Protein AF-0000000079512810 (afdb_homodimer)

Sequence (824 aa):
MIKSSLIEPDGGTLVDLIVPESQRYSKMTEIESMAKVNLTRIDMEWVHVISEGWASPLRGFMRESEYLQSLHFNCLRMEDGSVVNMSLPIVLAIDDETKGRIGSSLHVALVGPLGDCVAILRSIEIYKHNKEERIARTWGTTAPGLPYVDEVITPSGDWLIGGDLEVLKPIKYSDGLDNYRLSPKQLRKEFESRKADAVFAFQLRNPVHNGHALLMNDTRKRLLEMGYKNPILLLHPLGGFTKADDVPLDVRMEQHSKVLEDGVLDPETTIVAIFPSPMHYAGPTEVQWHAKARINAGANFYIVGRDPAGMAHPTEKRDLYDPDHGKKVLTMAPGLHKLNILPFKVAAYDNRENKMAFFDPSRAKDFLFISGTKMRAYAKNGENPPNGFMCPSGWKVLVEYYQSSQAQEASQMIKSSLIEPDGGTLVDLIVPESQRYSKMTEIESMAKVNLTRIDMEWVHVISEGWASPLRGFMRESEYLQSLHFNCLRMEDGSVVNMSLPIVLAIDDETKGRIGSSLHVALVGPLGDCVAILRSIEIYKHNKEERIARTWGTTAPGLPYVDEVITPSGDWLIGGDLEVLKPIKYSDGLDNYRLSPKQLRKEFESRKADAVFAFQLRNPVHNGHALLMNDTRKRLLEMGYKNPILLLHPLGGFTKADDVPLDVRMEQHSKVLEDGVLDPETTIVAIFPSPMHYAGPTEVQWHAKARINAGANFYIVGRDPAGMAHPTEKRDLYDPDHGKKVLTMAPGLHKLNILPFKVAAYDNRENKMAFFDPSRAKDFLFISGTKMRAYAKNGENPPNGFMCPSGWKVLVEYYQSSQAQEASQ

Nearest PDB structures (foldseek):
  4maf-assembly4_F  TM=9.896E-01  e=3.653E-74  Glycine max
  4maf-assembly1_H  TM=9.893E-01  e=2.881E-67  Glycine max
  7fha-assembly1_A  TM=9.810E-01  e=2.797E-62  Homo sapiens
  2qjf-assembly1_A  TM=9.776E-01  e=1.824E-62  Homo sapiens
  1x6v-assembly1_A  TM=9.783E-01  e=3.422E-61  Homo sapiens

InterPro domains:
  IPR002650 Sulphate adenylyltransferase [TIGR00339] (9-400)
  IPR002650 Sulphate adenylyltransferase [cd00517] (34-401)
  IPR014729 Rossmann-like alpha/beta/alpha sandwich fold [G3DSA:3.40.50.620] (174-406)
  IPR015947 PUA-like superfamily [SSF88697] (9-173)
  IPR024951 Sulphate adenylyltransferase catalytic domain [PF01747] (179-401)
  IPR025980 ATP-sulfurylase PUA-like domain [PF14306] (7-169)

Foldseek 3Di:
DPQLFFFAAPVRDAAAQEDDPVCLVVVVVVQVPFQEDEDEPQLLLLCLCQNLRLPPPDQKADDPVRQVCLLPAQWDQDPVRAIAGHNAHRWAFAAPVSCVRNPPPQKHWYAYPVGHTFKMFGRKDKDFAPLQSNCCSQQVDPDPDQFCCVVPVVVTHGMIMIGGIRTSDNDDDPPPAVVQAAGLVRLSVVCVVLVFSAEEEDEDQAADWLLNLVQVVVVVVVVVVVPTDAYAYEDEYEQEADGDPTDHPVLRVQLVVVCCVLVSDPPSRYRYHYNSHHQRLRFLSVLLSVLSSVSSSRHQEYEDEFRPSWDCDRPDGGTSDHRCNNVVSNCVRRNRVRHHYDYDFDWFQFQVVQAIDGQDPVPNVRTDDQDPVNLLVCLLVVHDDTHHGHDPVSSVSSNVVNVVVVVVVVVD/DLQLFFFAAPVRDAAAQEDDPVCLVVVVVVQVPFQEDEDEPQLLLLVLCQNLRLPPPDQKADDPVRQVCLLPAQWDQDPVRAIAGHNAHRWAFDAPVSCVRNDPPQKHWYAYPVGHTFKMFGRKDKDFAPLQSNCCSQQVDPDPDQFCCVVPVVVTHGMIMIGGIRTHDNDDDPPPAVVQAAGLVRLSVVCVVLVFSAEEEDEDQAADWLLNLVQVVVVVVVVVVVPTDAYAYEDEYEQEADGDPTDHPVLRVQLVVVCCVLVSDPPSRYRYHYNSHHQRLRFLSVLLSVLSSVSSSRHQEYEDEFRPSWDCDRPDGGTSDHRCNNVVSNCVRRNRVRHHYDYDFDWFQFQVVQAIDGQDPVPNVRTDDQDPVNLLVCLLVVHDDTHHGHDPSSSVSSNVVNVVVVVVVVVD

Solvent-accessible surface area (backbone atoms only — not comparable to full-atom values): 43106 Å² total; per-residue (Å²): 126,80,81,39,66,66,43,71,27,42,82,71,47,73,34,72,28,56,46,54,76,88,48,38,62,62,51,54,59,60,42,72,79,36,38,72,44,77,33,50,74,68,51,48,28,49,51,45,32,33,33,43,10,39,48,30,63,45,57,39,34,38,36,68,70,55,38,50,31,9,60,51,37,24,25,42,76,44,94,88,67,49,60,40,52,36,32,62,75,54,71,39,61,36,40,70,67,53,53,60,65,41,61,85,58,47,49,33,25,32,22,38,77,86,67,48,77,42,30,36,35,36,69,49,42,75,46,78,42,61,58,62,38,54,40,2,40,48,58,28,38,70,66,68,73,44,57,40,46,64,71,50,55,68,76,42,38,60,27,30,43,9,23,39,46,41,24,53,59,85,82,77,76,84,74,86,53,58,89,32,53,57,40,25,66,53,40,38,50,51,39,55,76,66,58,37,40,38,28,35,34,43,73,39,75,62,72,80,37,34,40,55,42,50,51,54,53,49,49,48,52,51,43,43,71,73,66,46,87,37,58,28,37,36,43,34,35,51,56,31,56,68,58,87,88,50,71,52,56,70,59,38,52,52,27,51,50,31,36,36,74,70,57,70,42,56,64,91,42,41,45,73,35,37,37,48,50,60,53,63,56,26,18,43,38,42,44,40,39,55,51,50,27,36,28,32,29,27,30,40,28,39,56,45,50,75,34,32,50,44,49,66,31,68,84,51,100,44,61,63,59,62,50,59,45,20,52,56,46,40,76,66,36,65,55,43,78,81,51,41,73,41,81,56,74,61,52,25,34,26,67,84,77,50,26,48,36,71,65,46,78,95,50,49,86,46,45,44,82,78,48,71,64,55,51,50,48,27,23,53,71,70,43,78,70,64,67,48,45,44,57,67,67,25,48,49,50,48,27,52,50,38,44,50,50,48,52,53,56,75,69,99,126,80,82,41,66,66,44,70,26,44,84,71,48,72,34,72,28,58,46,55,77,88,49,38,63,62,52,55,60,58,42,72,80,36,38,73,44,76,35,51,72,67,51,48,30,49,50,46,33,33,34,44,10,40,48,29,65,45,56,38,34,39,35,69,70,55,38,50,30,9,58,52,38,24,24,42,76,44,96,88,66,48,59,39,52,35,32,61,75,55,72,39,62,37,40,70,67,52,52,59,65,41,62,86,58,47,50,34,25,32,22,39,78,86,67,48,76,43,28,37,35,36,70,49,43,76,46,78,42,60,58,62,39,52,40,2,40,49,57,27,36,70,68,68,71,44,58,39,46,64,71,50,55,69,77,42,37,60,27,31,45,8,24,39,46,40,25,54,58,84,82,77,76,84,75,84,53,58,89,32,53,59,41,26,64,54,42,39,50,51,40,55,76,66,55,36,41,38,27,37,34,40,74,35,76,63,71,81,37,33,41,55,42,49,51,54,53,50,49,47,53,50,44,43,72,73,66,44,85,36,59,30,36,36,44,33,35,51,55,32,57,68,58,86,88,50,71,52,55,71,60,39,51,52,26,52,50,32,36,37,74,70,56,71,42,59,62,89,42,40,45,72,33,38,36,47,50,59,53,64,56,24,17,43,39,40,44,40,40,54,51,51,28,35,29,32,29,26,29,39,29,38,56,45,50,76,35,32,51,44,49,67,32,67,84,51,100,45,60,63,58,62,49,59,45,22,52,54,46,40,77,66,36,64,55,42,79,82,50,42,74,41,82,55,74,60,52,24,35,24,66,85,78,49,27,47,36,71,64,49,78,94,52,48,87,47,45,43,82,80,48,72,65,56,50,49,48,27,23,52,70,69,43,79,70,65,66,47,44,44,59,67,66,25,48,48,50,49,28,52,50,37,44,50,51,50,51,52,55,73,70,99

Structure (mmCIF, N/CA/C/O backbone):
data_AF-0000000079512810-model_v1
#
loop_
_entity.id
_entity.type
_entity.pdbx_description
1 polymer 'sulfate adenylyltransferase'
#
loop_
_atom_site.group_PDB
_atom_site.id
_atom_site.type_symbol
_atom_site.label_atom_id
_atom_site.label_alt_id
_atom_site.label_comp_id
_atom_site.label_asym_id
_atom_site.label_entity_id
_atom_site.label_seq_id
_atom_site.pdbx_PDB_ins_code
_atom_site.Cartn_x
_atom_site.Cartn_y
_atom_site.Cartn_z
_atom_site.occupancy
_atom_site.B_iso_or_equiv
_atom_site.auth_seq_id
_atom_site.auth_comp_id
_atom_site.auth_asym_id
_atom_site.auth_atom_id
_atom_site.pdbx_PDB_model_num
ATOM 1 N N . MET A 1 1 ? -13.719 -7.453 -36.312 1 29.75 1 MET A N 1
ATOM 2 C CA . MET A 1 1 ? -12.734 -8.531 -36.25 1 29.75 1 MET A CA 1
ATOM 3 C C . MET A 1 1 ? -11.758 -8.312 -35.094 1 29.75 1 MET A C 1
ATOM 5 O O . MET A 1 1 ? -11.086 -7.281 -35.031 1 29.75 1 MET A O 1
ATOM 9 N N . ILE A 1 2 ? -12.102 -8.828 -34 1 41.91 2 ILE A N 1
ATOM 10 C CA . ILE A 1 2 ? -11.273 -8.531 -32.844 1 41.91 2 ILE A CA 1
ATOM 11 C C . ILE A 1 2 ? -9.812 -8.859 -33.125 1 41.91 2 ILE A C 1
ATOM 13 O O . ILE A 1 2 ? -9.492 -9.984 -33.5 1 41.91 2 ILE A O 1
ATOM 17 N N . LYS A 1 3 ? -9.086 -8.047 -33.656 1 43.97 3 LYS A N 1
ATOM 18 C CA . LYS A 1 3 ? -7.66 -8.227 -33.875 1 43.97 3 LYS A CA 1
ATOM 19 C C . LYS A 1 3 ? -6.98 -8.844 -32.656 1 43.97 3 LYS A C 1
ATOM 21 O O . LYS A 1 3 ? -6.941 -8.234 -31.594 1 43.97 3 LYS A O 1
ATOM 26 N N . SER A 1 4 ? -7.195 -10.234 -32.438 1 51.69 4 SER A N 1
ATOM 27 C CA . SER A 1 4 ? -6.84 -11.023 -31.25 1 51.69 4 SER A CA 1
ATOM 28 C C . SER A 1 4 ? -5.328 -11.133 -31.078 1 51.69 4 SER A C 1
ATOM 30 O O . SER A 1 4 ? -4.812 -12.188 -30.719 1 51.69 4 SER A O 1
ATOM 32 N N . SER A 1 5 ? -4.566 -10.156 -30.891 1 68.06 5 SER A N 1
ATOM 33 C CA . SER A 1 5 ? -3.131 -10.258 -30.656 1 68.06 5 SER A CA 1
ATOM 34 C C . SER A 1 5 ? -2.836 -10.406 -29.156 1 68.06 5 SER A C 1
ATOM 36 O O . SER A 1 5 ? -3.658 -10.039 -28.328 1 68.06 5 SER A O 1
ATOM 38 N N . LEU A 1 6 ? -1.896 -11.383 -28.828 1 82.44 6 LEU A N 1
ATOM 39 C CA . LEU A 1 6 ? -1.402 -11.531 -27.469 1 82.44 6 LEU A CA 1
ATOM 40 C C . LEU A 1 6 ? -1.147 -10.164 -26.828 1 82.44 6 LEU A C 1
ATOM 42 O O . LEU A 1 6 ? -0.72 -9.227 -27.5 1 82.44 6 LEU A O 1
ATOM 46 N N . ILE A 1 7 ? -1.526 -10.023 -25.641 1 89.44 7 ILE A N 1
ATOM 47 C CA . ILE A 1 7 ? -1.28 -8.805 -24.875 1 89.44 7 ILE A CA 1
ATOM 48 C C . ILE A 1 7 ? 0.219 -8.516 -24.828 1 89.44 7 ILE A C 1
ATOM 50 O O . ILE A 1 7 ? 1.03 -9.438 -24.703 1 89.44 7 ILE A O 1
ATOM 54 N N . GLU A 1 8 ? 0.587 -7.305 -24.938 1 90.25 8 GLU A N 1
ATOM 55 C CA . GLU A 1 8 ? 1.992 -6.914 -24.875 1 90.25 8 GLU A CA 1
ATOM 56 C C . GLU A 1 8 ? 2.541 -7.043 -23.453 1 90.25 8 GLU A C 1
ATOM 58 O O . GLU A 1 8 ? 1.846 -6.738 -22.484 1 90.25 8 GLU A O 1
ATOM 63 N N . PRO A 1 9 ? 3.793 -7.496 -23.375 1 93.38 9 PRO A N 1
ATOM 64 C CA . PRO A 1 9 ? 4.387 -7.562 -22.047 1 93.38 9 PRO A CA 1
ATOM 65 C C . PRO A 1 9 ? 4.52 -6.188 -21.391 1 93.38 9 PRO A C 1
ATOM 67 O O . PRO A 1 9 ? 4.555 -5.172 -22.078 1 93.38 9 PRO A O 1
ATOM 70 N N . ASP A 1 10 ? 4.543 -6.211 -20.094 1 91.94 10 ASP A N 1
ATOM 71 C CA . ASP A 1 10 ? 4.785 -4.98 -19.344 1 91.94 10 ASP A CA 1
ATOM 72 C C . ASP A 1 10 ? 6.152 -4.391 -19.703 1 91.94 10 ASP A C 1
ATOM 74 O O . ASP A 1 10 ? 7.145 -5.117 -19.781 1 91.94 10 ASP A O 1
ATOM 78 N N . GLY A 1 11 ? 6.168 -3.096 -19.906 1 89.06 11 GLY A N 1
ATOM 79 C CA . GLY A 1 11 ? 7.406 -2.439 -20.297 1 89.06 11 GLY A CA 1
ATOM 80 C C . GLY A 1 11 ? 7.691 -2.527 -21.781 1 89.06 11 GLY A C 1
ATOM 81 O O . GLY A 1 11 ? 8.703 -2.01 -22.266 1 89.06 11 GLY A O 1
ATOM 82 N N . GLY A 1 12 ? 6.848 -3.24 -22.5 1 89.38 12 GLY A N 1
ATOM 83 C CA . GLY A 1 12 ? 6.953 -3.285 -23.953 1 89.38 12 GLY A CA 1
ATOM 84 C C . GLY A 1 12 ? 7.648 -4.531 -24.469 1 89.38 12 GLY A C 1
ATOM 85 O O . GLY A 1 12 ? 7.285 -5.07 -25.516 1 89.38 12 GLY A O 1
ATOM 86 N N . THR A 1 13 ? 8.688 -4.941 -23.75 1 92.5 13 THR A N 1
ATOM 87 C CA . THR A 1 13 ? 9.453 -6.117 -24.156 1 92.5 13 THR A CA 1
ATOM 88 C C . THR A 1 13 ? 9.727 -7.023 -22.953 1 92.5 13 THR A C 1
ATOM 90 O O . THR A 1 13 ? 9.922 -6.547 -21.844 1 92.5 13 THR A O 1
ATOM 93 N N . LEU A 1 14 ? 9.773 -8.352 -23.266 1 96.25 14 LEU A N 1
ATOM 94 C CA . LEU A 1 14 ? 10.109 -9.305 -22.219 1 96.25 14 LEU A CA 1
ATOM 95 C C . LEU A 1 14 ? 11.586 -9.219 -21.859 1 96.25 14 LEU A C 1
ATOM 97 O O . LEU A 1 14 ? 12.445 -9.156 -22.734 1 96.25 14 LEU A O 1
ATOM 101 N N . VAL A 1 15 ? 11.812 -9.195 -20.609 1 96.31 15 VAL A N 1
ATOM 102 C CA . VAL A 1 15 ? 13.18 -9.242 -20.109 1 96.31 15 VAL A CA 1
ATOM 103 C C . VAL A 1 15 ? 13.742 -10.656 -20.266 1 96.31 15 VAL A C 1
ATOM 105 O O . VAL A 1 15 ? 13.016 -11.641 -20.094 1 96.31 15 VAL A O 1
ATOM 108 N N . ASP A 1 16 ? 14.914 -10.781 -20.75 1 96.88 16 ASP A N 1
ATOM 109 C CA . ASP A 1 16 ? 15.711 -12 -20.812 1 96.88 16 ASP A CA 1
ATOM 110 C C . ASP A 1 16 ? 17.125 -11.766 -20.266 1 96.88 16 ASP A C 1
ATOM 112 O O . ASP A 1 16 ? 17.922 -11.078 -20.891 1 96.88 16 ASP A O 1
ATOM 116 N N . LEU A 1 17 ? 17.391 -12.445 -19.125 1 98.25 17 LEU A N 1
ATOM 117 C CA . LEU A 1 17 ? 18.609 -12.078 -18.438 1 98.25 17 LEU A CA 1
ATOM 118 C C . LEU A 1 17 ? 19.609 -13.227 -18.438 1 98.25 17 LEU A C 1
ATOM 120 O O . LEU A 1 17 ? 20.562 -13.242 -17.641 1 98.25 17 LEU A O 1
ATOM 124 N N . ILE A 1 18 ? 19.359 -14.227 -19.25 1 97.75 18 ILE A N 1
ATOM 125 C CA . ILE A 1 18 ? 20.312 -15.328 -19.422 1 97.75 18 ILE A CA 1
ATOM 126 C C . ILE A 1 18 ? 21.469 -14.883 -20.312 1 97.75 18 ILE A C 1
ATOM 128 O O . ILE A 1 18 ? 21.25 -14.422 -21.438 1 97.75 18 ILE A O 1
ATOM 132 N N . VAL A 1 19 ? 22.625 -15.055 -19.812 1 96.88 19 VAL A N 1
ATOM 133 C CA . VAL A 1 19 ? 23.812 -14.672 -20.578 1 96.88 19 VAL A CA 1
ATOM 134 C C . VAL A 1 19 ? 23.969 -15.586 -21.781 1 96.88 19 VAL A C 1
ATOM 136 O O . VAL A 1 19 ? 23.781 -16.797 -21.688 1 96.88 19 VAL A O 1
ATOM 139 N N . PRO A 1 20 ? 24.328 -14.984 -22.906 1 95.5 20 PRO A N 1
ATOM 140 C CA . PRO A 1 20 ? 24.625 -15.836 -24.062 1 95.5 20 PRO A CA 1
ATOM 141 C C . PRO A 1 20 ? 25.75 -16.828 -23.781 1 95.5 20 PRO A C 1
ATOM 143 O O . PRO A 1 20 ? 26.719 -16.484 -23.094 1 95.5 20 PRO A O 1
ATOM 146 N N . GLU A 1 21 ? 25.641 -17.922 -24.406 1 94.06 21 GLU A N 1
ATOM 147 C CA . GLU A 1 21 ? 26.609 -18.984 -24.188 1 94.06 21 GLU A CA 1
ATOM 148 C C . GLU A 1 21 ? 28.031 -18.5 -24.5 1 94.06 21 GLU A C 1
ATOM 150 O O . GLU A 1 21 ? 28.984 -18.891 -23.828 1 94.06 21 GLU A O 1
ATOM 155 N N . SER A 1 22 ? 28.188 -17.672 -25.422 1 95.25 22 SER A N 1
ATOM 156 C CA . SER A 1 22 ? 29.484 -17.188 -25.859 1 95.25 22 SER A CA 1
ATOM 157 C C . SER A 1 22 ? 30.156 -16.328 -24.797 1 95.25 22 SER A C 1
ATOM 159 O O . SER A 1 22 ? 31.375 -16.156 -24.797 1 95.25 22 SER A O 1
ATOM 161 N N . GLN A 1 23 ? 29.406 -15.836 -23.906 1 95 23 GLN A N 1
ATOM 162 C CA . GLN A 1 23 ? 29.938 -14.914 -22.906 1 95 23 GLN A CA 1
ATOM 163 C C . GLN A 1 23 ? 30.109 -15.609 -21.562 1 95 23 GLN A C 1
ATOM 165 O O . GLN A 1 23 ? 30.656 -15.023 -20.625 1 95 23 GLN A O 1
ATOM 170 N N . ARG A 1 24 ? 29.688 -16.781 -21.453 1 93.94 24 ARG A N 1
ATOM 171 C CA . ARG A 1 24 ? 29.641 -17.484 -20.172 1 93.94 24 ARG A CA 1
ATOM 172 C C . ARG A 1 24 ? 31.031 -17.641 -19.578 1 93.94 24 ARG A C 1
ATOM 174 O O . ARG A 1 24 ? 31.219 -17.438 -18.375 1 93.94 24 ARG A O 1
ATOM 181 N N . TYR A 1 25 ? 31.953 -17.984 -20.406 1 92 25 TYR A N 1
ATOM 182 C CA . TYR A 1 25 ? 33.312 -18.203 -19.938 1 92 25 TYR A CA 1
ATOM 183 C C . TYR A 1 25 ? 33.906 -16.906 -19.375 1 92 25 TYR A C 1
ATOM 185 O O . TYR A 1 25 ? 34.531 -16.922 -18.312 1 92 25 TYR A O 1
ATOM 193 N N . SER A 1 26 ? 33.781 -15.898 -20.094 1 94.31 26 SER A N 1
ATOM 194 C CA . SER A 1 26 ? 34.312 -14.609 -19.656 1 94.31 26 SER A CA 1
ATOM 195 C C . SER A 1 26 ? 33.688 -14.188 -18.328 1 94.31 26 SER A C 1
ATOM 197 O O . SER A 1 26 ? 34.344 -13.641 -17.453 1 94.31 26 SER A O 1
ATOM 199 N N . LYS A 1 27 ? 32.375 -14.43 -18.203 1 94.75 27 LYS A N 1
ATOM 200 C CA . LYS A 1 27 ? 31.703 -14.094 -16.969 1 94.75 27 LYS A CA 1
ATOM 201 C C . LYS A 1 27 ? 32.219 -14.93 -15.805 1 94.75 27 LYS A C 1
ATOM 203 O O . LYS A 1 27 ? 32.375 -14.422 -14.688 1 94.75 27 LYS A O 1
ATOM 208 N N . MET A 1 28 ? 32.531 -16.141 -16.078 1 92.81 28 MET A N 1
ATOM 209 C CA . MET A 1 28 ? 33.031 -17.047 -15.047 1 92.81 28 MET A CA 1
ATOM 210 C C . MET A 1 28 ? 34.375 -16.578 -14.523 1 92.81 28 MET A C 1
ATOM 212 O O . MET A 1 28 ? 34.688 -16.719 -13.336 1 92.81 28 MET A O 1
ATOM 216 N N . THR A 1 29 ? 35.156 -16.078 -15.336 1 93.31 29 THR A N 1
ATOM 217 C CA . THR A 1 29 ? 36.438 -15.555 -14.945 1 93.31 29 THR A CA 1
ATOM 218 C C . THR A 1 29 ? 36.281 -14.305 -14.086 1 93.31 29 THR A C 1
ATOM 220 O O . THR A 1 29 ? 37 -14.125 -13.094 1 93.31 29 THR A O 1
ATOM 223 N N . GLU A 1 30 ? 35.375 -13.492 -14.484 1 93.69 30 GLU A N 1
ATOM 224 C CA . GLU A 1 30 ? 35.125 -12.266 -13.742 1 93.69 30 GLU A CA 1
ATOM 225 C C . GLU A 1 30 ? 34.688 -12.57 -12.312 1 93.69 30 GLU A C 1
ATOM 227 O O . GLU A 1 30 ? 35.031 -11.836 -11.383 1 93.69 30 GLU A O 1
ATOM 232 N N . ILE A 1 31 ? 33.969 -13.586 -12.094 1 94.25 31 ILE A N 1
ATOM 233 C CA . ILE A 1 31 ? 33.312 -13.961 -10.852 1 94.25 31 ILE A CA 1
ATOM 234 C C . ILE A 1 31 ? 34.344 -14.367 -9.805 1 94.25 31 ILE A C 1
ATOM 236 O O . ILE A 1 31 ? 34.125 -14.211 -8.602 1 94.25 31 ILE A O 1
ATOM 240 N N . GLU A 1 32 ? 35.438 -14.828 -10.266 1 90.81 32 GLU A N 1
ATOM 241 C CA . GLU A 1 32 ? 36.438 -15.375 -9.367 1 90.81 32 GLU A CA 1
ATOM 242 C C . GLU A 1 32 ? 36.906 -14.336 -8.352 1 90.81 32 GLU A C 1
ATOM 244 O O . GLU A 1 32 ? 37.219 -14.664 -7.203 1 90.81 32 GLU A O 1
ATOM 249 N N . SER A 1 33 ? 36.875 -13.141 -8.68 1 91.94 33 SER A N 1
ATOM 250 C CA . SER A 1 33 ? 37.406 -12.078 -7.82 1 91.94 33 SER A CA 1
ATOM 251 C C . SER A 1 33 ? 36.281 -11.367 -7.074 1 91.94 33 SER A C 1
ATOM 253 O O . SER A 1 33 ? 36.531 -10.484 -6.254 1 91.94 33 SER A O 1
ATOM 255 N N . MET A 1 34 ? 35.125 -11.797 -7.27 1 96.19 34 MET A N 1
ATOM 256 C CA . MET A 1 34 ? 33.969 -11.062 -6.699 1 96.19 34 MET A CA 1
ATOM 257 C C . MET A 1 34 ? 33.594 -11.625 -5.332 1 96.19 34 MET A C 1
ATOM 259 O O . MET A 1 34 ? 33.812 -12.812 -5.066 1 96.19 34 MET A O 1
ATOM 263 N N . ALA A 1 35 ? 33.062 -10.688 -4.555 1 97.12 35 ALA A N 1
ATOM 264 C CA . ALA A 1 35 ? 32.406 -11.156 -3.332 1 97.12 35 ALA A CA 1
ATOM 265 C C . ALA A 1 35 ? 31.203 -12.039 -3.648 1 97.12 35 ALA A C 1
ATOM 267 O O . ALA A 1 35 ? 30.5 -11.797 -4.629 1 97.12 35 ALA A O 1
ATOM 268 N N . LYS A 1 36 ? 31.016 -13.023 -2.775 1 97.69 36 LYS A N 1
ATOM 269 C CA . LYS A 1 36 ? 29.969 -14 -3.045 1 97.69 36 LYS A CA 1
ATOM 270 C C . LYS A 1 36 ? 28.797 -13.82 -2.096 1 97.69 36 LYS A C 1
ATOM 272 O O . LYS A 1 36 ? 28.969 -13.516 -0.914 1 97.69 36 LYS A O 1
ATOM 277 N N . VAL A 1 37 ? 27.609 -13.938 -2.619 1 98.62 37 VAL A N 1
ATOM 278 C CA . VAL A 1 37 ? 26.359 -13.969 -1.866 1 98.62 37 VAL A CA 1
ATOM 279 C C . VAL A 1 37 ? 25.672 -15.32 -2.074 1 98.62 37 VAL A C 1
ATOM 281 O O . VAL A 1 37 ? 25.422 -15.727 -3.211 1 98.62 37 VAL A O 1
ATOM 284 N N . ASN A 1 38 ? 25.328 -15.969 -1.013 1 98.06 38 ASN A N 1
ATOM 285 C CA . ASN A 1 38 ? 24.688 -17.266 -1.096 1 98.06 38 ASN A CA 1
ATOM 286 C C . ASN A 1 38 ? 23.172 -17.141 -1.237 1 98.06 38 ASN A C 1
ATOM 288 O O . ASN A 1 38 ? 22.547 -16.344 -0.527 1 98.06 38 ASN A O 1
ATOM 292 N N . LEU A 1 39 ? 22.672 -17.922 -2.145 1 98.38 39 LEU A N 1
ATOM 293 C CA . LEU A 1 39 ? 21.234 -17.938 -2.379 1 98.38 39 LEU A CA 1
ATOM 294 C C . LEU A 1 39 ? 20.578 -19.125 -1.688 1 98.38 39 LEU A C 1
ATOM 296 O O . LEU A 1 39 ? 21.141 -20.234 -1.682 1 98.38 39 LEU A O 1
ATOM 300 N N . THR A 1 40 ? 19.422 -18.875 -1.098 1 97.75 40 THR A N 1
ATOM 301 C CA . THR A 1 40 ? 18.578 -19.969 -0.634 1 97.75 40 THR A CA 1
ATOM 302 C C . THR A 1 40 ? 17.797 -20.578 -1.796 1 97.75 40 THR A C 1
ATOM 304 O O . THR A 1 40 ? 17.844 -20.062 -2.918 1 97.75 40 THR A O 1
ATOM 307 N N . ARG A 1 41 ? 17.141 -21.656 -1.505 1 97 41 ARG A N 1
ATOM 308 C CA . ARG A 1 41 ? 16.297 -22.297 -2.518 1 97 41 ARG A CA 1
ATOM 309 C C . ARG A 1 41 ? 15.234 -21.328 -3.033 1 97 41 ARG A C 1
ATOM 311 O O . ARG A 1 41 ? 14.961 -21.281 -4.234 1 97 41 ARG A O 1
ATOM 318 N N . ILE A 1 42 ? 14.609 -20.562 -2.172 1 98.06 42 ILE A N 1
ATOM 319 C CA . ILE A 1 42 ? 13.539 -19.641 -2.553 1 98.06 42 ILE A CA 1
ATOM 320 C C . ILE A 1 42 ? 14.125 -18.453 -3.316 1 98.06 42 ILE A C 1
ATOM 322 O O . ILE A 1 42 ? 13.508 -17.953 -4.254 1 98.06 42 ILE A O 1
ATOM 326 N N . ASP A 1 43 ? 15.352 -18.062 -2.947 1 98.5 43 ASP A N 1
ATOM 327 C CA . ASP A 1 43 ? 16.031 -17.047 -3.742 1 98.5 43 ASP A CA 1
ATOM 328 C C . ASP A 1 43 ? 16.219 -17.5 -5.184 1 98.5 43 ASP A C 1
ATOM 330 O O . ASP A 1 43 ? 16.094 -16.703 -6.117 1 98.5 43 ASP A O 1
ATOM 334 N N . MET A 1 44 ? 16.516 -18.781 -5.336 1 98.25 44 MET A N 1
ATOM 335 C CA . MET A 1 44 ? 16.688 -19.344 -6.672 1 98.25 44 MET A CA 1
ATOM 336 C C . MET A 1 44 ? 15.398 -19.25 -7.477 1 98.25 44 MET A C 1
ATOM 338 O O . MET A 1 44 ? 15.43 -19.016 -8.688 1 98.25 44 MET A O 1
ATOM 342 N N . GLU A 1 45 ? 14.281 -19.453 -6.832 1 98.56 45 GLU A N 1
ATOM 343 C CA . GLU A 1 45 ? 12.984 -19.328 -7.492 1 98.56 45 GLU A CA 1
ATOM 344 C C . GLU A 1 45 ? 12.773 -17.906 -8.008 1 98.56 45 GLU A C 1
ATOM 346 O O . GLU A 1 45 ? 12.258 -17.703 -9.109 1 98.56 45 GLU A O 1
ATOM 351 N N . TRP A 1 46 ? 13.227 -16.938 -7.254 1 98.81 46 TRP A N 1
ATOM 352 C CA . TRP A 1 46 ? 13.102 -15.547 -7.68 1 98.81 46 TRP A CA 1
ATOM 353 C C . TRP A 1 46 ? 14.055 -15.242 -8.828 1 98.81 46 TRP A C 1
ATOM 355 O O . TRP A 1 46 ? 13.711 -14.5 -9.75 1 98.81 46 TRP A O 1
ATOM 365 N N . VAL A 1 47 ? 15.266 -15.789 -8.75 1 98.75 47 VAL A N 1
ATOM 366 C CA . VAL A 1 47 ? 16.172 -15.633 -9.883 1 98.75 47 VAL A CA 1
ATOM 367 C C . VAL A 1 47 ? 15.523 -16.188 -11.148 1 98.75 47 VAL A C 1
ATOM 369 O O . VAL A 1 47 ? 15.586 -15.562 -12.211 1 98.75 47 VAL A O 1
ATOM 372 N N . HIS A 1 48 ? 14.898 -17.328 -10.992 1 98.69 48 HIS A N 1
ATOM 373 C CA . HIS A 1 48 ? 14.172 -17.953 -12.094 1 98.69 48 HIS A CA 1
ATOM 374 C C . HIS A 1 48 ? 13.078 -17.016 -12.625 1 98.69 48 HIS A C 1
ATOM 376 O O . HIS A 1 48 ? 13 -16.766 -13.828 1 98.69 48 HIS A O 1
ATOM 382 N N . VAL A 1 49 ? 12.32 -16.453 -11.766 1 98.75 49 VAL A N 1
ATOM 383 C CA . VAL A 1 49 ? 11.195 -15.578 -12.086 1 98.75 49 VAL A CA 1
ATOM 384 C C . VAL A 1 49 ? 11.695 -14.344 -12.844 1 98.75 49 VAL A C 1
ATOM 386 O O . VAL A 1 49 ? 11.18 -14.016 -13.914 1 98.75 49 VAL A O 1
ATOM 389 N N . ILE A 1 50 ? 12.711 -13.734 -12.305 1 98.75 50 ILE A N 1
ATOM 390 C CA . ILE A 1 50 ? 13.195 -12.477 -12.867 1 98.75 50 ILE A CA 1
ATOM 391 C C . ILE A 1 50 ? 13.906 -12.742 -14.188 1 98.75 50 ILE A C 1
ATOM 393 O O . ILE A 1 50 ? 13.703 -12.023 -15.164 1 98.75 50 ILE A O 1
ATOM 397 N N . SER A 1 51 ? 14.656 -13.773 -14.273 1 98.38 51 SER A N 1
ATOM 398 C CA . SER A 1 51 ? 15.555 -14.008 -15.406 1 98.38 51 SER A CA 1
ATOM 399 C C . SER A 1 51 ? 14.766 -14.305 -16.672 1 98.38 51 SER A C 1
ATOM 401 O O . SER A 1 51 ? 15.203 -13.961 -17.781 1 98.38 51 SER A O 1
ATOM 403 N N . GLU A 1 52 ? 13.586 -14.875 -16.5 1 98.19 52 GLU A N 1
ATOM 404 C CA . GLU A 1 52 ? 12.828 -15.312 -17.672 1 98.19 52 GLU A CA 1
ATOM 405 C C . GLU A 1 52 ? 11.766 -14.289 -18.062 1 98.19 52 GLU A C 1
ATOM 407 O O . GLU A 1 52 ? 11.062 -14.461 -19.062 1 98.19 52 GLU A O 1
ATOM 412 N N . GLY A 1 53 ? 11.617 -13.289 -17.266 1 98.38 53 GLY A N 1
ATOM 413 C CA . GLY A 1 53 ? 10.773 -12.172 -17.688 1 98.38 53 GLY A CA 1
ATOM 414 C C . GLY A 1 53 ? 9.383 -12.227 -17.078 1 98.38 53 GLY A C 1
ATOM 415 O O . GLY A 1 53 ? 8.5 -11.461 -17.484 1 98.38 53 GLY A O 1
ATOM 416 N N . TRP A 1 54 ? 9.07 -13.078 -16.094 1 98.62 54 TRP A N 1
ATOM 417 C CA . TRP A 1 54 ? 7.773 -13.109 -15.43 1 98.62 54 TRP A CA 1
ATOM 418 C C . TRP A 1 54 ? 7.484 -11.773 -14.742 1 98.62 54 TRP A C 1
ATOM 420 O O . TRP A 1 54 ? 6.324 -11.375 -14.625 1 98.62 54 TRP A O 1
ATOM 430 N N . ALA A 1 55 ? 8.578 -11.086 -14.305 1 98.56 55 ALA A N 1
ATOM 431 C CA . ALA A 1 55 ? 8.461 -9.828 -13.57 1 98.56 55 ALA A CA 1
ATOM 432 C C . ALA A 1 55 ? 8.867 -8.641 -14.445 1 98.56 55 ALA A C 1
ATOM 434 O O . ALA A 1 55 ? 9.227 -7.578 -13.93 1 98.56 55 ALA A O 1
ATOM 435 N N . SER A 1 56 ? 8.812 -8.883 -15.75 1 98.06 56 SER A N 1
ATOM 436 C CA . SER A 1 56 ? 9.094 -7.75 -16.625 1 98.06 56 SER A CA 1
ATOM 437 C C . SER A 1 56 ? 8.281 -6.527 -16.219 1 98.06 56 SER A C 1
ATOM 439 O O . SER A 1 56 ? 7.086 -6.637 -15.938 1 98.06 56 SER A O 1
ATOM 441 N N . PRO A 1 57 ? 8.977 -5.324 -16.203 1 97.88 57 PRO A N 1
ATOM 442 C CA . PRO A 1 57 ? 10.289 -5.016 -16.797 1 97.88 57 PRO A CA 1
ATOM 443 C C . PRO A 1 57 ? 11.422 -5.07 -15.781 1 97.88 57 PRO A C 1
ATOM 445 O O . PRO A 1 57 ? 12.516 -4.562 -16.031 1 97.88 57 PRO A O 1
ATOM 448 N N . LEU A 1 58 ? 11.164 -5.602 -14.555 1 98.25 58 LEU A N 1
ATOM 449 C CA . LEU A 1 58 ? 12.195 -5.738 -13.531 1 98.25 58 LEU A CA 1
ATOM 450 C C . LEU A 1 58 ? 13.383 -6.535 -14.07 1 98.25 58 LEU A C 1
ATOM 452 O O . LEU A 1 58 ? 13.203 -7.578 -14.695 1 98.25 58 LEU A O 1
ATOM 456 N N . ARG A 1 59 ? 14.617 -6.113 -13.797 1 98.31 59 ARG A N 1
ATOM 457 C CA . ARG A 1 59 ? 15.797 -6.746 -14.383 1 98.31 59 ARG A CA 1
ATOM 458 C C . ARG A 1 59 ? 16.656 -7.391 -13.312 1 98.31 59 ARG A C 1
ATOM 460 O O . ARG A 1 59 ? 17.75 -7.895 -13.609 1 98.31 59 ARG A O 1
ATOM 467 N N . GLY A 1 60 ? 16.312 -7.332 -12.195 1 98.75 60 GLY A N 1
ATOM 468 C CA . GLY A 1 60 ? 17.016 -7.91 -11.062 1 98.75 60 GLY A CA 1
ATOM 469 C C . GLY A 1 60 ? 16.281 -7.695 -9.742 1 98.75 60 GLY A C 1
ATOM 470 O O . GLY A 1 60 ? 15.086 -7.41 -9.727 1 98.75 60 GLY A O 1
ATOM 471 N N . PHE A 1 61 ? 17 -7.98 -8.648 1 98.94 61 PHE A N 1
ATOM 472 C CA . PHE A 1 61 ? 16.422 -7.723 -7.336 1 98.94 61 PHE A CA 1
ATOM 473 C C . PHE A 1 61 ? 16.25 -6.227 -7.102 1 98.94 61 PHE A C 1
ATOM 475 O O . PHE A 1 61 ? 17.109 -5.434 -7.492 1 98.94 61 PHE A O 1
ATOM 482 N N . MET A 1 62 ? 15.227 -5.863 -6.426 1 98.88 62 MET A N 1
ATOM 483 C CA . MET A 1 62 ? 14.797 -4.473 -6.293 1 98.88 62 MET A CA 1
ATOM 484 C C . MET A 1 62 ? 15.836 -3.662 -5.516 1 98.88 62 MET A C 1
ATOM 486 O O . MET A 1 62 ? 16.328 -4.109 -4.48 1 98.88 62 MET A O 1
ATOM 490 N N . ARG A 1 63 ? 16.156 -2.537 -6.098 1 98.62 63 ARG A N 1
ATOM 491 C CA . ARG A 1 63 ? 16.812 -1.492 -5.312 1 98.62 63 ARG A CA 1
ATOM 492 C C . ARG A 1 63 ? 15.812 -0.787 -4.402 1 98.62 63 ARG A C 1
ATOM 494 O O . ARG A 1 63 ? 14.609 -1.077 -4.445 1 98.62 63 ARG A O 1
ATOM 501 N N . GLU A 1 64 ? 16.281 0.095 -3.557 1 98.69 64 GLU A N 1
ATOM 502 C CA . GLU A 1 64 ? 15.43 0.65 -2.502 1 98.69 64 GLU A CA 1
ATOM 503 C C . GLU A 1 64 ? 14.234 1.395 -3.09 1 98.69 64 GLU A C 1
ATOM 505 O O . GLU A 1 64 ? 13.117 1.274 -2.588 1 98.69 64 GLU A O 1
ATOM 510 N N . SER A 1 65 ? 14.445 2.164 -4.102 1 98.19 65 SER A N 1
ATOM 511 C CA . SER A 1 65 ? 13.359 2.934 -4.699 1 98.19 65 SER A CA 1
ATOM 512 C C . SER A 1 65 ? 12.258 2.021 -5.219 1 98.19 65 SER A C 1
ATOM 514 O O . SER A 1 65 ? 11.07 2.297 -5.016 1 98.19 65 SER A O 1
ATOM 516 N N . GLU A 1 66 ? 12.586 0.959 -5.902 1 98.56 66 GLU A N 1
ATOM 517 C CA . GLU A 1 66 ? 11.617 -0.006 -6.398 1 98.56 66 GLU A CA 1
ATOM 518 C C . GLU A 1 66 ? 10.891 -0.701 -5.25 1 98.56 66 GLU A C 1
ATOM 520 O O . GLU A 1 66 ? 9.672 -0.881 -5.293 1 98.56 66 GLU A O 1
ATOM 525 N N . TYR A 1 67 ? 11.734 -1.042 -4.234 1 98.81 67 TYR A N 1
ATOM 526 C CA . TYR A 1 67 ? 11.219 -1.695 -3.039 1 98.81 67 TYR A CA 1
ATOM 527 C C . TYR A 1 67 ? 10.148 -0.836 -2.367 1 98.81 67 TYR A C 1
ATOM 529 O O . TYR A 1 67 ? 9.062 -1.319 -2.057 1 98.81 67 TYR A O 1
ATOM 537 N N . LEU A 1 68 ? 10.406 0.422 -2.221 1 98.81 68 LEU A N 1
ATOM 538 C CA . LEU A 1 68 ? 9.484 1.34 -1.56 1 98.81 68 LEU A CA 1
ATOM 539 C C . LEU A 1 68 ? 8.227 1.55 -2.4 1 98.81 68 LEU A C 1
ATOM 541 O O . LEU A 1 68 ? 7.121 1.595 -1.865 1 98.81 68 LEU A O 1
ATOM 545 N N . GLN A 1 69 ? 8.406 1.672 -3.664 1 98.69 69 GLN A N 1
ATOM 546 C CA . GLN A 1 69 ? 7.242 1.831 -4.531 1 98.69 69 GLN A CA 1
ATOM 547 C C . GLN A 1 69 ? 6.34 0.6 -4.473 1 98.69 69 GLN A C 1
ATOM 549 O O . GLN A 1 69 ? 5.117 0.722 -4.43 1 98.69 69 GLN A O 1
ATOM 554 N N . SER A 1 70 ? 6.969 -0.556 -4.488 1 98.75 70 SER A N 1
ATOM 555 C CA . SER A 1 70 ? 6.199 -1.791 -4.375 1 98.75 70 SER A CA 1
ATOM 556 C C . SER A 1 70 ? 5.402 -1.829 -3.076 1 98.75 70 SER A C 1
ATOM 558 O O . SER A 1 70 ? 4.215 -2.16 -3.08 1 98.75 70 SER A O 1
ATOM 560 N N . LEU A 1 71 ? 6.008 -1.44 -1.989 1 98.56 71 LEU A N 1
ATOM 561 C CA . LEU A 1 71 ? 5.391 -1.506 -0.668 1 98.56 71 LEU A CA 1
ATOM 562 C C . LEU A 1 71 ? 4.242 -0.508 -0.552 1 98.56 71 LEU A C 1
ATOM 564 O O . LEU A 1 71 ? 3.203 -0.817 0.033 1 98.56 71 LEU A O 1
ATOM 568 N N . HIS A 1 72 ? 4.457 0.624 -1.133 1 98.69 72 HIS A N 1
ATOM 569 C CA . HIS A 1 72 ? 3.529 1.71 -0.834 1 98.69 72 HIS A CA 1
ATOM 570 C C . HIS A 1 72 ? 2.486 1.863 -1.937 1 98.69 72 HIS A C 1
ATOM 572 O O . HIS A 1 72 ? 1.374 2.332 -1.684 1 98.69 72 HIS A O 1
ATOM 578 N N . PHE A 1 73 ? 2.867 1.42 -3.195 1 98.69 73 PHE A N 1
ATOM 579 C CA . PHE A 1 73 ? 2 1.801 -4.305 1 98.69 73 PHE A CA 1
ATOM 580 C C . PHE A 1 73 ? 1.608 0.581 -5.129 1 98.69 73 PHE A C 1
ATOM 582 O O . PHE A 1 73 ? 0.742 0.667 -6 1 98.69 73 PHE A O 1
ATOM 589 N N . ASN A 1 74 ? 2.184 -0.598 -4.934 1 98.69 74 ASN A N 1
ATOM 590 C CA . ASN A 1 74 ? 1.972 -1.839 -5.676 1 98.69 74 ASN A CA 1
ATOM 591 C C . ASN A 1 74 ? 2.312 -1.675 -7.152 1 98.69 74 ASN A C 1
ATOM 593 O O . ASN A 1 74 ? 1.818 -2.426 -7.996 1 98.69 74 ASN A O 1
ATOM 597 N N . CYS A 1 75 ? 3.076 -0.653 -7.492 1 98.25 75 CYS A N 1
ATOM 598 C CA . CYS A 1 75 ? 3.457 -0.429 -8.883 1 98.25 75 CYS A CA 1
ATOM 599 C C . CYS A 1 75 ? 4.781 0.321 -8.969 1 98.25 75 CYS A C 1
ATOM 601 O O . CYS A 1 75 ? 5.285 0.821 -7.965 1 98.25 75 CYS A O 1
ATOM 603 N N . LEU A 1 76 ? 5.352 0.331 -10.086 1 97.56 76 LEU A N 1
ATOM 604 C CA . LEU A 1 76 ? 6.566 1.078 -10.398 1 97.56 76 LEU A CA 1
ATOM 605 C C . LEU A 1 76 ? 6.301 2.115 -11.484 1 97.56 76 LEU A C 1
ATOM 607 O O . LEU A 1 76 ? 5.613 1.828 -12.469 1 97.56 76 LEU A O 1
ATOM 611 N N . ARG A 1 77 ? 6.801 3.221 -11.227 1 95.75 77 ARG A N 1
ATOM 612 C CA . ARG A 1 77 ? 6.793 4.238 -12.273 1 95.75 77 ARG A CA 1
ATOM 613 C C . ARG A 1 77 ? 8.023 4.117 -13.164 1 95.75 77 ARG A C 1
ATOM 615 O O . ARG A 1 77 ? 9.156 4.137 -12.68 1 95.75 77 ARG A O 1
ATOM 622 N N . MET A 1 78 ? 7.754 4.09 -14.422 1 93.81 78 MET A N 1
ATOM 623 C CA . MET A 1 78 ? 8.836 3.941 -15.391 1 93.81 78 MET A CA 1
ATOM 624 C C . MET A 1 78 ? 9.398 5.301 -15.789 1 93.81 78 MET A C 1
ATOM 626 O O . MET A 1 78 ? 8.82 6.34 -15.453 1 93.81 78 MET A O 1
ATOM 630 N N . GLU A 1 79 ? 10.508 5.266 -16.5 1 89.75 79 GLU A N 1
ATOM 631 C CA . GLU A 1 79 ? 11.18 6.496 -16.906 1 89.75 79 GLU A CA 1
ATOM 632 C C . GLU A 1 79 ? 10.297 7.32 -17.844 1 89.75 79 GLU A C 1
ATOM 634 O O . GLU A 1 79 ? 10.344 8.555 -17.812 1 89.75 79 GLU A O 1
ATOM 639 N N . ASP A 1 80 ? 9.492 6.641 -18.594 1 90.25 80 ASP A N 1
ATOM 640 C CA . ASP A 1 80 ? 8.648 7.336 -19.562 1 90.25 80 ASP A CA 1
ATOM 641 C C . ASP A 1 80 ? 7.348 7.809 -18.922 1 90.25 80 ASP A C 1
ATOM 643 O O . ASP A 1 80 ? 6.465 8.328 -19.609 1 90.25 80 ASP A O 1
ATOM 647 N N . GLY A 1 81 ? 7.254 7.543 -17.625 1 88.31 81 GLY A N 1
ATOM 648 C CA . GLY A 1 81 ? 6.078 8.008 -16.906 1 88.31 81 GLY A CA 1
ATOM 649 C C . GLY A 1 81 ? 4.992 6.949 -16.797 1 88.31 81 GLY A C 1
ATOM 650 O O . GLY A 1 81 ? 4.047 7.109 -16.016 1 88.31 81 GLY A O 1
ATOM 651 N N . SER A 1 82 ? 5.16 5.902 -17.531 1 91.88 82 SER A N 1
ATOM 652 C CA . SER A 1 82 ? 4.168 4.832 -17.453 1 91.88 82 SER A CA 1
ATOM 653 C C . SER A 1 82 ? 4.273 4.086 -16.125 1 91.88 82 SER A C 1
ATOM 655 O O . SER A 1 82 ? 5.262 4.23 -15.398 1 91.88 82 SER A O 1
ATOM 657 N N . VAL A 1 83 ? 3.184 3.4 -15.836 1 94.75 83 VAL A N 1
ATOM 658 C CA . VAL A 1 83 ? 3.121 2.674 -14.57 1 94.75 83 VAL A CA 1
ATOM 659 C C . VAL A 1 83 ? 2.934 1.183 -14.844 1 94.75 83 VAL A C 1
ATOM 661 O O . VAL A 1 83 ? 2.113 0.795 -15.672 1 94.75 83 VAL A O 1
ATOM 664 N N . VAL A 1 84 ? 3.723 0.338 -14.195 1 96.88 84 VAL A N 1
ATOM 665 C CA . VAL A 1 84 ? 3.576 -1.111 -14.281 1 96.88 84 VAL A CA 1
ATOM 666 C C . VAL A 1 84 ? 3.283 -1.685 -12.898 1 96.88 84 VAL A C 1
ATOM 668 O O . VAL A 1 84 ? 3.842 -1.228 -11.898 1 96.88 84 VAL A O 1
ATOM 671 N N . ASN A 1 85 ? 2.391 -2.604 -12.859 1 98.12 85 ASN A N 1
ATOM 672 C CA . ASN A 1 85 ? 2.078 -3.24 -11.586 1 98.12 85 ASN A CA 1
ATOM 673 C C . ASN A 1 85 ? 3.268 -4.027 -11.047 1 98.12 85 ASN A C 1
ATOM 675 O O . ASN A 1 85 ? 3.967 -4.703 -11.805 1 98.12 85 ASN A O 1
ATOM 679 N N . MET A 1 86 ? 3.588 -3.904 -9.836 1 98.62 86 MET A N 1
ATOM 680 C CA . MET A 1 86 ? 4.617 -4.625 -9.094 1 98.62 86 MET A CA 1
ATOM 681 C C . MET A 1 86 ? 4.293 -4.656 -7.605 1 98.62 86 MET A C 1
ATOM 683 O O . MET A 1 86 ? 4.945 -3.982 -6.809 1 98.62 86 MET A O 1
ATOM 687 N N . SER A 1 87 ? 3.418 -5.566 -7.203 1 98.75 87 SER A N 1
ATOM 688 C CA . SER A 1 87 ? 2.793 -5.484 -5.891 1 98.75 87 SER A CA 1
ATOM 689 C C . SER A 1 87 ? 3.619 -6.215 -4.836 1 98.75 87 SER A C 1
ATOM 691 O O . SER A 1 87 ? 3.518 -5.918 -3.645 1 98.75 87 SER A O 1
ATOM 693 N N . LEU A 1 88 ? 4.484 -7.133 -5.254 1 98.5 88 LEU A N 1
ATOM 694 C CA . LEU A 1 88 ? 5.281 -7.902 -4.301 1 98.5 88 LEU A CA 1
ATOM 695 C C . LEU A 1 88 ? 6.734 -7.445 -4.32 1 98.5 88 LEU A C 1
ATOM 697 O O . LEU A 1 88 ? 7.328 -7.289 -5.391 1 98.5 88 LEU A O 1
ATOM 701 N N . PRO A 1 89 ? 7.289 -7.223 -3.154 1 98.62 89 PRO A N 1
ATOM 702 C CA . PRO A 1 89 ? 8.742 -7.008 -3.119 1 98.62 89 PRO A CA 1
ATOM 703 C C . PRO A 1 89 ? 9.531 -8.227 -3.58 1 98.62 89 PRO A C 1
ATOM 705 O O . PRO A 1 89 ? 9.367 -9.32 -3.025 1 98.62 89 PRO A O 1
ATOM 708 N N . ILE A 1 90 ? 10.258 -8.133 -4.598 1 98.88 90 ILE A N 1
ATOM 709 C CA . ILE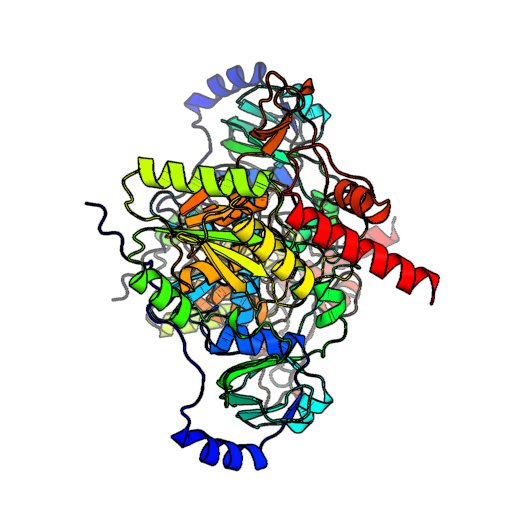 A 1 90 ? 11.188 -9.148 -5.07 1 98.88 90 ILE A CA 1
ATOM 710 C C . ILE A 1 90 ? 12.617 -8.758 -4.703 1 98.88 90 ILE A C 1
ATOM 712 O O . ILE A 1 90 ? 13.273 -8.016 -5.434 1 98.88 90 ILE A O 1
ATOM 716 N N . VAL A 1 91 ? 13.094 -9.305 -3.518 1 98.88 91 VAL A N 1
ATOM 717 C CA . VAL A 1 91 ? 14.312 -8.781 -2.91 1 98.88 91 VAL A CA 1
ATOM 718 C C . VAL A 1 91 ? 15.227 -9.93 -2.49 1 98.88 91 VAL A C 1
ATOM 720 O O . VAL A 1 91 ? 14.789 -11.086 -2.428 1 98.88 91 VAL A O 1
ATOM 723 N N . LEU A 1 92 ? 16.469 -9.617 -2.283 1 98.94 92 LEU A N 1
ATOM 724 C CA . LEU A 1 92 ? 17.484 -10.547 -1.789 1 98.94 92 LEU A CA 1
ATOM 725 C C . LEU A 1 92 ? 18.078 -10.047 -0.476 1 98.94 92 LEU A C 1
ATOM 727 O O . LEU A 1 92 ? 18.578 -8.922 -0.404 1 98.94 92 LEU A O 1
ATOM 731 N N . ALA A 1 93 ? 18 -10.859 0.569 1 98.81 93 ALA A N 1
ATOM 732 C CA . ALA A 1 93 ? 18.484 -10.461 1.891 1 98.81 93 ALA A CA 1
ATOM 733 C C . ALA A 1 93 ? 19.906 -10.953 2.121 1 98.81 93 ALA A C 1
ATOM 735 O O . ALA A 1 93 ? 20.266 -12.047 1.674 1 98.81 93 ALA A O 1
ATOM 736 N N . ILE A 1 94 ? 20.672 -10.172 2.814 1 98.81 94 ILE A N 1
ATOM 737 C CA . ILE A 1 94 ? 22.016 -10.57 3.225 1 98.81 94 ILE A CA 1
ATOM 738 C C . ILE A 1 94 ? 22.234 -10.219 4.695 1 98.81 94 ILE A C 1
ATOM 740 O O . ILE A 1 94 ? 21.516 -9.383 5.25 1 98.81 94 ILE A O 1
ATOM 744 N N . ASP A 1 95 ? 23.172 -10.922 5.332 1 98.25 95 ASP A N 1
ATOM 745 C CA . ASP A 1 95 ? 23.484 -10.648 6.734 1 98.25 95 ASP A CA 1
ATOM 746 C C . ASP A 1 95 ? 24.641 -9.664 6.867 1 98.25 95 ASP A C 1
ATOM 748 O O . ASP A 1 95 ? 25.203 -9.219 5.859 1 98.25 95 ASP A O 1
ATOM 752 N N . ASP A 1 96 ? 24.984 -9.32 8.078 1 98.12 96 ASP A N 1
ATOM 753 C CA . ASP A 1 96 ? 26.031 -8.344 8.375 1 98.12 96 ASP A CA 1
ATOM 754 C C . ASP A 1 96 ? 27.391 -8.82 7.84 1 98.12 96 ASP A C 1
ATOM 756 O O . ASP A 1 96 ? 28.172 -8.023 7.32 1 98.12 96 ASP A O 1
ATOM 760 N N . GLU A 1 97 ? 27.656 -10.008 7.996 1 98.12 97 GLU A N 1
ATOM 761 C CA . GLU A 1 97 ? 28.938 -10.57 7.562 1 98.12 97 GLU A CA 1
ATOM 762 C C . GLU A 1 97 ? 29.109 -10.445 6.051 1 98.12 97 GLU A C 1
ATOM 764 O O . GLU A 1 97 ? 30.156 -10.031 5.566 1 98.12 97 GLU A O 1
ATOM 769 N N . THR A 1 98 ? 28.094 -10.867 5.379 1 98.38 98 THR A N 1
ATOM 770 C CA . THR A 1 98 ? 28.125 -10.766 3.926 1 98.38 98 THR A CA 1
ATOM 771 C C . THR A 1 98 ? 28.281 -9.312 3.49 1 98.38 98 THR A C 1
ATOM 773 O O . THR A 1 98 ? 29.047 -9.008 2.578 1 98.38 98 THR A O 1
ATOM 776 N N . LYS A 1 99 ? 27.531 -8.43 4.102 1 98.5 99 LYS A N 1
ATOM 777 C CA . LYS A 1 99 ? 27.641 -7.004 3.809 1 98.5 99 LYS A CA 1
ATOM 778 C C . LYS A 1 99 ? 29.078 -6.523 3.988 1 98.5 99 LYS A C 1
ATOM 780 O O . LYS A 1 99 ? 29.594 -5.762 3.166 1 98.5 99 LYS A O 1
ATOM 785 N N . GLY A 1 100 ? 29.688 -6.957 5.082 1 98.12 100 GLY A N 1
ATOM 786 C CA . GLY A 1 100 ? 31.062 -6.602 5.336 1 98.12 100 GLY A CA 1
ATOM 787 C C . GLY A 1 100 ? 32.031 -7.102 4.266 1 98.12 100 GLY A C 1
ATOM 788 O O . GLY A 1 100 ? 32.938 -6.379 3.848 1 98.12 100 GLY A O 1
ATOM 789 N N . ARG A 1 101 ? 31.797 -8.273 3.811 1 97.81 101 ARG A N 1
ATOM 790 C CA . ARG A 1 101 ? 32.656 -8.875 2.785 1 97.81 101 ARG A CA 1
ATOM 791 C C . ARG A 1 101 ? 32.5 -8.141 1.455 1 97.81 101 ARG A C 1
ATOM 793 O O . ARG A 1 101 ? 33.469 -8.008 0.698 1 97.81 101 ARG A O 1
ATOM 800 N N . ILE A 1 102 ? 31.344 -7.73 1.15 1 98 102 ILE A N 1
ATOM 801 C CA . ILE A 1 102 ? 31.078 -7.012 -0.089 1 98 102 ILE A CA 1
ATOM 802 C C . ILE A 1 102 ? 31.797 -5.664 -0.07 1 98 102 ILE A C 1
ATOM 804 O O . ILE A 1 102 ? 32.406 -5.273 -1.062 1 98 102 ILE A O 1
ATOM 808 N N . GLY A 1 103 ? 31.672 -4.949 1.069 1 95.31 103 GLY A N 1
ATOM 809 C CA . GLY A 1 103 ? 32.312 -3.66 1.207 1 95.31 103 GLY A CA 1
ATOM 810 C C . GLY A 1 103 ? 31.875 -2.645 0.175 1 95.31 103 GLY A C 1
ATOM 811 O O . GLY A 1 103 ? 30.672 -2.4 0.024 1 95.31 103 GLY A O 1
ATOM 812 N N . SER A 1 104 ? 32.812 -2.191 -0.633 1 94.56 104 SER A N 1
ATOM 813 C CA . SER A 1 104 ? 32.5 -1.138 -1.597 1 94.56 104 SER A CA 1
ATOM 814 C C . SER A 1 104 ? 32.344 -1.704 -3.004 1 94.56 104 SER A C 1
ATOM 816 O O . SER A 1 104 ? 32.312 -0.952 -3.98 1 94.56 104 SER A O 1
ATOM 818 N N . SER A 1 105 ? 32.312 -2.98 -3.086 1 96.12 105 SER A N 1
ATOM 819 C CA . SER A 1 105 ? 32.156 -3.607 -4.398 1 96.12 105 SER A CA 1
ATOM 820 C C . SER A 1 105 ? 30.875 -3.174 -5.086 1 96.12 105 SER A C 1
ATOM 822 O O . SER A 1 105 ? 29.844 -2.988 -4.434 1 96.12 105 SER A O 1
ATOM 824 N N . LEU A 1 106 ? 30.984 -3.111 -6.434 1 96.88 106 LEU A N 1
ATOM 825 C CA . LEU A 1 106 ? 29.828 -2.688 -7.223 1 96.88 106 LEU A CA 1
ATOM 826 C C . LEU A 1 106 ? 29.078 -3.893 -7.777 1 96.88 106 LEU A C 1
ATOM 828 O O . LEU A 1 106 ? 27.938 -3.762 -8.242 1 96.88 106 LEU A O 1
ATOM 832 N N . HIS A 1 107 ? 29.781 -5.047 -7.809 1 98 107 HIS A N 1
ATOM 833 C CA . HIS A 1 107 ? 29.219 -6.285 -8.328 1 98 107 HIS A CA 1
ATOM 834 C C . HIS A 1 107 ? 29.5 -7.457 -7.398 1 98 107 HIS A C 1
ATOM 836 O O . HIS A 1 107 ? 30.516 -7.465 -6.695 1 98 107 HIS A O 1
ATOM 842 N N . VAL A 1 108 ? 28.531 -8.375 -7.367 1 98.69 108 VAL A N 1
ATOM 843 C CA . VAL A 1 108 ? 28.75 -9.562 -6.547 1 98.69 108 VAL A CA 1
ATOM 844 C C . VAL A 1 108 ? 28.344 -10.812 -7.332 1 98.69 108 VAL A C 1
ATOM 846 O O . VAL A 1 108 ? 27.578 -10.727 -8.297 1 98.69 108 VAL A O 1
ATOM 849 N N . ALA A 1 109 ? 28.922 -11.898 -6.973 1 98.56 109 ALA A N 1
ATOM 850 C CA . ALA A 1 109 ? 28.547 -13.195 -7.527 1 98.56 109 ALA A CA 1
ATOM 851 C C . ALA A 1 109 ? 27.484 -13.867 -6.664 1 98.56 109 ALA A C 1
ATOM 853 O O . ALA A 1 109 ? 27.547 -13.82 -5.434 1 98.56 109 ALA A O 1
ATOM 854 N N . LEU A 1 110 ? 26.484 -14.422 -7.305 1 98.75 110 LEU A N 1
ATOM 855 C CA . LEU A 1 110 ? 25.453 -15.172 -6.602 1 98.75 110 LEU A CA 1
ATOM 856 C C . LEU A 1 110 ? 25.703 -16.672 -6.695 1 98.75 110 LEU A C 1
ATOM 858 O O . LEU A 1 110 ? 25.844 -17.219 -7.793 1 98.75 110 LEU A O 1
ATOM 862 N N . VAL A 1 111 ? 25.719 -17.266 -5.527 1 98.25 111 VAL A N 1
ATOM 863 C CA . VAL A 1 111 ? 26.031 -18.688 -5.449 1 98.25 111 VAL A CA 1
ATOM 864 C C . VAL A 1 111 ? 24.797 -19.469 -5.004 1 98.25 111 VAL A C 1
ATOM 866 O O . VAL A 1 111 ? 24.188 -19.156 -3.982 1 98.25 111 VAL A O 1
ATOM 869 N N . GLY A 1 112 ? 24.469 -20.5 -5.785 1 97 112 GLY A N 1
ATOM 870 C CA . GLY A 1 112 ? 23.312 -21.328 -5.477 1 97 112 GLY A CA 1
ATOM 871 C C . GLY A 1 112 ? 23.516 -22.234 -4.285 1 97 112 GLY A C 1
ATOM 872 O O . GLY A 1 112 ? 24.625 -22.328 -3.756 1 97 112 GLY A O 1
ATOM 873 N N . PRO A 1 113 ? 22.438 -22.891 -3.908 1 95.19 113 PRO A N 1
ATOM 874 C CA . PRO A 1 113 ? 22.5 -23.75 -2.723 1 95.19 113 PRO A CA 1
ATOM 875 C C . PRO A 1 113 ? 23.453 -24.922 -2.898 1 95.19 113 PRO A C 1
ATOM 877 O O . PRO A 1 113 ? 23.938 -25.484 -1.912 1 95.19 113 PRO A O 1
ATOM 880 N N . LEU A 1 114 ? 23.781 -25.281 -4.043 1 93 114 LEU A N 1
ATOM 881 C CA . LEU A 1 114 ? 24.656 -26.406 -4.297 1 93 114 LEU A CA 1
ATOM 882 C C . LEU A 1 114 ? 26.109 -25.953 -4.465 1 93 114 LEU A C 1
ATOM 884 O O . LEU A 1 114 ? 26.984 -26.75 -4.766 1 93 114 LEU A O 1
ATOM 888 N N . GLY A 1 115 ? 26.344 -24.656 -4.402 1 93.31 115 GLY A N 1
ATOM 889 C CA . GLY A 1 115 ? 27.703 -24.141 -4.41 1 93.31 115 GLY A CA 1
ATOM 890 C C . GLY A 1 115 ? 28.125 -23.578 -5.754 1 93.31 115 GLY A C 1
ATOM 891 O O . GLY A 1 115 ? 29.172 -22.938 -5.867 1 93.31 115 GLY A O 1
ATOM 892 N N . ASP A 1 116 ? 27.312 -23.766 -6.746 1 93.25 116 ASP A N 1
ATOM 893 C CA . ASP A 1 116 ? 27.641 -23.266 -8.078 1 93.25 116 ASP A CA 1
ATOM 894 C C . ASP A 1 116 ? 27.281 -21.797 -8.219 1 93.25 116 ASP A C 1
ATOM 896 O O . ASP A 1 116 ? 26.266 -21.344 -7.66 1 93.25 116 ASP A O 1
ATOM 900 N N . CYS A 1 117 ? 28.078 -21.109 -8.977 1 95.81 117 CYS A N 1
ATOM 901 C CA . CYS A 1 117 ? 27.734 -19.734 -9.289 1 95.81 117 CYS A CA 1
ATOM 902 C C . CYS A 1 117 ? 26.594 -19.656 -10.297 1 95.81 117 CYS A C 1
ATOM 904 O O . CYS A 1 117 ? 26.672 -20.281 -11.359 1 95.81 117 CYS A O 1
ATOM 906 N N . VAL A 1 118 ? 25.594 -18.875 -9.977 1 96.88 118 VAL A N 1
ATOM 907 C CA . VAL A 1 118 ? 24.359 -18.875 -10.758 1 96.88 118 VAL A CA 1
ATOM 908 C C . VAL A 1 118 ? 24.234 -17.578 -11.547 1 96.88 118 VAL A C 1
ATOM 910 O O . VAL A 1 118 ? 23.672 -17.562 -12.641 1 96.88 118 VAL A O 1
ATOM 913 N N . ALA A 1 119 ? 24.719 -16.484 -10.953 1 98.44 119 ALA A N 1
ATOM 914 C CA . ALA A 1 119 ? 24.469 -15.172 -11.562 1 98.44 119 ALA A CA 1
ATOM 915 C C . ALA A 1 119 ? 25.438 -14.125 -11.008 1 98.44 119 ALA A C 1
ATOM 917 O O . ALA A 1 119 ? 26.172 -14.391 -10.047 1 98.44 119 ALA A O 1
ATOM 918 N N . ILE A 1 120 ? 25.547 -13.078 -11.695 1 98.56 120 ILE A N 1
ATOM 919 C CA . ILE A 1 120 ? 26.188 -11.852 -11.227 1 98.56 120 ILE A CA 1
ATOM 920 C C . ILE A 1 120 ? 25.125 -10.781 -10.969 1 98.56 120 ILE A C 1
ATOM 922 O O . ILE A 1 120 ? 24.188 -10.617 -11.758 1 98.56 120 ILE A O 1
ATOM 926 N N . LEU A 1 121 ? 25.188 -10.141 -9.828 1 98.75 121 LEU A N 1
ATOM 927 C CA . LEU A 1 121 ? 24.375 -8.961 -9.539 1 98.75 121 LEU A CA 1
ATOM 928 C C . LEU A 1 121 ? 25.188 -7.684 -9.742 1 98.75 121 LEU A C 1
ATOM 930 O O . LEU A 1 121 ? 26.188 -7.465 -9.055 1 98.75 121 LEU A O 1
ATOM 934 N N . ARG A 1 122 ? 24.719 -6.84 -10.672 1 98.5 122 ARG A N 1
ATOM 935 C CA . ARG A 1 122 ? 25.484 -5.668 -11.102 1 98.5 122 ARG A CA 1
ATOM 936 C C . ARG A 1 122 ? 24.922 -4.395 -10.469 1 98.5 122 ARG A C 1
ATOM 938 O O . ARG A 1 122 ? 23.719 -4.281 -10.258 1 98.5 122 ARG A O 1
ATOM 945 N N . SER A 1 123 ? 25.859 -3.406 -10.266 1 98.5 123 SER A N 1
ATOM 946 C CA . SER A 1 123 ? 25.484 -2.088 -9.766 1 98.5 123 SER A CA 1
ATOM 947 C C . SER A 1 123 ? 24.609 -2.195 -8.531 1 98.5 123 SER A C 1
ATOM 949 O O . SER A 1 123 ? 23.5 -1.636 -8.492 1 98.5 123 SER A O 1
ATOM 951 N N . ILE A 1 124 ? 25.188 -2.77 -7.539 1 98.69 124 ILE A N 1
ATOM 952 C CA . ILE A 1 124 ? 24.375 -3.191 -6.406 1 98.69 124 ILE A CA 1
ATOM 953 C C . ILE A 1 124 ? 24.078 -1.99 -5.508 1 98.69 124 ILE A C 1
ATOM 955 O O . ILE A 1 124 ? 24.797 -0.988 -5.543 1 98.69 124 ILE A O 1
ATOM 959 N N . GLU A 1 125 ? 23.016 -2.023 -4.82 1 98.69 125 GLU A N 1
ATOM 960 C CA . GLU A 1 125 ? 22.641 -1.144 -3.717 1 98.69 125 GLU A CA 1
ATOM 961 C C . GLU A 1 125 ? 22.234 -1.946 -2.484 1 98.69 125 GLU A C 1
ATOM 963 O O . GLU A 1 125 ? 21.391 -2.846 -2.57 1 98.69 125 GLU A O 1
ATOM 968 N N . ILE A 1 126 ? 22.922 -1.689 -1.401 1 98.75 126 ILE A N 1
ATOM 969 C CA . ILE A 1 126 ? 22.578 -2.33 -0.139 1 98.75 126 ILE A CA 1
ATOM 970 C C . ILE A 1 126 ? 21.781 -1.355 0.73 1 98.75 126 ILE A C 1
ATOM 972 O O . ILE A 1 126 ? 22.156 -0.193 0.878 1 98.75 126 ILE A O 1
ATOM 976 N N . TYR A 1 127 ? 20.656 -1.768 1.294 1 98.5 127 TYR A N 1
ATOM 977 C CA . TYR A 1 127 ? 19.812 -0.92 2.123 1 98.5 127 TYR A CA 1
ATOM 978 C C . TYR A 1 127 ? 19.141 -1.73 3.23 1 98.5 127 TYR A C 1
ATOM 980 O O . TYR A 1 127 ? 19.172 -2.963 3.203 1 98.5 127 TYR A O 1
ATOM 988 N N . LYS A 1 128 ? 18.578 -1.08 4.133 1 98.19 128 LYS A N 1
ATOM 989 C CA . LYS A 1 128 ? 18.078 -1.712 5.348 1 98.19 128 LYS A CA 1
ATOM 990 C C . LYS A 1 128 ? 16.844 -2.549 5.062 1 98.19 128 LYS A C 1
ATOM 992 O O . LYS A 1 128 ? 15.977 -2.141 4.281 1 98.19 128 LYS A O 1
ATOM 997 N N . HIS A 1 129 ? 16.797 -3.676 5.715 1 98.19 129 HIS A N 1
ATOM 998 C CA . HIS A 1 129 ? 15.648 -4.574 5.645 1 98.19 129 HIS A CA 1
ATOM 999 C C . HIS A 1 129 ? 14.719 -4.367 6.836 1 98.19 129 HIS A C 1
ATOM 1001 O O . HIS A 1 129 ? 14.797 -5.098 7.824 1 98.19 129 HIS A O 1
ATOM 1007 N N . ASN A 1 130 ? 13.781 -3.457 6.742 1 97.06 130 ASN A N 1
ATOM 1008 C CA . ASN A 1 130 ? 12.766 -3.287 7.777 1 97.06 130 ASN A CA 1
ATOM 1009 C C . ASN A 1 130 ? 11.688 -4.359 7.688 1 97.06 130 ASN A C 1
ATOM 1011 O O . ASN A 1 130 ? 10.609 -4.117 7.133 1 97.06 130 ASN A O 1
ATOM 1015 N N . LYS A 1 131 ? 11.898 -5.426 8.344 1 98.25 131 LYS A N 1
ATOM 1016 C CA . LYS A 1 131 ? 11.086 -6.629 8.195 1 98.25 131 LYS A CA 1
ATOM 1017 C C . LYS A 1 131 ? 9.656 -6.387 8.664 1 98.25 131 LYS A C 1
ATOM 1019 O O . LYS A 1 131 ? 8.703 -6.812 8.008 1 98.25 131 LYS A O 1
ATOM 1024 N N . GLU A 1 132 ? 9.492 -5.711 9.773 1 98.25 132 GLU A N 1
ATOM 1025 C CA . GLU A 1 132 ? 8.156 -5.453 10.305 1 98.25 132 GLU A CA 1
ATOM 1026 C C . GLU A 1 132 ? 7.305 -4.68 9.305 1 98.25 132 GLU A C 1
ATOM 1028 O O . GLU A 1 132 ? 6.156 -5.043 9.047 1 98.25 132 GLU A O 1
ATOM 1033 N N . GLU A 1 133 ? 7.863 -3.656 8.758 1 98.5 133 GLU A N 1
ATOM 1034 C CA . GLU A 1 133 ? 7.141 -2.844 7.789 1 98.5 133 GLU A CA 1
ATOM 1035 C C . GLU A 1 133 ? 6.812 -3.643 6.531 1 98.5 133 GLU A C 1
ATOM 1037 O O . GLU A 1 133 ? 5.695 -3.57 6.016 1 98.5 133 GLU A O 1
ATOM 1042 N N . ARG A 1 134 ? 7.797 -4.406 6.016 1 98.81 134 ARG A N 1
ATOM 1043 C CA . ARG A 1 134 ? 7.578 -5.227 4.832 1 98.81 134 ARG A CA 1
ATOM 1044 C C . ARG A 1 134 ? 6.41 -6.188 5.039 1 98.81 134 ARG A C 1
ATOM 1046 O O . ARG A 1 134 ? 5.527 -6.293 4.188 1 98.81 134 ARG A O 1
ATOM 1053 N N . ILE A 1 135 ? 6.43 -6.844 6.188 1 98.81 135 ILE A N 1
ATOM 1054 C CA . ILE A 1 135 ? 5.406 -7.84 6.488 1 98.81 135 ILE A CA 1
ATOM 1055 C C . ILE A 1 135 ? 4.043 -7.164 6.598 1 98.81 135 ILE A C 1
ATOM 1057 O O . ILE A 1 135 ? 3.076 -7.594 5.961 1 98.81 135 ILE A O 1
ATOM 1061 N N . ALA A 1 136 ? 3.955 -6.09 7.324 1 98.81 136 ALA A N 1
ATOM 1062 C CA . ALA A 1 136 ? 2.693 -5.391 7.547 1 98.81 136 ALA A CA 1
ATOM 1063 C C . ALA A 1 136 ? 2.09 -4.91 6.23 1 98.81 136 ALA A C 1
ATOM 1065 O O . ALA A 1 136 ? 0.903 -5.121 5.969 1 98.81 136 ALA A O 1
ATOM 1066 N N . ARG A 1 137 ? 2.865 -4.324 5.398 1 98.75 137 ARG A N 1
ATOM 1067 C CA . ARG A 1 137 ? 2.355 -3.697 4.184 1 98.75 137 ARG A CA 1
ATOM 1068 C C . ARG A 1 137 ? 2.027 -4.742 3.125 1 98.75 137 ARG A C 1
ATOM 1070 O O . ARG A 1 137 ? 1.135 -4.539 2.299 1 98.75 137 ARG A O 1
ATOM 1077 N N . THR A 1 138 ? 2.701 -5.867 3.156 1 98.88 138 THR A N 1
ATOM 1078 C CA . THR A 1 138 ? 2.479 -6.895 2.146 1 98.88 138 THR A CA 1
ATOM 1079 C C . THR A 1 138 ? 1.272 -7.754 2.508 1 98.88 138 THR A C 1
ATOM 1081 O O . THR A 1 138 ? 0.416 -8.023 1.661 1 98.88 138 THR A O 1
ATOM 1084 N N . TRP A 1 139 ? 1.185 -8.18 3.779 1 98.88 139 TRP A N 1
ATOM 1085 C CA . TRP A 1 139 ? 0.163 -9.141 4.172 1 98.88 139 TRP A CA 1
ATOM 1086 C C . TRP A 1 139 ? -1.008 -8.445 4.859 1 98.88 139 TRP A C 1
ATOM 1088 O O . TRP A 1 139 ? -2.068 -9.047 5.051 1 98.88 139 TRP A O 1
ATOM 1098 N N . GLY A 1 140 ? -0.874 -7.145 5.25 1 98.62 140 GLY A N 1
ATOM 1099 C CA . GLY A 1 140 ? -1.924 -6.488 6.012 1 98.62 140 GLY A CA 1
ATOM 1100 C C . GLY A 1 140 ? -2.008 -6.965 7.449 1 98.62 140 GLY A C 1
ATOM 1101 O O . GLY A 1 140 ? -3.062 -6.859 8.078 1 98.62 140 GLY A O 1
ATOM 1102 N N . THR A 1 141 ? -0.949 -7.582 7.965 1 98.56 141 THR A N 1
ATOM 1103 C CA . THR A 1 141 ? -0.82 -8.078 9.336 1 98.56 141 THR A CA 1
ATOM 1104 C C . THR A 1 141 ? 0.638 -8.383 9.664 1 98.56 141 THR A C 1
ATOM 1106 O O . THR A 1 141 ? 1.486 -8.422 8.773 1 98.56 141 THR A O 1
ATOM 1109 N N . THR A 1 142 ? 0.959 -8.422 10.898 1 98.06 142 THR A N 1
ATOM 1110 C CA . THR A 1 142 ? 2.268 -8.891 11.344 1 98.06 142 THR A CA 1
ATOM 1111 C C . THR A 1 142 ? 2.127 -10.109 12.25 1 98.06 142 THR A C 1
ATOM 1113 O O . THR A 1 142 ? 3.039 -10.43 13.016 1 98.06 142 THR A O 1
ATOM 1116 N N . ALA A 1 143 ? 0.986 -10.734 12.164 1 97.31 143 ALA A N 1
ATOM 1117 C CA . ALA A 1 143 ? 0.723 -11.906 13.008 1 97.31 143 ALA A CA 1
ATOM 1118 C C . ALA A 1 143 ? 1.74 -13.008 12.742 1 97.31 143 ALA A C 1
ATOM 1120 O O . ALA A 1 143 ? 2.119 -13.25 11.594 1 97.31 143 ALA A O 1
ATOM 1121 N N . PRO A 1 144 ? 2.18 -13.648 13.812 1 97.38 144 PRO A N 1
ATOM 1122 C CA . PRO A 1 144 ? 3.068 -14.789 13.594 1 97.38 144 PRO A CA 1
ATOM 1123 C C . PRO A 1 144 ? 2.371 -15.961 12.898 1 97.38 144 PRO A C 1
ATOM 1125 O O . PRO A 1 144 ? 1.156 -16.125 13.031 1 97.38 144 PRO A O 1
ATOM 1128 N N . GLY A 1 145 ? 3.055 -16.672 12.203 1 97.56 145 GLY A N 1
ATOM 1129 C CA . GLY A 1 145 ? 2.498 -17.875 11.602 1 97.56 145 GLY A CA 1
ATOM 1130 C C . GLY A 1 145 ? 2.26 -17.734 10.109 1 97.56 145 GLY A C 1
ATOM 1131 O O . GLY A 1 145 ? 1.692 -18.625 9.477 1 97.56 145 GLY A O 1
ATOM 1132 N N . LEU A 1 146 ? 2.627 -16.656 9.508 1 98.19 146 LEU A N 1
ATOM 1133 C CA . LEU A 1 146 ? 2.559 -16.516 8.055 1 98.19 146 LEU A CA 1
ATOM 1134 C C . LEU A 1 146 ? 3.621 -17.375 7.371 1 98.19 146 LEU A C 1
ATOM 1136 O O . LEU A 1 146 ? 4.816 -17.203 7.633 1 98.19 146 LEU A O 1
ATOM 1140 N N . PRO A 1 147 ? 3.277 -18.188 6.445 1 97.88 147 PRO A N 1
ATOM 1141 C CA . PRO A 1 147 ? 4.184 -19.234 5.961 1 97.88 147 PRO A CA 1
ATOM 1142 C C . PRO A 1 147 ? 5.438 -18.656 5.297 1 97.88 147 PRO A C 1
ATOM 1144 O O . PRO A 1 147 ? 6.555 -19.031 5.66 1 97.88 147 PRO A O 1
ATOM 1147 N N . TYR A 1 148 ? 5.312 -17.812 4.348 1 98.31 148 TYR A N 1
ATOM 1148 C CA . TYR A 1 148 ? 6.461 -17.234 3.656 1 98.31 148 TYR A CA 1
ATOM 1149 C C . TYR A 1 148 ? 7.305 -16.391 4.609 1 98.31 148 TYR A C 1
ATOM 1151 O O . TYR A 1 148 ? 8.531 -16.391 4.516 1 98.31 148 TYR A O 1
ATOM 1159 N N . VAL A 1 149 ? 6.688 -15.664 5.52 1 98.56 149 VAL A N 1
ATOM 1160 C CA . VAL A 1 149 ? 7.387 -14.828 6.492 1 98.56 149 VAL A CA 1
ATOM 1161 C C . VAL A 1 149 ? 8.266 -15.703 7.383 1 98.56 149 VAL A C 1
ATOM 1163 O O . VAL A 1 149 ? 9.453 -15.414 7.562 1 98.56 149 VAL A O 1
ATOM 1166 N N . ASP A 1 150 ? 7.695 -16.75 7.852 1 97.88 150 ASP A N 1
ATOM 1167 C CA . ASP A 1 150 ? 8.406 -17.641 8.766 1 97.88 150 ASP A CA 1
ATOM 1168 C C . ASP A 1 150 ? 9.562 -18.344 8.055 1 97.88 150 ASP A C 1
ATOM 1170 O O . ASP A 1 150 ? 10.625 -18.562 8.648 1 97.88 150 ASP A O 1
ATOM 1174 N N . GLU A 1 151 ? 9.32 -18.688 6.812 1 97.38 151 GLU A N 1
ATOM 1175 C CA . GLU A 1 151 ? 10.297 -19.469 6.059 1 97.38 151 GLU A CA 1
ATOM 1176 C C . GLU A 1 151 ? 11.422 -18.594 5.527 1 97.38 151 GLU A C 1
ATOM 1178 O O . GLU A 1 151 ? 12.586 -19.016 5.488 1 97.38 151 GLU A O 1
ATOM 1183 N N . VAL A 1 152 ? 11.109 -17.344 5.152 1 98.06 152 VAL A N 1
ATOM 1184 C CA . VAL A 1 152 ? 12.031 -16.578 4.332 1 98.06 152 VAL A CA 1
ATOM 1185 C C . VAL A 1 152 ? 12.43 -15.297 5.062 1 98.06 152 VAL A C 1
ATOM 1187 O O . VAL A 1 152 ? 13.617 -14.984 5.176 1 98.06 152 VAL A O 1
ATOM 1190 N N . ILE A 1 153 ? 11.5 -14.547 5.605 1 98.56 153 ILE A N 1
ATOM 1191 C CA . ILE A 1 153 ? 11.766 -13.188 6.055 1 98.56 153 ILE A CA 1
ATOM 1192 C C . ILE A 1 153 ? 12.352 -13.219 7.465 1 98.56 153 ILE A C 1
ATOM 1194 O O . ILE A 1 153 ? 13.391 -12.602 7.727 1 98.56 153 ILE A O 1
ATOM 1198 N N . THR A 1 154 ? 11.711 -13.938 8.359 1 97.81 154 THR A N 1
ATOM 1199 C CA . THR A 1 154 ? 12.109 -13.953 9.758 1 97.81 154 THR A CA 1
ATOM 1200 C C . THR A 1 154 ? 13.57 -14.375 9.906 1 97.81 154 THR A C 1
ATOM 1202 O O . THR A 1 154 ? 14.344 -13.727 10.602 1 97.81 154 THR A O 1
ATOM 1205 N N . PRO A 1 155 ? 14 -15.469 9.25 1 97.62 155 PRO A N 1
ATOM 1206 C CA . PRO A 1 155 ? 15.383 -15.914 9.445 1 97.62 155 PRO A CA 1
ATOM 1207 C C . PRO A 1 155 ? 16.375 -15.133 8.594 1 97.62 155 PRO A C 1
ATOM 1209 O O . PRO A 1 155 ? 17.594 -15.344 8.703 1 97.62 155 PRO A O 1
ATOM 1212 N N . SER A 1 156 ? 15.953 -14.273 7.734 1 98.06 156 SER A N 1
ATOM 1213 C CA . SER A 1 156 ? 16.828 -13.586 6.785 1 98.06 156 SER A CA 1
ATOM 1214 C C . SER A 1 156 ? 17.625 -12.484 7.469 1 98.06 156 SER A C 1
ATOM 1216 O O . SER A 1 156 ? 17.344 -12.125 8.609 1 98.06 156 SER A O 1
ATOM 1218 N N . GLY A 1 157 ? 18.656 -11.945 6.797 1 97.81 157 GLY A N 1
ATOM 1219 C CA . GLY A 1 157 ? 19.484 -10.867 7.312 1 97.81 157 GLY A CA 1
ATOM 1220 C C . GLY A 1 157 ? 18.766 -9.523 7.328 1 97.81 157 GLY A C 1
ATOM 1221 O O . GLY A 1 157 ? 17.656 -9.398 6.793 1 97.81 157 GLY A O 1
ATOM 1222 N N . ASP A 1 158 ? 19.438 -8.555 7.867 1 97.88 158 ASP A N 1
ATOM 1223 C CA . ASP A 1 158 ? 18.797 -7.27 8.133 1 97.88 158 ASP A CA 1
ATOM 1224 C C . ASP A 1 158 ? 19.125 -6.25 7.047 1 97.88 158 ASP A C 1
ATOM 1226 O O . ASP A 1 158 ? 18.875 -5.055 7.215 1 97.88 158 ASP A O 1
ATOM 1230 N N . TRP A 1 159 ? 19.703 -6.777 5.945 1 98.75 159 TRP A N 1
ATOM 1231 C CA . TRP A 1 159 ? 20 -5.945 4.785 1 98.75 159 TRP A CA 1
ATOM 1232 C C . TRP A 1 159 ? 19.422 -6.562 3.514 1 98.75 159 TRP A C 1
ATOM 1234 O O . TRP A 1 159 ? 19.266 -7.781 3.428 1 98.75 159 TRP A O 1
ATOM 1244 N N . LEU A 1 160 ? 19.078 -5.711 2.623 1 98.88 160 LEU A N 1
ATOM 1245 C CA . LEU A 1 160 ? 18.703 -6.141 1.275 1 98.88 160 LEU A CA 1
ATOM 1246 C C . LEU A 1 160 ? 19.75 -5.672 0.26 1 98.88 160 LEU A C 1
ATOM 1248 O O . LEU A 1 160 ? 20.406 -4.648 0.462 1 98.88 160 LEU A O 1
ATOM 1252 N N . ILE A 1 161 ? 19.922 -6.41 -0.745 1 98.88 161 ILE A N 1
ATOM 1253 C CA . ILE A 1 161 ? 20.828 -6.059 -1.825 1 98.88 161 ILE A CA 1
ATOM 1254 C C . ILE A 1 161 ? 20.109 -6.133 -3.164 1 98.88 161 ILE A C 1
ATOM 1256 O O . ILE A 1 161 ? 19.531 -7.168 -3.508 1 98.88 161 ILE A O 1
ATOM 1260 N N . GLY A 1 162 ? 20 -5.027 -3.855 1 98.81 162 GLY A N 1
ATOM 1261 C CA . GLY A 1 162 ? 19.391 -4.941 -5.176 1 98.81 162 GLY A CA 1
ATOM 1262 C C . GLY A 1 162 ? 20.406 -4.695 -6.281 1 98.81 162 GLY A C 1
ATOM 1263 O O . GLY A 1 162 ? 21.531 -4.289 -6.016 1 98.81 162 GLY A O 1
ATOM 1264 N N . GLY A 1 163 ? 19.984 -4.969 -7.508 1 98.81 163 GLY A N 1
ATOM 1265 C CA . GLY A 1 163 ? 20.828 -4.789 -8.68 1 98.81 163 GLY A CA 1
ATOM 1266 C C . GLY A 1 163 ? 20.312 -5.516 -9.906 1 98.81 163 GLY A C 1
ATOM 1267 O O . GLY A 1 163 ? 19.25 -6.133 -9.867 1 98.81 163 GLY A O 1
ATOM 1268 N N . ASP A 1 164 ? 21.125 -5.457 -10.992 1 98.69 164 ASP A N 1
ATOM 1269 C CA . ASP A 1 164 ? 20.75 -6.109 -12.25 1 98.69 164 ASP A CA 1
ATOM 1270 C C . ASP A 1 164 ? 21.328 -7.523 -12.32 1 98.69 164 ASP A C 1
ATOM 1272 O O . ASP A 1 164 ? 22.516 -7.73 -12.023 1 98.69 164 ASP A O 1
ATOM 1276 N N . LEU A 1 165 ? 20.531 -8.414 -12.758 1 98.56 165 LEU A N 1
ATOM 1277 C CA . LEU A 1 165 ? 20.938 -9.82 -12.789 1 98.56 165 LEU A CA 1
ATOM 1278 C C . LEU A 1 165 ? 21.531 -10.18 -14.148 1 98.56 165 LEU A C 1
ATOM 1280 O O . LEU A 1 165 ? 21.031 -9.742 -15.188 1 98.56 165 LEU A O 1
ATOM 1284 N N . GLU A 1 166 ? 22.609 -10.82 -14.117 1 98.5 166 GLU A N 1
ATOM 1285 C CA . GLU A 1 166 ? 23.141 -11.609 -15.227 1 98.5 166 GLU A CA 1
ATOM 1286 C C . GLU A 1 166 ? 23.203 -13.094 -14.867 1 98.5 166 GLU A C 1
ATOM 1288 O O . GLU A 1 166 ? 24.109 -13.523 -14.164 1 98.5 166 GLU A O 1
ATOM 1293 N N . VAL A 1 167 ? 22.266 -13.852 -15.438 1 98.56 167 VAL A N 1
ATOM 1294 C CA . VAL A 1 167 ? 22.172 -15.258 -15.055 1 98.56 167 VAL A CA 1
ATOM 1295 C C . VAL A 1 167 ? 22.984 -16.125 -16.016 1 98.56 167 VAL A C 1
ATOM 1297 O O . VAL A 1 167 ? 22.812 -16.016 -17.234 1 98.56 167 VAL A O 1
ATOM 1300 N N . LEU A 1 168 ? 23.797 -16.953 -15.547 1 97.5 168 LEU A N 1
ATOM 1301 C CA . LEU A 1 168 ? 24.812 -17.625 -16.328 1 97.5 168 LEU A CA 1
ATOM 1302 C C . LEU A 1 168 ? 24.203 -18.719 -17.203 1 97.5 168 LEU A C 1
ATOM 1304 O O . LEU A 1 168 ? 24.609 -18.922 -18.344 1 97.5 168 LEU A O 1
ATOM 1308 N N . LYS A 1 169 ? 23.25 -19.469 -16.609 1 95.56 169 LYS A N 1
ATOM 1309 C CA . LYS A 1 169 ? 22.547 -20.531 -17.312 1 95.56 169 LYS A CA 1
ATOM 1310 C C . LYS A 1 169 ? 21.062 -20.562 -16.906 1 95.56 169 LYS A C 1
ATOM 1312 O O . LYS A 1 169 ? 20.703 -20.125 -15.812 1 95.56 169 LYS A O 1
ATOM 1317 N N . PRO A 1 170 ? 20.219 -21.078 -17.828 1 95.81 170 PRO A N 1
ATOM 1318 C CA . PRO A 1 170 ? 18.828 -21.234 -17.438 1 95.81 170 PRO A CA 1
ATOM 1319 C C . PRO A 1 170 ? 18.672 -22.062 -16.156 1 95.81 170 PRO A C 1
ATOM 1321 O O . PRO A 1 170 ? 19.406 -23.047 -15.961 1 95.81 170 PRO A O 1
ATOM 1324 N N . ILE A 1 171 ? 17.75 -21.734 -15.375 1 96.12 171 ILE A N 1
ATOM 1325 C CA . ILE A 1 171 ? 17.531 -22.406 -14.102 1 96.12 171 ILE A CA 1
ATOM 1326 C C . ILE A 1 171 ? 16.781 -23.719 -14.328 1 96.12 171 ILE A C 1
ATOM 1328 O O . ILE A 1 171 ? 15.742 -23.75 -14.984 1 96.12 171 ILE A O 1
ATOM 1332 N N . LYS A 1 172 ? 17.344 -24.766 -13.805 1 95.5 172 LYS A N 1
ATOM 1333 C CA . LYS A 1 172 ? 16.734 -26.094 -13.836 1 95.5 172 LYS A CA 1
ATOM 1334 C C . LYS A 1 172 ? 16.625 -26.672 -12.43 1 95.5 172 LYS A C 1
ATOM 1336 O O . LYS A 1 172 ? 17.469 -26.438 -11.578 1 95.5 172 LYS A O 1
ATOM 1341 N N . TYR A 1 173 ? 15.594 -27.422 -12.25 1 95.81 173 TYR A N 1
ATOM 1342 C CA . TYR A 1 173 ? 15.367 -28 -10.938 1 95.81 173 TYR A CA 1
ATOM 1343 C C . TYR A 1 173 ? 15.711 -29.484 -10.93 1 95.81 173 TYR A C 1
ATOM 1345 O O . TYR A 1 173 ? 15.898 -30.078 -9.867 1 95.81 173 TYR A O 1
ATOM 1353 N N . SER A 1 174 ? 15.742 -30.125 -12.023 1 94.88 174 SER A N 1
ATOM 1354 C CA . SER A 1 174 ? 16.062 -31.547 -12.18 1 94.88 174 SER A CA 1
ATOM 1355 C C . SER A 1 174 ? 15.172 -32.406 -11.297 1 94.88 174 SER A C 1
ATOM 1357 O O . SER A 1 174 ? 15.656 -33.344 -10.633 1 94.88 174 SER A O 1
ATOM 1359 N N . ASP A 1 175 ? 13.945 -32.125 -11.25 1 95.5 175 ASP A N 1
ATOM 1360 C CA . ASP A 1 175 ? 12.977 -32.875 -10.438 1 95.5 175 ASP A CA 1
ATOM 1361 C C . ASP A 1 175 ? 12.008 -33.656 -11.32 1 95.5 175 ASP A C 1
ATOM 1363 O O . ASP A 1 175 ? 10.953 -34.094 -10.852 1 95.5 175 ASP A O 1
ATOM 1367 N N . GLY A 1 176 ? 12.305 -33.656 -12.555 1 96.44 176 GLY A N 1
ATOM 1368 C CA . GLY A 1 176 ? 11.469 -34.375 -13.5 1 96.44 176 GLY A CA 1
ATOM 1369 C C . GLY A 1 176 ? 10.344 -33.531 -14.07 1 96.44 176 GLY A C 1
ATOM 1370 O O . GLY A 1 176 ? 9.57 -34 -14.906 1 96.44 176 GLY A O 1
ATOM 1371 N N . LEU A 1 177 ? 10.258 -32.25 -13.68 1 97.69 177 LEU A N 1
ATOM 1372 C CA . LEU A 1 177 ? 9.125 -31.422 -14.086 1 97.69 177 LEU A CA 1
ATOM 1373 C C . LEU A 1 177 ? 9.594 -30.219 -14.898 1 97.69 177 LEU A C 1
ATOM 1375 O O . LEU A 1 177 ? 8.82 -29.312 -15.164 1 97.69 177 LEU A O 1
ATOM 1379 N N . ASP A 1 178 ? 10.812 -30.141 -15.312 1 97.5 178 ASP A N 1
ATOM 1380 C CA . ASP A 1 178 ? 11.391 -28.984 -15.992 1 97.5 178 ASP A CA 1
ATOM 1381 C C . ASP A 1 178 ? 10.703 -28.734 -17.328 1 97.5 178 ASP A C 1
ATOM 1383 O O . ASP A 1 178 ? 10.602 -27.594 -17.781 1 97.5 178 ASP A O 1
ATOM 1387 N N . ASN A 1 179 ? 10.203 -29.828 -17.922 1 96.38 179 ASN A N 1
ATOM 1388 C CA . ASN A 1 179 ? 9.539 -29.672 -19.219 1 96.38 179 ASN A CA 1
ATOM 1389 C C . ASN A 1 179 ? 8.242 -28.875 -19.078 1 96.38 179 ASN A C 1
ATOM 1391 O O . ASN A 1 179 ? 7.727 -28.359 -20.078 1 96.38 179 ASN A O 1
ATOM 1395 N N . TYR A 1 180 ? 7.727 -28.781 -17.828 1 97.62 180 TYR A N 1
ATOM 1396 C CA . TYR A 1 180 ? 6.508 -28.016 -17.578 1 97.62 180 TYR A CA 1
ATOM 1397 C C . TYR A 1 180 ? 6.836 -26.562 -17.25 1 97.62 180 TYR A C 1
ATOM 1399 O O . TYR A 1 180 ? 5.945 -25.719 -17.219 1 97.62 180 TYR A O 1
ATOM 1407 N N . ARG A 1 181 ? 8.055 -26.266 -17.031 1 98.31 181 ARG A N 1
ATOM 1408 C CA . ARG A 1 181 ? 8.445 -24.906 -16.688 1 98.31 181 ARG A CA 1
ATOM 1409 C C . ARG A 1 181 ? 8.75 -24.078 -17.938 1 98.31 181 ARG A C 1
ATOM 1411 O O . ARG A 1 181 ? 9.922 -23.812 -18.234 1 98.31 181 ARG A O 1
ATOM 1418 N N . LEU A 1 182 ? 7.684 -23.641 -18.516 1 98.31 182 LEU A N 1
ATOM 1419 C CA . LEU A 1 182 ? 7.781 -22.828 -19.734 1 98.31 182 LEU A CA 1
ATOM 1420 C C . LEU A 1 182 ? 7.906 -21.344 -19.375 1 98.31 182 LEU A C 1
ATOM 1422 O O . LEU A 1 182 ? 7.125 -20.828 -18.594 1 98.31 182 LEU A O 1
ATOM 1426 N N . SER A 1 183 ? 8.906 -20.688 -19.953 1 98.19 183 SER A N 1
ATOM 1427 C CA . SER A 1 183 ? 9.086 -19.25 -19.766 1 98.19 183 SER A CA 1
ATOM 1428 C C . SER A 1 183 ? 7.996 -18.453 -20.469 1 98.19 183 SER A C 1
ATOM 1430 O O . SER A 1 183 ? 7.297 -18.984 -21.344 1 98.19 183 SER A O 1
ATOM 1432 N N . PRO A 1 184 ? 7.84 -17.188 -20.094 1 98.31 184 PRO A N 1
ATOM 1433 C CA . PRO A 1 184 ? 6.902 -16.328 -20.828 1 98.31 184 PRO A CA 1
ATOM 1434 C C . PRO A 1 184 ? 7.164 -16.328 -22.328 1 98.31 184 PRO A C 1
ATOM 1436 O O . PRO A 1 184 ? 6.227 -16.391 -23.125 1 98.31 184 PRO A O 1
ATOM 1439 N N . LYS A 1 185 ? 8.43 -16.297 -22.719 1 97.62 185 LYS A N 1
ATOM 1440 C CA . LYS A 1 185 ? 8.781 -16.328 -24.141 1 97.62 185 LYS A CA 1
ATOM 1441 C C . LYS A 1 185 ? 8.305 -17.625 -24.797 1 97.62 185 LYS A C 1
ATOM 1443 O O . LYS A 1 185 ? 7.727 -17.594 -25.875 1 97.62 185 LYS A O 1
ATOM 1448 N N . GLN A 1 186 ? 8.516 -18.719 -24.141 1 98 186 GLN A N 1
ATOM 1449 C CA . GLN A 1 186 ? 8.102 -20.016 -24.656 1 98 186 GLN A CA 1
ATOM 1450 C C . GLN A 1 186 ? 6.582 -20.141 -24.703 1 98 186 GLN A C 1
ATOM 1452 O O . GLN A 1 186 ? 6.027 -20.688 -25.656 1 98 186 GLN A O 1
ATOM 1457 N N . LEU A 1 187 ? 5.895 -19.625 -23.703 1 98.31 187 LEU A N 1
ATOM 1458 C CA . LEU A 1 187 ? 4.438 -19.672 -23.672 1 98.31 187 LEU A CA 1
ATOM 1459 C C . LEU A 1 187 ? 3.844 -18.828 -24.812 1 98.31 187 LEU A C 1
ATOM 1461 O O . LEU A 1 187 ? 2.924 -19.281 -25.5 1 98.31 187 LEU A O 1
ATOM 1465 N N . ARG A 1 188 ? 4.371 -17.688 -25 1 97.25 188 ARG A N 1
ATOM 1466 C CA . ARG A 1 188 ? 3.902 -16.828 -26.078 1 97.25 188 ARG A CA 1
ATOM 1467 C C . ARG A 1 188 ? 4.074 -17.516 -27.438 1 97.25 188 ARG A C 1
ATOM 1469 O O . ARG A 1 188 ? 3.186 -17.453 -28.281 1 97.25 188 ARG A O 1
ATOM 1476 N N . LYS A 1 189 ? 5.227 -18.156 -27.594 1 96.75 189 LYS A N 1
ATOM 1477 C CA . LYS A 1 189 ? 5.465 -18.906 -28.828 1 96.75 189 LYS A CA 1
ATOM 1478 C C . LYS A 1 189 ? 4.449 -20.031 -28.984 1 96.75 189 LYS A C 1
ATOM 1480 O O . LYS A 1 189 ? 3.951 -20.266 -30.078 1 96.75 189 LYS A O 1
ATOM 1485 N N . GLU A 1 190 ? 4.195 -20.703 -27.859 1 96.62 190 GLU A N 1
ATOM 1486 C CA . GLU A 1 190 ? 3.225 -21.797 -27.891 1 96.62 190 GLU A CA 1
ATOM 1487 C C . GLU A 1 190 ? 1.832 -21.281 -28.234 1 96.62 190 GLU A C 1
ATOM 1489 O O . GLU A 1 190 ? 1.12 -21.906 -29.031 1 96.62 190 GLU A O 1
ATOM 1494 N N . PHE A 1 191 ? 1.407 -20.172 -27.703 1 97.06 191 PHE A N 1
ATOM 1495 C CA . PHE A 1 191 ? 0.112 -19.578 -28 1 97.06 191 PHE A CA 1
ATOM 1496 C C . PHE A 1 191 ? 0.015 -19.219 -29.484 1 97.06 191 PHE A C 1
ATOM 1498 O O . PHE A 1 191 ? -1.011 -19.453 -30.125 1 97.06 191 PHE A O 1
ATOM 1505 N N . GLU A 1 192 ? 1.092 -18.688 -29.969 1 94.81 192 GLU A N 1
ATOM 1506 C CA . GLU A 1 192 ? 1.138 -18.312 -31.375 1 94.81 192 GLU A CA 1
ATOM 1507 C C . GLU A 1 192 ? 1.046 -19.547 -32.281 1 94.81 192 GLU A C 1
ATOM 1509 O O . GLU A 1 192 ? 0.321 -19.547 -33.281 1 94.81 192 GLU A O 1
ATOM 1514 N N . SER A 1 193 ? 1.792 -20.5 -31.953 1 95.62 193 SER A N 1
ATOM 1515 C CA . SER A 1 193 ? 1.812 -21.734 -32.75 1 95.62 193 SER A CA 1
ATOM 1516 C C . SER A 1 193 ? 0.43 -22.375 -32.812 1 95.62 193 SER A C 1
ATOM 1518 O O . SER A 1 193 ? 0.068 -22.984 -33.812 1 95.62 193 SER A O 1
ATOM 1520 N N . ARG A 1 194 ? -0.335 -22.156 -31.766 1 94.75 194 ARG A N 1
ATOM 1521 C CA . ARG A 1 194 ? -1.673 -22.734 -31.703 1 94.75 194 ARG A CA 1
ATOM 1522 C C . ARG A 1 194 ? -2.717 -21.766 -32.25 1 94.75 194 ARG A C 1
ATOM 1524 O O . ARG A 1 194 ? -3.916 -22.047 -32.188 1 94.75 194 ARG A O 1
ATOM 1531 N N . LYS A 1 195 ? -2.297 -20.641 -32.656 1 95.19 195 LYS A N 1
ATOM 1532 C CA . LYS A 1 195 ? -3.162 -19.625 -33.25 1 95.19 195 LYS A CA 1
ATOM 1533 C C . LYS A 1 195 ? -4.223 -19.156 -32.25 1 95.19 195 LYS A C 1
ATOM 1535 O O . LYS A 1 195 ? -5.402 -19.062 -32.594 1 95.19 195 LYS A O 1
ATOM 1540 N N . ALA A 1 196 ? -3.764 -19.016 -31.031 1 96.19 196 ALA A N 1
ATOM 1541 C CA . ALA A 1 196 ? -4.652 -18.516 -29.984 1 96.19 196 ALA A CA 1
ATOM 1542 C C . ALA A 1 196 ? -5.004 -17.062 -30.219 1 96.19 196 ALA A C 1
ATOM 1544 O O . ALA A 1 196 ? -4.129 -16.234 -30.516 1 96.19 196 ALA A O 1
ATOM 1545 N N . ASP A 1 197 ? -6.281 -16.703 -30.156 1 95.88 197 ASP A N 1
ATOM 1546 C CA . ASP A 1 197 ? -6.68 -15.297 -30.25 1 95.88 197 ASP A CA 1
ATOM 1547 C C . ASP A 1 197 ? -7.188 -14.789 -28.906 1 95.88 197 ASP A C 1
ATOM 1549 O O . ASP A 1 197 ? -7.523 -13.609 -28.766 1 95.88 197 ASP A O 1
ATOM 1553 N N . ALA A 1 198 ? -7.246 -15.695 -27.938 1 95.94 198 ALA A N 1
ATOM 1554 C CA . ALA A 1 198 ? -7.484 -15.391 -26.531 1 95.94 198 ALA A CA 1
ATOM 1555 C C . ALA A 1 198 ? -6.793 -16.406 -25.625 1 95.94 198 ALA A C 1
ATOM 1557 O O . ALA A 1 198 ? -6.785 -17.609 -25.922 1 95.94 198 ALA A O 1
ATOM 1558 N N . VAL A 1 199 ? -6.141 -15.898 -24.688 1 97.38 199 VAL A N 1
ATOM 1559 C CA . VAL A 1 199 ? -5.516 -16.766 -23.703 1 97.38 199 VAL A CA 1
ATOM 1560 C C . VAL A 1 199 ? -6.047 -16.406 -22.312 1 97.38 199 VAL A C 1
ATOM 1562 O O . VAL A 1 199 ? -6.008 -15.25 -21.891 1 97.38 199 VAL A O 1
ATOM 1565 N N . PHE A 1 200 ? -6.637 -17.375 -21.609 1 96.62 200 PHE A N 1
ATOM 1566 C CA . PHE A 1 200 ? -7.102 -17.156 -20.234 1 96.62 200 PHE A CA 1
ATOM 1567 C C . PHE A 1 200 ? -6.379 -18.078 -19.266 1 96.62 200 PHE A C 1
ATOM 1569 O O . PHE A 1 200 ? -6.188 -19.266 -19.547 1 96.62 200 PHE A O 1
ATOM 1576 N N . ALA A 1 201 ? -5.902 -17.5 -18.188 1 96.75 201 ALA A N 1
ATOM 1577 C CA . ALA A 1 201 ? -5.07 -18.219 -17.234 1 96.75 201 ALA A CA 1
ATOM 1578 C C . ALA A 1 201 ? -5.852 -18.562 -15.969 1 96.75 201 ALA A C 1
ATOM 1580 O O . ALA A 1 201 ? -6.648 -17.75 -15.492 1 96.75 201 ALA A O 1
ATOM 1581 N N . PHE A 1 202 ? -5.621 -19.719 -15.492 1 94.88 202 PHE A N 1
ATOM 1582 C CA . PHE A 1 202 ? -6.148 -20.203 -14.227 1 94.88 202 PHE A CA 1
ATOM 1583 C C . PHE A 1 202 ? -5.02 -20.672 -13.312 1 94.88 202 PHE A C 1
ATOM 1585 O O . PHE A 1 202 ? -4.32 -21.641 -13.617 1 94.88 202 PHE A O 1
ATOM 1592 N N . GLN A 1 203 ? -4.883 -19.922 -12.242 1 93.06 203 GLN A N 1
ATOM 1593 C CA . GLN A 1 203 ? -3.836 -20.25 -11.281 1 93.06 203 GLN A CA 1
ATOM 1594 C C . GLN A 1 203 ? -4.375 -21.125 -10.164 1 93.06 203 GLN A C 1
ATOM 1596 O O . GLN A 1 203 ? -5.473 -20.891 -9.656 1 93.06 203 GLN A O 1
ATOM 1601 N N . LEU A 1 204 ? -3.604 -22.156 -9.773 1 88.25 204 LEU A N 1
ATOM 1602 C CA . LEU A 1 204 ? -4.016 -22.984 -8.648 1 88.25 204 LEU A CA 1
ATOM 1603 C C . LEU A 1 204 ? -2.805 -23.438 -7.832 1 88.25 204 LEU A C 1
ATOM 1605 O O . LEU A 1 204 ? -1.694 -23.516 -8.359 1 88.25 204 LEU A O 1
ATOM 1609 N N . ARG A 1 205 ? -3.113 -23.594 -6.609 1 87.06 205 ARG A N 1
ATOM 1610 C CA . ARG A 1 205 ? -2.143 -24.25 -5.738 1 87.06 205 ARG A CA 1
ATOM 1611 C C . ARG A 1 205 ? -2.678 -25.594 -5.23 1 87.06 205 ARG A C 1
ATOM 1613 O O . ARG A 1 205 ? -1.975 -26.312 -4.523 1 87.06 205 ARG A O 1
ATOM 1620 N N . ASN A 1 206 ? -3.871 -25.938 -5.656 1 86.56 206 ASN A N 1
ATOM 1621 C CA . ASN A 1 206 ? -4.539 -27.172 -5.262 1 86.56 206 ASN A CA 1
ATOM 1622 C C . ASN A 1 206 ? -4.855 -28.047 -6.473 1 86.56 206 ASN A C 1
ATOM 1624 O O . ASN A 1 206 ? -4.781 -27.594 -7.613 1 86.56 206 ASN A O 1
ATOM 1628 N N . PRO A 1 207 ? -5.152 -29.312 -6.195 1 91.12 207 PRO A N 1
ATOM 1629 C CA . PRO A 1 207 ? -5.633 -30.172 -7.281 1 91.12 207 PRO A CA 1
ATOM 1630 C C . PRO A 1 207 ? -6.934 -29.656 -7.902 1 91.12 207 PRO A C 1
ATOM 1632 O O . PRO A 1 207 ? -7.719 -28.984 -7.234 1 91.12 207 PRO A O 1
ATOM 1635 N N . VAL A 1 208 ? -7.125 -30.016 -9.07 1 91.06 208 VAL A N 1
ATOM 1636 C CA . VAL A 1 208 ? -8.305 -29.578 -9.82 1 91.06 208 VAL A CA 1
ATOM 1637 C C . VAL A 1 208 ? -9.477 -30.5 -9.508 1 91.06 208 VAL A C 1
ATOM 1639 O O . VAL A 1 208 ? -9.383 -31.719 -9.656 1 91.06 208 VAL A O 1
ATOM 1642 N N . HIS A 1 209 ? -10.492 -29.969 -9.023 1 90.94 209 HIS A N 1
ATOM 1643 C CA . HIS A 1 209 ? -11.75 -30.703 -8.953 1 90.94 209 HIS A CA 1
ATOM 1644 C C . HIS A 1 209 ? -12.703 -30.25 -10.055 1 90.94 209 HIS A C 1
ATOM 1646 O O . HIS A 1 209 ? -12.414 -29.312 -10.797 1 90.94 209 HIS A O 1
ATOM 1652 N N . ASN A 1 210 ? -13.82 -30.953 -10.141 1 92.62 210 ASN A N 1
ATOM 1653 C CA . ASN A 1 210 ? -14.711 -30.75 -11.273 1 92.62 210 ASN A CA 1
ATOM 1654 C C . ASN A 1 210 ? -15.359 -29.359 -11.242 1 92.62 210 ASN A C 1
ATOM 1656 O O . ASN A 1 210 ? -15.883 -28.891 -12.25 1 92.62 210 ASN A O 1
ATOM 1660 N N . GLY A 1 211 ? -15.414 -28.75 -10.094 1 90 211 GLY A N 1
ATOM 1661 C CA . GLY A 1 211 ? -15.844 -27.359 -10.031 1 90 211 GLY A CA 1
ATOM 1662 C C . GLY A 1 211 ? -14.93 -26.422 -10.789 1 90 211 GLY A C 1
ATOM 1663 O O . GLY A 1 211 ? -15.398 -25.531 -11.508 1 90 211 GLY A O 1
ATOM 1664 N N . HIS A 1 212 ? -13.641 -26.625 -10.609 1 91 212 HIS A N 1
ATOM 1665 C CA . HIS A 1 212 ? -12.656 -25.859 -11.375 1 91 212 HIS A CA 1
ATOM 1666 C C . HIS A 1 212 ? -12.82 -26.094 -12.875 1 91 212 HIS A C 1
ATOM 1668 O O . HIS A 1 212 ? -12.805 -25.141 -13.656 1 91 212 HIS A O 1
ATOM 1674 N N . ALA A 1 213 ? -12.984 -27.328 -13.164 1 92.94 213 ALA A N 1
ATOM 1675 C CA . ALA A 1 213 ? -13.125 -27.688 -14.57 1 92.94 213 ALA A CA 1
ATOM 1676 C C . ALA A 1 213 ? -14.352 -27.031 -15.195 1 92.94 213 ALA A C 1
ATOM 1678 O O . ALA A 1 213 ? -14.305 -26.562 -16.328 1 92.94 213 ALA A O 1
ATOM 1679 N N . LEU A 1 214 ? -15.406 -27.078 -14.43 1 92.94 214 LEU A N 1
ATOM 1680 C CA . LEU A 1 214 ? -16.641 -26.422 -14.883 1 92.94 214 LEU A CA 1
ATOM 1681 C C . LEU A 1 214 ? -16.391 -24.953 -15.18 1 92.94 214 LEU A C 1
ATOM 1683 O O . LEU A 1 214 ? -16.828 -24.453 -16.219 1 92.94 214 LEU A O 1
ATOM 1687 N N . LEU A 1 215 ? -15.727 -24.312 -14.336 1 91.38 215 LEU A N 1
ATOM 1688 C CA . LEU A 1 215 ? -15.422 -22.891 -14.5 1 91.38 215 LEU A CA 1
ATOM 1689 C C . LEU A 1 215 ? -14.562 -22.656 -15.734 1 91.38 215 LEU A C 1
ATOM 1691 O O . LEU A 1 215 ? -14.844 -21.75 -16.531 1 91.38 215 LEU A O 1
ATOM 1695 N N . MET A 1 216 ? -13.586 -23.422 -15.938 1 94.5 216 MET A N 1
ATOM 1696 C CA . MET A 1 216 ? -12.664 -23.266 -17.062 1 94.5 216 MET A CA 1
ATOM 1697 C C . MET A 1 216 ? -13.367 -23.531 -18.375 1 94.5 216 MET A C 1
ATOM 1699 O O . MET A 1 216 ? -13.227 -22.766 -19.328 1 94.5 216 MET A O 1
ATOM 1703 N N . ASN A 1 217 ? -14.109 -24.578 -18.359 1 94.88 217 ASN A N 1
ATOM 1704 C CA . ASN A 1 217 ? -14.859 -24.906 -19.578 1 94.88 217 ASN A CA 1
ATOM 1705 C C . ASN A 1 217 ? -15.898 -23.844 -19.906 1 94.88 217 ASN A C 1
ATOM 1707 O O . ASN A 1 217 ? -16.078 -23.484 -21.062 1 94.88 217 ASN A O 1
ATOM 1711 N N . ASP A 1 218 ? -16.562 -23.438 -18.906 1 94 218 ASP A N 1
ATOM 1712 C CA . ASP A 1 218 ? -17.547 -22.391 -19.094 1 94 218 ASP A CA 1
ATOM 1713 C C . ASP A 1 218 ? -16.906 -21.094 -19.609 1 94 218 ASP A C 1
ATOM 1715 O O . ASP A 1 218 ? -17.484 -20.391 -20.438 1 94 218 ASP A O 1
ATOM 1719 N N . THR A 1 219 ? -15.805 -20.781 -19.094 1 94.25 219 THR A N 1
ATOM 1720 C CA . THR A 1 219 ? -15.078 -19.578 -19.531 1 94.25 219 THR A CA 1
ATOM 1721 C C . THR A 1 219 ? -14.742 -19.672 -21.016 1 94.25 219 THR A C 1
ATOM 1723 O O . THR A 1 219 ? -14.93 -18.703 -21.75 1 94.25 219 THR A O 1
ATOM 1726 N N . ARG A 1 220 ? -14.25 -20.797 -21.438 1 95.75 220 ARG A N 1
ATOM 1727 C CA . ARG A 1 220 ? -13.953 -20.953 -22.859 1 95.75 220 ARG A CA 1
ATOM 1728 C C . ARG A 1 220 ? -15.195 -20.766 -23.719 1 95.75 220 ARG A C 1
ATOM 1730 O O . ARG A 1 220 ? -15.156 -20.078 -24.75 1 95.75 220 ARG A O 1
ATOM 1737 N N . LYS A 1 221 ? -16.281 -21.359 -23.297 1 95.69 221 LYS A N 1
ATOM 1738 C CA . LYS A 1 221 ? -17.547 -21.203 -24.016 1 95.69 2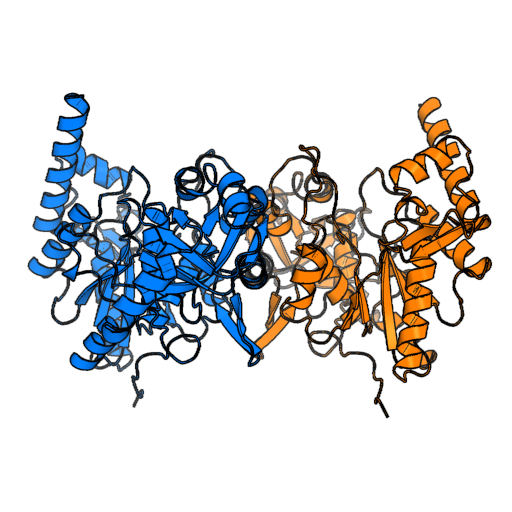21 LYS A CA 1
ATOM 1739 C C . LYS A 1 221 ? -17.938 -19.75 -24.125 1 95.69 221 LYS A C 1
ATOM 1741 O O . LYS A 1 221 ? -18.375 -19.297 -25.203 1 95.69 221 LYS A O 1
ATOM 1746 N N . ARG A 1 222 ? -17.812 -19.078 -23.109 1 93.94 222 ARG A N 1
ATOM 1747 C CA . ARG A 1 222 ? -18.156 -17.656 -23.094 1 93.94 222 ARG A CA 1
ATOM 1748 C C . ARG A 1 222 ? -17.281 -16.875 -24.062 1 93.94 222 ARG A C 1
ATOM 1750 O O . ARG A 1 222 ? -17.766 -15.984 -24.766 1 93.94 222 ARG A O 1
ATOM 1757 N N . LEU A 1 223 ? -16.016 -17.156 -24.094 1 94.88 223 LEU A N 1
ATOM 1758 C CA . LEU A 1 223 ? -15.086 -16.484 -24.984 1 94.88 223 LEU A CA 1
ATOM 1759 C C . LEU A 1 223 ? -15.43 -16.766 -26.453 1 94.88 223 LEU A C 1
ATOM 1761 O O . LEU A 1 223 ? -15.359 -15.875 -27.297 1 94.88 223 LEU A O 1
ATOM 1765 N N . LEU A 1 224 ? -15.867 -17.984 -26.688 1 96.12 224 LEU A N 1
ATOM 1766 C CA . LEU A 1 224 ? -16.328 -18.328 -28.031 1 96.12 224 LEU A CA 1
ATOM 1767 C C . LEU A 1 224 ? -17.578 -17.531 -28.406 1 96.12 224 LEU A C 1
ATOM 1769 O O . LEU A 1 224 ? -17.688 -17.031 -29.531 1 96.12 224 LEU A O 1
ATOM 1773 N N . GLU A 1 225 ? -18.391 -17.359 -27.438 1 96.06 225 GLU A N 1
ATOM 1774 C CA . GLU A 1 225 ? -19.609 -16.594 -27.656 1 96.06 225 GLU A CA 1
ATOM 1775 C C . GLU A 1 225 ? -19.312 -15.109 -27.891 1 96.06 225 GLU A C 1
ATOM 1777 O O . GLU A 1 225 ? -20.047 -14.43 -28.609 1 96.06 225 GLU A O 1
ATOM 1782 N N . MET A 1 226 ? -18.297 -14.711 -27.359 1 93.06 226 MET A N 1
ATOM 1783 C CA . MET A 1 226 ? -17.891 -13.32 -27.516 1 93.06 226 MET A CA 1
ATOM 1784 C C . MET A 1 226 ? -17.281 -13.086 -28.891 1 93.06 226 MET A C 1
ATOM 1786 O O . MET A 1 226 ? -17.078 -11.945 -29.312 1 93.06 226 MET A O 1
ATOM 1790 N N . GLY A 1 227 ? -16.859 -14.156 -29.594 1 95.06 227 GLY A N 1
ATOM 1791 C CA . GLY A 1 227 ? -16.406 -14.008 -30.953 1 95.06 227 GLY A CA 1
ATOM 1792 C C . GLY A 1 227 ? -14.977 -14.492 -31.156 1 95.06 227 GLY A C 1
ATOM 1793 O O . GLY A 1 227 ? -14.469 -14.508 -32.281 1 95.06 227 GLY A O 1
ATOM 1794 N N . TYR A 1 228 ? -14.391 -14.977 -30.078 1 95.38 228 TYR A N 1
ATOM 1795 C CA . TYR A 1 228 ? -13.055 -15.531 -30.234 1 95.38 228 TYR A CA 1
ATOM 1796 C C . TYR A 1 228 ? -13.102 -16.875 -30.938 1 95.38 228 TYR A C 1
ATOM 1798 O O . TYR A 1 228 ? -14.039 -17.656 -30.734 1 95.38 228 TYR A O 1
ATOM 1806 N N . LYS A 1 229 ? -12.07 -17.203 -31.656 1 96.06 229 LYS A N 1
ATOM 1807 C CA . LYS A 1 229 ? -12.078 -18.406 -32.469 1 96.06 229 LYS A CA 1
ATOM 1808 C C . LYS A 1 229 ? -11.367 -19.562 -31.766 1 96.06 229 LYS A C 1
ATOM 1810 O O . LYS A 1 229 ? -11.789 -20.719 -31.875 1 96.06 229 LYS A O 1
ATOM 1815 N N . ASN A 1 230 ? -10.328 -19.266 -31.078 1 96.5 230 ASN A N 1
ATOM 1816 C CA . ASN A 1 230 ? -9.578 -20.328 -30.438 1 96.5 230 ASN A CA 1
ATOM 1817 C C . ASN A 1 230 ? -9.023 -19.891 -29.078 1 96.5 230 ASN A C 1
ATOM 1819 O O . ASN A 1 230 ? -7.812 -19.766 -28.906 1 96.5 230 ASN A O 1
ATOM 1823 N N . PRO A 1 231 ? -9.875 -19.766 -28.094 1 97.06 231 PRO A N 1
ATOM 1824 C CA . PRO A 1 231 ? -9.398 -19.5 -26.734 1 97.06 231 PRO A CA 1
ATOM 1825 C C . PRO A 1 231 ? -8.594 -20.656 -26.156 1 97.06 231 PRO A C 1
ATOM 1827 O O . PRO A 1 231 ? -9.016 -21.812 -26.234 1 97.06 231 PRO A O 1
ATOM 1830 N N . ILE A 1 232 ? -7.453 -20.344 -25.625 1 97.69 232 ILE A N 1
ATOM 1831 C CA . ILE A 1 232 ? -6.582 -21.359 -25.047 1 97.69 232 ILE A CA 1
ATOM 1832 C C . ILE A 1 232 ? -6.469 -21.141 -23.531 1 97.69 232 ILE A C 1
ATOM 1834 O O . ILE A 1 232 ? -6.301 -20.016 -23.078 1 97.69 232 ILE A O 1
ATOM 1838 N N . LEU A 1 233 ? -6.633 -22.219 -22.797 1 97.75 233 LEU A N 1
ATOM 1839 C CA . LEU A 1 233 ? -6.461 -22.188 -21.344 1 97.75 233 LEU A CA 1
ATOM 1840 C C . LEU A 1 233 ? -5 -22.406 -20.969 1 97.75 233 LEU A C 1
ATOM 1842 O O . LEU A 1 233 ? -4.371 -23.359 -21.422 1 97.75 233 LEU A O 1
ATOM 1846 N N . LEU A 1 234 ? -4.48 -21.516 -20.172 1 97.94 234 LEU A N 1
ATOM 1847 C CA . LEU A 1 234 ? -3.234 -21.75 -19.453 1 97.94 234 LEU A CA 1
ATOM 1848 C C . LEU A 1 234 ? -3.514 -22.219 -18.031 1 97.94 234 LEU A C 1
ATOM 1850 O O . LEU A 1 234 ? -3.846 -21.422 -17.156 1 97.94 234 LEU A O 1
ATOM 1854 N N . LEU A 1 235 ? -3.5 -23.5 -17.797 1 97.44 235 LEU A N 1
ATOM 1855 C CA . LEU A 1 235 ? -3.547 -24.078 -16.453 1 97.44 235 LEU A CA 1
ATOM 1856 C C . LEU A 1 235 ? -2.184 -23.984 -15.781 1 97.44 235 LEU A C 1
ATOM 1858 O O . LEU A 1 235 ? -1.249 -24.703 -16.156 1 97.44 235 LEU A O 1
ATOM 1862 N N . HIS A 1 236 ? -2.076 -23.172 -14.766 1 97.38 236 HIS A N 1
ATOM 1863 C CA . HIS A 1 236 ? -0.761 -22.688 -14.367 1 97.38 236 HIS A CA 1
ATOM 1864 C C . HIS A 1 236 ? -0.539 -22.875 -12.867 1 97.38 236 HIS A C 1
ATOM 1866 O O . HIS A 1 236 ? -0.447 -21.891 -12.125 1 97.38 236 HIS A O 1
ATOM 1872 N N . PRO A 1 237 ? -0.318 -24.094 -12.422 1 96.31 237 PRO A N 1
ATOM 1873 C CA . PRO A 1 237 ? -0.054 -24.344 -11 1 96.31 237 PRO A CA 1
ATOM 1874 C C . PRO A 1 237 ? 1.229 -23.672 -10.516 1 96.31 237 PRO A C 1
ATOM 1876 O O . PRO A 1 237 ? 2.191 -23.547 -11.273 1 96.31 237 PRO A O 1
ATOM 1879 N N . LEU A 1 238 ? 1.2 -23.344 -9.266 1 96.31 238 LEU A N 1
ATOM 1880 C CA . LEU A 1 238 ? 2.375 -22.766 -8.609 1 96.31 238 LEU A CA 1
ATOM 1881 C C . LEU A 1 238 ? 3.449 -23.828 -8.398 1 96.31 238 LEU A C 1
ATOM 1883 O O . LEU A 1 238 ? 3.158 -24.922 -7.93 1 96.31 238 LEU A O 1
ATOM 1887 N N . GLY A 1 239 ? 4.684 -23.453 -8.742 1 96.38 239 GLY A N 1
ATOM 1888 C CA . GLY A 1 239 ? 5.762 -24.422 -8.625 1 96.38 239 GLY A CA 1
ATOM 1889 C C . GLY A 1 239 ? 6.809 -24.031 -7.602 1 96.38 239 GLY A C 1
ATOM 1890 O O . GLY A 1 239 ? 7.68 -24.828 -7.258 1 96.38 239 GLY A O 1
ATOM 1891 N N . GLY A 1 240 ? 6.73 -22.766 -7.105 1 96.31 240 GLY A N 1
ATOM 1892 C CA . GLY A 1 240 ? 7.625 -22.344 -6.043 1 96.31 240 GLY A CA 1
ATOM 1893 C C . GLY A 1 240 ? 7.184 -22.812 -4.668 1 96.31 240 GLY A C 1
ATOM 1894 O O . GLY A 1 240 ? 6.367 -23.719 -4.547 1 96.31 240 GLY A O 1
ATOM 1895 N N . PHE A 1 241 ? 7.723 -22.234 -3.709 1 97 241 PHE A N 1
ATOM 1896 C CA . PHE A 1 241 ? 7.473 -22.547 -2.307 1 97 241 PHE A CA 1
ATOM 1897 C C . PHE A 1 241 ? 5.984 -22.484 -1.994 1 97 241 PHE A C 1
ATOM 1899 O O . PHE A 1 241 ? 5.293 -21.562 -2.434 1 97 241 PHE A O 1
ATOM 1906 N N . THR A 1 242 ? 5.465 -23.453 -1.353 1 94.94 242 THR A N 1
ATOM 1907 C CA . THR A 1 242 ? 4.145 -23.453 -0.731 1 94.94 242 THR A CA 1
ATOM 1908 C C . THR A 1 242 ? 4.223 -23.938 0.71 1 94.94 242 THR A C 1
ATOM 1910 O O . THR A 1 242 ? 5.227 -24.531 1.117 1 94.94 242 THR A O 1
ATOM 1913 N N . LYS A 1 243 ? 3.238 -23.703 1.419 1 92.56 243 LYS A N 1
ATOM 1914 C CA . LYS A 1 243 ? 3.254 -24.125 2.82 1 92.56 243 LYS A CA 1
ATOM 1915 C C . LYS A 1 243 ? 3.154 -25.641 2.951 1 92.56 243 LYS A C 1
ATOM 1917 O O . LYS A 1 243 ? 2.768 -26.328 2.004 1 92.56 243 LYS A O 1
ATOM 1922 N N . ALA A 1 244 ? 3.385 -26.172 4.117 1 86.25 244 ALA A N 1
ATOM 1923 C CA . ALA A 1 244 ? 3.615 -27.594 4.367 1 86.25 244 ALA A CA 1
ATOM 1924 C C . ALA A 1 244 ? 2.344 -28.406 4.133 1 86.25 244 ALA A C 1
ATOM 1926 O O . ALA A 1 244 ? 2.406 -29.562 3.707 1 86.25 244 ALA A O 1
ATOM 1927 N N . ASP A 1 245 ? 1.204 -27.844 4.371 1 84.19 245 ASP A N 1
ATOM 1928 C CA . ASP A 1 245 ? -0.024 -28.625 4.289 1 84.19 245 ASP A CA 1
ATOM 1929 C C . ASP A 1 245 ? -0.59 -28.625 2.871 1 84.19 245 ASP A C 1
ATOM 1931 O O . ASP A 1 245 ? -1.621 -29.25 2.605 1 84.19 245 ASP A O 1
ATOM 1935 N N . ASP A 1 246 ? 0.068 -28.062 1.948 1 87.81 246 ASP A N 1
ATOM 1936 C CA . ASP A 1 246 ? -0.355 -28.094 0.552 1 87.81 246 ASP A CA 1
ATOM 1937 C C . ASP A 1 246 ? 0.123 -29.375 -0.136 1 87.81 246 ASP A C 1
ATOM 1939 O O . ASP A 1 246 ? 1.168 -29.922 0.219 1 87.81 246 ASP A O 1
ATOM 1943 N N . VAL A 1 247 ? -0.627 -29.828 -1.131 1 90.69 247 VAL A N 1
ATOM 1944 C CA . VAL A 1 247 ? -0.232 -30.984 -1.925 1 90.69 247 VAL A CA 1
ATOM 1945 C C . VAL A 1 247 ? 1.029 -30.656 -2.721 1 90.69 247 VAL A C 1
ATOM 1947 O O . VAL A 1 247 ? 1.112 -29.609 -3.365 1 90.69 247 VAL A O 1
ATOM 1950 N N . PRO A 1 248 ? 2.002 -31.516 -2.66 1 93.69 248 PRO A N 1
ATOM 1951 C CA . PRO A 1 248 ? 3.266 -31.25 -3.352 1 93.69 248 PRO A CA 1
ATOM 1952 C C . PRO A 1 248 ? 3.09 -31.094 -4.863 1 93.69 248 PRO A C 1
ATOM 1954 O O . PRO A 1 248 ? 2.154 -31.656 -5.438 1 93.69 248 PRO A O 1
ATOM 1957 N N . LEU A 1 249 ? 4.012 -30.422 -5.473 1 95.75 249 LEU A N 1
ATOM 1958 C CA . LEU A 1 249 ? 3.928 -30.047 -6.879 1 95.75 249 LEU A CA 1
ATOM 1959 C C . LEU A 1 249 ? 3.854 -31.281 -7.762 1 95.75 249 LEU A C 1
ATOM 1961 O O . LEU A 1 249 ? 3.055 -31.344 -8.703 1 95.75 249 LEU A O 1
ATOM 1965 N N . ASP A 1 250 ? 4.695 -32.281 -7.496 1 95.81 250 ASP A N 1
ATOM 1966 C CA . ASP A 1 250 ? 4.73 -33.469 -8.336 1 95.81 250 ASP A CA 1
ATOM 1967 C C . ASP A 1 250 ? 3.389 -34.188 -8.32 1 95.81 250 ASP A C 1
ATOM 1969 O O . ASP A 1 250 ? 2.916 -34.656 -9.359 1 95.81 250 ASP A O 1
ATOM 1973 N N . VAL A 1 251 ? 2.744 -34.25 -7.148 1 95.06 251 VAL A N 1
ATOM 1974 C CA . VAL A 1 251 ? 1.439 -34.875 -7.004 1 95.06 251 VAL A CA 1
ATOM 1975 C C . VAL A 1 251 ? 0.382 -34.062 -7.742 1 95.06 251 VAL A C 1
ATOM 1977 O O . VAL A 1 251 ? -0.467 -34.625 -8.438 1 95.06 251 VAL A O 1
ATOM 1980 N N . ARG A 1 252 ? 0.431 -32.75 -7.625 1 96 252 ARG A N 1
ATOM 1981 C CA . ARG A 1 252 ? -0.518 -31.891 -8.312 1 96 252 ARG A CA 1
ATOM 1982 C C . ARG A 1 252 ? -0.395 -32.031 -9.828 1 96 252 ARG A C 1
ATOM 1984 O O . ARG A 1 252 ? -1.402 -32.156 -10.531 1 96 252 ARG A O 1
ATOM 1991 N N . MET A 1 253 ? 0.854 -32.094 -10.312 1 96.75 253 MET A N 1
ATOM 1992 C CA . MET A 1 253 ? 1.082 -32.219 -11.75 1 96.75 253 MET A CA 1
ATOM 1993 C C . MET A 1 253 ? 0.581 -33.531 -12.289 1 96.75 253 MET A C 1
ATOM 1995 O O . MET A 1 253 ? 0.023 -33.594 -13.383 1 96.75 253 MET A O 1
ATOM 1999 N N . GLU A 1 254 ? 0.83 -34.562 -11.531 1 96.5 254 GLU A N 1
ATOM 2000 C CA . GLU A 1 254 ? 0.288 -35.875 -11.914 1 96.5 254 GLU A CA 1
ATOM 2001 C C . GLU A 1 254 ? -1.236 -35.844 -11.969 1 96.5 254 GLU A C 1
ATOM 2003 O O . GLU A 1 254 ? -1.842 -36.344 -12.906 1 96.5 254 GLU A O 1
ATOM 2008 N N . GLN A 1 255 ? -1.802 -35.281 -10.961 1 96.19 255 GLN A N 1
ATOM 2009 C CA . GLN A 1 255 ? -3.256 -35.156 -10.906 1 96.19 255 GLN A CA 1
ATOM 2010 C C . GLN A 1 255 ? -3.779 -34.375 -12.094 1 96.19 255 GLN A C 1
ATOM 2012 O O . GLN A 1 255 ? -4.789 -34.75 -12.703 1 96.19 255 GLN A O 1
ATOM 2017 N N . HIS A 1 256 ? -3.15 -33.219 -12.469 1 95.81 256 HIS A N 1
ATOM 2018 C CA . HIS A 1 256 ? -3.539 -32.438 -13.625 1 95.81 256 HIS A CA 1
ATOM 2019 C C . HIS A 1 256 ? -3.453 -33.25 -14.914 1 95.81 256 HIS A C 1
ATOM 2021 O O . HIS A 1 256 ? -4.305 -33.094 -15.789 1 95.81 256 HIS A O 1
ATOM 2027 N N . SER A 1 257 ? -2.414 -34.031 -14.992 1 95.38 257 SER A N 1
ATOM 2028 C CA . SER A 1 257 ? -2.27 -34.875 -16.156 1 95.38 257 SER A CA 1
ATOM 2029 C C . SER A 1 257 ? -3.451 -35.844 -16.297 1 95.38 257 SER A C 1
ATOM 2031 O O . SER A 1 257 ? -3.939 -36.062 -17.406 1 95.38 257 SER A O 1
ATOM 2033 N N . LYS A 1 258 ? -3.92 -36.375 -15.195 1 96.06 258 LYS A N 1
ATOM 2034 C CA . LYS A 1 258 ? -5.059 -37.281 -15.203 1 96.06 258 LYS A CA 1
ATOM 2035 C C . LYS A 1 258 ? -6.34 -36.562 -15.594 1 96.06 258 LYS A C 1
ATOM 2037 O O . LYS A 1 258 ? -7.215 -37.156 -16.234 1 96.06 258 LYS A O 1
ATOM 2042 N N . VAL A 1 259 ? -6.445 -35.344 -15.203 1 95.06 259 VAL A N 1
ATOM 2043 C CA . VAL A 1 259 ? -7.602 -34.531 -15.555 1 95.06 259 VAL A CA 1
ATOM 2044 C C . VAL A 1 259 ? -7.691 -34.375 -17.078 1 95.06 259 VAL A C 1
ATOM 2046 O O . VAL A 1 259 ? -8.781 -34.438 -17.656 1 95.06 259 VAL A O 1
ATOM 2049 N N . LEU A 1 260 ? -6.578 -34.219 -17.75 1 95.81 260 LEU A N 1
ATOM 2050 C CA . LEU A 1 260 ? -6.531 -34.094 -19.203 1 95.81 260 LEU A CA 1
ATOM 2051 C C . LEU A 1 260 ? -6.773 -35.438 -19.875 1 95.81 260 LEU A C 1
ATOM 2053 O O . LEU A 1 260 ? -7.535 -35.531 -20.844 1 95.81 260 LEU A O 1
ATOM 2057 N N . GLU A 1 261 ? -6.195 -36.469 -19.328 1 95.25 261 GLU A N 1
ATOM 2058 C CA . GLU A 1 261 ? -6.332 -37.812 -19.875 1 95.25 261 GLU A CA 1
ATOM 2059 C C . GLU A 1 261 ? -7.785 -38.281 -19.844 1 95.25 261 GLU A C 1
ATOM 2061 O O . GLU A 1 261 ? -8.258 -38.938 -20.766 1 95.25 261 GLU A O 1
ATOM 2066 N N . ASP A 1 262 ? -8.406 -37.875 -18.766 1 95.06 262 ASP A N 1
ATOM 2067 C CA . ASP A 1 262 ? -9.797 -38.281 -18.578 1 95.06 262 ASP A CA 1
ATOM 2068 C C . ASP A 1 262 ? -10.742 -37.438 -19.406 1 95.06 262 ASP A C 1
ATOM 2070 O O . ASP A 1 262 ? -11.945 -37.688 -19.453 1 95.06 262 ASP A O 1
ATOM 2074 N N . GLY A 1 263 ? -10.227 -36.438 -20.031 1 94.06 263 GLY A N 1
ATOM 2075 C CA . GLY A 1 263 ? -11.023 -35.625 -20.938 1 94.06 263 GLY A CA 1
ATOM 2076 C C . GLY A 1 263 ? -11.852 -34.562 -20.219 1 94.06 263 GLY A C 1
ATOM 2077 O O . GLY A 1 263 ? -12.789 -34 -20.797 1 94.06 263 GLY A O 1
ATOM 2078 N N . VAL A 1 264 ? -11.562 -34.406 -18.922 1 94.62 264 VAL A N 1
ATOM 2079 C CA . VAL A 1 264 ? -12.242 -33.375 -18.156 1 94.62 264 VAL A CA 1
ATOM 2080 C C . VAL A 1 264 ? -11.914 -32 -18.734 1 94.62 264 VAL A C 1
ATOM 2082 O O . VAL A 1 264 ? -12.781 -31.125 -18.797 1 94.62 264 VAL A O 1
ATOM 2085 N N . LEU A 1 265 ? -10.688 -31.781 -19.125 1 95.88 265 LEU A N 1
ATOM 2086 C CA . LEU A 1 265 ? -10.203 -30.656 -19.906 1 95.88 265 LEU A CA 1
ATOM 2087 C C . LEU A 1 265 ? -9.633 -31.125 -21.234 1 95.88 265 LEU A C 1
ATOM 2089 O O . LEU A 1 265 ? -9.055 -32.219 -21.312 1 95.88 265 LEU A O 1
ATOM 2093 N N . ASP A 1 266 ? -9.773 -30.344 -22.25 1 95.75 266 ASP A N 1
ATOM 2094 C CA . ASP A 1 266 ? -9.289 -30.688 -23.594 1 95.75 266 ASP A CA 1
ATOM 2095 C C . ASP A 1 266 ? -7.812 -30.344 -23.75 1 95.75 266 ASP A C 1
ATOM 2097 O O . ASP A 1 266 ? -7.43 -29.172 -23.703 1 95.75 266 ASP A O 1
ATOM 2101 N N . PRO A 1 267 ? -6.973 -31.359 -23.922 1 95.12 267 PRO A N 1
ATOM 2102 C CA . PRO A 1 267 ? -5.539 -31.094 -24.062 1 95.12 267 PRO A CA 1
ATOM 2103 C C . PRO A 1 267 ? -5.219 -30.219 -25.281 1 95.12 267 PRO A C 1
ATOM 2105 O O . PRO A 1 267 ? -4.188 -29.547 -25.297 1 95.12 267 PRO A O 1
ATOM 2108 N N . GLU A 1 268 ? -6.094 -30.203 -26.25 1 95.44 268 GLU A N 1
ATOM 2109 C CA . GLU A 1 268 ? -5.859 -29.406 -27.453 1 95.44 268 GLU A CA 1
ATOM 2110 C C . GLU A 1 268 ? -5.988 -27.922 -27.172 1 95.44 268 GLU A C 1
ATOM 2112 O O . GLU A 1 268 ? -5.359 -27.094 -27.844 1 95.44 268 GLU A O 1
ATOM 2117 N N . THR A 1 269 ? -6.754 -27.625 -26.188 1 96.94 269 THR A N 1
ATOM 2118 C CA . THR A 1 269 ? -7 -26.219 -25.906 1 96.94 269 THR A CA 1
ATOM 2119 C C . THR A 1 269 ? -6.508 -25.859 -24.516 1 96.94 269 THR A C 1
ATOM 2121 O O . THR A 1 269 ? -6.941 -24.859 -23.938 1 96.94 269 THR A O 1
ATOM 2124 N N . THR A 1 270 ? -5.707 -26.719 -23.922 1 97.75 270 THR A N 1
ATOM 2125 C CA . THR A 1 270 ? -5.168 -26.484 -22.594 1 97.75 270 THR A CA 1
ATOM 2126 C C . THR A 1 270 ? -3.648 -26.641 -22.594 1 97.75 270 THR A C 1
ATOM 2128 O O . THR A 1 270 ? -3.123 -27.641 -23.078 1 97.75 270 THR A O 1
ATOM 2131 N N . ILE A 1 271 ? -2.984 -25.656 -22.156 1 97.12 271 ILE A N 1
ATOM 2132 C CA . ILE A 1 271 ? -1.556 -25.75 -21.875 1 97.12 271 ILE A CA 1
ATOM 2133 C C . ILE A 1 271 ? -1.324 -25.812 -20.375 1 97.12 271 ILE A C 1
ATOM 2135 O O . ILE A 1 271 ? -1.787 -24.938 -19.625 1 97.12 271 ILE A O 1
ATOM 2139 N N . VAL A 1 272 ? -0.668 -26.859 -19.922 1 97.19 272 VAL A N 1
ATOM 2140 C CA . VAL A 1 272 ? -0.283 -26.984 -18.531 1 97.19 272 VAL A CA 1
ATOM 2141 C C . VAL A 1 272 ? 1.179 -26.578 -18.359 1 97.19 272 VAL A C 1
ATOM 2143 O O . VAL A 1 272 ? 2.064 -27.125 -19.016 1 97.19 272 VAL A O 1
ATOM 2146 N N . ALA A 1 273 ? 1.425 -25.641 -17.547 1 97.94 273 ALA A N 1
ATOM 2147 C CA . ALA A 1 273 ? 2.779 -25.188 -17.25 1 97.94 273 ALA A CA 1
ATOM 2148 C C . ALA A 1 273 ? 2.912 -24.797 -15.781 1 97.94 273 ALA A C 1
ATOM 2150 O O . ALA A 1 273 ? 1.907 -24.609 -15.086 1 97.94 273 ALA A O 1
ATOM 2151 N N . ILE A 1 274 ? 4.125 -24.719 -15.32 1 98.19 274 ILE A N 1
ATOM 2152 C CA . ILE A 1 274 ? 4.398 -24.422 -13.922 1 98.19 274 ILE A CA 1
ATOM 2153 C C . ILE A 1 274 ? 4.832 -22.969 -13.773 1 98.19 274 ILE A C 1
ATOM 2155 O O . ILE A 1 274 ? 5.703 -22.5 -14.508 1 98.19 274 ILE A O 1
ATOM 2159 N N . PHE A 1 275 ? 4.164 -22.25 -12.906 1 98.38 275 PHE A N 1
ATOM 2160 C CA . PHE A 1 275 ? 4.582 -20.922 -12.5 1 98.38 275 PHE A CA 1
ATOM 2161 C C . PHE A 1 275 ? 5.648 -20.984 -11.414 1 98.38 275 PHE A C 1
ATOM 2163 O O . PHE A 1 275 ? 5.387 -21.469 -10.312 1 98.38 275 PHE A O 1
ATOM 2170 N N . PRO A 1 276 ? 6.777 -20.5 -11.633 1 98.06 276 PRO A N 1
ATOM 2171 C CA . PRO A 1 276 ? 7.898 -20.781 -10.727 1 98.06 276 PRO A CA 1
ATOM 2172 C C . PRO A 1 276 ? 7.863 -19.938 -9.461 1 98.06 276 PRO A C 1
ATOM 2174 O O . PRO A 1 276 ? 8.641 -20.172 -8.531 1 98.06 276 PRO A O 1
ATOM 2177 N N . SER A 1 277 ? 7.02 -19.047 -9.312 1 98.38 277 SER A N 1
ATOM 2178 C CA . SER A 1 277 ? 7.004 -18.078 -8.227 1 98.38 277 SER A CA 1
ATOM 2179 C C . SER A 1 277 ? 6.648 -18.734 -6.898 1 98.38 277 SER A C 1
ATOM 2181 O O . SER A 1 277 ? 5.77 -19.594 -6.848 1 98.38 277 SER A O 1
ATOM 2183 N N . PRO A 1 278 ? 7.324 -18.375 -5.805 1 98.25 278 PRO A N 1
ATOM 2184 C CA . PRO A 1 278 ? 6.875 -18.828 -4.488 1 98.25 278 PRO A CA 1
ATOM 2185 C C . PRO A 1 278 ? 5.562 -18.188 -4.055 1 98.25 278 PRO A C 1
ATOM 2187 O O . PRO A 1 278 ? 5.242 -17.078 -4.492 1 98.25 278 PRO A O 1
ATOM 2190 N N . MET A 1 279 ? 4.879 -18.859 -3.213 1 97.88 279 MET A N 1
ATOM 2191 C CA . MET A 1 279 ? 3.596 -18.359 -2.727 1 97.88 279 MET A CA 1
ATOM 2192 C C . MET A 1 27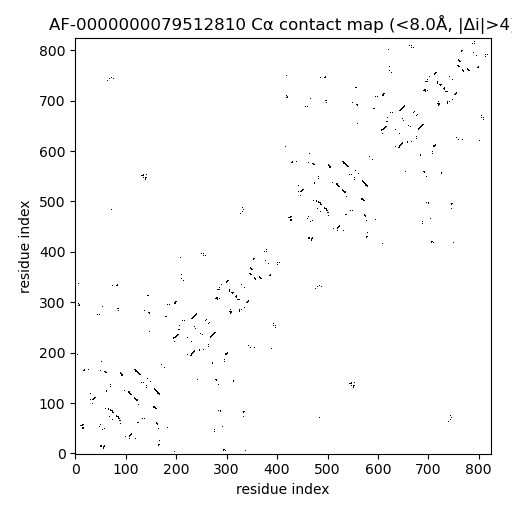9 ? 3.771 -17.594 -1.425 1 97.88 279 MET A C 1
ATOM 2194 O O . MET A 1 279 ? 4.426 -18.062 -0.496 1 97.88 279 MET A O 1
ATOM 2198 N N . HIS A 1 280 ? 3.148 -16.406 -1.345 1 98.44 280 HIS A N 1
ATOM 2199 C CA . HIS A 1 280 ? 3.219 -15.555 -0.167 1 98.44 280 HIS A CA 1
ATOM 2200 C C . HIS A 1 280 ? 1.957 -15.68 0.681 1 98.44 280 HIS A C 1
ATOM 2202 O O . HIS A 1 280 ? 1.964 -15.328 1.864 1 98.44 280 HIS A O 1
ATOM 2208 N N . TYR A 1 281 ? 0.873 -16.125 0.077 1 97.81 281 TYR A N 1
ATOM 2209 C CA . TYR A 1 281 ? -0.442 -16.094 0.708 1 97.81 281 TYR A CA 1
ATOM 2210 C C . TYR A 1 281 ? -0.811 -14.688 1.145 1 97.81 281 TYR A C 1
ATOM 2212 O O . TYR A 1 281 ? -1.269 -14.477 2.27 1 97.81 281 TYR A O 1
ATOM 2220 N N . ALA A 1 282 ? -0.636 -13.75 0.285 1 98.56 282 ALA A N 1
ATOM 2221 C CA . ALA A 1 282 ? -0.815 -12.336 0.617 1 98.56 282 ALA A CA 1
ATOM 2222 C C . ALA A 1 282 ? -2.09 -11.781 -0.013 1 98.56 282 ALA A C 1
ATOM 2224 O O . ALA A 1 282 ? -2.201 -10.578 -0.246 1 98.56 282 ALA A O 1
ATOM 2225 N N . GLY A 1 283 ? -3.01 -12.578 -0.378 1 97.75 283 GLY A N 1
ATOM 2226 C CA . GLY A 1 283 ? -4.359 -12.203 -0.775 1 97.75 283 GLY A CA 1
ATOM 2227 C C . GLY A 1 283 ? -4.387 -11.133 -1.853 1 97.75 283 GLY A C 1
ATOM 2228 O O . GLY A 1 283 ? -3.818 -11.312 -2.93 1 97.75 283 GLY A O 1
ATOM 2229 N N . PRO A 1 284 ? -5.031 -9.992 -1.545 1 98.38 284 PRO A N 1
ATOM 2230 C CA . PRO A 1 284 ? -5.227 -8.938 -2.539 1 98.38 284 PRO A CA 1
ATOM 2231 C C . PRO A 1 284 ? -3.912 -8.414 -3.115 1 98.38 284 PRO A C 1
ATOM 2233 O O . PRO A 1 284 ? -3.861 -8.016 -4.281 1 98.38 284 PRO A O 1
ATOM 2236 N N . THR A 1 285 ? -2.84 -8.445 -2.352 1 98.81 285 THR A N 1
ATOM 2237 C CA . THR A 1 285 ? -1.536 -7.98 -2.818 1 98.81 285 THR A CA 1
ATOM 2238 C C . THR A 1 285 ? -0.946 -8.961 -3.828 1 98.81 285 THR A C 1
ATOM 2240 O O . THR A 1 285 ? -0.473 -8.555 -4.891 1 98.81 285 THR A O 1
ATOM 2243 N N . GLU A 1 286 ? -1.073 -10.211 -3.547 1 98.5 286 GLU A N 1
ATOM 2244 C CA . GLU A 1 286 ? -0.362 -11.211 -4.332 1 98.5 286 GLU A CA 1
ATOM 2245 C C . GLU A 1 286 ? -1.132 -11.562 -5.602 1 98.5 286 GLU A C 1
ATOM 2247 O O . GLU A 1 286 ? -0.532 -11.914 -6.621 1 98.5 286 GLU A O 1
ATOM 2252 N N . VAL A 1 287 ? -2.467 -11.5 -5.57 1 97.38 287 VAL A N 1
ATOM 2253 C CA . VAL A 1 287 ? -3.229 -11.82 -6.773 1 97.38 287 VAL A CA 1
ATOM 2254 C C . VAL A 1 287 ? -2.867 -10.836 -7.891 1 97.38 287 VAL A C 1
ATOM 2256 O O . VAL A 1 287 ? -2.871 -11.203 -9.07 1 97.38 287 VAL A O 1
ATOM 2259 N N . GLN A 1 288 ? -2.512 -9.625 -7.512 1 98.5 288 GLN A N 1
ATOM 2260 C CA . GLN A 1 288 ? -2.02 -8.68 -8.5 1 98.5 288 GLN A CA 1
ATOM 2261 C C . GLN A 1 288 ? -0.752 -9.195 -9.18 1 98.5 288 GLN A C 1
ATOM 2263 O O . GLN A 1 288 ? -0.631 -9.148 -10.406 1 98.5 288 GLN A O 1
ATOM 2268 N N . TRP A 1 289 ? 0.143 -9.695 -8.359 1 98.56 289 TRP A N 1
ATOM 2269 C CA . TRP A 1 289 ? 1.392 -10.266 -8.852 1 98.56 289 TRP A CA 1
ATOM 2270 C C . TRP A 1 289 ? 1.12 -11.43 -9.797 1 98.56 289 TRP A C 1
ATOM 2272 O O . TRP A 1 289 ? 1.736 -11.531 -10.859 1 98.56 289 TRP A O 1
ATOM 2282 N N . HIS A 1 290 ? 0.213 -12.219 -9.422 1 97.94 290 HIS A N 1
ATOM 2283 C CA . HIS A 1 290 ? -0.157 -13.359 -10.25 1 97.94 290 HIS A CA 1
ATOM 2284 C C . HIS A 1 290 ? -0.699 -12.906 -11.602 1 97.94 290 HIS A C 1
ATOM 2286 O O . HIS A 1 290 ? -0.31 -13.438 -12.641 1 97.94 290 HIS A O 1
ATOM 2292 N N . ALA A 1 291 ? -1.513 -11.961 -11.57 1 97 291 ALA A N 1
ATOM 2293 C CA . ALA A 1 291 ? -2.107 -11.438 -12.797 1 97 291 ALA A CA 1
ATOM 2294 C C . ALA A 1 291 ? -1.048 -10.797 -13.688 1 97 291 ALA A C 1
ATOM 2296 O O . ALA A 1 291 ? -0.989 -11.07 -14.891 1 97 291 ALA A O 1
ATOM 2297 N N . LYS A 1 292 ? -0.217 -10 -13.055 1 97.12 292 LYS A N 1
ATOM 2298 C CA . LYS A 1 292 ? 0.819 -9.305 -13.812 1 97.12 292 LYS A CA 1
ATOM 2299 C C . LYS A 1 292 ? 1.75 -10.297 -14.508 1 97.12 292 LYS A C 1
ATOM 2301 O O . LYS A 1 292 ? 2.129 -10.094 -15.664 1 97.12 292 LYS A O 1
ATOM 2306 N N . ALA A 1 293 ? 2.113 -11.297 -13.828 1 97.88 293 ALA A N 1
ATOM 2307 C CA . ALA A 1 293 ? 2.994 -12.312 -14.406 1 97.88 293 ALA A CA 1
ATOM 2308 C C . ALA A 1 293 ? 2.355 -12.969 -15.625 1 97.88 293 ALA A C 1
ATOM 2310 O O . ALA A 1 293 ? 3.041 -13.281 -16.594 1 97.88 293 ALA A O 1
ATOM 2311 N N . ARG A 1 294 ? 1.07 -13.117 -15.602 1 97.19 294 ARG A N 1
ATOM 2312 C CA . ARG A 1 294 ? 0.383 -13.781 -16.703 1 97.19 294 ARG A CA 1
ATOM 2313 C C . ARG A 1 294 ? 0.245 -12.852 -17.906 1 97.19 294 ARG A C 1
ATOM 2315 O O . ARG A 1 294 ? 0.142 -13.312 -19.047 1 97.19 294 ARG A O 1
ATOM 2322 N N . ILE A 1 295 ? 0.174 -11.555 -17.641 1 96.38 295 ILE A N 1
ATOM 2323 C CA . ILE A 1 295 ? 0.266 -10.602 -18.734 1 96.38 295 ILE A CA 1
ATOM 2324 C C . ILE A 1 295 ? 1.575 -10.812 -19.5 1 96.38 295 ILE A C 1
ATOM 2326 O O . ILE A 1 295 ? 1.578 -10.922 -20.719 1 96.38 295 ILE A O 1
ATOM 2330 N N . ASN A 1 296 ? 2.635 -10.969 -18.766 1 97.56 296 ASN A N 1
ATOM 2331 C CA . ASN A 1 296 ? 3.939 -11.164 -19.391 1 97.56 296 ASN A CA 1
ATOM 2332 C C . ASN A 1 296 ? 4.012 -12.492 -20.156 1 97.56 296 ASN A C 1
ATOM 2334 O O . ASN A 1 296 ? 4.711 -12.594 -21.156 1 97.56 296 ASN A O 1
ATOM 2338 N N . ALA A 1 297 ? 3.24 -13.398 -19.703 1 97.25 297 ALA A N 1
ATOM 2339 C CA . ALA A 1 297 ? 3.199 -14.695 -20.375 1 97.25 297 ALA A CA 1
ATOM 2340 C C . ALA A 1 297 ? 2.34 -14.633 -21.625 1 97.25 297 ALA A C 1
ATOM 2342 O O . ALA A 1 297 ? 2.383 -15.539 -22.469 1 97.25 297 ALA A O 1
ATOM 2343 N N . GLY A 1 298 ? 1.476 -13.633 -21.734 1 96.38 298 GLY A N 1
ATOM 2344 C CA . GLY A 1 298 ? 0.691 -13.453 -22.953 1 96.38 298 GLY A CA 1
ATOM 2345 C C . GLY A 1 298 ? -0.798 -13.641 -22.734 1 96.38 298 GLY A C 1
ATOM 2346 O O . GLY A 1 298 ? -1.579 -13.625 -23.688 1 96.38 298 GLY A O 1
ATOM 2347 N N . ALA A 1 299 ? -1.209 -13.789 -21.484 1 95.94 299 ALA A N 1
ATOM 2348 C CA . ALA A 1 299 ? -2.629 -13.969 -21.188 1 95.94 299 ALA A CA 1
ATOM 2349 C C . ALA A 1 299 ? -3.381 -12.648 -21.281 1 95.94 299 ALA A C 1
ATOM 2351 O O . ALA A 1 299 ? -2.893 -11.617 -20.797 1 95.94 299 ALA A O 1
ATOM 2352 N N . ASN A 1 300 ? -4.582 -12.719 -21.828 1 93.38 300 ASN A N 1
ATOM 2353 C CA . ASN A 1 300 ? -5.469 -11.562 -21.906 1 93.38 300 ASN A CA 1
ATOM 2354 C C . ASN A 1 300 ? -6.551 -11.609 -20.828 1 93.38 300 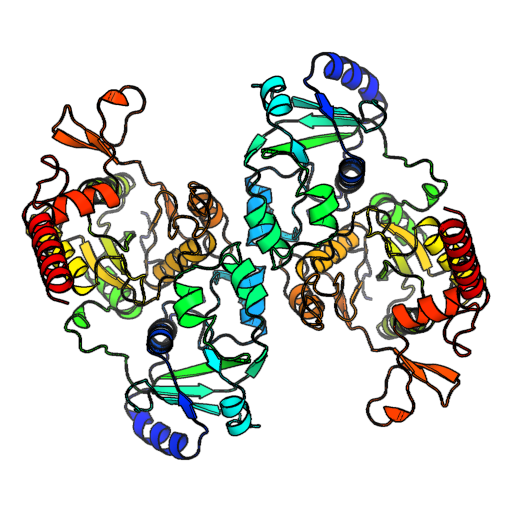ASN A C 1
ATOM 2356 O O . ASN A 1 300 ? -7.16 -10.586 -20.516 1 93.38 300 ASN A O 1
ATOM 2360 N N . PHE A 1 301 ? -6.812 -12.773 -20.469 1 95.12 301 PHE A N 1
ATOM 2361 C CA . PHE A 1 301 ? -7.863 -13.008 -19.484 1 95.12 301 PHE A CA 1
ATOM 2362 C C . PHE A 1 301 ? -7.309 -13.719 -18.266 1 95.12 301 PHE A C 1
ATOM 2364 O O . PHE A 1 301 ? -6.418 -14.562 -18.375 1 95.12 301 PHE A O 1
ATOM 2371 N N . TYR A 1 302 ? -7.816 -13.336 -17.141 1 95.12 302 TYR A N 1
ATOM 2372 C CA . TYR A 1 302 ? -7.406 -13.945 -15.875 1 95.12 302 TYR A CA 1
ATOM 2373 C C . TYR A 1 302 ? -8.617 -14.281 -15.016 1 95.12 302 TYR A C 1
ATOM 2375 O O . TYR A 1 302 ? -9.422 -13.406 -14.695 1 95.12 302 TYR A O 1
ATOM 2383 N N . ILE A 1 303 ? -8.734 -15.508 -14.641 1 92.75 303 ILE A N 1
ATOM 2384 C CA . ILE A 1 303 ? -9.836 -15.961 -13.797 1 92.75 303 ILE A CA 1
ATOM 2385 C C . ILE A 1 303 ? -9.469 -15.789 -12.328 1 92.75 303 ILE A C 1
ATOM 2387 O O . ILE A 1 303 ? -8.445 -16.312 -11.875 1 92.75 303 ILE A O 1
ATOM 2391 N N . VAL A 1 304 ? -10.242 -15.062 -11.688 1 90 304 VAL A N 1
ATOM 2392 C CA . VAL A 1 304 ? -9.984 -14.836 -10.266 1 90 304 VAL A CA 1
ATOM 2393 C C . VAL A 1 304 ? -11.18 -15.312 -9.445 1 90 304 VAL A C 1
ATOM 2395 O O . VAL A 1 304 ? -12.32 -14.938 -9.727 1 90 304 VAL A O 1
ATOM 2398 N N . GLY A 1 305 ? -10.883 -16.172 -8.492 1 84.25 305 GLY A N 1
ATOM 2399 C CA . GLY A 1 305 ? -11.938 -16.703 -7.641 1 84.25 305 GLY A CA 1
ATOM 2400 C C . GLY A 1 305 ? -12.062 -15.961 -6.324 1 84.25 305 GLY A C 1
ATOM 2401 O O . GLY A 1 305 ? -11.617 -14.812 -6.203 1 84.25 305 GLY A O 1
ATOM 2402 N N . ARG A 1 306 ? -12.789 -16.625 -5.438 1 87.88 306 ARG A N 1
ATOM 2403 C CA . ARG A 1 306 ? -12.961 -16.109 -4.082 1 87.88 306 ARG A CA 1
ATOM 2404 C C . ARG A 1 306 ? -11.664 -16.203 -3.287 1 87.88 306 ARG A C 1
ATOM 2406 O O . ARG A 1 306 ? -10.953 -17.203 -3.387 1 87.88 306 ARG A O 1
ATOM 2413 N N . ASP A 1 307 ? -11.336 -15.164 -2.598 1 92.62 307 ASP A N 1
ATOM 2414 C CA . ASP A 1 307 ? -10.195 -15.102 -1.687 1 92.62 307 ASP A CA 1
ATOM 2415 C C . ASP A 1 307 ? -8.922 -15.578 -2.369 1 92.62 307 ASP A C 1
ATOM 2417 O O . ASP A 1 307 ? -8.227 -16.469 -1.854 1 92.62 307 ASP A O 1
ATOM 2421 N N . PRO A 1 308 ? -8.641 -15.047 -3.549 1 94.12 308 PRO A N 1
ATOM 2422 C CA . PRO A 1 308 ? -7.418 -15.469 -4.238 1 94.12 308 PRO A CA 1
ATOM 2423 C C . PRO A 1 308 ? -6.16 -15.25 -3.402 1 94.12 308 PRO A C 1
ATOM 2425 O O . PRO A 1 308 ? -6.051 -14.242 -2.699 1 94.12 308 PRO A O 1
ATOM 2428 N N . ALA A 1 309 ? -5.27 -16.234 -3.41 1 95.75 309 ALA A N 1
ATOM 2429 C CA . ALA A 1 309 ? -3.979 -16.172 -2.732 1 95.75 309 ALA A CA 1
ATOM 2430 C C . ALA A 1 309 ? -4.156 -15.938 -1.234 1 95.75 309 ALA A C 1
ATOM 2432 O O . ALA A 1 309 ? -3.271 -15.383 -0.577 1 95.75 309 ALA A O 1
ATOM 2433 N N . GLY A 1 310 ? -5.328 -16.281 -0.7 1 95.56 310 GLY A N 1
ATOM 2434 C CA . GLY A 1 310 ? -5.621 -16.062 0.708 1 95.56 310 GLY A CA 1
ATOM 2435 C C . GLY A 1 310 ? -5.238 -17.25 1.586 1 95.56 310 GLY A C 1
ATOM 2436 O O . GLY A 1 310 ? -4.594 -18.188 1.123 1 95.56 310 GLY A O 1
ATOM 2437 N N . MET A 1 311 ? -5.551 -17.141 2.803 1 94.62 311 MET A N 1
ATOM 2438 C CA . MET A 1 311 ? -5.348 -18.172 3.814 1 94.62 311 MET A CA 1
ATOM 2439 C C . MET A 1 311 ? -6.172 -17.875 5.066 1 94.62 311 MET A C 1
ATOM 2441 O O . MET A 1 311 ? -6.711 -16.766 5.211 1 94.62 311 MET A O 1
ATOM 2445 N N . ALA A 1 312 ? -6.281 -18.844 5.859 1 94.88 312 ALA A N 1
ATOM 2446 C CA . ALA A 1 312 ? -6.844 -18.609 7.184 1 94.88 312 ALA A CA 1
ATOM 2447 C C . ALA A 1 312 ? -5.91 -17.75 8.031 1 94.88 312 ALA A C 1
ATOM 2449 O O . ALA A 1 312 ? -4.688 -17.828 7.891 1 94.88 312 ALA A O 1
ATOM 2450 N N . HIS A 1 313 ? -6.5 -16.922 8.867 1 97.31 313 HIS A N 1
ATOM 2451 C CA . HIS A 1 313 ? -5.668 -16.172 9.789 1 97.31 313 HIS A CA 1
ATOM 2452 C C . HIS A 1 3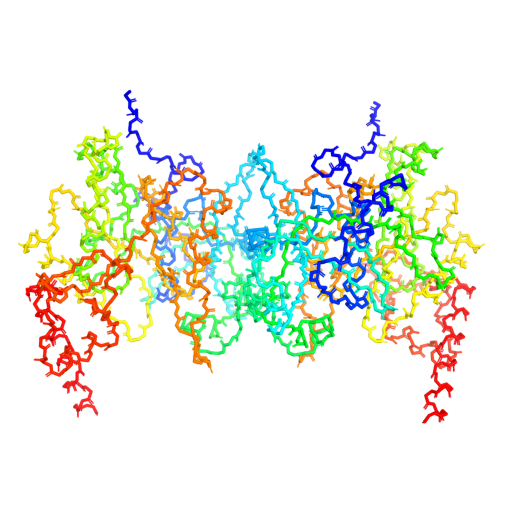13 ? -4.836 -17.094 10.68 1 97.31 313 HIS A C 1
ATOM 2454 O O . HIS A 1 313 ? -5.352 -18.078 11.203 1 97.31 313 HIS A O 1
ATOM 2460 N N . PRO A 1 314 ? -3.615 -16.797 10.883 1 96.5 314 PRO A N 1
ATOM 2461 C CA . PRO A 1 314 ? -2.754 -17.75 11.586 1 96.5 314 PRO A CA 1
ATOM 2462 C C . PRO A 1 314 ? -3.059 -17.828 13.078 1 96.5 314 PRO A C 1
ATOM 2464 O O . PRO A 1 314 ? -2.756 -18.828 13.727 1 96.5 314 PRO A O 1
ATOM 2467 N N . THR A 1 315 ? -3.648 -16.734 13.625 1 97.38 315 THR A N 1
ATOM 2468 C CA . THR A 1 315 ? -3.811 -16.719 15.078 1 97.38 315 THR A CA 1
ATOM 2469 C C . THR A 1 315 ? -5.281 -16.578 15.453 1 97.38 315 THR A C 1
ATOM 2471 O O . THR A 1 315 ? -5.633 -16.625 16.641 1 97.38 315 THR A O 1
ATOM 2474 N N . GLU A 1 316 ? -6.133 -16.297 14.523 1 96.81 316 GLU A N 1
ATOM 2475 C CA . GLU A 1 316 ? -7.559 -16.141 14.781 1 96.81 316 GLU A CA 1
ATOM 2476 C C . GLU A 1 316 ? -8.391 -17.094 13.93 1 96.81 316 GLU A C 1
ATOM 2478 O O . GLU A 1 316 ? -7.926 -17.578 12.891 1 96.81 316 GLU A O 1
ATOM 2483 N N . LYS A 1 317 ? -9.633 -17.391 14.328 1 94.94 317 LYS A N 1
ATOM 2484 C CA . LYS A 1 317 ? -10.539 -18.266 13.617 1 94.94 317 LYS A CA 1
ATOM 2485 C C . LYS A 1 317 ? -11.336 -17.516 12.555 1 94.94 317 LYS A C 1
ATOM 2487 O O . LYS A 1 317 ? -12.555 -17.375 12.664 1 94.94 317 LYS A O 1
ATOM 2492 N N . ARG A 1 318 ? -10.727 -17.078 11.625 1 94.94 318 ARG A N 1
ATOM 2493 C CA . ARG A 1 318 ? -11.297 -16.359 10.477 1 94.94 318 ARG A CA 1
ATOM 2494 C C . ARG A 1 318 ? -10.336 -16.391 9.297 1 94.94 318 ARG A C 1
ATOM 2496 O O . ARG A 1 318 ? -9.164 -16.734 9.445 1 94.94 318 ARG A O 1
ATOM 2503 N N . ASP A 1 319 ? -10.844 -16.031 8.156 1 95.94 319 ASP A N 1
ATOM 2504 C CA . ASP A 1 319 ? -9.953 -15.82 7.02 1 95.94 319 ASP A CA 1
ATOM 2505 C C . ASP A 1 319 ? -9.125 -14.547 7.207 1 95.94 319 ASP A C 1
ATOM 2507 O O . ASP A 1 319 ? -9.547 -13.617 7.895 1 95.94 319 ASP A O 1
ATOM 2511 N N . LEU A 1 320 ? -8.008 -14.547 6.691 1 97.56 320 LEU A N 1
ATOM 2512 C CA . LEU A 1 320 ? -7.141 -13.383 6.812 1 97.56 320 LEU A CA 1
ATOM 2513 C C . LEU A 1 320 ? -7.699 -12.203 6.016 1 97.56 320 LEU A C 1
ATOM 2515 O O . LEU A 1 320 ? -7.617 -11.055 6.457 1 97.56 320 LEU A O 1
ATOM 2519 N N . TYR A 1 321 ? -8.328 -12.492 4.91 1 98 321 TYR A N 1
ATOM 2520 C CA . TYR A 1 321 ? -8.789 -11.414 4.035 1 98 321 TYR A CA 1
ATOM 2521 C C . TYR A 1 321 ? -10.289 -11.531 3.785 1 98 321 TYR A C 1
ATOM 2523 O O . TYR A 1 321 ? -10.867 -12.602 3.936 1 98 321 TYR A O 1
ATOM 2531 N N . ASP A 1 322 ? -10.883 -10.367 3.424 1 97.12 322 ASP A N 1
ATOM 2532 C CA . ASP A 1 322 ? -12.234 -10.383 2.859 1 97.12 322 ASP A CA 1
ATOM 2533 C C . ASP A 1 322 ? -12.273 -11.148 1.542 1 97.12 322 ASP A C 1
ATOM 2535 O O . ASP A 1 322 ? -11.43 -10.938 0.668 1 97.12 322 ASP A O 1
ATOM 2539 N N . PRO A 1 323 ? -13.219 -12.031 1.394 1 93.56 323 PRO A N 1
ATOM 2540 C CA . PRO A 1 323 ? -13.227 -12.93 0.231 1 93.56 323 PRO A CA 1
ATOM 2541 C C . PRO A 1 323 ? -13.352 -12.172 -1.09 1 93.56 323 PRO A C 1
ATOM 2543 O O . PRO A 1 323 ? -12.93 -12.672 -2.135 1 93.56 323 PRO A O 1
ATOM 2546 N N . ASP A 1 324 ? -13.875 -10.961 -1.062 1 94.5 324 ASP A N 1
ATOM 2547 C CA . ASP A 1 324 ? -14.125 -10.219 -2.293 1 94.5 324 ASP A CA 1
ATOM 2548 C C . ASP A 1 324 ? -12.992 -9.234 -2.584 1 94.5 324 ASP A C 1
ATOM 2550 O O . ASP A 1 324 ? -12.898 -8.703 -3.693 1 94.5 324 ASP A O 1
ATOM 2554 N N . HIS A 1 325 ? -12.148 -8.984 -1.646 1 97.69 325 HIS A N 1
ATOM 2555 C CA . HIS A 1 325 ? -11.18 -7.902 -1.776 1 97.69 325 HIS A CA 1
ATOM 2556 C C . HIS A 1 325 ? -10.125 -8.234 -2.822 1 97.69 325 HIS A C 1
ATOM 2558 O O . HIS A 1 325 ? -9.625 -7.34 -3.514 1 97.69 325 HIS A O 1
ATOM 2564 N N . GLY A 1 326 ? -9.75 -9.523 -2.92 1 96.31 326 GLY A N 1
ATOM 2565 C CA . GLY A 1 326 ? -8.812 -9.875 -3.973 1 96.31 326 GLY A CA 1
ATOM 2566 C C . GLY A 1 326 ? -9.266 -9.438 -5.352 1 96.31 326 GLY A C 1
ATOM 2567 O O . GLY A 1 326 ? -8.516 -8.789 -6.082 1 96.31 326 GLY A O 1
ATOM 2568 N N . LYS A 1 327 ? -10.453 -9.773 -5.672 1 94.75 327 LYS A N 1
ATOM 2569 C CA . LYS A 1 327 ? -11.023 -9.406 -6.965 1 94.75 327 LYS A CA 1
ATOM 2570 C C . LYS A 1 327 ? -11.172 -7.895 -7.098 1 94.75 327 LYS A C 1
ATOM 2572 O O . LYS A 1 327 ? -10.797 -7.316 -8.117 1 94.75 327 LYS A O 1
ATOM 2577 N N . LYS A 1 328 ? -11.719 -7.223 -6.074 1 95.88 328 LYS A N 1
ATOM 2578 C CA . LYS A 1 328 ? -11.945 -5.781 -6.113 1 95.88 328 LYS A CA 1
ATOM 2579 C C . LYS A 1 328 ? -10.641 -5.02 -6.316 1 95.88 328 LYS A C 1
ATOM 2581 O O . LYS A 1 328 ? -10.547 -4.16 -7.195 1 95.88 328 LYS A O 1
ATOM 2586 N N . VAL A 1 329 ? -9.664 -5.359 -5.551 1 97.69 329 VAL A N 1
ATOM 2587 C CA . VAL A 1 329 ? -8.375 -4.676 -5.613 1 97.69 329 VAL A CA 1
ATOM 2588 C C . VAL A 1 329 ? -7.723 -4.926 -6.973 1 97.69 329 VAL A C 1
ATOM 2590 O O . VAL A 1 329 ? -7.16 -4.008 -7.57 1 97.69 329 VAL A O 1
ATOM 2593 N N . LEU A 1 330 ? -7.836 -6.125 -7.43 1 96.62 330 LEU A N 1
ATOM 2594 C CA . LEU A 1 330 ? -7.258 -6.484 -8.719 1 96.62 330 LEU A CA 1
ATOM 2595 C C . LEU A 1 330 ? -7.836 -5.621 -9.836 1 96.62 330 LEU A C 1
ATOM 2597 O O . LEU A 1 330 ? -7.098 -5.125 -10.688 1 96.62 330 LEU A O 1
ATOM 2601 N N . THR A 1 331 ? -9.094 -5.359 -9.859 1 94.75 331 THR A N 1
ATOM 2602 C CA . THR A 1 331 ? -9.758 -4.617 -10.922 1 94.75 331 THR A CA 1
ATOM 2603 C C . THR A 1 331 ? -9.375 -3.141 -10.883 1 94.75 331 THR A C 1
ATOM 2605 O O . THR A 1 331 ? -9.508 -2.43 -11.883 1 94.75 331 THR A O 1
ATOM 2608 N N . MET A 1 332 ? -8.859 -2.715 -9.742 1 96 332 MET A N 1
ATOM 2609 C CA . MET A 1 332 ? -8.523 -1.303 -9.586 1 96 332 MET A CA 1
ATOM 2610 C C . MET A 1 332 ? -7.016 -1.099 -9.586 1 96 332 MET A C 1
ATOM 2612 O O . MET A 1 332 ? -6.535 0.031 -9.477 1 96 332 MET A O 1
ATOM 2616 N N . ALA A 1 333 ? -6.273 -2.152 -9.734 1 97.19 333 ALA A N 1
ATOM 2617 C CA . ALA A 1 333 ? -4.828 -2.109 -9.555 1 97.19 333 ALA A CA 1
ATOM 2618 C C . ALA A 1 333 ? -4.152 -1.327 -10.68 1 97.19 333 ALA A C 1
ATOM 2620 O O . ALA A 1 333 ? -4.375 -1.611 -11.859 1 97.19 333 ALA A O 1
ATOM 2621 N N . PRO A 1 334 ? -3.277 -0.371 -10.305 1 96.38 334 PRO A N 1
ATOM 2622 C CA . PRO A 1 334 ? -2.537 0.351 -11.344 1 96.38 334 PRO A CA 1
ATOM 2623 C C . PRO A 1 334 ? -1.671 -0.57 -12.203 1 96.38 334 PRO A C 1
ATOM 2625 O O . PRO A 1 334 ? -0.983 -1.446 -11.672 1 96.38 334 PRO A O 1
ATOM 2628 N N . GLY A 1 335 ? -1.768 -0.361 -13.508 1 94.62 335 GLY A N 1
ATOM 2629 C CA . GLY A 1 335 ? -0.922 -1.107 -14.43 1 94.62 335 GLY A CA 1
ATOM 2630 C C . GLY A 1 335 ? -1.57 -2.383 -14.93 1 94.62 335 GLY A C 1
ATOM 2631 O O . GLY A 1 335 ? -1.012 -3.072 -15.789 1 94.62 335 GLY A O 1
ATOM 2632 N N . LEU A 1 336 ? -2.789 -2.699 -14.461 1 95.44 336 LEU A N 1
ATOM 2633 C CA . LEU A 1 336 ? -3.396 -3.967 -14.852 1 95.44 336 LEU A CA 1
ATOM 2634 C C . LEU A 1 336 ? -4.668 -3.732 -15.664 1 95.44 336 LEU A C 1
ATOM 2636 O O . LEU A 1 336 ? -5.469 -4.652 -15.844 1 95.44 336 LEU A O 1
ATOM 2640 N N . HIS A 1 337 ? -4.82 -2.611 -16.188 1 88.06 337 HIS A N 1
ATOM 2641 C CA . HIS A 1 337 ? -6.07 -2.223 -16.828 1 88.06 337 HIS A CA 1
ATOM 2642 C C . HIS A 1 337 ? -6.281 -2.98 -18.141 1 88.06 337 HIS A C 1
ATOM 2644 O O . HIS A 1 337 ? -7.41 -3.107 -18.609 1 88.06 337 HIS A O 1
ATOM 2650 N N . LYS A 1 338 ? -5.23 -3.533 -18.672 1 86.62 338 LYS A N 1
ATOM 2651 C CA . LYS A 1 338 ? -5.34 -4.234 -19.953 1 86.62 338 LYS A CA 1
ATOM 2652 C C . LYS A 1 338 ? -5.836 -5.664 -19.75 1 86.62 338 LYS A C 1
ATOM 2654 O O . LYS A 1 338 ? -6.246 -6.324 -20.703 1 86.62 338 LYS A O 1
ATOM 2659 N N . LEU A 1 339 ? -5.742 -6.117 -18.547 1 91.31 339 LEU A N 1
ATOM 2660 C CA . LEU A 1 339 ? -6.125 -7.496 -18.25 1 91.31 339 LEU A CA 1
ATOM 2661 C C . LEU A 1 339 ? -7.633 -7.602 -18.031 1 91.31 339 LEU A C 1
ATOM 2663 O O . LEU A 1 339 ? -8.219 -6.797 -17.297 1 91.31 339 LEU A O 1
ATOM 2667 N N . ASN A 1 340 ? -8.219 -8.508 -18.734 1 92.81 340 ASN A N 1
ATOM 2668 C CA . ASN A 1 340 ? -9.633 -8.773 -18.5 1 92.81 340 ASN A CA 1
ATOM 2669 C C . ASN A 1 340 ? -9.836 -9.766 -17.359 1 92.81 340 ASN A C 1
ATOM 2671 O O . ASN A 1 340 ? -9.445 -10.93 -17.453 1 92.81 340 ASN A O 1
ATOM 2675 N N . ILE A 1 341 ? -10.461 -9.289 -16.359 1 90.44 341 ILE A N 1
ATOM 2676 C CA . ILE A 1 341 ? -10.711 -10.141 -15.203 1 90.44 341 ILE A CA 1
ATOM 2677 C C . ILE A 1 341 ? -12.078 -10.82 -15.344 1 90.44 341 ILE A C 1
ATOM 2679 O O . ILE A 1 341 ? -13.094 -10.148 -15.516 1 90.44 341 ILE A O 1
ATOM 2683 N N . LEU A 1 342 ? -12.086 -12.023 -15.375 1 87.75 342 LEU A N 1
ATOM 2684 C CA . LEU A 1 342 ? -13.312 -12.797 -15.469 1 87.75 342 LEU A CA 1
ATOM 2685 C C . LEU A 1 342 ? -13.758 -13.281 -14.086 1 87.75 342 LEU A C 1
ATOM 2687 O O . LEU A 1 342 ? -12.984 -13.914 -13.367 1 87.75 342 LEU A O 1
ATOM 2691 N N . PRO A 1 343 ? -14.938 -12.914 -13.773 1 76.94 343 PRO A N 1
ATOM 2692 C CA . PRO A 1 343 ? -15.367 -13.297 -12.43 1 76.94 343 PRO A CA 1
ATOM 2693 C C . PRO A 1 343 ? -15.633 -14.797 -12.297 1 76.94 343 PRO A C 1
ATOM 2695 O O . PRO A 1 343 ? -16.125 -15.43 -13.234 1 76.94 343 PRO A O 1
ATOM 2698 N N . PHE A 1 344 ? -15.305 -15.234 -11.141 1 76.31 344 PHE A N 1
ATOM 2699 C CA . PHE A 1 344 ? -15.5 -16.625 -10.758 1 76.31 344 PHE A CA 1
ATOM 2700 C C . PHE A 1 344 ? -16.938 -16.875 -10.336 1 76.31 344 PHE A C 1
ATOM 2702 O O . PHE A 1 344 ? -17.484 -16.156 -9.492 1 76.31 344 PHE A O 1
ATOM 2709 N N . LYS A 1 345 ? -17.531 -17.75 -10.984 1 82.38 345 LYS A N 1
ATOM 2710 C CA . LYS A 1 345 ? -18.812 -18.25 -10.5 1 82.38 345 LYS A CA 1
ATOM 2711 C C . LYS A 1 345 ? -18.625 -19.359 -9.461 1 82.38 345 LYS A C 1
ATOM 2713 O O . LYS A 1 345 ? -17.734 -20.188 -9.602 1 82.38 345 LYS A O 1
ATOM 2718 N N . VAL A 1 346 ? -19.406 -19.297 -8.508 1 83.38 346 VAL A N 1
ATOM 2719 C CA . VAL A 1 346 ? -19.266 -20.281 -7.453 1 83.38 346 VAL A CA 1
ATOM 2720 C C . VAL A 1 346 ? -19.844 -21.625 -7.922 1 83.38 346 VAL A C 1
ATOM 2722 O O . VAL A 1 346 ? -20.984 -21.688 -8.391 1 83.38 346 VAL A O 1
ATOM 2725 N N . ALA A 1 347 ? -19 -22.609 -7.832 1 89.31 347 ALA A N 1
ATOM 2726 C CA . ALA A 1 347 ? -19.422 -23.969 -8.148 1 89.31 347 ALA A CA 1
ATOM 2727 C C . ALA A 1 347 ? -19.562 -24.812 -6.883 1 89.31 347 ALA A C 1
ATOM 2729 O O . ALA A 1 347 ? -18.766 -24.656 -5.945 1 89.31 347 ALA A O 1
ATOM 2730 N N . ALA A 1 348 ? -20.594 -25.594 -6.816 1 91.25 348 ALA A N 1
ATOM 2731 C CA . ALA A 1 348 ? -20.844 -26.547 -5.727 1 91.25 348 ALA A CA 1
ATOM 2732 C C . ALA A 1 348 ? -21.438 -27.844 -6.254 1 91.25 348 ALA A C 1
ATOM 2734 O O . ALA A 1 348 ? -21.875 -27.906 -7.406 1 91.25 348 ALA A O 1
ATOM 2735 N N . TYR A 1 349 ? -21.281 -28.797 -5.406 1 93.31 349 TYR A N 1
ATOM 2736 C CA . TYR A 1 349 ? -21.844 -30.094 -5.801 1 93.31 349 TYR A CA 1
ATOM 2737 C C . TYR A 1 349 ? -23.359 -30.078 -5.746 1 93.31 349 TYR A C 1
ATOM 2739 O O . TYR A 1 349 ? -23.953 -29.812 -4.695 1 93.31 349 TYR A O 1
ATOM 2747 N N . ASP A 1 350 ? -23.953 -30.359 -6.863 1 94.81 350 ASP A N 1
ATOM 2748 C CA . ASP A 1 350 ? -25.406 -30.438 -6.965 1 94.81 350 ASP A CA 1
ATOM 2749 C C . ASP A 1 350 ? -25.891 -31.859 -6.66 1 94.81 350 ASP A C 1
ATOM 2751 O O . ASP A 1 350 ? -25.766 -32.75 -7.496 1 94.81 350 ASP A O 1
ATOM 2755 N N . ASN A 1 351 ? -26.484 -32.031 -5.562 1 93.56 351 ASN A N 1
ATOM 2756 C CA . ASN A 1 351 ? -26.938 -33.344 -5.117 1 93.56 351 ASN A CA 1
ATOM 2757 C C . ASN A 1 351 ? -28.031 -33.906 -6.023 1 93.56 351 ASN A C 1
ATOM 2759 O O . ASN A 1 351 ? -28.188 -35.125 -6.145 1 93.56 351 ASN A O 1
ATOM 2763 N N . ARG A 1 352 ? -28.781 -33.031 -6.629 1 93.25 352 ARG A N 1
ATOM 2764 C CA . ARG A 1 352 ? -29.859 -33.469 -7.512 1 93.25 352 ARG A CA 1
ATOM 2765 C C . ARG A 1 352 ? -29.312 -34.031 -8.82 1 93.25 352 ARG A C 1
ATOM 2767 O O . ARG A 1 352 ? -29.797 -35.031 -9.336 1 93.25 352 ARG A O 1
ATOM 2774 N N . GLU A 1 353 ? -28.328 -33.375 -9.352 1 91.69 353 GLU A N 1
ATOM 2775 C CA . GLU A 1 353 ? -27.781 -33.75 -10.648 1 91.69 353 GLU A CA 1
ATOM 2776 C C . GLU A 1 353 ? -26.562 -34.656 -10.492 1 91.69 353 GLU A C 1
ATOM 2778 O O . GLU A 1 353 ? -26.094 -35.25 -11.469 1 91.69 353 GLU A O 1
ATOM 2783 N N . ASN A 1 354 ? -26.047 -34.75 -9.273 1 91.81 354 ASN A N 1
ATOM 2784 C CA . ASN A 1 354 ? -24.906 -35.625 -8.938 1 91.81 354 ASN A CA 1
ATOM 2785 C C . ASN A 1 354 ? -23.656 -35.219 -9.711 1 91.81 354 ASN A C 1
ATOM 2787 O O . ASN A 1 354 ? -22.984 -36.062 -10.305 1 91.81 354 ASN A O 1
ATOM 2791 N N . LYS A 1 355 ? -23.5 -33.969 -9.758 1 91.94 355 LYS A N 1
ATOM 2792 C CA . LYS A 1 355 ? -22.312 -33.375 -10.398 1 91.94 355 LYS A CA 1
ATOM 2793 C C . LYS A 1 355 ? -22.062 -31.969 -9.914 1 91.94 355 LYS A C 1
ATOM 2795 O O . LYS A 1 355 ? -22.906 -31.375 -9.234 1 91.94 355 LYS A O 1
ATOM 2800 N N . MET A 1 356 ? -20.844 -31.438 -10.195 1 92.5 356 MET A N 1
ATOM 2801 C CA . MET A 1 356 ? -20.547 -30.047 -9.891 1 92.5 356 MET A CA 1
ATOM 2802 C C . MET A 1 356 ? -21.359 -29.109 -10.789 1 92.5 356 MET A C 1
ATOM 2804 O O . MET A 1 356 ? -21.531 -29.391 -11.977 1 92.5 356 MET A O 1
ATOM 2808 N N . ALA A 1 357 ? -21.969 -28.094 -10.203 1 92.94 357 ALA A N 1
ATOM 2809 C CA . ALA A 1 357 ? -22.766 -27.094 -10.922 1 92.94 357 ALA A CA 1
ATOM 2810 C C . ALA A 1 357 ? -22.578 -25.703 -10.305 1 92.94 357 ALA A C 1
ATOM 2812 O O . ALA A 1 357 ? -22.062 -25.578 -9.195 1 92.94 357 ALA A O 1
ATOM 2813 N N . PHE A 1 358 ? -22.859 -24.719 -11.078 1 92.06 358 PHE A N 1
ATOM 2814 C CA . PHE A 1 358 ? -22.828 -23.375 -10.5 1 92.06 358 PHE A CA 1
ATOM 2815 C C . PHE A 1 358 ? -23.906 -23.219 -9.438 1 92.06 358 PHE A C 1
ATOM 2817 O O . PHE A 1 358 ? -25.047 -23.656 -9.625 1 92.06 358 PHE A O 1
ATOM 2824 N N . PHE A 1 359 ? -23.547 -22.688 -8.367 1 91.31 359 PHE A N 1
ATOM 2825 C CA . PHE A 1 359 ? -24.406 -22.547 -7.203 1 91.31 359 PHE A CA 1
ATOM 2826 C C . PHE A 1 359 ? -25.625 -21.688 -7.531 1 91.31 359 PHE A C 1
ATOM 2828 O O . PHE A 1 359 ? -25.5 -20.625 -8.133 1 91.31 359 PHE A O 1
ATOM 2835 N N . ASP A 1 360 ? -26.766 -22.094 -7.203 1 91.62 360 ASP A N 1
ATOM 2836 C CA . ASP A 1 360 ? -28.047 -21.406 -7.32 1 91.62 360 ASP A CA 1
ATOM 2837 C C . ASP A 1 360 ? -28.625 -21.094 -5.941 1 91.62 360 ASP A C 1
ATOM 2839 O O . ASP A 1 360 ? -29.141 -22 -5.266 1 91.62 360 ASP A O 1
ATOM 2843 N N . PRO A 1 361 ? -28.594 -19.875 -5.598 1 89.56 361 PRO A N 1
ATOM 2844 C CA . PRO A 1 361 ? -29.062 -19.531 -4.254 1 89.56 361 PRO A CA 1
ATOM 2845 C C . PRO A 1 361 ? -30.531 -19.891 -4.031 1 89.56 361 PRO A C 1
ATOM 2847 O O . PRO A 1 361 ? -30.938 -20.141 -2.895 1 89.56 361 PRO A O 1
ATOM 2850 N N . SER A 1 362 ? -31.422 -19.906 -4.969 1 92.56 362 SER A N 1
ATOM 2851 C CA . SER A 1 362 ? -32.844 -20.234 -4.852 1 92.56 362 SER A CA 1
ATOM 2852 C C . SER A 1 362 ? -33.031 -21.688 -4.457 1 92.56 362 SER A C 1
ATOM 2854 O O . SER A 1 362 ? -34.094 -22.062 -3.967 1 92.56 362 SER A O 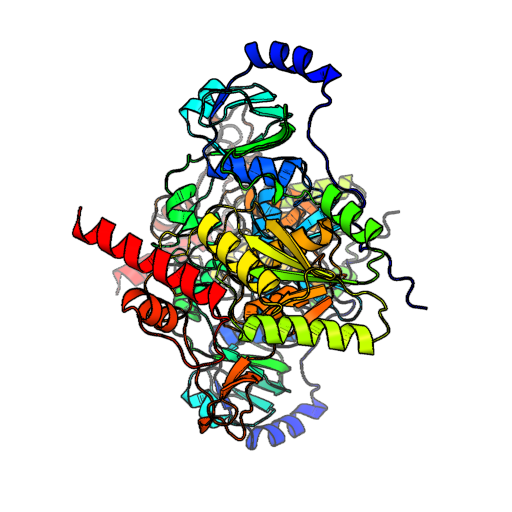1
ATOM 2856 N N . ARG A 1 363 ? -32.062 -22.516 -4.668 1 93.25 363 ARG A N 1
ATOM 2857 C CA . ARG A 1 363 ? -32.094 -23.922 -4.281 1 93.25 363 ARG A CA 1
ATOM 2858 C C . ARG A 1 363 ? -30.859 -24.297 -3.459 1 93.25 363 ARG A C 1
ATOM 2860 O O . ARG A 1 363 ? -30.203 -25.297 -3.725 1 93.25 363 ARG A O 1
ATOM 2867 N N . ALA A 1 364 ? -30.438 -23.5 -2.596 1 90.56 364 ALA A N 1
ATOM 2868 C CA . ALA A 1 364 ? -29.203 -23.609 -1.807 1 90.56 364 ALA A CA 1
ATOM 2869 C C . ALA A 1 364 ? -29.141 -24.969 -1.103 1 90.56 364 ALA A C 1
ATOM 2871 O O . ALA A 1 364 ? -28.062 -25.547 -0.959 1 90.56 364 ALA A O 1
ATOM 2872 N N . LYS A 1 365 ? -30.203 -25.531 -0.716 1 92.88 365 LYS A N 1
ATOM 2873 C CA . LYS A 1 365 ? -30.25 -26.781 0.049 1 92.88 365 LYS A CA 1
ATOM 2874 C C . LYS A 1 365 ? -29.844 -27.969 -0.812 1 92.88 365 LYS A C 1
ATOM 2876 O O . LYS A 1 365 ? -29.484 -29.016 -0.287 1 92.88 365 LYS A O 1
ATOM 2881 N N . ASP A 1 366 ? -29.922 -27.75 -2.076 1 94.5 366 ASP A N 1
ATOM 2882 C CA . ASP A 1 366 ? -29.594 -28.828 -3 1 94.5 366 ASP A CA 1
ATOM 2883 C C . ASP A 1 366 ? -28.094 -28.906 -3.26 1 94.5 366 ASP A C 1
ATOM 2885 O O . ASP A 1 366 ? -27.625 -29.828 -3.924 1 94.5 366 ASP A O 1
ATOM 2889 N N . PHE A 1 367 ? -27.359 -27.953 -2.748 1 93.75 367 PHE A N 1
ATOM 2890 C CA . PHE A 1 367 ? -25.938 -27.891 -3.062 1 93.75 367 PHE A CA 1
ATOM 2891 C C . PHE A 1 367 ? -25.094 -28.266 -1.845 1 93.75 367 PHE A C 1
ATOM 2893 O O . PHE A 1 367 ? -25.484 -27.984 -0.708 1 93.75 367 PHE A O 1
ATOM 2900 N N . LEU A 1 368 ? -24.047 -28.938 -2.129 1 90.62 368 LEU A N 1
ATOM 2901 C CA . LEU A 1 368 ? -23.062 -29.297 -1.114 1 90.62 368 LEU A CA 1
ATOM 2902 C C . LEU A 1 368 ? -21.719 -28.625 -1.389 1 90.62 368 LEU A C 1
ATOM 2904 O O . LEU A 1 368 ? -21.172 -28.766 -2.482 1 90.62 368 LEU A O 1
ATOM 2908 N N . PHE A 1 369 ? -21.312 -27.891 -0.433 1 86.5 369 PHE A N 1
ATOM 2909 C CA . PHE A 1 369 ? -19.984 -27.281 -0.521 1 86.5 369 PHE A CA 1
ATOM 2910 C C . PHE A 1 369 ? -18.938 -28.172 0.139 1 86.5 369 PHE A C 1
ATOM 2912 O O . PHE A 1 369 ? -19.031 -28.469 1.333 1 86.5 369 PHE A O 1
ATOM 2919 N N . ILE A 1 370 ? -18.047 -28.641 -0.627 1 82.12 370 ILE A N 1
ATOM 2920 C CA . ILE A 1 370 ? -16.984 -29.5 -0.127 1 82.12 370 ILE A CA 1
ATOM 2921 C C . ILE A 1 370 ? -15.695 -28.703 0.02 1 82.12 370 ILE A C 1
ATOM 2923 O O . ILE A 1 370 ? -15.125 -28.25 -0.974 1 82.12 370 ILE A O 1
ATOM 2927 N N . SER A 1 371 ? -15.25 -28.531 1.212 1 76.12 371 SER A N 1
ATOM 2928 C CA . SER A 1 371 ? -14.047 -27.75 1.487 1 76.12 371 SER A CA 1
ATOM 2929 C C . SER A 1 371 ? -12.789 -28.562 1.198 1 76.12 371 SER A C 1
ATOM 2931 O O . SER A 1 371 ? -12.852 -29.797 1.05 1 76.12 371 SER A O 1
ATOM 2933 N N . GLY A 1 372 ? -11.672 -27.938 1.045 1 74.94 372 GLY A N 1
ATOM 2934 C CA . GLY A 1 372 ? -10.398 -28.609 0.901 1 74.94 372 GLY A CA 1
ATOM 2935 C C . GLY A 1 372 ? -10.094 -29.562 2.043 1 74.94 372 GLY A C 1
ATOM 2936 O O . GLY A 1 372 ? -9.578 -30.672 1.823 1 74.94 372 GLY A O 1
ATOM 2937 N N . THR A 1 373 ? -10.492 -29.141 3.201 1 73.81 373 THR A N 1
ATOM 2938 C CA . THR A 1 373 ? -10.297 -29.969 4.383 1 73.81 373 THR A CA 1
ATOM 2939 C C . THR A 1 373 ? -11.102 -31.266 4.266 1 73.81 373 THR A C 1
ATOM 2941 O O . THR A 1 373 ? -10.594 -32.344 4.559 1 73.81 373 THR A O 1
ATOM 2944 N N . LYS A 1 374 ? -12.32 -31.094 3.898 1 81.56 374 LYS A N 1
ATOM 2945 C CA . LYS A 1 374 ? -13.18 -32.25 3.738 1 81.56 374 LYS A CA 1
ATOM 2946 C C . LYS A 1 374 ? -12.664 -33.188 2.641 1 81.56 374 LYS A C 1
ATOM 2948 O O . LYS A 1 374 ? -12.711 -34.406 2.775 1 81.56 374 LYS A O 1
ATOM 2953 N N . MET A 1 375 ? -12.211 -32.594 1.621 1 84.5 375 MET A N 1
ATOM 2954 C CA . MET A 1 375 ? -11.641 -33.375 0.528 1 84.5 375 MET A CA 1
ATOM 2955 C C . MET A 1 375 ? -10.43 -34.156 1.005 1 84.5 375 MET A C 1
ATOM 2957 O O . MET A 1 375 ? -10.312 -35.344 0.704 1 84.5 375 MET A O 1
ATOM 2961 N N . ARG A 1 376 ? -9.555 -33.562 1.74 1 82.75 376 ARG A N 1
ATOM 2962 C CA . ARG A 1 376 ? -8.375 -34.219 2.277 1 82.75 376 ARG A CA 1
ATOM 2963 C C . ARG A 1 376 ? -8.758 -35.344 3.213 1 82.75 376 ARG A C 1
ATOM 2965 O O . ARG A 1 376 ? -8.117 -36.406 3.213 1 82.75 376 ARG A O 1
ATOM 2972 N N . ALA A 1 377 ? -9.781 -35.062 3.969 1 84.88 377 ALA A N 1
ATOM 2973 C CA . ALA A 1 377 ? -10.273 -36.094 4.879 1 84.88 377 ALA A CA 1
ATOM 2974 C C . ALA A 1 377 ? -10.766 -37.312 4.105 1 8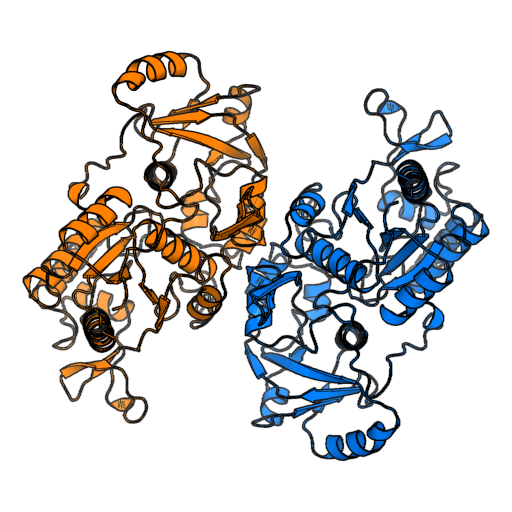4.88 377 ALA A C 1
ATOM 2976 O O . ALA A 1 377 ? -10.5 -38.438 4.504 1 84.88 377 ALA A O 1
ATOM 2977 N N . TYR A 1 378 ? -11.492 -37.062 3.045 1 90.19 378 TYR A N 1
ATOM 2978 C CA . TYR A 1 378 ? -11.93 -38.156 2.193 1 90.19 378 TYR A CA 1
ATOM 2979 C C . TYR A 1 378 ? -10.742 -38.969 1.71 1 90.19 378 TYR A C 1
ATOM 2981 O O . TYR A 1 378 ? -10.766 -40.219 1.778 1 90.19 378 TYR A O 1
ATOM 2989 N N . ALA A 1 379 ? -9.766 -38.312 1.261 1 87.75 379 ALA A N 1
ATOM 2990 C CA . ALA A 1 379 ? -8.594 -38.969 0.688 1 87.75 379 ALA A CA 1
ATOM 2991 C C . ALA A 1 379 ? -7.82 -39.75 1.753 1 87.75 379 ALA A C 1
ATOM 2993 O O . ALA A 1 379 ? -7.398 -40.875 1.524 1 87.75 379 ALA A O 1
ATOM 2994 N N . LYS A 1 380 ? -7.676 -39.156 2.879 1 86.5 380 LYS A N 1
ATOM 2995 C CA . LYS A 1 380 ? -6.957 -39.781 3.988 1 86.5 380 LYS A CA 1
ATOM 2996 C C . LYS A 1 380 ? -7.652 -41.062 4.457 1 86.5 380 LYS A C 1
ATOM 2998 O O . LYS A 1 380 ? -6.996 -42.031 4.824 1 86.5 380 LYS A O 1
ATOM 3003 N N . ASN A 1 381 ? -8.945 -41 4.477 1 89.06 381 ASN A N 1
ATOM 3004 C CA . ASN A 1 381 ? -9.742 -42.125 4.965 1 89.06 381 ASN A CA 1
ATOM 3005 C C . ASN A 1 381 ? -10.016 -43.156 3.863 1 89.06 381 ASN A C 1
ATOM 3007 O O . ASN A 1 381 ? -10.68 -44.156 4.098 1 89.06 381 ASN A O 1
ATOM 3011 N N . GLY A 1 382 ? -9.602 -42.844 2.711 1 83.69 382 GLY A N 1
ATOM 3012 C CA . GLY A 1 382 ? -9.844 -43.75 1.582 1 83.69 382 GLY A CA 1
ATOM 3013 C C . GLY A 1 382 ? -11.289 -43.719 1.112 1 83.69 382 GLY A C 1
ATOM 3014 O O . GLY A 1 382 ? -11.773 -44.719 0.548 1 83.69 382 GLY A O 1
ATOM 3015 N N . GLU A 1 383 ? -11.914 -42.688 1.441 1 89.25 383 GLU A N 1
ATOM 3016 C CA . GLU A 1 383 ? -13.305 -42.531 1.037 1 89.25 383 GLU A CA 1
ATOM 3017 C C . GLU A 1 383 ? -13.406 -41.75 -0.269 1 89.25 383 GLU A C 1
ATOM 3019 O O . GLU A 1 383 ? -12.555 -40.875 -0.558 1 89.25 383 GLU A O 1
ATOM 3024 N N . ASN A 1 384 ? -14.391 -42.156 -0.951 1 90.25 384 ASN A N 1
ATOM 3025 C CA . ASN A 1 384 ? -14.633 -41.438 -2.186 1 90.25 384 ASN A CA 1
ATOM 3026 C C . ASN A 1 384 ? -15.516 -40.219 -1.946 1 90.25 384 ASN A C 1
ATOM 3028 O O . ASN A 1 384 ? -16.453 -40.25 -1.16 1 90.25 384 ASN A O 1
ATOM 3032 N N . PRO A 1 385 ? -15.109 -39.125 -2.607 1 91.75 385 PRO A N 1
ATOM 3033 C CA . PRO A 1 385 ? -16.078 -38.031 -2.635 1 91.75 385 PRO A CA 1
ATOM 3034 C C . PRO A 1 385 ? -17.312 -38.344 -3.473 1 91.75 385 PRO A C 1
ATOM 3036 O O . PRO A 1 385 ? -17.344 -39.375 -4.156 1 91.75 385 PRO A O 1
ATOM 3039 N N . PRO A 1 386 ? -18.312 -37.5 -3.303 1 91.19 386 PRO A N 1
ATOM 3040 C CA . PRO A 1 386 ? -19.484 -37.781 -4.141 1 91.19 386 PRO A CA 1
ATOM 3041 C C . PRO A 1 386 ? -19.141 -37.875 -5.625 1 91.19 386 PRO A C 1
ATOM 3043 O O . PRO A 1 386 ? -18.234 -37.188 -6.098 1 91.19 386 PRO A O 1
ATOM 3046 N N . ASN A 1 387 ? -19.953 -38.719 -6.27 1 90.56 387 ASN A N 1
ATOM 3047 C CA . ASN A 1 387 ? -19.734 -38.906 -7.703 1 90.56 387 ASN A CA 1
ATOM 3048 C C . ASN A 1 387 ? -19.812 -37.562 -8.453 1 90.56 387 ASN A C 1
ATOM 3050 O O . ASN A 1 387 ? -20.719 -36.781 -8.211 1 90.56 387 ASN A O 1
ATOM 3054 N N . GLY A 1 388 ? -18.75 -37.406 -9.305 1 91.25 388 GLY A N 1
ATOM 3055 C CA . GLY A 1 388 ? -18.781 -36.188 -10.102 1 91.25 388 GLY A CA 1
ATOM 3056 C C . GLY A 1 388 ? -18.016 -35.031 -9.477 1 91.25 388 GLY A C 1
ATOM 3057 O O . GLY A 1 388 ? -17.844 -34 -10.102 1 91.25 388 GLY A O 1
ATOM 3058 N N . PHE A 1 389 ? -17.531 -35.25 -8.312 1 92.75 389 PHE A N 1
ATOM 3059 C CA . PHE A 1 389 ? -16.766 -34.219 -7.641 1 92.75 389 PHE A CA 1
ATOM 3060 C C . PHE A 1 389 ? -15.398 -34.062 -8.289 1 92.75 389 PHE A C 1
ATOM 3062 O O . PHE A 1 389 ? -14.93 -32.938 -8.492 1 92.75 389 PHE A O 1
ATOM 3069 N N . MET A 1 390 ? -14.781 -35.125 -8.555 1 93.5 390 MET A N 1
ATOM 3070 C CA . MET A 1 390 ? -13.469 -35.188 -9.203 1 93.5 390 MET A CA 1
ATOM 3071 C C . MET A 1 390 ? -13.367 -36.375 -10.156 1 93.5 390 MET A C 1
ATOM 3073 O O . MET A 1 390 ? -14.039 -37.375 -9.961 1 93.5 390 MET A O 1
ATOM 3077 N N . CYS A 1 391 ? -12.625 -36.219 -11.234 1 93.31 391 CYS A N 1
ATOM 3078 C CA . CYS A 1 391 ? -12.453 -37.344 -12.141 1 93.31 391 CYS A CA 1
ATOM 3079 C C . CYS A 1 391 ? -11.781 -38.531 -11.43 1 93.31 391 CYS A C 1
ATOM 3081 O O . CYS A 1 391 ? -10.906 -38.312 -10.594 1 93.31 391 CYS A O 1
ATOM 3083 N N . PRO A 1 392 ? -12.141 -39.656 -11.781 1 92.88 392 PRO A N 1
ATOM 3084 C CA . PRO A 1 392 ? -11.711 -40.844 -11.039 1 92.88 392 PRO A CA 1
ATOM 3085 C C . PRO A 1 392 ? -10.188 -41 -11 1 92.88 392 PRO A C 1
ATOM 3087 O O . PRO A 1 392 ? -9.617 -41.25 -9.938 1 92.88 392 PRO A O 1
ATOM 3090 N N . SER A 1 393 ? -9.555 -40.875 -12.125 1 95.12 393 SER A N 1
ATOM 3091 C CA . SER A 1 393 ? -8.109 -41.062 -12.156 1 95.12 393 SER A CA 1
ATOM 3092 C C . SER A 1 393 ? -7.395 -39.969 -11.352 1 95.12 393 SER A C 1
ATOM 3094 O O . SER A 1 393 ? -6.371 -40.25 -10.711 1 95.12 393 SER A O 1
ATOM 3096 N N . GLY A 1 394 ? -7.895 -38.781 -11.422 1 94.5 394 GLY A N 1
ATOM 3097 C CA . GLY A 1 394 ? -7.34 -37.719 -10.609 1 94.5 394 GLY A CA 1
ATOM 3098 C C . GLY A 1 394 ? -7.484 -37.969 -9.117 1 94.5 394 GLY A C 1
ATOM 3099 O O . GLY A 1 394 ? -6.559 -37.688 -8.344 1 94.5 394 GLY A O 1
ATOM 3100 N N . TRP A 1 395 ? -8.648 -38.469 -8.703 1 94.69 395 TRP A N 1
ATOM 3101 C CA . TRP A 1 395 ? -8.906 -38.781 -7.301 1 94.69 395 TRP A CA 1
ATOM 3102 C C . TRP A 1 395 ? -7.973 -39.875 -6.801 1 94.69 395 TRP A C 1
ATOM 3104 O O . TRP A 1 395 ? -7.477 -39.812 -5.672 1 94.69 395 TRP A O 1
ATOM 3114 N N . LYS A 1 396 ? -7.738 -40.781 -7.625 1 94.44 396 LYS A N 1
ATOM 3115 C CA . LYS A 1 396 ? -6.852 -41.875 -7.27 1 94.44 396 LYS A CA 1
ATOM 3116 C C . LYS A 1 396 ? -5.457 -41.375 -6.914 1 94.44 396 LYS A C 1
ATOM 3118 O O . LYS A 1 396 ? -4.828 -41.875 -5.98 1 94.44 396 LYS A O 1
ATOM 3123 N N . VAL A 1 397 ? -4.969 -40.469 -7.664 1 94.88 397 VAL A N 1
ATOM 3124 C CA . VAL A 1 397 ? -3.662 -39.875 -7.402 1 94.88 397 VAL A CA 1
ATOM 3125 C C . VAL A 1 397 ? -3.631 -39.281 -5.992 1 94.88 397 VAL A C 1
ATOM 3127 O O . VAL A 1 397 ? -2.66 -39.469 -5.258 1 94.88 397 VAL A O 1
ATOM 3130 N N . LEU A 1 398 ? -4.695 -38.625 -5.566 1 93.31 398 LEU A N 1
ATOM 3131 C CA . LEU A 1 398 ? -4.766 -37.969 -4.258 1 93.31 398 LEU A CA 1
ATOM 3132 C C . LEU A 1 398 ? -4.852 -39 -3.145 1 93.31 398 LEU A C 1
ATOM 3134 O O . LEU A 1 398 ? -4.211 -38.875 -2.1 1 93.31 398 LEU A O 1
ATOM 3138 N N . VAL A 1 399 ? -5.609 -39.969 -3.371 1 92.25 399 VAL A N 1
ATOM 3139 C CA . VAL A 1 399 ? -5.758 -41.062 -2.387 1 92.25 399 VAL A CA 1
ATOM 3140 C C . VAL A 1 399 ? -4.406 -41.719 -2.131 1 92.25 399 VAL A C 1
ATOM 3142 O O . VAL A 1 399 ? -4.02 -41.906 -0.979 1 92.25 399 VAL A O 1
ATOM 3145 N N . GLU A 1 400 ? -3.811 -42 -3.229 1 92.5 400 GLU A N 1
ATOM 3146 C CA . GLU A 1 400 ? -2.5 -42.656 -3.105 1 92.5 400 GLU A CA 1
ATOM 3147 C C . GLU A 1 400 ? -1.53 -41.75 -2.332 1 92.5 400 GLU A C 1
ATOM 3149 O O . GLU A 1 400 ? -0.772 -42.25 -1.489 1 92.5 400 GLU A O 1
ATOM 3154 N N . TYR A 1 401 ? -1.502 -40.531 -2.562 1 92.31 401 TYR A N 1
ATOM 3155 C CA . TYR A 1 401 ? -0.63 -39.594 -1.879 1 92.31 401 TYR A CA 1
ATOM 3156 C C . TYR A 1 401 ? -0.941 -39.531 -0.388 1 92.31 401 TYR A C 1
ATOM 3158 O O . TYR A 1 401 ? -0.04 -39.656 0.445 1 92.31 401 TYR A O 1
ATOM 3166 N N . TYR A 1 402 ? -2.195 -39.375 -0.034 1 89.44 402 TYR A N 1
ATOM 3167 C CA . TYR A 1 402 ? -2.561 -39.188 1.365 1 89.44 402 TYR A CA 1
ATOM 3168 C C . TYR A 1 402 ? -2.404 -40.5 2.146 1 89.44 402 TYR A C 1
ATOM 3170 O O . TYR A 1 402 ? -2.037 -40.469 3.324 1 89.44 402 TYR A O 1
ATOM 3178 N N . GLN A 1 403 ? -2.674 -41.531 1.543 1 86.81 403 GLN A N 1
ATOM 3179 C CA . GLN A 1 403 ? -2.484 -42.812 2.207 1 86.81 403 GLN A CA 1
ATOM 3180 C C . GLN A 1 403 ? -1.005 -43.094 2.441 1 86.81 403 GLN A C 1
ATOM 3182 O O . GLN A 1 403 ? -0.63 -43.656 3.482 1 86.81 403 GLN A O 1
ATOM 3187 N N . SER A 1 404 ? -0.224 -42.781 1.485 1 85.62 404 SER A N 1
ATOM 3188 C CA . SER A 1 404 ? 1.216 -42.969 1.641 1 85.62 404 SER A CA 1
ATOM 3189 C C . SER A 1 404 ? 1.776 -42.031 2.711 1 85.62 404 SER A C 1
ATOM 3191 O O . SER A 1 404 ? 2.676 -42.406 3.465 1 85.62 404 SER A O 1
ATOM 3193 N N . SER A 1 405 ? 1.354 -40.812 2.76 1 81.62 405 SER A N 1
ATOM 3194 C CA . SER A 1 405 ? 1.812 -39.812 3.732 1 81.62 405 SER A CA 1
ATOM 3195 C C . SER A 1 405 ? 1.458 -40.25 5.156 1 81.62 405 SER A C 1
ATOM 3197 O O . SER A 1 405 ? 2.238 -40.031 6.086 1 81.62 405 SER A O 1
ATOM 3199 N N . GLN A 1 406 ? 0.292 -40.75 5.285 1 71.56 406 GLN A N 1
ATOM 3200 C CA . GLN A 1 406 ? -0.123 -41.281 6.586 1 71.56 406 GLN A CA 1
ATOM 3201 C C . GLN A 1 406 ? 0.748 -42.469 7.016 1 71.56 406 GLN A C 1
ATOM 3203 O O . GLN A 1 406 ? 1.093 -42.594 8.195 1 71.56 406 GLN A O 1
ATOM 3208 N N . ALA A 1 407 ? 1.104 -43.312 6.121 1 69.25 407 ALA A N 1
ATOM 3209 C CA . ALA A 1 407 ? 1.952 -44.469 6.422 1 69.25 407 ALA A CA 1
ATOM 3210 C C . ALA A 1 407 ? 3.352 -44 6.84 1 69.25 407 ALA A C 1
ATOM 3212 O O . ALA A 1 407 ? 3.941 -44.594 7.758 1 69.25 407 ALA A O 1
ATOM 3213 N N . GLN A 1 408 ? 3.773 -43.031 6.219 1 69.25 408 GLN A N 1
ATOM 3214 C CA . GLN A 1 408 ? 5.086 -42.5 6.57 1 69.25 408 GLN A CA 1
ATOM 3215 C C . GLN A 1 408 ? 5.059 -41.812 7.938 1 69.25 408 GLN A C 1
ATOM 3217 O O . GLN A 1 408 ? 6.012 -41.938 8.711 1 69.25 408 GLN A O 1
ATOM 3222 N N . GLU A 1 409 ? 3.934 -41.062 8.219 1 64.38 409 GLU A N 1
ATOM 3223 C CA . GLU A 1 409 ? 3.807 -40.438 9.523 1 64.38 409 GLU A CA 1
ATOM 3224 C C . GLU A 1 409 ? 3.658 -41.469 10.641 1 64.38 409 GLU A C 1
ATOM 3226 O O . GLU A 1 409 ? 4.141 -41.25 11.758 1 64.38 409 GLU A O 1
ATOM 3231 N N . ALA A 1 410 ? 2.914 -42.562 10.438 1 63.59 410 ALA A N 1
ATOM 3232 C CA . ALA A 1 410 ? 2.707 -43.594 11.422 1 63.59 410 ALA A CA 1
ATOM 3233 C C . ALA A 1 410 ? 4 -44.375 11.688 1 63.59 410 ALA A C 1
ATOM 3235 O O . ALA A 1 410 ? 4.203 -44.906 12.789 1 63.59 410 ALA A O 1
ATOM 3236 N N . SER A 1 411 ? 4.879 -44.344 10.57 1 57.41 411 SER A N 1
ATOM 3237 C CA . SER A 1 411 ? 6.141 -45.062 10.688 1 57.41 411 SER A CA 1
ATOM 3238 C C . SER A 1 411 ? 7.215 -44.219 11.344 1 57.41 411 SER A C 1
ATOM 3240 O O . SER A 1 411 ? 8.258 -44.719 11.758 1 57.41 411 SER A O 1
ATOM 3242 N N . GLN A 1 412 ? 7.199 -42.906 11.375 1 47.53 412 GLN A N 1
ATOM 3243 C CA . GLN A 1 412 ? 8.133 -42.062 12.125 1 47.53 412 GLN A CA 1
ATOM 3244 C C . GLN A 1 412 ? 7.68 -41.906 13.57 1 47.53 412 GLN A C 1
ATOM 3246 O O . GLN A 1 412 ? 6.48 -41.812 13.844 1 47.53 412 GLN A O 1
ATOM 3251 N N . MET B 1 1 ? 9.766 34.125 -18.094 1 29.41 1 MET B N 1
ATOM 3252 C CA . MET B 1 1 ? 8.852 34.656 -17.078 1 29.41 1 MET B CA 1
ATOM 3253 C C . MET B 1 1 ? 8.023 33.531 -16.453 1 29.41 1 MET B C 1
ATOM 3255 O O . MET B 1 1 ? 7.316 32.812 -17.156 1 29.41 1 MET B O 1
ATOM 3259 N N . ILE B 1 2 ? 8.547 32.969 -15.438 1 41.47 2 ILE B N 1
ATOM 3260 C CA . ILE B 1 2 ? 7.867 31.828 -14.875 1 41.47 2 ILE B CA 1
ATOM 3261 C C . ILE B 1 2 ? 6.402 32.156 -14.594 1 41.47 2 ILE B C 1
ATOM 3263 O O . ILE B 1 2 ? 6.109 33.125 -13.859 1 41.47 2 ILE B O 1
ATOM 3267 N N . LYS B 1 3 ? 5.551 32.031 -15.453 1 43.97 3 LYS B N 1
ATOM 3268 C CA . LYS B 1 3 ? 4.117 32.25 -15.266 1 43.97 3 LYS B CA 1
ATOM 3269 C C . LYS B 1 3 ? 3.633 31.578 -13.977 1 43.97 3 LYS B C 1
ATOM 3271 O O . LYS B 1 3 ? 3.662 30.359 -13.852 1 43.97 3 LYS B O 1
ATOM 3276 N N . SER B 1 4 ? 4 32.188 -12.734 1 51.81 4 SER B N 1
ATOM 3277 C CA . SER B 1 4 ? 3.867 31.625 -11.391 1 51.81 4 SER B CA 1
ATOM 3278 C C . SER B 1 4 ? 2.402 31.516 -10.984 1 51.81 4 SER B C 1
ATOM 3280 O O . SER B 1 4 ? 1.883 32.375 -10.266 1 51.81 4 SER B O 1
ATOM 3282 N N . SER B 1 5 ? 1.572 30.766 -11.57 1 67.31 5 SER B N 1
ATOM 3283 C CA . SER B 1 5 ? 0.193 30.562 -11.141 1 67.31 5 SER B CA 1
ATOM 3284 C C . SER B 1 5 ? 0.103 29.469 -10.078 1 67.31 5 SER B C 1
ATOM 3286 O O . SER B 1 5 ? 1.003 28.641 -9.961 1 67.31 5 SER B O 1
ATOM 3288 N N . LEU B 1 6 ? -0.727 29.75 -8.984 1 82.19 6 LEU B N 1
ATOM 3289 C CA . LEU B 1 6 ? -1.023 28.75 -7.969 1 82.19 6 LEU B CA 1
ATOM 3290 C C . LEU B 1 6 ? -1.278 27.391 -8.609 1 82.19 6 LEU B C 1
ATOM 3292 O O . LEU B 1 6 ? -1.848 27.297 -9.703 1 82.19 6 LEU B O 1
ATOM 3296 N N . ILE B 1 7 ? -0.749 26.375 -8.047 1 89.31 7 ILE B N 1
ATOM 3297 C CA . ILE B 1 7 ? -0.973 25.016 -8.5 1 89.31 7 ILE B CA 1
ATOM 3298 C C . ILE B 1 7 ? -2.471 24.703 -8.508 1 89.31 7 ILE B C 1
ATOM 3300 O O . ILE B 1 7 ? -3.199 25.125 -7.605 1 89.31 7 ILE B O 1
ATOM 3304 N N . GLU B 1 8 ? -2.938 24.031 -9.461 1 90.12 8 GLU B N 1
ATOM 3305 C CA . GLU B 1 8 ? -4.344 23.656 -9.555 1 90.12 8 GLU B CA 1
ATOM 3306 C C . GLU B 1 8 ? -4.699 22.594 -8.508 1 90.12 8 GLU B C 1
ATOM 3308 O O . GLU B 1 8 ? -3.906 21.688 -8.242 1 90.12 8 GLU B O 1
ATOM 3313 N N . PRO B 1 9 ? -5.902 22.734 -7.969 1 93.25 9 PRO B N 1
ATOM 3314 C CA . PRO B 1 9 ? -6.32 21.688 -7.027 1 93.25 9 PRO B CA 1
ATOM 3315 C C . PRO B 1 9 ? -6.449 20.312 -7.688 1 93.25 9 PRO B C 1
ATOM 3317 O O . PRO B 1 9 ? -6.641 20.234 -8.906 1 93.25 9 PRO B O 1
ATOM 3320 N N . ASP B 1 10 ? -6.301 19.328 -6.867 1 91.62 10 ASP B N 1
ATOM 3321 C CA . ASP B 1 10 ? -6.523 17.969 -7.344 1 91.62 10 ASP B CA 1
ATOM 3322 C C . ASP B 1 10 ? -7.953 17.781 -7.852 1 91.62 10 ASP B C 1
ATOM 3324 O O . ASP B 1 10 ? -8.906 18.25 -7.215 1 91.62 10 ASP B O 1
ATOM 3328 N N . GLY B 1 11 ? -8.078 17.156 -8.992 1 88.75 11 GLY B N 1
ATOM 3329 C CA . GLY B 1 11 ? -9.391 16.969 -9.594 1 88.75 11 GLY B CA 1
ATOM 3330 C C . GLY B 1 11 ? -9.852 18.172 -10.391 1 88.75 11 GLY B C 1
ATOM 3331 O O . GLY B 1 11 ? -10.953 18.172 -10.961 1 88.75 11 GLY B O 1
ATOM 3332 N N . GLY B 1 12 ? -9.062 19.219 -10.383 1 89.06 12 GLY B N 1
ATOM 3333 C CA . GLY B 1 12 ? -9.344 20.391 -11.219 1 89.06 12 GLY B CA 1
ATOM 3334 C C . GLY B 1 12 ? -10.031 21.5 -10.469 1 89.06 12 GLY B C 1
ATOM 3335 O O . GLY B 1 12 ? -9.773 22.688 -10.727 1 89.06 12 GLY B O 1
ATOM 3336 N N . THR B 1 13 ? -10.953 21.125 -9.578 1 92.25 13 THR B N 1
ATOM 3337 C CA . THR B 1 13 ? -11.695 22.125 -8.812 1 92.25 13 THR B CA 1
ATOM 3338 C C . THR B 1 13 ? -11.758 21.734 -7.34 1 92.25 13 THR B C 1
ATOM 3340 O O . THR B 1 13 ? -11.852 20.547 -7.008 1 92.25 13 THR B O 1
ATOM 3343 N N . LEU B 1 14 ? -11.758 22.797 -6.484 1 96.19 14 LEU B N 1
ATOM 3344 C CA . LEU B 1 14 ? -11.898 22.547 -5.055 1 96.19 14 LEU B CA 1
ATOM 3345 C C . LEU B 1 14 ? -13.328 22.125 -4.715 1 96.19 14 LEU B C 1
ATOM 3347 O O . LEU B 1 14 ? -14.289 22.734 -5.184 1 96.19 14 LEU B O 1
ATOM 3351 N N . VAL B 1 15 ? -13.391 21.109 -3.939 1 96.19 15 VAL B N 1
ATOM 3352 C CA . VAL B 1 15 ? -14.688 20.672 -3.43 1 96.19 15 VAL B CA 1
ATOM 3353 C C . VAL B 1 15 ? -15.18 21.656 -2.357 1 96.19 15 VAL B C 1
ATOM 3355 O O . VAL B 1 15 ? -14.383 22.172 -1.576 1 96.19 15 VAL B O 1
ATOM 3358 N N . ASP B 1 16 ? -16.391 22.031 -2.404 1 96.75 16 ASP B N 1
ATOM 3359 C CA . ASP B 1 16 ? -17.125 22.781 -1.392 1 96.75 16 ASP B CA 1
ATOM 3360 C C . ASP B 1 16 ? -18.453 22.125 -1.068 1 96.75 16 ASP B C 1
ATOM 3362 O O . ASP B 1 16 ? -19.375 22.141 -1.889 1 96.75 16 ASP B O 1
ATOM 3366 N N . LEU B 1 17 ? -18.531 21.641 0.193 1 98.19 17 LEU B N 1
ATOM 3367 C CA . LEU B 1 17 ? -19.688 20.781 0.483 1 98.19 17 LEU B CA 1
ATOM 3368 C C . LEU B 1 17 ? -20.609 21.453 1.504 1 98.19 17 LEU B C 1
ATOM 3370 O O . LEU B 1 17 ? -21.438 20.781 2.125 1 98.19 17 LEU B O 1
ATOM 3374 N N . ILE B 1 18 ? -20.406 22.719 1.757 1 97.69 18 ILE B N 1
ATOM 3375 C CA . ILE B 1 18 ? -21.297 23.484 2.633 1 97.69 18 ILE B CA 1
ATOM 3376 C C . ILE B 1 18 ? -22.578 23.828 1.883 1 97.69 18 ILE B C 1
ATOM 3378 O O . ILE B 1 18 ? -22.531 24.438 0.81 1 97.69 18 ILE B O 1
ATOM 3382 N N . VAL B 1 19 ? -23.641 23.484 2.461 1 96.81 19 VAL B N 1
ATOM 3383 C CA . VAL B 1 19 ? -24.938 23.766 1.852 1 96.81 19 VAL B CA 1
ATOM 3384 C C . VAL B 1 19 ? -25.188 25.266 1.847 1 96.81 19 VAL B C 1
ATOM 3386 O O . VAL B 1 19 ? -24.906 25.953 2.83 1 96.81 19 VAL B O 1
ATOM 3389 N N . PRO B 1 20 ? -25.719 25.75 0.73 1 95.44 20 PRO B N 1
ATOM 3390 C CA . PRO B 1 20 ? -26.109 27.156 0.729 1 95.44 20 PRO B CA 1
ATOM 3391 C C . PRO B 1 20 ? -27.141 27.484 1.806 1 95.44 20 PRO B C 1
ATOM 3393 O O . PRO B 1 20 ? -28.031 26.672 2.086 1 95.44 20 PRO B O 1
ATOM 3396 N N . GLU B 1 21 ? -27.031 28.656 2.266 1 94.06 21 GLU B N 1
ATOM 3397 C CA . GLU B 1 21 ? -27.906 29.094 3.35 1 94.06 21 GLU B CA 1
ATOM 3398 C C . GLU B 1 21 ? -29.375 28.953 2.961 1 94.06 21 GLU B C 1
ATOM 3400 O O . GLU B 1 21 ? -30.219 28.609 3.795 1 94.06 21 GLU B O 1
ATOM 3405 N N . SER B 1 22 ? -29.703 29.156 1.768 1 95.25 22 SER B N 1
ATOM 3406 C CA . SER B 1 22 ? -31.062 29.125 1.279 1 95.25 22 SER B CA 1
ATOM 3407 C C . SER B 1 22 ? -31.641 27.719 1.335 1 95.25 22 SER B C 1
ATOM 3409 O O . SER B 1 22 ? -32.875 27.531 1.352 1 95.25 22 SER B O 1
ATOM 3411 N N . GLN B 1 23 ? -30.828 26.75 1.41 1 95.06 23 GLN B N 1
ATOM 3412 C CA . GLN B 1 23 ? -31.281 25.359 1.371 1 95.06 23 GLN B CA 1
ATOM 3413 C C . GLN B 1 23 ? -31.25 24.734 2.762 1 95.06 23 GLN B C 1
ATOM 3415 O O . GLN B 1 23 ? -31.719 23.609 2.949 1 95.06 23 GLN B O 1
ATOM 3420 N N . ARG B 1 24 ? -30.75 25.391 3.695 1 94 24 ARG B N 1
ATOM 3421 C CA . ARG B 1 24 ? -30.484 24.844 5.02 1 94 24 ARG B CA 1
ATOM 3422 C C . ARG B 1 24 ? -31.781 24.391 5.688 1 94 24 ARG B C 1
ATOM 3424 O O . ARG B 1 24 ? -31.844 23.312 6.289 1 94 24 ARG B O 1
ATOM 3431 N N . TYR B 1 25 ? -32.781 25.203 5.555 1 92.06 25 TYR B N 1
ATOM 3432 C CA . TYR B 1 25 ? -34.062 24.875 6.191 1 92.06 25 TYR B CA 1
ATOM 3433 C C . TYR B 1 25 ? -34.656 23.609 5.598 1 92.06 25 TYR B C 1
ATOM 3435 O O . TYR B 1 25 ? -35.156 22.734 6.328 1 92.06 25 TYR B O 1
ATOM 3443 N N . SER B 1 26 ? -34.688 23.547 4.348 1 94.19 26 SER B N 1
ATOM 3444 C CA . SER B 1 26 ? -35.219 22.359 3.678 1 94.19 26 SER B CA 1
ATOM 3445 C C . SER B 1 26 ? -34.438 21.109 4.086 1 94.19 26 SER B C 1
ATOM 3447 O O . SER B 1 26 ? -35.031 20.047 4.277 1 94.19 26 SER B O 1
ATOM 3449 N N . LYS B 1 27 ? -33.156 21.25 4.18 1 94.75 27 LYS B N 1
ATOM 3450 C CA . LYS B 1 27 ? -32.344 20.109 4.59 1 94.75 27 LYS B CA 1
ATOM 3451 C C . LYS B 1 27 ? -32.656 19.688 6.02 1 94.75 27 LYS B C 1
ATOM 3453 O O . LYS B 1 27 ? -32.688 18.5 6.32 1 94.75 27 LYS B O 1
ATOM 3458 N N . MET B 1 28 ? -32.938 20.641 6.836 1 92.81 28 MET B N 1
ATOM 3459 C CA . MET B 1 28 ? -33.219 20.359 8.234 1 92.81 28 MET B CA 1
ATOM 3460 C C . MET B 1 28 ? -34.531 19.594 8.367 1 92.81 28 MET B C 1
ATOM 3462 O O . MET B 1 28 ? -34.688 18.734 9.234 1 92.81 28 MET B O 1
ATOM 3466 N N . THR B 1 29 ? -35.406 19.859 7.57 1 93.25 29 THR B N 1
ATOM 3467 C CA . THR B 1 29 ? -36.688 19.156 7.566 1 93.25 29 THR B CA 1
ATOM 3468 C C . THR B 1 29 ? -36.5 17.719 7.094 1 93.25 29 THR B C 1
ATOM 3470 O O . THR B 1 29 ? -37.125 16.797 7.645 1 93.25 29 THR B O 1
ATOM 3473 N N . GLU B 1 30 ? -35.719 17.578 6.098 1 93.69 30 GLU B N 1
ATOM 3474 C CA . GLU B 1 30 ? -35.438 16.25 5.555 1 93.69 30 GLU B CA 1
ATOM 3475 C C . GLU B 1 30 ? -34.812 15.352 6.609 1 93.69 30 GLU B C 1
ATOM 3477 O O . GLU B 1 30 ? -35.094 14.148 6.652 1 93.69 30 GLU B O 1
ATOM 3482 N N . ILE B 1 31 ? -34 15.852 7.449 1 94.19 31 ILE B N 1
ATOM 3483 C CA . ILE B 1 31 ? -33.156 15.156 8.414 1 94.19 31 ILE B CA 1
ATOM 3484 C C . ILE B 1 31 ? -34.031 14.523 9.5 1 94.19 31 ILE B C 1
ATOM 3486 O O . ILE B 1 31 ? -33.688 13.508 10.086 1 94.19 31 ILE B O 1
ATOM 3490 N N . GLU B 1 32 ? -35.156 15.109 9.727 1 90.81 32 GLU B N 1
ATOM 3491 C CA . GLU B 1 32 ? -36 14.695 10.828 1 90.81 32 GLU B CA 1
ATOM 3492 C C . GLU B 1 32 ? -36.406 13.227 10.695 1 90.81 32 GLU B C 1
ATOM 3494 O O . GLU B 1 32 ? -36.531 12.516 11.695 1 90.81 32 GLU B O 1
ATOM 3499 N N . SER B 1 33 ? -36.469 12.742 9.562 1 92 33 SER B N 1
ATOM 3500 C CA . SER B 1 33 ? -36.969 11.383 9.328 1 92 33 SER B CA 1
ATOM 3501 C C . SER B 1 33 ? -35.812 10.422 9.086 1 92 33 SER B C 1
ATOM 3503 O O . SER B 1 33 ? -36 9.219 8.93 1 92 33 SER B O 1
ATOM 3505 N N . MET B 1 34 ? -34.656 10.906 9.148 1 96.19 34 MET B N 1
ATOM 3506 C CA . MET B 1 34 ? -33.5 10.078 8.789 1 96.19 34 MET B CA 1
ATOM 3507 C C . MET B 1 34 ? -32.906 9.375 10.016 1 96.19 34 MET B C 1
ATOM 3509 O O . MET B 1 34 ? -33 9.898 11.125 1 96.19 34 MET B O 1
ATOM 3513 N N . ALA B 1 35 ? -32.344 8.227 9.688 1 97.19 35 ALA B N 1
ATOM 3514 C CA . ALA B 1 35 ? -31.516 7.602 10.719 1 97.19 35 ALA B CA 1
ATOM 3515 C C . ALA B 1 35 ? -30.312 8.469 11.062 1 97.19 35 ALA B C 1
ATOM 3517 O O . ALA B 1 35 ? -29.734 9.125 10.188 1 97.19 35 ALA B O 1
ATOM 3518 N N . LYS B 1 36 ? -29.953 8.406 12.344 1 97.69 36 LYS B N 1
ATOM 3519 C CA . LYS B 1 36 ? -28.891 9.289 12.82 1 97.69 36 LYS B CA 1
ATOM 3520 C C . LYS B 1 36 ? -27.625 8.508 13.109 1 97.69 36 LYS B C 1
ATOM 3522 O O . LYS B 1 36 ? -27.672 7.387 13.617 1 97.69 36 LYS B O 1
ATOM 3527 N N . VAL B 1 37 ? -26.5 9.055 12.734 1 98.62 37 VAL B N 1
ATOM 3528 C CA . VAL B 1 37 ? -25.172 8.562 13.062 1 98.62 37 VAL B CA 1
ATOM 3529 C C . VAL B 1 37 ? -24.422 9.602 13.906 1 98.62 37 VAL B C 1
ATOM 3531 O O . VAL B 1 37 ? -24.297 10.758 13.492 1 98.62 37 VAL B O 1
ATOM 3534 N N . ASN B 1 38 ? -23.922 9.203 15.023 1 98.06 38 ASN B N 1
ATOM 3535 C CA . ASN B 1 38 ? -23.219 10.117 15.906 1 98.06 38 ASN B CA 1
ATOM 3536 C C . ASN B 1 38 ? -21.734 10.234 15.531 1 98.06 38 ASN B C 1
ATOM 3538 O O . ASN B 1 38 ? -21.078 9.227 15.273 1 98.06 38 ASN B O 1
ATOM 3542 N N . LEU B 1 39 ? -21.312 11.445 15.523 1 98.38 39 LEU B N 1
ATOM 3543 C CA . LEU B 1 39 ? -19.906 11.734 15.211 1 98.38 39 LEU B CA 1
ATOM 3544 C C . LEU B 1 39 ? -19.109 11.969 16.484 1 98.38 39 LEU B C 1
ATOM 3546 O O . LEU B 1 39 ? -19.594 12.617 17.422 1 98.38 39 LEU B O 1
ATOM 3550 N N . THR B 1 40 ? -17.906 11.43 16.5 1 97.75 40 THR B N 1
ATOM 3551 C CA . THR B 1 40 ? -16.938 11.805 17.531 1 97.75 40 THR B CA 1
ATOM 3552 C C . THR B 1 40 ? -16.281 13.133 17.203 1 97.75 40 THR B C 1
ATOM 3554 O O . THR B 1 40 ? -16.5 13.695 16.125 1 97.75 40 THR B O 1
ATOM 3557 N N . ARG B 1 41 ? -15.516 13.625 18.141 1 97 41 ARG B N 1
ATOM 3558 C CA . ARG B 1 41 ? -14.773 14.859 17.906 1 97 41 ARG B CA 1
ATOM 3559 C C . ARG B 1 41 ? -13.844 14.727 16.719 1 97 41 ARG B C 1
ATOM 3561 O O . ARG B 1 41 ? -13.727 15.648 15.906 1 97 41 ARG B O 1
ATOM 3568 N N . ILE B 1 42 ? -13.172 13.609 16.562 1 98.06 42 ILE B N 1
ATOM 3569 C CA . ILE B 1 42 ? -12.219 13.398 15.477 1 98.06 42 ILE B CA 1
ATOM 3570 C C . ILE B 1 42 ? -12.961 13.227 14.156 1 98.06 42 ILE B C 1
ATOM 3572 O O . ILE B 1 42 ? -12.5 13.68 13.102 1 98.06 42 ILE B O 1
ATOM 3576 N N . ASP B 1 43 ? -14.156 12.609 14.219 1 98.5 43 ASP B N 1
ATOM 3577 C CA . ASP B 1 43 ? -14.992 12.555 13.023 1 98.5 43 ASP B CA 1
ATOM 3578 C C . ASP B 1 43 ? -15.328 13.961 12.531 1 98.5 43 ASP B C 1
ATOM 3580 O O . ASP B 1 43 ? -15.359 14.203 11.32 1 98.5 43 ASP B O 1
ATOM 3584 N N . MET B 1 44 ? -15.562 14.859 13.469 1 98.19 44 MET B N 1
ATOM 3585 C CA . MET B 1 44 ? -15.867 16.25 13.117 1 98.19 44 MET B CA 1
ATOM 3586 C C . MET B 1 44 ? -14.688 16.891 12.391 1 98.19 44 MET B C 1
ATOM 3588 O O . MET B 1 44 ? -14.883 17.688 11.477 1 98.19 44 MET B O 1
ATOM 3592 N N . GLU B 1 45 ? -13.492 16.578 12.805 1 98.56 45 GLU B N 1
ATOM 3593 C CA . GLU B 1 45 ? -12.305 17.094 12.141 1 98.56 45 GLU B CA 1
ATOM 3594 C C . GLU B 1 45 ? -12.242 16.625 10.688 1 98.56 45 GLU B C 1
ATOM 3596 O O . GLU B 1 45 ? -11.883 17.391 9.797 1 98.56 45 GLU B O 1
ATOM 3601 N N . TRP B 1 46 ? -12.664 15.414 10.445 1 98.81 46 TRP B N 1
ATOM 3602 C CA . TRP B 1 46 ? -12.672 14.891 9.086 1 98.81 46 TRP B CA 1
ATOM 3603 C C . TRP B 1 46 ? -13.789 15.531 8.266 1 98.81 46 TRP B C 1
ATOM 3605 O O . TRP B 1 46 ? -13.609 15.812 7.074 1 98.81 46 TRP B O 1
ATOM 3615 N N . VAL B 1 47 ? -14.938 15.742 8.891 1 98.75 47 VAL B N 1
ATOM 3616 C CA . VAL B 1 47 ? -15.992 16.484 8.195 1 98.75 47 VAL B CA 1
ATOM 3617 C C . VAL B 1 47 ? -15.469 17.844 7.77 1 98.75 47 VAL B C 1
ATOM 3619 O O . VAL B 1 47 ? -15.703 18.281 6.637 1 98.75 47 VAL B O 1
ATOM 3622 N N . HIS B 1 48 ? -14.758 18.484 8.688 1 98.62 48 HIS B N 1
ATOM 3623 C CA . HIS B 1 48 ? -14.141 19.781 8.398 1 98.62 48 HIS B CA 1
ATOM 3624 C C . HIS B 1 48 ? -13.18 19.672 7.211 1 98.62 48 HIS B C 1
ATOM 3626 O O . HIS B 1 48 ? -13.273 20.469 6.27 1 98.62 48 HIS B O 1
ATOM 3632 N N . VAL B 1 49 ? -12.359 18.688 7.191 1 98.75 49 VAL B N 1
ATOM 3633 C CA . VAL B 1 49 ? -11.336 18.469 6.176 1 98.75 49 VAL B CA 1
ATOM 3634 C C . VAL B 1 49 ? -12 18.266 4.816 1 98.75 49 VAL B C 1
ATOM 3636 O O . VAL B 1 49 ? -11.641 18.922 3.836 1 98.75 49 VAL B O 1
ATOM 3639 N N . ILE B 1 50 ? -12.969 17.391 4.793 1 98.69 50 ILE B N 1
ATOM 3640 C CA . ILE B 1 50 ? -13.594 17.031 3.527 1 98.69 50 ILE B CA 1
ATOM 3641 C C . ILE B 1 50 ? -14.445 18.188 3.014 1 98.69 50 ILE B C 1
ATOM 3643 O O . ILE B 1 50 ? -14.406 18.516 1.827 1 98.69 50 ILE B O 1
ATOM 3647 N N . SER B 1 51 ? -15.148 18.844 3.859 1 98.38 51 SER B N 1
ATOM 3648 C CA . SER B 1 51 ? -16.156 19.828 3.461 1 98.38 51 SER B CA 1
ATOM 3649 C C . SER B 1 51 ? -15.523 21.047 2.814 1 98.38 51 SER B C 1
ATOM 3651 O O . SER B 1 51 ? -16.109 21.656 1.923 1 98.38 51 SER B O 1
ATOM 3653 N N . GLU B 1 52 ? -14.281 21.344 3.23 1 98.12 52 GLU B N 1
ATOM 3654 C CA . GLU B 1 52 ? -13.656 22.578 2.762 1 98.12 52 GLU B CA 1
ATOM 3655 C C . GLU B 1 52 ? -12.719 22.297 1.586 1 98.12 52 GLU B C 1
ATOM 3657 O O . GLU B 1 52 ? -12.141 23.234 1.021 1 98.12 52 GLU B O 1
ATOM 3662 N N . GLY B 1 53 ? -12.523 21.062 1.275 1 98.31 53 GLY B N 1
ATOM 3663 C CA . GLY B 1 53 ? -11.812 20.75 0.05 1 98.31 53 GLY B CA 1
ATOM 3664 C C . GLY B 1 53 ? -10.352 20.406 0.283 1 98.31 53 GLY B C 1
ATOM 3665 O O . GLY B 1 53 ? -9.57 20.281 -0.667 1 98.31 53 GLY B O 1
ATOM 3666 N N . TRP B 1 54 ? -9.875 20.172 1.518 1 98.56 54 TRP B N 1
ATOM 3667 C CA . TRP B 1 54 ? -8.508 19.75 1.785 1 98.56 54 TRP B CA 1
ATOM 3668 C C . TRP B 1 54 ? -8.219 18.406 1.124 1 98.56 54 TRP B C 1
ATOM 3670 O O . TRP B 1 54 ? -7.078 18.141 0.735 1 98.56 54 TRP B O 1
ATOM 3680 N N . ALA B 1 55 ? -9.289 17.562 0.991 1 98.56 55 ALA B N 1
ATOM 3681 C CA . ALA B 1 55 ? -9.156 16.219 0.439 1 98.56 55 ALA B CA 1
ATOM 3682 C C . ALA B 1 55 ? -9.742 16.141 -0.968 1 98.56 55 ALA B C 1
ATOM 3684 O O . ALA B 1 55 ? -10.094 15.055 -1.443 1 98.56 55 ALA B O 1
ATOM 3685 N N . SER B 1 56 ? -9.828 17.312 -1.584 1 98 56 SER B N 1
ATOM 3686 C CA . SER B 1 56 ? -10.289 17.281 -2.967 1 98 56 SER B CA 1
ATOM 3687 C C . SER B 1 56 ? -9.508 16.266 -3.787 1 98 56 SER B C 1
ATOM 3689 O O . SER B 1 56 ? -8.281 16.172 -3.668 1 98 56 SER B O 1
ATOM 3691 N N . PRO B 1 57 ? -10.273 15.453 -4.633 1 97.81 57 PRO B N 1
ATOM 3692 C CA . PRO B 1 57 ? -11.656 15.648 -5.07 1 97.81 57 PRO B CA 1
ATOM 3693 C C . PRO B 1 57 ? -12.648 14.812 -4.262 1 97.81 57 PRO B C 1
ATOM 3695 O O . PRO B 1 57 ? -13.797 14.633 -4.684 1 97.81 57 PRO B O 1
ATOM 3698 N N . LEU B 1 58 ? -12.219 14.195 -3.127 1 98.25 58 LEU B N 1
ATOM 3699 C CA . LEU B 1 58 ? -13.109 13.422 -2.27 1 98.25 58 LEU B CA 1
ATOM 3700 C C . LEU B 1 58 ? -14.305 14.258 -1.825 1 98.25 58 LEU B C 1
ATOM 3702 O O . LEU B 1 58 ? -14.141 15.406 -1.416 1 98.25 58 LEU B O 1
ATOM 3706 N N . ARG B 1 59 ? -15.516 13.719 -1.836 1 98.25 59 ARG B N 1
ATOM 3707 C CA . ARG B 1 59 ? -16.719 14.5 -1.555 1 98.25 59 ARG B CA 1
ATOM 3708 C C . ARG B 1 59 ? -17.406 14 -0.287 1 98.25 59 ARG B C 1
ATOM 3710 O O . ARG B 1 59 ? -18.5 14.469 0.057 1 98.25 59 ARG B O 1
ATOM 3717 N N . GLY B 1 60 ? -16.922 13.125 0.307 1 98.75 60 GLY B N 1
ATOM 3718 C CA . GLY B 1 60 ? -17.438 12.555 1.541 1 98.75 60 GLY B CA 1
ATOM 3719 C C . GLY B 1 60 ? -16.562 11.43 2.088 1 98.75 60 GLY B C 1
ATOM 3720 O O . GLY B 1 60 ? -15.398 11.312 1.721 1 98.75 60 GLY B O 1
ATOM 3721 N N . PHE B 1 61 ? -17.125 10.711 3.076 1 98.94 61 PHE B N 1
ATOM 3722 C CA . PHE B 1 61 ? -16.391 9.562 3.604 1 98.94 61 PHE B CA 1
ATOM 3723 C C . PHE B 1 61 ? -16.281 8.461 2.559 1 98.94 61 PHE B C 1
ATOM 3725 O O . PHE B 1 61 ? -17.234 8.227 1.805 1 98.94 61 PHE B O 1
ATOM 3732 N N . MET B 1 62 ? -15.211 7.766 2.553 1 98.88 62 MET B N 1
ATOM 3733 C CA . MET B 1 62 ? -14.859 6.824 1.494 1 98.88 62 MET B CA 1
ATOM 3734 C C . MET B 1 62 ? -15.828 5.652 1.463 1 98.88 62 MET B C 1
ATOM 3736 O O . MET B 1 62 ? -16.156 5.082 2.506 1 98.88 62 MET B O 1
ATOM 3740 N N . ARG B 1 63 ? -16.297 5.395 0.274 1 98.62 63 ARG B N 1
ATO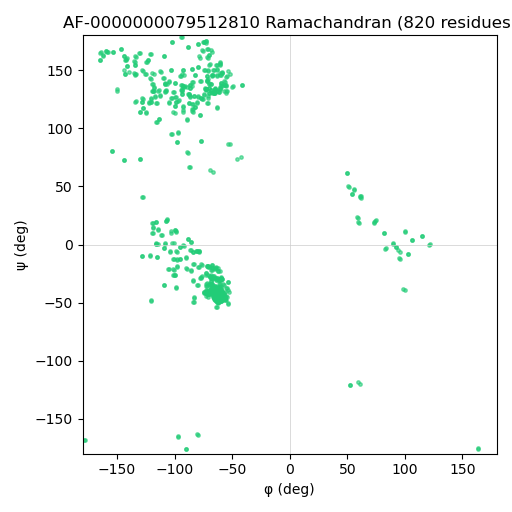M 3741 C CA . ARG B 1 63 ? -16.906 4.094 0.016 1 98.62 63 ARG B CA 1
ATOM 3742 C C . ARG B 1 63 ? -15.836 3.006 -0.104 1 98.62 63 ARG B C 1
ATOM 3744 O O . ARG B 1 63 ? -14.641 3.295 -0.051 1 98.62 63 ARG B O 1
ATOM 3751 N N . GLU B 1 64 ? -16.25 1.762 -0.221 1 98.69 64 GLU B N 1
ATOM 3752 C CA . GLU B 1 64 ? -15.312 0.646 -0.115 1 98.69 64 GLU B CA 1
ATOM 3753 C C . GLU B 1 64 ? -14.25 0.713 -1.205 1 98.69 64 GLU B C 1
ATOM 3755 O O . GLU B 1 64 ? -13.07 0.464 -0.945 1 98.69 64 GLU B O 1
ATOM 3760 N N . SER B 1 65 ? -14.633 1.019 -2.4 1 98.19 65 SER B N 1
ATOM 3761 C CA . SER B 1 65 ? -13.68 1.072 -3.504 1 98.19 65 SER B CA 1
ATOM 3762 C C . SER B 1 65 ? -12.586 2.111 -3.246 1 98.19 65 SER B C 1
ATOM 3764 O O . SER B 1 65 ? -11.406 1.852 -3.484 1 98.19 65 SER B O 1
ATOM 3766 N N . GLU B 1 66 ? -12.938 3.285 -2.789 1 98.56 66 GLU B N 1
ATOM 3767 C CA . GLU B 1 66 ? -11.977 4.332 -2.459 1 98.56 66 GLU B CA 1
ATOM 3768 C C . GLU B 1 66 ? -11.07 3.908 -1.306 1 98.56 66 GLU B C 1
ATOM 3770 O O . GLU B 1 66 ? -9.859 4.125 -1.347 1 98.56 66 GLU B O 1
ATOM 3775 N N . TYR B 1 67 ? -11.758 3.273 -0.314 1 98.81 67 TYR B N 1
ATOM 3776 C CA . TYR B 1 67 ? -11.055 2.777 0.864 1 98.81 67 TYR B CA 1
ATOM 3777 C C . TYR B 1 67 ? -9.977 1.781 0.473 1 98.81 67 TYR B C 1
ATOM 3779 O O . TYR B 1 67 ? -8.828 1.903 0.905 1 98.81 67 TYR B O 1
ATOM 3787 N N . LEU B 1 68 ? -10.289 0.876 -0.392 1 98.81 68 LEU B N 1
ATOM 3788 C CA . LEU B 1 68 ? -9.352 -0.156 -0.818 1 98.81 68 LEU B CA 1
ATOM 3789 C C . LEU B 1 68 ? -8.227 0.444 -1.654 1 98.81 68 LEU B C 1
ATOM 3791 O O . LEU B 1 68 ? -7.066 0.066 -1.5 1 98.81 68 LEU B O 1
ATOM 3795 N N . GLN B 1 69 ? -8.562 1.345 -2.506 1 98.69 69 GLN B N 1
ATOM 3796 C CA . GLN B 1 69 ? -7.527 1.993 -3.305 1 98.69 69 GLN B CA 1
ATOM 3797 C C . GLN B 1 69 ? -6.555 2.768 -2.42 1 98.69 69 GLN B C 1
ATOM 3799 O O . GLN B 1 69 ? -5.34 2.73 -2.641 1 98.69 69 GLN B O 1
ATOM 3804 N N . SER B 1 70 ? -7.109 3.459 -1.438 1 98.75 70 SER B N 1
ATOM 3805 C CA . SER B 1 70 ? -6.258 4.188 -0.5 1 98.75 70 SER B CA 1
ATOM 3806 C C . SER B 1 70 ? -5.305 3.242 0.225 1 98.75 70 SER B C 1
ATOM 3808 O O . SER B 1 70 ? -4.109 3.525 0.336 1 98.75 70 SER B O 1
ATOM 3810 N N . LEU B 1 71 ? -5.789 2.117 0.656 1 98.56 71 LEU B N 1
ATOM 3811 C CA . LEU B 1 71 ? -5.012 1.163 1.438 1 98.56 71 LEU B CA 1
ATOM 3812 C C . LEU B 1 71 ? -3.922 0.522 0.587 1 98.56 71 LEU B C 1
ATOM 3814 O O . LEU B 1 71 ? -2.799 0.317 1.057 1 98.56 71 LEU B O 1
ATOM 3818 N N . HIS B 1 72 ? -4.266 0.262 -0.633 1 98.69 72 HIS B N 1
ATOM 3819 C CA . HIS B 1 72 ? -3.379 -0.591 -1.414 1 98.69 72 HIS B CA 1
ATOM 3820 C C . HIS B 1 72 ? -2.492 0.236 -2.34 1 98.69 72 HIS B C 1
ATOM 3822 O O . HIS B 1 72 ? -1.388 -0.187 -2.689 1 98.69 72 HIS B O 1
ATOM 3828 N N . PHE B 1 73 ? -3.002 1.468 -2.717 1 98.69 73 PHE B N 1
ATOM 3829 C CA . PHE B 1 73 ? -2.303 2.15 -3.801 1 98.69 73 PHE B CA 1
ATOM 3830 C C . PHE B 1 73 ? -1.944 3.576 -3.4 1 98.69 73 PHE B C 1
ATOM 3832 O O . PHE B 1 73 ? -1.201 4.258 -4.109 1 98.69 73 PHE B O 1
ATOM 3839 N N . ASN B 1 74 ? -2.418 4.125 -2.287 1 98.69 74 ASN B N 1
ATOM 3840 C CA . ASN B 1 74 ? -2.229 5.484 -1.797 1 98.69 74 ASN B CA 1
ATOM 3841 C C . ASN B 1 74 ? -2.76 6.516 -2.787 1 98.69 74 ASN B C 1
ATOM 3843 O O . ASN B 1 74 ? -2.332 7.672 -2.775 1 98.69 74 ASN B O 1
ATOM 3847 N N . CYS B 1 75 ? -3.623 6.102 -3.697 1 98.25 75 CYS B N 1
ATOM 3848 C CA . CYS B 1 75 ? -4.188 7.023 -4.676 1 98.25 75 CYS B CA 1
ATOM 3849 C C . CYS B 1 75 ? -5.555 6.547 -5.148 1 98.25 75 CYS B C 1
ATOM 3851 O O . CYS B 1 75 ? -5.961 5.422 -4.859 1 98.25 75 CYS B O 1
ATOM 3853 N N . LEU B 1 76 ? -6.258 7.383 -5.766 1 97.56 76 LEU B N 1
ATOM 3854 C CA . LEU B 1 76 ? -7.543 7.09 -6.391 1 97.56 76 LEU B CA 1
ATOM 3855 C C . LEU B 1 76 ? -7.477 7.312 -7.898 1 97.56 76 LEU B C 1
ATOM 3857 O O . LEU B 1 76 ? -6.906 8.305 -8.359 1 97.56 76 LEU B O 1
ATOM 3861 N N . ARG B 1 77 ? -8.008 6.398 -8.547 1 95.75 77 ARG B N 1
ATOM 3862 C CA . ARG B 1 77 ? -8.188 6.582 -9.984 1 95.75 77 ARG B CA 1
ATOM 3863 C C . ARG B 1 77 ? -9.508 7.277 -10.281 1 95.75 77 ARG B C 1
ATOM 3865 O O . ARG B 1 77 ? -10.57 6.812 -9.859 1 95.75 77 ARG B O 1
ATOM 3872 N N . MET B 1 78 ? -9.398 8.297 -11.055 1 93.88 78 MET B N 1
ATOM 3873 C CA . MET B 1 78 ? -10.578 9.078 -11.398 1 93.88 78 MET B CA 1
ATOM 3874 C C . MET B 1 78 ? -11.266 8.508 -12.633 1 93.88 78 MET B C 1
ATOM 3876 O O . MET B 1 78 ? -10.711 7.641 -13.312 1 93.88 78 MET B O 1
ATOM 3880 N N . GLU B 1 79 ? -12.453 9 -12.914 1 89.75 79 GLU B N 1
ATOM 3881 C CA . GLU B 1 79 ? -13.234 8.516 -14.039 1 89.75 79 GLU B CA 1
ATOM 3882 C C . GLU B 1 79 ? -12.531 8.789 -15.367 1 89.75 79 GLU B C 1
ATOM 3884 O O . GLU B 1 79 ? -12.641 8 -16.312 1 89.75 79 GLU B O 1
ATOM 3889 N N . ASP B 1 80 ? -11.781 9.867 -15.383 1 90.25 80 ASP B N 1
ATOM 3890 C CA . ASP B 1 80 ? -11.109 10.242 -16.625 1 90.25 80 ASP B CA 1
ATOM 3891 C C . ASP B 1 80 ? -9.766 9.523 -16.766 1 90.25 80 ASP B C 1
ATOM 3893 O O . ASP B 1 80 ? -9.008 9.789 -17.688 1 90.25 80 ASP B O 1
ATOM 3897 N N . GLY B 1 81 ? -9.5 8.68 -15.781 1 88.25 81 GLY B N 1
ATOM 3898 C CA . GLY B 1 81 ? -8.273 7.902 -15.844 1 88.25 81 GLY B CA 1
ATOM 3899 C C . GLY B 1 81 ? -7.125 8.531 -15.078 1 88.25 81 GLY B C 1
ATOM 3900 O O . GLY B 1 81 ? -6.102 7.887 -14.844 1 88.25 81 GLY B O 1
ATOM 3901 N N . SER B 1 82 ? -7.32 9.766 -14.695 1 91.88 82 SER B N 1
ATOM 3902 C CA . SER B 1 82 ? -6.266 10.422 -13.938 1 91.88 82 SER B CA 1
ATOM 3903 C C . SER B 1 82 ? -6.164 9.844 -12.523 1 91.88 82 SER B C 1
ATOM 3905 O O . SER B 1 82 ? -7.062 9.141 -12.07 1 91.88 82 SER B O 1
ATOM 3907 N N . VAL B 1 83 ? -5.004 10.102 -11.945 1 94.75 83 VAL B N 1
ATOM 3908 C CA . VAL B 1 83 ? -4.746 9.57 -10.609 1 94.75 83 VAL B CA 1
ATOM 3909 C C . VAL B 1 83 ? -4.504 10.719 -9.633 1 94.75 83 VAL B C 1
ATOM 3911 O O . VAL B 1 83 ? -3.773 11.664 -9.945 1 94.75 83 VAL B O 1
ATOM 3914 N N . VAL B 1 84 ? -5.152 10.688 -8.477 1 96.88 84 VAL B N 1
ATOM 3915 C CA . VAL B 1 84 ? -4.93 11.664 -7.414 1 96.88 84 VAL B CA 1
ATOM 3916 C C . VAL B 1 84 ? -4.434 10.953 -6.156 1 96.88 84 VAL B C 1
ATOM 3918 O O . VAL B 1 84 ? -4.891 9.852 -5.836 1 96.88 84 VAL B O 1
ATOM 3921 N N . ASN B 1 85 ? -3.494 11.547 -5.531 1 98.12 85 ASN B N 1
ATOM 3922 C CA . ASN B 1 85 ? -2.986 10.961 -4.297 1 98.12 85 ASN B CA 1
ATOM 3923 C C . ASN B 1 85 ? -4.051 10.953 -3.201 1 98.12 85 ASN B C 1
ATOM 3925 O O . ASN B 1 85 ? -4.797 11.922 -3.049 1 98.12 85 ASN B O 1
ATOM 3929 N N . MET B 1 86 ? -4.227 9.922 -2.516 1 98.62 86 MET B N 1
ATOM 3930 C CA . MET B 1 86 ? -5.113 9.727 -1.371 1 98.62 86 MET B CA 1
ATOM 3931 C C . MET B 1 86 ? -4.602 8.602 -0.476 1 98.62 86 MET B C 1
ATOM 3933 O O . MET B 1 86 ? -5.188 7.52 -0.435 1 98.62 86 MET B O 1
ATOM 3937 N N . SER B 1 87 ? -3.629 8.914 0.371 1 98.75 87 SER B N 1
ATOM 3938 C CA . SER B 1 87 ? -2.848 7.871 1.03 1 98.75 87 SER B CA 1
ATOM 3939 C C . SER B 1 87 ? -3.486 7.453 2.352 1 98.75 87 SER B C 1
ATOM 3941 O O . SER B 1 87 ? -3.244 6.348 2.84 1 98.75 87 SER B O 1
ATOM 3943 N N . LEU B 1 88 ? -4.344 8.305 2.918 1 98.5 88 LEU B N 1
ATOM 3944 C CA . LEU B 1 88 ? -4.969 7.984 4.199 1 98.5 88 LEU B CA 1
ATOM 3945 C C . LEU B 1 88 ? -6.441 7.629 4.008 1 98.5 88 LEU B C 1
ATOM 3947 O O . LEU B 1 88 ? -7.172 8.336 3.309 1 98.5 88 LEU B O 1
ATOM 3951 N N . PRO B 1 89 ? -6.855 6.535 4.625 1 98.62 89 PRO B N 1
ATOM 3952 C CA . PRO B 1 89 ? -8.297 6.289 4.66 1 98.62 89 PRO B CA 1
ATOM 3953 C C . PRO B 1 89 ? -9.062 7.359 5.434 1 98.62 89 PRO B C 1
ATOM 3955 O O . PRO B 1 89 ? -8.766 7.617 6.602 1 98.62 89 PRO B O 1
ATOM 3958 N N . ILE B 1 90 ? -9.922 8.047 4.824 1 98.88 90 ILE B N 1
ATOM 3959 C CA . ILE B 1 90 ? -10.836 8.992 5.445 1 98.88 90 ILE B CA 1
ATOM 3960 C C . ILE B 1 90 ? -12.234 8.375 5.543 1 98.88 90 ILE B C 1
ATOM 3962 O O . ILE B 1 90 ? -13.016 8.445 4.598 1 98.88 90 ILE B O 1
ATOM 3966 N N . VAL B 1 91 ? -12.523 7.762 6.75 1 98.88 91 VAL B N 1
ATOM 3967 C CA . VAL B 1 91 ? -13.688 6.887 6.863 1 98.88 91 VAL B CA 1
ATOM 3968 C C . VAL B 1 91 ? -14.461 7.219 8.133 1 98.88 91 VAL B C 1
ATOM 3970 O O . VAL B 1 91 ? -13.953 7.91 9.016 1 98.88 91 VAL B O 1
ATOM 3973 N N . LEU B 1 92 ? -15.688 6.785 8.172 1 98.94 92 LEU B N 1
ATOM 3974 C CA . LEU B 1 92 ? -16.578 6.914 9.328 1 98.94 92 LEU B CA 1
ATOM 3975 C C . LEU B 1 92 ? -17.031 5.543 9.812 1 98.94 92 LEU B C 1
ATOM 3977 O O . LEU B 1 92 ? -17.594 4.762 9.047 1 98.94 92 LEU B O 1
ATOM 3981 N N . ALA B 1 93 ? -16.766 5.238 11.07 1 98.81 93 ALA B N 1
ATOM 3982 C CA . ALA B 1 93 ? -17.109 3.934 11.633 1 98.81 93 ALA B CA 1
ATOM 3983 C C . ALA B 1 93 ? -18.469 3.973 12.336 1 98.81 93 ALA B C 1
ATOM 3985 O O . ALA B 1 93 ? -18.812 4.977 12.961 1 98.81 93 ALA B O 1
ATOM 3986 N N . ILE B 1 94 ? -19.188 2.904 12.258 1 98.81 94 ILE B N 1
ATOM 3987 C CA . ILE B 1 94 ? -20.438 2.75 12.984 1 98.81 94 ILE B CA 1
ATOM 3988 C C . ILE B 1 94 ? -20.484 1.369 13.633 1 98.81 94 ILE B C 1
ATOM 3990 O O . ILE B 1 94 ? -19.766 0.458 13.234 1 98.81 94 ILE B O 1
ATOM 3994 N N . ASP B 1 95 ? -21.312 1.245 14.68 1 98.25 95 ASP B N 1
ATOM 3995 C CA . ASP B 1 95 ? -21.453 -0.038 15.367 1 98.25 95 ASP B CA 1
ATOM 3996 C C . ASP B 1 95 ? -22.641 -0.82 14.82 1 98.25 95 ASP B C 1
ATOM 3998 O O . ASP B 1 95 ? -23.344 -0.348 13.922 1 98.25 95 ASP B O 1
ATOM 4002 N N . ASP B 1 96 ? -22.859 -2.004 15.328 1 98.19 96 ASP B N 1
ATOM 4003 C CA . ASP B 1 96 ? -23.922 -2.902 14.883 1 98.19 96 ASP B CA 1
ATOM 4004 C C . ASP B 1 96 ? -25.297 -2.275 15.094 1 98.19 96 ASP B C 1
ATOM 4006 O O . ASP B 1 96 ? -26.172 -2.414 14.25 1 98.19 96 ASP B O 1
ATOM 4010 N N . GLU B 1 97 ? -25.469 -1.667 16.156 1 98.12 97 GLU B N 1
ATOM 4011 C CA . GLU B 1 97 ? -26.766 -1.059 16.484 1 98.12 97 GLU B CA 1
ATOM 4012 C C . GLU B 1 97 ? -27.125 0.038 15.484 1 98.12 97 GLU B C 1
ATOM 4014 O O . GLU B 1 97 ? -28.25 0.091 14.992 1 98.12 97 GLU B O 1
ATOM 4019 N N . THR B 1 98 ? -26.188 0.886 15.289 1 98.38 98 THR B N 1
ATOM 4020 C CA . THR B 1 98 ? -26.391 1.955 14.32 1 98.38 98 THR B CA 1
ATOM 4021 C C . THR B 1 98 ? -26.688 1.381 12.938 1 98.38 98 THR B C 1
ATOM 4023 O O . THR B 1 98 ? -27.594 1.856 12.234 1 98.38 98 THR B O 1
ATOM 4026 N N . LYS B 1 99 ? -25.922 0.402 12.516 1 98.5 99 LYS B N 1
ATOM 4027 C CA . LYS B 1 99 ? -26.156 -0.263 11.242 1 98.5 99 LYS B CA 1
ATOM 4028 C C . LYS B 1 99 ? -27.594 -0.789 11.156 1 98.5 99 LYS B C 1
ATOM 4030 O O . LYS B 1 99 ? -28.25 -0.65 10.117 1 98.5 99 LYS B O 1
ATOM 4035 N N . GLY B 1 100 ? -28.016 -1.409 12.242 1 98.12 100 GLY B N 1
ATOM 4036 C CA . GLY B 1 100 ? -29.391 -1.911 12.289 1 98.12 100 GLY B CA 1
ATOM 4037 C C . GLY B 1 100 ? -30.422 -0.82 12.141 1 98.12 100 GLY B C 1
ATOM 4038 O O . GLY B 1 100 ? -31.422 -0.994 11.438 1 98.12 100 GLY B O 1
ATOM 4039 N N . ARG B 1 101 ? -30.203 0.27 12.758 1 97.81 101 ARG B N 1
ATOM 4040 C CA . ARG B 1 101 ? -31.125 1.394 12.703 1 97.81 101 ARG B CA 1
ATOM 4041 C C . ARG B 1 101 ? -31.188 1.988 11.297 1 97.81 101 ARG B C 1
ATOM 4043 O O . ARG B 1 101 ? -32.25 2.441 10.852 1 97.81 101 ARG B O 1
ATOM 4050 N N . ILE B 1 102 ? -30.094 2.037 10.648 1 98 102 ILE B N 1
ATOM 4051 C CA . ILE B 1 102 ? -30.031 2.572 9.297 1 98 102 ILE B CA 1
ATOM 4052 C C . ILE B 1 102 ? -30.828 1.678 8.352 1 98 102 ILE B C 1
ATOM 4054 O O . ILE B 1 102 ? -31.594 2.17 7.512 1 98 102 ILE B O 1
ATOM 4058 N N . GLY B 1 103 ? -30.609 0.356 8.477 1 95.31 103 GLY B N 1
ATOM 4059 C CA . GLY B 1 103 ? -31.328 -0.59 7.637 1 95.31 103 GLY B CA 1
ATOM 4060 C C . GLY B 1 103 ? -31.062 -0.393 6.156 1 95.31 103 GLY B C 1
ATOM 4061 O O . GLY B 1 103 ? -29.906 -0.36 5.723 1 95.31 103 GLY B O 1
ATOM 4062 N N . SER B 1 104 ? -32.125 -0.113 5.418 1 94.62 104 SER B N 1
ATOM 4063 C CA . SER B 1 104 ? -32 0.002 3.969 1 94.62 104 SER B CA 1
ATOM 4064 C C . SER B 1 104 ? -32 1.462 3.529 1 94.62 104 SER B C 1
ATOM 4066 O O . SER B 1 104 ? -32.125 1.758 2.338 1 94.62 104 SER B O 1
ATOM 4068 N N . SER B 1 105 ? -31.875 2.336 4.473 1 96.19 105 SER B N 1
ATOM 4069 C CA . SER B 1 105 ? -31.859 3.758 4.141 1 96.19 105 SER B CA 1
ATOM 4070 C C . SER B 1 105 ? -30.703 4.105 3.221 1 96.19 105 SER B C 1
ATOM 4072 O O . SER B 1 105 ? -29.609 3.535 3.344 1 96.19 105 SER B O 1
ATOM 4074 N N . LEU B 1 106 ? -30.969 5.113 2.361 1 96.94 106 LEU B N 1
ATOM 4075 C CA . LEU B 1 106 ? -29.953 5.535 1.404 1 96.94 106 LEU B CA 1
ATOM 4076 C C . LEU B 1 106 ? -29.203 6.77 1.909 1 96.94 106 LEU B C 1
ATOM 4078 O O . LEU B 1 106 ? -28.141 7.125 1.378 1 96.94 106 LEU B O 1
ATOM 4082 N N . HIS B 1 107 ? -29.828 7.465 2.881 1 98 107 HIS B N 1
ATOM 4083 C CA . HIS B 1 107 ? -29.266 8.68 3.459 1 98 107 HIS B CA 1
ATOM 4084 C C . HIS B 1 107 ? -29.375 8.664 4.98 1 98 107 HIS B C 1
ATOM 4086 O O . HIS B 1 107 ? -30.281 8.062 5.539 1 98 107 HIS B O 1
ATOM 4092 N N . VAL B 1 108 ? -28.359 9.266 5.602 1 98.69 108 VAL B N 1
ATOM 4093 C CA . VAL B 1 108 ? -28.391 9.344 7.059 1 98.69 108 VAL B CA 1
ATOM 4094 C C . VAL B 1 108 ? -28.016 10.758 7.508 1 98.69 108 VAL B C 1
ATOM 4096 O O . VAL B 1 108 ? -27.375 11.508 6.758 1 98.69 108 VAL B O 1
ATOM 4099 N N . ALA B 1 109 ? -28.469 11.117 8.648 1 98.56 109 ALA B N 1
ATOM 4100 C CA . ALA B 1 109 ? -28.078 12.383 9.273 1 98.56 109 ALA B CA 1
ATOM 4101 C C . ALA B 1 109 ? -26.875 12.188 10.195 1 98.56 109 ALA B C 1
ATOM 4103 O O . ALA B 1 109 ? -26.797 11.195 10.922 1 98.56 109 ALA B O 1
ATOM 4104 N N . LEU B 1 110 ? -25.938 13.086 10.109 1 98.75 110 LEU B N 1
ATOM 4105 C CA . LEU B 1 110 ? -24.781 13.07 10.992 1 98.75 110 LEU B CA 1
ATOM 4106 C C . LEU B 1 110 ? -24.953 14.055 12.141 1 98.75 110 LEU B C 1
ATOM 4108 O O . LEU B 1 110 ? -25.203 15.242 11.914 1 98.75 110 LEU B O 1
ATOM 4112 N N . VAL B 1 111 ? -24.781 13.508 13.32 1 98.25 111 VAL B N 1
ATOM 4113 C CA . VAL B 1 111 ? -25 14.312 14.516 1 98.25 111 VAL B CA 1
ATOM 4114 C C . VAL B 1 111 ? -23.688 14.531 15.242 1 98.25 111 VAL B C 1
ATOM 4116 O O . VAL B 1 111 ? -22.969 13.57 15.547 1 98.25 111 VAL B O 1
ATOM 4119 N N . GLY B 1 112 ? -23.406 15.789 15.547 1 97 112 GLY B N 1
ATOM 4120 C CA . GLY B 1 112 ? -22.156 16.125 16.219 1 97 112 GLY B CA 1
ATOM 4121 C C . GLY B 1 112 ? -22.156 15.75 17.688 1 97 112 GLY B C 1
ATOM 4122 O O . GLY B 1 112 ? -23.188 15.328 18.234 1 97 112 GLY B O 1
ATOM 4123 N N . PRO B 1 113 ? -21 15.93 18.297 1 95.19 113 PRO B N 1
ATOM 4124 C CA . PRO B 1 113 ? -20.859 15.539 19.703 1 95.19 113 PRO B CA 1
ATOM 4125 C C . PRO B 1 113 ? -21.75 16.359 20.625 1 95.19 113 PRO B C 1
ATOM 4127 O O . PRO B 1 113 ? -22.078 15.898 21.734 1 95.19 113 PRO B O 1
ATOM 4130 N N . LEU B 1 114 ? -22.203 17.453 20.234 1 93 114 LEU B N 1
ATOM 4131 C CA . LEU B 1 114 ? -23.047 18.297 21.078 1 93 114 LEU B CA 1
ATOM 4132 C C . LEU B 1 114 ? -24.516 18.047 20.797 1 93 114 LEU B C 1
ATOM 4134 O O . LEU B 1 114 ? -25.375 18.734 21.344 1 93 114 LEU B O 1
ATOM 4138 N N . GLY B 1 115 ? -24.828 17.188 19.859 1 93.25 115 GLY B N 1
ATOM 4139 C CA . GLY B 1 115 ? -26.203 16.797 19.625 1 93.25 115 GLY B CA 1
ATOM 4140 C C . GLY B 1 115 ? -26.828 17.469 18.406 1 93.25 115 GLY B C 1
ATOM 4141 O O . GLY B 1 115 ? -27.922 17.094 17.984 1 93.25 115 GLY B O 1
ATOM 4142 N N . ASP B 1 116 ? -26.125 18.406 17.859 1 93.25 116 ASP B N 1
ATOM 4143 C CA . ASP B 1 116 ? -26.641 19.125 16.688 1 93.25 116 ASP B CA 1
ATOM 4144 C C . ASP B 1 116 ? -26.391 18.328 15.406 1 93.25 116 ASP B C 1
ATOM 4146 O O . ASP B 1 116 ? -25.359 17.688 15.266 1 93.25 116 ASP B O 1
ATOM 4150 N N . CYS B 1 117 ? -27.312 18.453 14.516 1 95.81 117 CYS B N 1
ATOM 4151 C CA . CYS B 1 117 ? -27.109 17.859 13.203 1 95.81 117 CYS B CA 1
ATOM 4152 C C . CYS B 1 117 ? -26.109 18.672 12.391 1 95.81 117 CYS B C 1
ATOM 4154 O O . CYS B 1 117 ? -26.281 19.875 12.219 1 95.81 117 CYS B O 1
ATOM 4156 N N . VAL B 1 118 ? -25.109 18 11.844 1 96.88 118 VAL B N 1
ATOM 4157 C CA . VAL B 1 118 ? -23.984 18.688 11.227 1 96.88 118 VAL B CA 1
ATOM 4158 C C . VAL B 1 118 ? -24.047 18.5 9.711 1 96.88 118 VAL B C 1
ATOM 4160 O O . VAL B 1 118 ? -23.625 19.375 8.953 1 96.88 118 VAL B O 1
ATOM 4163 N N . ALA B 1 119 ? -24.516 17.328 9.273 1 98.44 119 ALA B N 1
ATOM 4164 C CA . ALA B 1 119 ? -24.438 17 7.848 1 98.44 119 ALA B CA 1
ATOM 4165 C C . ALA B 1 119 ? -25.391 15.867 7.484 1 98.44 119 ALA B C 1
ATOM 4167 O O . ALA B 1 119 ? -25.969 15.234 8.367 1 98.44 119 ALA B O 1
ATOM 4168 N N . ILE B 1 120 ? -25.641 15.734 6.254 1 98.56 120 ILE B N 1
ATOM 4169 C CA . ILE B 1 120 ? -26.281 14.57 5.664 1 98.56 120 ILE B CA 1
ATOM 4170 C C . ILE B 1 120 ? -25.266 13.773 4.855 1 98.56 120 ILE B C 1
ATOM 4172 O O . ILE B 1 120 ? -24.453 14.344 4.129 1 98.56 120 ILE B O 1
ATOM 4176 N N . LEU B 1 121 ? -25.234 12.477 5.055 1 98.75 121 LEU B N 1
ATOM 4177 C CA . LEU B 1 121 ? -24.469 11.57 4.207 1 98.75 121 LEU B CA 1
ATOM 4178 C C . LEU B 1 121 ? -25.375 10.883 3.188 1 98.75 121 LEU B C 1
ATOM 4180 O O . LEU B 1 121 ? -26.297 10.148 3.562 1 98.75 121 LEU B O 1
ATOM 4184 N N . ARG B 1 122 ? -25.078 11.117 1.896 1 98.5 122 ARG B N 1
ATOM 4185 C CA . ARG B 1 122 ? -25.953 10.68 0.819 1 98.5 122 ARG B CA 1
ATOM 4186 C C . ARG B 1 122 ? -25.406 9.43 0.136 1 98.5 122 ARG B C 1
ATOM 4188 O O . ARG B 1 122 ? -24.188 9.258 0.028 1 98.5 122 ARG B O 1
ATOM 4195 N N . SER B 1 123 ? -26.375 8.594 -0.394 1 98.5 123 SER B N 1
ATOM 4196 C CA . SER B 1 123 ? -26.016 7.41 -1.168 1 98.5 123 SER B CA 1
ATOM 4197 C C . SER B 1 123 ? -24.984 6.562 -0.438 1 98.5 123 SER B C 1
ATOM 4199 O O . SER B 1 123 ? -23.922 6.254 -0.992 1 98.5 123 SER B O 1
ATOM 4201 N N . ILE B 1 124 ? -25.406 6.113 0.689 1 98.69 124 ILE B N 1
ATOM 4202 C CA . ILE B 1 124 ? -24.438 5.539 1.608 1 98.69 124 ILE B CA 1
ATOM 4203 C C . ILE B 1 124 ? -24.109 4.113 1.183 1 98.69 124 ILE B C 1
ATOM 4205 O O . ILE B 1 124 ? -24.875 3.475 0.468 1 98.69 124 ILE B O 1
ATOM 4209 N N . GLU B 1 125 ? -22.953 3.656 1.498 1 98.69 125 GLU B N 1
ATOM 4210 C CA . GLU B 1 125 ? -22.5 2.27 1.441 1 98.69 125 GLU B CA 1
ATOM 4211 C C . GLU B 1 125 ? -21.891 1.832 2.773 1 98.69 125 GLU B C 1
ATOM 4213 O O . GLU B 1 125 ? -21.016 2.51 3.318 1 98.69 125 GLU B O 1
ATOM 4218 N N . ILE B 1 126 ? -22.453 0.786 3.32 1 98.75 126 ILE B N 1
ATOM 4219 C CA . ILE B 1 126 ? -21.906 0.221 4.547 1 98.75 126 ILE B CA 1
ATOM 4220 C C . ILE B 1 126 ? -21.078 -1.017 4.223 1 98.75 126 ILE B C 1
ATOM 4222 O O . ILE B 1 126 ? -21.516 -1.878 3.453 1 98.75 126 ILE B O 1
ATOM 4226 N N . TYR B 1 127 ? -19.875 -1.13 4.746 1 98.5 127 TYR B N 1
ATOM 4227 C CA . TYR B 1 127 ? -18.984 -2.254 4.484 1 98.5 127 TYR B CA 1
ATOM 4228 C C . TYR B 1 127 ? -18.141 -2.576 5.711 1 98.5 127 TYR B C 1
ATOM 4230 O O . TYR B 1 127 ? -18.094 -1.795 6.66 1 98.5 127 TYR B O 1
ATOM 4238 N N . LYS B 1 128 ? -17.5 -3.65 5.688 1 98.25 128 LYS B N 1
ATOM 4239 C CA . LYS B 1 128 ? -16.812 -4.18 6.859 1 98.25 128 LYS B CA 1
ATOM 4240 C C . LYS B 1 128 ? -15.57 -3.361 7.184 1 98.25 128 LYS B C 1
ATOM 4242 O O . LYS B 1 128 ? -14.836 -2.951 6.281 1 98.25 128 LYS B O 1
ATOM 4247 N N . HIS B 1 129 ? -15.375 -3.17 8.461 1 98.25 129 HIS B N 1
ATOM 4248 C CA . HIS B 1 129 ? -14.195 -2.484 8.969 1 98.25 129 HIS B CA 1
ATOM 4249 C C . HIS B 1 129 ? -13.133 -3.482 9.422 1 98.25 129 HIS B C 1
ATOM 4251 O O . HIS B 1 129 ? -13.055 -3.812 10.609 1 98.25 129 HIS B O 1
ATOM 4257 N N . ASN B 1 130 ? -12.273 -3.918 8.539 1 97.12 130 ASN B N 1
ATOM 4258 C CA . ASN B 1 130 ? -11.148 -4.773 8.906 1 97.12 130 ASN B CA 1
ATOM 4259 C C . ASN B 1 130 ? -10.023 -3.969 9.555 1 97.12 130 ASN B C 1
ATOM 4261 O O . ASN B 1 130 ? -9.047 -3.615 8.898 1 97.12 130 ASN B O 1
ATOM 4265 N N . LYS B 1 131 ? -10.086 -3.838 10.828 1 98.31 131 LYS B N 1
ATOM 4266 C CA . LYS B 1 131 ? -9.227 -2.926 11.57 1 98.31 131 LYS B CA 1
ATOM 4267 C C . LYS B 1 131 ? -7.766 -3.354 11.484 1 98.31 131 LYS B C 1
ATOM 4269 O O . LYS B 1 131 ? -6.879 -2.518 11.305 1 98.31 131 LYS B O 1
ATOM 4274 N N . GLU B 1 132 ? -7.508 -4.633 11.625 1 98.31 132 GLU B N 1
ATOM 4275 C CA . GLU B 1 132 ? -6.133 -5.125 11.578 1 98.31 132 GLU B CA 1
ATOM 4276 C C . GLU B 1 132 ? -5.465 -4.773 10.25 1 98.31 132 GLU B C 1
ATOM 4278 O O . GLU B 1 132 ? -4.336 -4.273 10.234 1 98.31 132 GLU B O 1
ATOM 4283 N N . GLU B 1 133 ? -6.145 -5.016 9.188 1 98.5 133 GLU B N 1
ATOM 4284 C CA . GLU B 1 133 ? -5.598 -4.719 7.867 1 98.5 133 GLU B CA 1
ATOM 4285 C C . GLU B 1 133 ? -5.387 -3.219 7.684 1 98.5 133 GLU B C 1
ATOM 4287 O O . GLU B 1 133 ? -4.352 -2.791 7.168 1 98.5 133 GLU B O 1
ATOM 4292 N N . ARG B 1 134 ? -6.375 -2.406 8.086 1 98.81 134 ARG B N 1
ATOM 4293 C CA . ARG B 1 134 ? -6.258 -0.956 7.984 1 98.81 134 ARG B CA 1
ATOM 4294 C C . ARG B 1 134 ? -5.02 -0.452 8.719 1 98.81 134 ARG B C 1
ATOM 4296 O O . ARG B 1 134 ? -4.242 0.332 8.164 1 98.81 134 ARG B O 1
ATOM 4303 N N . ILE B 1 135 ? -4.855 -0.937 9.93 1 98.81 135 ILE B N 1
ATOM 4304 C CA . ILE B 1 135 ? -3.746 -0.489 10.766 1 98.81 135 ILE B CA 1
ATOM 4305 C C . ILE B 1 135 ? -2.422 -0.912 10.133 1 98.81 135 ILE B C 1
ATOM 4307 O O . ILE B 1 135 ? -1.52 -0.09 9.961 1 98.81 135 ILE B O 1
ATOM 4311 N N . ALA B 1 136 ? -2.311 -2.141 9.727 1 98.81 136 ALA B N 1
ATOM 4312 C CA . ALA B 1 136 ? -1.076 -2.674 9.156 1 98.81 136 ALA B CA 1
ATOM 4313 C C . ALA B 1 136 ? -0.673 -1.901 7.906 1 98.81 136 ALA B C 1
ATOM 4315 O O . ALA B 1 136 ? 0.482 -1.492 7.766 1 98.81 136 ALA B O 1
ATOM 4316 N N . ARG B 1 137 ? -1.582 -1.665 7.031 1 98.75 137 ARG B N 1
ATOM 4317 C CA . ARG B 1 137 ? -1.267 -1.073 5.734 1 98.75 137 ARG B CA 1
ATOM 4318 C C . ARG B 1 137 ? -1.012 0.424 5.863 1 98.75 137 ARG B C 1
ATOM 4320 O O . ARG B 1 137 ? -0.243 0.998 5.09 1 98.75 137 ARG B O 1
ATOM 4327 N N . THR B 1 138 ? -1.604 1.055 6.852 1 98.88 138 THR B N 1
ATOM 4328 C CA . THR B 1 138 ? -1.449 2.496 7.008 1 98.88 138 THR B CA 1
ATOM 4329 C C . THR B 1 138 ? -0.159 2.824 7.754 1 98.88 138 THR B C 1
ATOM 4331 O O . THR B 1 138 ? 0.599 3.703 7.34 1 98.88 138 THR B O 1
ATOM 4334 N N . TRP B 1 139 ? 0.112 2.096 8.844 1 98.88 139 TRP B N 1
ATOM 4335 C CA . TRP B 1 139 ? 1.229 2.449 9.711 1 98.88 139 TRP B CA 1
ATOM 4336 C C . TRP B 1 139 ? 2.434 1.554 9.445 1 98.88 139 TRP B C 1
ATOM 4338 O O . TRP B 1 139 ? 3.543 1.84 9.898 1 98.88 139 TRP B O 1
ATOM 4348 N N . GLY B 1 140 ? 2.273 0.431 8.68 1 98.62 140 GLY B N 1
ATOM 4349 C CA . GLY B 1 140 ? 3.369 -0.507 8.5 1 98.62 140 GLY B CA 1
ATOM 4350 C C . GLY B 1 140 ? 3.662 -1.333 9.734 1 98.62 140 GLY B C 1
ATOM 4351 O O . GLY B 1 140 ? 4.777 -1.827 9.906 1 98.62 140 GLY B O 1
ATOM 4352 N N . THR B 1 141 ? 2.715 -1.411 10.664 1 98.56 141 THR B N 1
ATOM 4353 C CA . THR B 1 141 ? 2.789 -2.184 11.898 1 98.56 141 THR B CA 1
ATOM 4354 C C . THR B 1 141 ? 1.405 -2.344 12.523 1 98.56 141 THR B C 1
ATOM 4356 O O . THR B 1 141 ? 0.459 -1.66 12.133 1 98.56 141 THR B O 1
ATOM 4359 N N . THR B 1 142 ? 1.246 -3.316 13.352 1 98.06 142 THR B N 1
ATOM 4360 C CA . THR B 1 142 ? 0.034 -3.457 14.148 1 98.06 142 THR B CA 1
ATOM 4361 C C . THR B 1 142 ? 0.36 -3.396 15.641 1 98.06 142 THR B C 1
ATOM 4363 O O . THR B 1 142 ? -0.427 -3.854 16.469 1 98.06 142 THR B O 1
ATOM 4366 N N . ALA B 1 143 ? 1.526 -2.867 15.938 1 97.31 143 ALA B N 1
ATOM 4367 C CA . ALA B 1 143 ? 1.962 -2.783 17.328 1 97.31 143 ALA B CA 1
ATOM 4368 C C . ALA B 1 143 ? 0.988 -1.951 18.156 1 97.31 143 ALA B C 1
ATOM 4370 O O . ALA B 1 143 ? 0.488 -0.923 17.688 1 97.31 143 ALA B O 1
ATOM 4371 N N . PRO B 1 144 ? 0.722 -2.418 19.375 1 97.38 144 PRO B N 1
ATOM 4372 C CA . PRO B 1 144 ? -0.119 -1.596 20.25 1 97.38 144 PRO B CA 1
ATOM 4373 C C . PRO B 1 144 ? 0.554 -0.286 20.641 1 97.38 144 PRO B C 1
ATOM 4375 O O . PRO B 1 144 ? 1.784 -0.215 20.719 1 97.38 144 PRO B O 1
ATOM 4378 N N . GLY B 1 145 ? -0.17 0.668 20.859 1 97.56 145 GLY B N 1
ATOM 4379 C CA . GLY B 1 145 ? 0.376 1.92 21.359 1 97.56 145 GLY B CA 1
ATOM 4380 C C . GLY B 1 145 ? 0.418 3.016 20.312 1 97.56 145 GLY B C 1
ATOM 4381 O O . GLY B 1 145 ? 0.954 4.098 20.562 1 97.56 145 GLY B O 1
ATOM 4382 N N . LEU B 1 146 ? -0.086 2.789 19.156 1 98.19 146 LEU B N 1
ATOM 4383 C CA . LEU B 1 146 ? -0.208 3.836 18.141 1 98.19 146 LEU B CA 1
ATOM 4384 C C . LEU B 1 146 ? -1.294 4.836 18.531 1 98.19 146 LEU B C 1
ATOM 4386 O O . LEU B 1 146 ? -2.453 4.461 18.719 1 98.19 146 LEU B O 1
ATOM 4390 N N . PRO B 1 147 ? -1.014 6.098 18.578 1 97.88 147 PRO B N 1
ATOM 4391 C CA . PRO B 1 147 ? -1.911 7.066 19.203 1 97.88 147 PRO B CA 1
ATOM 4392 C C . PRO B 1 147 ? -3.268 7.156 18.5 1 97.88 147 PRO B C 1
ATOM 4394 O O . PRO B 1 147 ? -4.309 7.031 19.156 1 97.88 147 PRO B O 1
ATOM 4397 N N . TYR B 1 148 ? -3.314 7.375 17.25 1 98.31 148 TYR B N 1
ATOM 4398 C CA . TYR B 1 148 ? -4.574 7.492 16.516 1 98.31 148 TYR B CA 1
ATOM 4399 C C . TYR B 1 148 ? -5.344 6.176 16.547 1 98.31 148 TYR B C 1
ATOM 4401 O O . TYR B 1 148 ? -6.574 6.172 16.641 1 98.31 148 TYR B O 1
ATOM 4409 N N . VAL B 1 149 ? -4.668 5.039 16.453 1 98.56 149 VAL B N 1
ATOM 4410 C CA . VAL B 1 149 ? -5.289 3.721 16.484 1 98.56 149 VAL B CA 1
ATOM 4411 C C . VAL B 1 149 ? -5.996 3.514 17.828 1 98.56 149 VAL B C 1
ATOM 4413 O O . VAL B 1 149 ? -7.168 3.127 17.859 1 98.56 149 VAL B O 1
ATOM 4416 N N . ASP B 1 150 ? -5.301 3.842 18.859 1 97.88 150 ASP B N 1
ATOM 4417 C CA . ASP B 1 150 ? -5.836 3.639 20.203 1 97.88 150 ASP B CA 1
ATOM 4418 C C . ASP B 1 150 ? -7.023 4.559 20.469 1 97.88 150 ASP B C 1
ATOM 4420 O O . ASP B 1 150 ? -7.992 4.164 21.125 1 97.88 150 ASP B O 1
ATOM 4424 N N . GLU B 1 151 ? -6.926 5.754 19.938 1 97.31 151 GLU B N 1
ATOM 4425 C CA . GLU B 1 151 ? -7.938 6.77 20.219 1 97.31 151 GLU B CA 1
ATOM 4426 C C . GLU B 1 151 ? -9.172 6.57 19.344 1 97.31 151 GLU B C 1
ATOM 4428 O O . GLU B 1 151 ? -10.297 6.797 19.797 1 97.31 151 GLU B O 1
ATOM 4433 N N . VAL B 1 152 ? -8.984 6.113 18.109 1 98.06 152 VAL B N 1
ATOM 4434 C CA . VAL B 1 152 ? -10.055 6.219 17.125 1 98.06 152 VAL B CA 1
ATOM 4435 C C . VAL B 1 152 ? -10.438 4.828 16.625 1 98.06 152 VAL B C 1
ATOM 4437 O O . VAL B 1 152 ? -11.609 4.469 16.609 1 98.06 152 VAL B O 1
ATOM 4440 N N . ILE B 1 153 ? -9.492 3.998 16.234 1 98.56 153 ILE B N 1
ATOM 4441 C CA . ILE B 1 153 ? -9.781 2.783 15.477 1 98.56 153 ILE B CA 1
ATOM 4442 C C . ILE B 1 153 ? -10.18 1.663 16.438 1 98.56 153 ILE B C 1
ATOM 4444 O O . ILE B 1 153 ? -11.211 1.013 16.25 1 98.56 153 ILE B O 1
ATOM 4448 N N . THR B 1 154 ? -9.391 1.455 17.469 1 97.88 154 THR B N 1
ATOM 4449 C CA . THR B 1 154 ? -9.602 0.341 18.375 1 97.88 154 THR B CA 1
ATOM 4450 C C . THR B 1 154 ? -11 0.402 18.984 1 97.88 154 THR B C 1
ATOM 4452 O O . THR B 1 154 ? -11.727 -0.597 19 1 97.88 154 THR B O 1
ATOM 4455 N N . PRO B 1 155 ? -11.453 1.561 19.5 1 97.69 155 PRO B N 1
ATOM 4456 C CA . PRO B 1 155 ? -12.773 1.599 20.125 1 97.69 155 PRO B CA 1
ATOM 4457 C C . PRO B 1 155 ? -13.906 1.718 19.125 1 97.69 155 PRO B C 1
ATOM 4459 O O . PRO B 1 155 ? -15.086 1.692 19.5 1 97.69 155 PRO B O 1
ATOM 4462 N N . SER B 1 156 ? -13.648 1.885 17.875 1 98 156 SER B N 1
ATOM 4463 C CA . SER B 1 156 ? -14.672 2.146 16.859 1 98 156 SER B CA 1
ATOM 4464 C C . SER B 1 156 ? -15.445 0.88 16.516 1 98 156 SER B C 1
ATOM 4466 O O . SER B 1 156 ? -15.047 -0.222 16.906 1 98 156 SER B O 1
ATOM 4468 N N . GLY B 1 157 ? -16.562 1.009 15.82 1 97.81 157 GLY B N 1
ATOM 4469 C CA . GLY B 1 157 ? -17.391 -0.115 15.391 1 97.81 157 GLY B CA 1
ATOM 4470 C C . GLY B 1 157 ? -16.766 -0.916 14.266 1 97.81 157 GLY B C 1
ATOM 4471 O O . GLY B 1 157 ? -15.742 -0.509 13.703 1 97.81 157 GLY B O 1
ATOM 4472 N N . ASP B 1 158 ? -17.422 -1.985 13.914 1 97.94 158 ASP B N 1
ATOM 4473 C CA . ASP B 1 158 ? -16.828 -2.953 12.992 1 97.94 158 ASP B CA 1
ATOM 4474 C C . ASP B 1 158 ? -17.359 -2.758 11.57 1 97.94 158 ASP B C 1
ATOM 4476 O O . ASP B 1 158 ? -17.172 -3.619 10.711 1 97.94 158 ASP B O 1
ATOM 4480 N N . TRP B 1 159 ? -18.031 -1.597 11.391 1 98.75 159 TRP B N 1
ATOM 4481 C CA . TRP B 1 159 ? -18.516 -1.223 10.062 1 98.75 159 TRP B CA 1
ATOM 4482 C C . TRP B 1 159 ? -18.062 0.189 9.695 1 98.75 159 TRP B C 1
ATOM 4484 O O . TRP B 1 159 ? -17.828 1.021 10.578 1 98.75 159 TRP B O 1
ATOM 4494 N N . LEU B 1 160 ? -17.891 0.372 8.445 1 98.88 160 LEU B N 1
ATOM 4495 C CA . LEU B 1 160 ? -17.672 1.712 7.91 1 98.88 160 LEU B CA 1
ATOM 4496 C C . LEU B 1 160 ? -18.859 2.152 7.055 1 98.88 160 LEU B C 1
ATOM 4498 O O . LEU B 1 160 ? -19.547 1.319 6.457 1 98.88 160 LEU B O 1
ATOM 4502 N N . ILE B 1 161 ? -19.109 3.385 7.035 1 98.88 161 ILE B N 1
ATOM 4503 C CA . ILE B 1 161 ? -20.172 3.957 6.219 1 98.88 161 ILE B CA 1
ATOM 4504 C C . ILE B 1 161 ? -19.625 5.094 5.367 1 98.88 161 ILE B C 1
ATOM 4506 O O . ILE B 1 161 ? -19.031 6.043 5.895 1 98.88 161 ILE B O 1
ATOM 4510 N N . GLY B 1 162 ? -19.672 4.945 4.062 1 98.81 162 GLY B N 1
ATOM 4511 C CA . GLY B 1 162 ? -19.234 5.961 3.113 1 98.81 162 GLY B CA 1
ATOM 4512 C C . GLY B 1 162 ? -20.391 6.609 2.373 1 98.81 162 GLY B C 1
ATOM 4513 O O . GLY B 1 162 ? -21.5 6.078 2.355 1 98.81 162 GLY B O 1
ATOM 4514 N N . GLY B 1 163 ? -20.109 7.766 1.787 1 98.81 163 GLY B N 1
ATOM 4515 C CA . GLY B 1 163 ? -21.109 8.516 1.035 1 98.81 163 GLY B CA 1
ATOM 4516 C C . GLY B 1 163 ? -20.703 9.961 0.792 1 98.81 163 GLY B C 1
ATOM 4517 O O . GLY B 1 163 ? -19.609 10.383 1.171 1 98.81 163 GLY B O 1
ATOM 4518 N N . ASP B 1 164 ? -21.641 10.719 0.173 1 98.69 164 ASP B N 1
ATOM 4519 C CA . ASP B 1 164 ? -21.406 12.125 -0.128 1 98.69 164 ASP B CA 1
ATOM 4520 C C . ASP B 1 164 ? -21.891 13.023 1.007 1 98.69 164 ASP B C 1
ATOM 4522 O O . ASP B 1 164 ? -23 12.852 1.5 1 98.69 164 ASP B O 1
ATOM 4526 N N . LEU B 1 165 ? -21.109 13.969 1.326 1 98.56 165 LEU B N 1
ATOM 4527 C CA . LEU B 1 165 ? -21.406 14.844 2.453 1 98.56 165 LEU B CA 1
ATOM 4528 C C . LEU B 1 165 ? -22.141 16.094 1.987 1 98.56 165 LEU B C 1
ATOM 4530 O O . LEU B 1 165 ? -21.812 16.672 0.952 1 98.56 165 LEU B O 1
ATOM 4534 N N . GLU B 1 166 ? -23.172 16.406 2.645 1 98.44 166 GLU B N 1
ATOM 4535 C CA . GLU B 1 166 ? -23.781 17.734 2.65 1 98.44 166 GLU B CA 1
ATOM 4536 C C . GLU B 1 166 ? -23.719 18.375 4.035 1 98.44 166 GLU B C 1
ATOM 4538 O O . GLU B 1 166 ? -24.5 18.031 4.922 1 98.44 166 GLU B O 1
ATOM 4543 N N . VAL B 1 167 ? -22.828 19.344 4.164 1 98.56 167 VAL B N 1
ATOM 4544 C CA . VAL B 1 167 ? -22.578 19.922 5.484 1 98.56 167 VAL B CA 1
ATOM 4545 C C . VAL B 1 167 ? -23.453 21.156 5.664 1 98.56 167 VAL B C 1
ATOM 4547 O O . VAL B 1 167 ? -23.453 22.062 4.816 1 98.56 167 VAL B O 1
ATOM 4550 N N . LEU B 1 168 ? -24.156 21.25 6.707 1 97.5 168 LEU B N 1
ATOM 4551 C CA . LEU B 1 168 ? -25.219 22.234 6.879 1 97.5 168 LEU B CA 1
ATOM 4552 C C . LEU B 1 168 ? -24.656 23.625 7.125 1 97.5 168 LEU B C 1
ATOM 4554 O O . LEU B 1 168 ? -25.188 24.609 6.617 1 97.5 168 LEU B O 1
ATOM 4558 N N . LYS B 1 169 ? -23.594 23.688 7.945 1 95.5 169 LYS B N 1
ATOM 4559 C CA . LYS B 1 169 ? -22.906 24.938 8.266 1 95.5 169 LYS B CA 1
ATOM 4560 C C . LYS B 1 169 ? -21.406 24.734 8.344 1 95.5 169 LYS B C 1
ATOM 4562 O O . LYS B 1 169 ? -20.938 23.625 8.633 1 95.5 169 LYS B O 1
ATOM 4567 N N . PRO B 1 170 ? -20.656 25.828 8.086 1 95.75 170 PRO B N 1
ATOM 4568 C CA . PRO B 1 170 ? -19.219 25.703 8.281 1 95.75 170 PRO B CA 1
ATOM 4569 C C . PRO B 1 170 ? -18.844 25.234 9.688 1 95.75 170 PRO B C 1
ATOM 4571 O O . PRO B 1 170 ? -19.484 25.641 10.664 1 95.75 170 PRO B O 1
ATOM 4574 N N . ILE B 1 171 ? -17.844 24.453 9.789 1 96.12 171 ILE B N 1
ATOM 4575 C CA . ILE B 1 171 ? -17.438 23.891 11.062 1 96.12 171 ILE B CA 1
ATOM 4576 C C . ILE B 1 171 ? -16.641 24.938 11.859 1 96.12 171 ILE B C 1
ATOM 4578 O O . ILE B 1 171 ? -15.695 25.531 11.344 1 96.12 171 ILE B O 1
ATOM 4582 N N . LYS B 1 172 ? -17.062 25.141 13.062 1 95.44 172 LYS B N 1
ATOM 4583 C CA . LYS B 1 172 ? -16.391 26.031 14.008 1 95.44 172 LYS B CA 1
ATOM 4584 C C . LYS B 1 172 ? -16.062 25.297 15.312 1 95.44 172 LYS B C 1
ATOM 4586 O O . LYS B 1 172 ? -16.828 24.422 15.742 1 95.44 172 LYS B O 1
ATOM 4591 N N . TYR B 1 173 ? -14.992 25.672 15.875 1 95.81 173 TYR B N 1
ATOM 4592 C CA . TYR B 1 173 ? -14.562 25.016 17.109 1 95.81 173 TYR B CA 1
ATOM 4593 C C . TYR B 1 173 ? -14.812 25.922 18.312 1 95.81 173 TYR B C 1
ATOM 4595 O O . TYR B 1 173 ? -14.828 25.438 19.453 1 95.81 173 TYR B O 1
ATOM 4603 N N . SER B 1 174 ? -14.938 27.172 18.141 1 94.81 174 SER B N 1
ATOM 4604 C CA . SER B 1 174 ? -15.188 28.156 19.188 1 94.81 174 SER B CA 1
ATOM 4605 C C . SER B 1 174 ? -14.148 28.062 20.297 1 94.81 174 SER B C 1
ATOM 4607 O O . SER B 1 174 ? -14.484 28.094 21.484 1 94.81 174 SER B O 1
ATOM 4609 N N . ASP B 1 175 ? -12.945 27.922 19.969 1 95.56 175 ASP B N 1
ATOM 4610 C CA . ASP B 1 175 ? -11.844 27.812 20.906 1 95.56 175 ASP B CA 1
ATOM 4611 C C . ASP B 1 175 ? -10.945 29.047 20.859 1 95.56 175 ASP B C 1
ATOM 4613 O O . ASP B 1 175 ? -9.82 29.016 21.375 1 95.56 175 ASP B O 1
ATOM 4617 N N . GLY B 1 176 ? -11.398 30 20.141 1 96.44 176 GLY B N 1
ATOM 4618 C CA . GLY B 1 176 ? -10.648 31.25 20.031 1 96.44 176 GLY B CA 1
ATOM 4619 C C . GLY B 1 176 ? -9.656 31.234 18.875 1 96.44 176 GLY B C 1
ATOM 4620 O O . GLY B 1 176 ? -8.969 32.219 18.641 1 96.44 176 GLY B O 1
ATOM 4621 N N . LEU B 1 177 ? -9.594 30.125 18.109 1 97.69 177 LEU B N 1
ATOM 4622 C CA . LEU B 1 177 ? -8.57 30 17.062 1 97.69 177 LEU B CA 1
ATOM 4623 C C . LEU B 1 177 ? -9.211 29.859 15.688 1 97.69 177 LEU B C 1
ATOM 4625 O O . LEU B 1 177 ? -8.531 29.547 14.711 1 97.69 177 LEU B O 1
ATOM 4629 N N . ASP B 1 178 ? -10.477 30.047 15.523 1 97.5 178 ASP B N 1
ATOM 4630 C CA . ASP B 1 178 ? -11.203 29.828 14.281 1 97.5 178 ASP B CA 1
ATOM 4631 C C . ASP B 1 178 ? -10.711 30.766 13.18 1 97.5 178 ASP B C 1
ATOM 4633 O O . ASP B 1 178 ? -10.734 30.422 12 1 97.5 178 ASP B O 1
ATOM 4637 N N . ASN B 1 179 ? -10.219 31.938 13.609 1 96.38 179 ASN B N 1
ATOM 4638 C CA . ASN B 1 179 ? -9.727 32.875 12.617 1 96.38 179 ASN B CA 1
ATOM 4639 C C . ASN B 1 179 ? -8.477 32.375 11.914 1 96.38 179 ASN B C 1
ATOM 4641 O O . ASN B 1 179 ? -8.125 32.844 10.836 1 96.38 179 ASN B O 1
ATOM 4645 N N . TYR B 1 180 ? -7.809 31.359 12.539 1 97.56 180 TYR B N 1
ATOM 4646 C CA . TYR B 1 180 ? -6.617 30.766 11.938 1 97.56 180 TYR B CA 1
ATOM 4647 C C . TYR B 1 180 ? -6.988 29.594 11.047 1 97.56 180 TYR B C 1
ATOM 4649 O O . TYR B 1 180 ? -6.152 29.094 10.289 1 97.56 180 TYR B O 1
ATOM 4657 N N . ARG B 1 181 ? -8.18 29.141 11.102 1 98.25 181 ARG B N 1
ATOM 4658 C CA . ARG B 1 181 ? -8.602 28 10.305 1 98.25 181 ARG B CA 1
ATOM 4659 C C . ARG B 1 181 ? -9.117 28.438 8.938 1 98.25 181 ARG B C 1
ATOM 4661 O O . ARG B 1 181 ? -10.32 28.453 8.695 1 98.25 181 ARG B O 1
ATOM 4668 N N . LEU B 1 182 ? -8.164 28.703 8.109 1 98.31 182 LEU B N 1
ATOM 4669 C CA . LEU B 1 182 ? -8.453 29.141 6.75 1 98.31 182 LEU B CA 1
ATOM 4670 C C . LEU B 1 182 ? -8.625 27.938 5.82 1 98.31 182 LEU B C 1
ATOM 4672 O O . LEU B 1 182 ? -7.785 27.047 5.797 1 98.31 182 LEU B O 1
ATOM 4676 N N . SER B 1 183 ? -9.727 27.922 5.066 1 98.19 183 SER B N 1
ATOM 4677 C CA . SER B 1 183 ? -9.969 26.875 4.082 1 98.19 183 SER B CA 1
ATOM 4678 C C . SER B 1 183 ? -9.023 27 2.893 1 98.19 183 SER B C 1
ATOM 4680 O O . SER B 1 183 ? -8.406 28.047 2.693 1 98.19 183 SER B O 1
ATOM 4682 N N . PRO B 1 184 ? -8.906 25.922 2.113 1 98.31 184 PRO B N 1
ATOM 4683 C CA . PRO B 1 184 ? -8.117 26.031 0.881 1 98.31 184 PRO B CA 1
ATOM 4684 C C . PRO B 1 184 ? -8.57 27.172 -0.012 1 98.31 184 PRO B C 1
ATOM 4686 O O . PRO B 1 184 ? -7.734 27.906 -0.563 1 98.31 184 PRO B O 1
ATOM 4689 N N . LYS B 1 185 ? -9.867 27.391 -0.106 1 97.56 185 LYS B N 1
ATOM 4690 C CA . LYS B 1 185 ? -10.391 28.5 -0.901 1 97.56 185 LYS B CA 1
ATOM 4691 C C . LYS B 1 185 ? -9.93 29.844 -0.35 1 97.56 185 LYS B C 1
ATOM 4693 O O . LYS B 1 185 ? -9.492 30.703 -1.107 1 97.56 185 LYS B O 1
ATOM 4698 N N . GLN B 1 186 ? -9.984 30 0.928 1 97.94 186 GLN B N 1
ATOM 4699 C CA . GLN B 1 186 ? -9.562 31.234 1.576 1 97.94 186 GLN B CA 1
ATOM 4700 C C . GLN B 1 186 ? -8.055 31.438 1.447 1 97.94 186 GLN B C 1
ATOM 4702 O O . GLN B 1 186 ? -7.594 32.562 1.231 1 97.94 186 GLN B O 1
ATOM 4707 N N . LEU B 1 187 ? -7.285 30.375 1.574 1 98.25 187 LEU B N 1
ATOM 4708 C CA . LEU B 1 187 ? -5.836 30.469 1.441 1 98.25 187 LEU B CA 1
ATOM 4709 C C . LEU B 1 187 ? -5.441 30.875 0.025 1 98.25 187 LEU B C 1
ATOM 4711 O O . LEU B 1 187 ? -4.594 31.75 -0.161 1 98.25 187 LEU B O 1
ATOM 4715 N N . ARG B 1 188 ? -6.059 30.266 -0.924 1 97.19 188 ARG B N 1
ATOM 4716 C CA . ARG B 1 188 ? -5.781 30.625 -2.314 1 97.19 188 ARG B CA 1
ATOM 4717 C C . ARG B 1 188 ? -6.082 32.094 -2.576 1 97.19 188 ARG B C 1
ATOM 4719 O O . ARG B 1 188 ? -5.312 32.781 -3.256 1 97.19 188 ARG B O 1
ATOM 4726 N N . LYS B 1 189 ? -7.199 32.531 -2.043 1 96.69 189 LYS B N 1
ATOM 4727 C CA . LYS B 1 189 ? -7.547 33.938 -2.176 1 96.69 189 LYS B CA 1
ATOM 4728 C C . LYS B 1 189 ? -6.492 34.844 -1.517 1 96.69 189 LYS B C 1
ATOM 4730 O O . LYS B 1 189 ? -6.125 35.875 -2.061 1 96.69 189 LYS B O 1
ATOM 4735 N N . GLU B 1 190 ? -6.062 34.406 -0.337 1 96.62 190 GLU B N 1
ATOM 4736 C CA . GLU B 1 190 ? -5.039 35.156 0.379 1 96.62 190 GLU B CA 1
ATOM 4737 C C . GLU B 1 190 ? -3.734 35.219 -0.413 1 96.62 190 GLU B C 1
ATOM 4739 O O . GLU B 1 190 ? -3.092 36.25 -0.494 1 96.62 190 GLU B O 1
ATOM 4744 N N . PHE B 1 191 ? -3.32 34.125 -1.006 1 97.06 191 PHE B N 1
ATOM 4745 C CA . PHE B 1 191 ? -2.111 34.062 -1.819 1 97.06 191 PHE B CA 1
ATOM 4746 C C . PHE B 1 191 ? -2.223 35 -3.02 1 97.06 191 PHE B C 1
ATOM 4748 O O . PHE B 1 191 ? -1.272 35.719 -3.35 1 97.06 191 PHE B O 1
ATOM 4755 N N . GLU B 1 192 ? -3.377 34.969 -3.6 1 94.81 192 GLU B N 1
ATOM 4756 C CA . GLU B 1 192 ? -3.621 35.844 -4.746 1 94.81 192 GLU B CA 1
ATOM 4757 C C . GLU B 1 192 ? -3.57 37.312 -4.348 1 94.81 192 GLU B C 1
ATOM 4759 O O . GLU B 1 192 ? -2.979 38.125 -5.051 1 94.81 192 GLU B O 1
ATOM 4764 N N . SER B 1 193 ? -4.203 37.625 -3.301 1 95.56 193 SER B N 1
ATOM 4765 C CA . SER B 1 193 ? -4.25 39 -2.828 1 95.56 193 SER B CA 1
ATOM 4766 C C . SER B 1 193 ? -2.85 39.531 -2.537 1 95.56 193 SER B C 1
ATOM 4768 O O . SER B 1 193 ? -2.58 40.719 -2.721 1 95.56 193 SER B O 1
ATOM 4770 N N . ARG B 1 194 ? -1.974 38.625 -2.174 1 94.69 194 ARG B N 1
ATOM 4771 C CA . ARG B 1 194 ? -0.604 39 -1.848 1 94.69 194 ARG B CA 1
ATOM 4772 C C . ARG B 1 194 ? 0.301 38.906 -3.07 1 94.69 194 ARG B C 1
ATOM 4774 O O . ARG B 1 194 ? 1.511 39.125 -2.975 1 94.69 194 ARG B O 1
ATOM 4781 N N . LYS B 1 195 ? -0.236 38.5 -4.148 1 95.19 195 LYS B N 1
ATOM 4782 C CA . LYS B 1 195 ? 0.485 38.375 -5.41 1 95.19 195 LYS B CA 1
ATOM 4783 C C . LYS B 1 195 ? 1.631 37.375 -5.289 1 95.19 195 LYS B C 1
ATOM 4785 O O . LYS B 1 195 ? 2.75 37.656 -5.727 1 95.19 195 LYS B O 1
ATOM 4790 N N . ALA B 1 196 ? 1.312 36.312 -4.594 1 96.19 196 ALA B N 1
ATOM 4791 C CA . ALA B 1 196 ? 2.293 35.219 -4.453 1 96.19 196 ALA B CA 1
ATOM 4792 C C . ALA B 1 196 ? 2.525 34.531 -5.785 1 96.19 196 ALA B C 1
ATOM 4794 O O . ALA B 1 196 ? 1.573 34.188 -6.5 1 96.19 196 ALA B O 1
ATOM 4795 N N . ASP B 1 197 ? 3.783 34.344 -6.191 1 95.88 197 ASP B N 1
ATOM 4796 C CA . ASP B 1 197 ? 4.078 33.562 -7.387 1 95.88 197 ASP B CA 1
ATOM 4797 C C . ASP B 1 197 ? 4.723 32.219 -7.023 1 95.88 197 ASP B C 1
ATOM 4799 O O . ASP B 1 197 ? 5.004 31.406 -7.902 1 95.88 197 ASP B O 1
ATOM 4803 N N . ALA B 1 198 ? 4.953 32.031 -5.738 1 95.94 198 ALA B N 1
ATOM 4804 C CA . ALA B 1 198 ? 5.344 30.766 -5.141 1 95.94 198 ALA B CA 1
ATOM 4805 C C . ALA B 1 198 ? 4.832 30.656 -3.705 1 95.94 198 ALA B C 1
ATOM 4807 O O . ALA B 1 198 ? 4.859 31.641 -2.953 1 95.94 198 ALA B O 1
ATOM 4808 N N . VAL B 1 199 ? 4.289 29.562 -3.445 1 97.44 199 VAL B N 1
ATOM 4809 C CA . VAL B 1 199 ? 3.844 29.281 -2.086 1 97.44 199 VAL B CA 1
ATOM 4810 C C . VAL B 1 199 ? 4.523 28.016 -1.569 1 97.44 199 VAL B C 1
ATOM 4812 O O . VAL B 1 199 ? 4.465 26.969 -2.215 1 97.44 199 VAL B O 1
ATOM 4815 N N . PHE B 1 200 ? 5.25 28.109 -0.463 1 96.62 200 PHE B N 1
ATOM 4816 C CA . PHE B 1 200 ? 5.871 26.938 0.148 1 96.62 200 PHE B CA 1
ATOM 4817 C C . PHE B 1 200 ? 5.332 26.703 1.556 1 96.62 200 PHE B C 1
ATOM 4819 O O . PHE B 1 200 ? 5.18 27.656 2.326 1 96.62 200 PHE B O 1
ATOM 4826 N N . ALA B 1 201 ? 4.969 25.469 1.815 1 96.75 201 ALA B N 1
ATOM 4827 C CA . ALA B 1 201 ? 4.309 25.125 3.072 1 96.75 201 ALA B CA 1
ATOM 4828 C C . ALA B 1 201 ? 5.262 24.406 4.012 1 96.75 201 ALA B C 1
ATOM 4830 O O . ALA B 1 201 ? 6.062 23.578 3.574 1 96.75 201 ALA B O 1
ATOM 4831 N N . PHE B 1 202 ? 5.16 24.734 5.242 1 94.94 202 PHE B N 1
ATOM 4832 C CA . PHE B 1 202 ? 5.875 24.078 6.332 1 94.94 202 PHE B CA 1
ATOM 4833 C C . PHE B 1 202 ? 4.902 23.594 7.398 1 94.94 202 PHE B C 1
ATOM 4835 O O . PHE B 1 202 ? 4.227 24.391 8.047 1 94.94 202 PHE B O 1
ATOM 4842 N N . GLN B 1 203 ? 4.855 22.281 7.5 1 93.19 203 GLN B N 1
ATOM 4843 C CA . GLN B 1 203 ? 3.953 21.672 8.477 1 93.19 203 GLN B CA 1
ATOM 4844 C C . GLN B 1 203 ? 4.672 21.391 9.797 1 93.19 203 GLN B C 1
ATOM 4846 O O . GLN B 1 203 ? 5.812 20.922 9.797 1 93.19 203 GLN B O 1
ATOM 4851 N N . LEU B 1 204 ? 3.986 21.703 10.906 1 88.5 204 LEU B N 1
ATOM 4852 C CA . LEU B 1 204 ? 4.566 21.422 12.219 1 88.5 204 LEU B CA 1
ATOM 4853 C C . LEU B 1 204 ? 3.506 20.891 13.18 1 88.5 204 LEU B C 1
ATOM 4855 O O . LEU B 1 204 ? 2.324 21.219 13.047 1 88.5 204 LEU B O 1
ATOM 4859 N N . ARG B 1 205 ? 4.035 20.062 14.016 1 87.38 205 ARG B N 1
ATOM 4860 C CA . ARG B 1 205 ? 3.23 19.688 15.172 1 87.38 205 ARG B CA 1
ATOM 4861 C C . ARG B 1 205 ? 3.893 20.156 16.469 1 87.38 205 ARG B C 1
ATOM 4863 O O . ARG B 1 205 ? 3.328 20 17.547 1 87.38 205 ARG B O 1
ATOM 4870 N N . ASN B 1 206 ? 5.039 20.797 16.328 1 86.56 206 ASN B N 1
ATOM 4871 C CA . ASN B 1 206 ? 5.816 21.297 17.453 1 86.56 206 ASN B CA 1
ATOM 4872 C C . ASN B 1 206 ? 6.035 22.812 17.359 1 86.56 206 ASN B C 1
ATOM 4874 O O . ASN B 1 206 ? 5.793 23.406 16.297 1 86.56 206 ASN B O 1
ATOM 4878 N N . PRO B 1 207 ? 6.438 23.406 18.484 1 91.19 207 PRO B N 1
ATOM 4879 C CA . PRO B 1 207 ? 6.824 24.812 18.422 1 91.19 207 PRO B CA 1
ATOM 4880 C C . PRO B 1 207 ? 8 25.062 17.484 1 91.19 207 PRO B C 1
ATOM 4882 O O . PRO B 1 207 ? 8.82 24.172 17.266 1 91.19 207 PRO B O 1
ATOM 4885 N N . VAL B 1 208 ? 8.062 26.203 17.016 1 91.12 208 VAL B N 1
ATOM 4886 C CA . VAL B 1 208 ? 9.109 26.594 16.078 1 91.12 208 VAL B CA 1
ATOM 4887 C C . VAL B 1 208 ? 10.367 27 16.828 1 91.12 208 VAL B C 1
ATOM 4889 O O . VAL B 1 208 ? 10.32 27.859 17.719 1 91.12 208 VAL B O 1
ATOM 4892 N N . HIS B 1 209 ? 11.398 26.344 16.578 1 90.94 209 HIS B N 1
ATOM 4893 C CA . HIS B 1 209 ? 12.695 26.828 17.031 1 90.94 209 HIS B CA 1
ATOM 4894 C C . HIS B 1 209 ? 13.484 27.469 15.891 1 90.94 209 HIS B C 1
ATOM 4896 O O . HIS B 1 209 ? 13.039 27.453 14.742 1 90.94 209 HIS B O 1
ATOM 4902 N N . ASN B 1 210 ? 14.625 28.031 16.25 1 92.62 210 ASN B N 1
ATOM 4903 C CA . ASN B 1 210 ? 15.352 28.859 15.289 1 92.62 210 ASN B CA 1
ATOM 4904 C C . ASN B 1 210 ? 15.914 28 14.148 1 92.62 210 ASN B C 1
ATOM 4906 O O . ASN B 1 210 ? 16.266 28.531 13.094 1 92.62 210 ASN B O 1
ATOM 4910 N N . GLY B 1 211 ? 16.078 26.719 14.359 1 89.94 211 GLY B N 1
ATOM 4911 C CA . GLY B 1 211 ? 16.422 25.844 13.258 1 89.94 211 GLY B CA 1
ATOM 4912 C C . GLY B 1 211 ? 15.367 25.781 12.172 1 89.94 211 GLY B C 1
ATOM 4913 O O . GLY B 1 211 ? 15.688 25.828 10.984 1 89.94 211 GLY B O 1
ATOM 4914 N N . HIS B 1 212 ? 14.125 25.703 12.602 1 91 212 HIS B N 1
ATOM 4915 C CA . HIS B 1 212 ? 13.008 25.766 11.664 1 91 212 HIS B CA 1
ATOM 4916 C C . HIS B 1 212 ? 13 27.078 10.906 1 91 212 HIS B C 1
ATOM 4918 O O . HIS B 1 212 ? 12.828 27.109 9.688 1 91 212 HIS B O 1
ATOM 4924 N N . ALA B 1 213 ? 13.203 28.094 11.672 1 92.88 213 ALA B N 1
ATOM 4925 C CA . ALA B 1 213 ? 13.188 29.422 11.078 1 92.88 213 ALA B CA 1
ATOM 4926 C C . ALA B 1 213 ? 14.289 29.578 10.031 1 92.88 213 ALA B C 1
ATOM 4928 O O . ALA B 1 213 ? 14.07 30.172 8.977 1 92.88 213 ALA B O 1
ATOM 4929 N N . LEU B 1 214 ? 15.43 29.062 10.391 1 92.94 214 LEU B N 1
ATOM 4930 C CA . LEU B 1 214 ? 16.547 29.078 9.453 1 92.94 214 LEU B CA 1
ATOM 4931 C C . LEU B 1 214 ? 16.188 28.391 8.148 1 92.94 214 LEU B C 1
ATOM 4933 O O . LEU B 1 214 ? 16.453 28.906 7.066 1 92.94 214 LEU B O 1
ATOM 4937 N N . LEU B 1 215 ? 15.586 27.297 8.25 1 91.31 215 LEU B N 1
ATOM 4938 C CA . LEU B 1 215 ? 15.172 26.516 7.082 1 91.31 215 LEU B CA 1
ATOM 4939 C C . LEU B 1 215 ? 14.156 27.297 6.25 1 91.31 215 LEU B C 1
ATOM 4941 O O . LEU B 1 215 ? 14.273 27.359 5.027 1 91.31 215 LEU B O 1
ATOM 4945 N N . MET B 1 216 ? 13.203 27.859 6.852 1 94.44 216 MET B N 1
ATOM 4946 C CA . MET B 1 216 ? 12.141 28.578 6.16 1 94.44 216 MET B CA 1
ATOM 4947 C C . MET B 1 216 ? 12.688 29.828 5.477 1 94.44 216 MET B C 1
ATOM 4949 O O . MET B 1 216 ? 12.383 30.078 4.312 1 94.44 216 MET B O 1
ATOM 4953 N N . ASN B 1 217 ? 13.492 30.5 6.195 1 94.88 217 ASN B N 1
ATOM 4954 C CA . ASN B 1 217 ? 14.102 31.703 5.625 1 94.88 217 ASN B CA 1
ATOM 4955 C C . ASN B 1 217 ? 15.031 31.359 4.465 1 94.88 217 ASN B C 1
ATOM 4957 O O . ASN B 1 217 ? 15.039 32.062 3.445 1 94.88 217 ASN B O 1
ATOM 4961 N N . ASP B 1 218 ? 15.781 30.359 4.668 1 93.94 218 ASP B N 1
ATOM 4962 C CA . ASP B 1 218 ? 16.672 29.906 3.607 1 93.94 218 ASP B CA 1
ATOM 4963 C C . ASP B 1 218 ? 15.891 29.469 2.373 1 93.94 218 ASP B C 1
ATOM 4965 O O . ASP B 1 218 ? 16.312 29.719 1.242 1 93.94 218 ASP B O 1
ATOM 4969 N N . THR B 1 219 ? 14.844 28.812 2.562 1 94.31 219 THR B N 1
ATOM 4970 C CA . THR B 1 219 ? 14 28.375 1.458 1 94.31 219 THR B CA 1
ATOM 4971 C C . THR B 1 219 ? 13.484 29.562 0.657 1 94.31 219 THR B C 1
ATOM 4973 O O . THR B 1 219 ? 13.516 29.547 -0.575 1 94.31 219 THR B O 1
ATOM 4976 N N . ARG B 1 220 ? 13.016 30.578 1.348 1 95.81 220 ARG B N 1
ATOM 4977 C CA . ARG B 1 220 ? 12.547 31.766 0.639 1 95.81 220 ARG B CA 1
ATOM 4978 C C . ARG B 1 220 ? 13.672 32.375 -0.192 1 95.81 220 ARG B C 1
ATOM 4980 O O . ARG B 1 220 ? 13.453 32.75 -1.345 1 95.81 220 ARG B O 1
ATOM 4987 N N . LYS B 1 221 ? 14.836 32.469 0.4 1 95.69 221 LYS B N 1
ATOM 4988 C CA . LYS B 1 221 ? 15.984 33.031 -0.309 1 95.69 221 LYS B CA 1
ATOM 4989 C C . LYS B 1 221 ? 16.281 32.25 -1.58 1 95.69 221 LYS B C 1
ATOM 4991 O O . LYS B 1 221 ? 16.531 32.812 -2.637 1 95.69 221 LYS B O 1
ATOM 4996 N N . ARG B 1 222 ? 16.234 31 -1.463 1 93.94 222 ARG B N 1
ATOM 4997 C CA . ARG B 1 222 ? 16.484 30.125 -2.605 1 93.94 222 ARG B CA 1
ATOM 4998 C C . ARG B 1 222 ? 15.453 30.344 -3.703 1 93.94 222 ARG B C 1
ATOM 5000 O O . ARG B 1 222 ? 15.789 30.375 -4.887 1 93.94 222 ARG B O 1
ATOM 5007 N N . LEU B 1 223 ? 14.219 30.484 -3.338 1 94.88 223 LEU B N 1
ATOM 5008 C CA . LEU B 1 223 ? 13.141 30.703 -4.301 1 94.88 223 LEU B CA 1
ATOM 5009 C C . LEU B 1 223 ? 13.32 32.062 -5.012 1 94.88 223 LEU B C 1
ATOM 5011 O O . LEU B 1 223 ? 13.086 32.156 -6.219 1 94.88 223 LEU B O 1
ATOM 5015 N N . LEU B 1 224 ? 13.789 33.031 -4.273 1 96.19 224 LEU B N 1
ATOM 5016 C CA . LEU B 1 224 ? 14.094 34.312 -4.879 1 96.19 224 LEU B CA 1
ATOM 5017 C C . LEU B 1 224 ? 15.234 34.188 -5.883 1 96.19 224 LEU B C 1
ATOM 5019 O O . LEU B 1 224 ? 15.18 34.75 -6.973 1 96.19 224 LEU B O 1
ATOM 5023 N N . GLU B 1 225 ? 16.172 33.375 -5.527 1 96.06 225 GLU B N 1
ATOM 5024 C CA . GLU B 1 225 ? 17.312 33.125 -6.41 1 96.06 225 GLU B CA 1
ATOM 5025 C C . GLU B 1 225 ? 16.891 32.375 -7.672 1 96.06 225 GLU B C 1
ATOM 5027 O O . GLU B 1 225 ? 17.484 32.562 -8.734 1 96.06 225 GLU B O 1
ATOM 5032 N N . MET B 1 226 ? 15.922 31.656 -7.539 1 93.06 226 MET B N 1
ATOM 5033 C CA . MET B 1 226 ? 15.406 30.891 -8.672 1 93.06 226 MET B CA 1
ATOM 5034 C C . MET B 1 226 ? 14.609 31.781 -9.617 1 93.06 226 MET B C 1
ATOM 5036 O O . MET B 1 226 ? 14.289 31.391 -10.734 1 93.06 226 MET B O 1
ATOM 5040 N N . GLY B 1 227 ? 14.195 32.969 -9.148 1 95.06 227 GLY B N 1
ATOM 5041 C CA . GLY B 1 227 ? 13.547 33.906 -10.047 1 95.06 227 GLY B CA 1
ATOM 5042 C C . GLY B 1 227 ? 12.141 34.281 -9.609 1 95.06 227 GLY B C 1
ATOM 5043 O O . GLY B 1 227 ? 11.508 35.156 -10.227 1 95.06 227 GLY B O 1
ATOM 5044 N N . TYR B 1 228 ? 11.719 33.719 -8.508 1 95.44 228 TYR B N 1
ATOM 5045 C CA . TYR B 1 228 ? 10.406 34.094 -8 1 95.44 228 TYR B CA 1
ATOM 5046 C C . TYR B 1 228 ? 10.453 35.469 -7.375 1 95.44 228 TYR B C 1
ATOM 5048 O O . TYR B 1 228 ? 11.453 35.875 -6.773 1 95.44 228 TYR B O 1
ATOM 5056 N N . LYS B 1 229 ? 9.359 36.156 -7.43 1 96.06 229 LYS B N 1
ATOM 5057 C CA . LYS B 1 229 ? 9.344 37.562 -6.992 1 96.06 229 LYS B CA 1
ATOM 5058 C C . LYS B 1 229 ? 8.797 37.688 -5.57 1 96.06 229 LYS B C 1
ATOM 5060 O O . LYS B 1 229 ? 9.266 38.5 -4.789 1 96.06 229 LYS B O 1
ATOM 5065 N N . ASN B 1 230 ? 7.844 36.906 -5.25 1 96.5 230 ASN B N 1
ATOM 5066 C CA . ASN B 1 230 ? 7.238 37.031 -3.928 1 96.5 230 ASN B CA 1
ATOM 5067 C C . ASN B 1 230 ? 6.836 35.656 -3.371 1 96.5 230 ASN B C 1
ATOM 5069 O O . ASN B 1 230 ? 5.648 35.375 -3.209 1 96.5 230 ASN B O 1
ATOM 5073 N N . PRO B 1 231 ? 7.793 34.844 -2.971 1 97.06 231 PRO B N 1
ATOM 5074 C CA . PRO B 1 231 ? 7.477 33.594 -2.291 1 97.06 231 PRO B CA 1
ATOM 5075 C C . PRO B 1 231 ? 6.82 33.812 -0.928 1 97.06 231 PRO B C 1
ATOM 5077 O O . PRO B 1 231 ? 7.305 34.625 -0.128 1 97.06 231 PRO B O 1
ATOM 5080 N N . ILE B 1 232 ? 5.742 33.156 -0.705 1 97.75 232 ILE B N 1
ATOM 5081 C CA . ILE B 1 232 ? 5.012 33.281 0.552 1 97.75 232 ILE B CA 1
ATOM 5082 C C . ILE B 1 232 ? 5.074 31.953 1.314 1 97.75 232 ILE B C 1
ATOM 5084 O O . ILE B 1 232 ? 4.895 30.875 0.728 1 97.75 232 ILE B O 1
ATOM 5088 N N . LEU B 1 233 ? 5.391 32.062 2.592 1 97.75 233 LEU B N 1
ATOM 5089 C CA . LEU B 1 233 ? 5.402 30.891 3.48 1 97.75 233 LEU B CA 1
ATOM 5090 C C . LEU B 1 233 ? 4.02 30.641 4.066 1 97.75 233 LEU B C 1
ATOM 5092 O O . LEU B 1 233 ? 3.393 31.562 4.605 1 97.75 233 LEU B O 1
ATOM 5096 N N . LEU B 1 234 ? 3.549 29.438 3.908 1 98 234 LEU B N 1
ATOM 5097 C CA . LEU B 1 234 ? 2.422 28.953 4.699 1 98 234 LEU B CA 1
ATOM 5098 C C . LEU B 1 234 ? 2.906 28.141 5.898 1 98 234 LEU B C 1
ATOM 5100 O O . LEU B 1 234 ? 3.295 26.984 5.758 1 98 234 LEU B O 1
ATOM 5104 N N . LEU B 1 235 ? 2.998 28.75 7.043 1 97.44 235 LEU B N 1
ATOM 5105 C CA . LEU B 1 235 ? 3.25 28.078 8.305 1 97.44 235 LEU B CA 1
ATOM 5106 C C . LEU B 1 235 ? 1.979 27.406 8.82 1 97.44 235 LEU B C 1
ATOM 5108 O O . LEU B 1 235 ? 1.049 28.078 9.258 1 97.44 235 LEU B O 1
ATOM 5112 N N . HIS B 1 236 ? 1.948 26.094 8.828 1 97.38 236 HIS B N 1
ATOM 5113 C CA . HIS B 1 236 ? 0.667 25.391 8.859 1 97.38 236 HIS B CA 1
ATOM 5114 C C . HIS B 1 236 ? 0.647 24.328 9.945 1 97.38 236 HIS B C 1
ATOM 5116 O O . HIS B 1 236 ? 0.596 23.125 9.641 1 97.38 236 HIS B O 1
ATOM 5122 N N . PRO B 1 237 ? 0.556 24.734 11.203 1 96.44 237 PRO B N 1
ATOM 5123 C CA . PRO B 1 237 ? 0.487 23.75 12.297 1 96.44 237 PRO B CA 1
ATOM 5124 C C . PRO B 1 237 ? -0.763 22.875 12.227 1 96.44 237 PRO B C 1
ATOM 5126 O O . PRO B 1 237 ? -1.818 23.344 11.781 1 96.44 237 PRO B O 1
ATOM 5129 N N . LEU B 1 238 ? -0.605 21.703 12.734 1 96.38 238 LEU B N 1
ATOM 5130 C CA . LEU B 1 238 ? -1.721 20.766 12.836 1 96.38 238 LEU B CA 1
ATOM 5131 C C . LEU B 1 238 ? -2.699 21.188 13.922 1 96.38 238 LEU B C 1
ATOM 5133 O O . LEU B 1 238 ? -2.287 21.531 15.031 1 96.38 238 LEU B O 1
ATOM 5137 N N . GLY B 1 239 ? -3.979 21.156 13.57 1 96.38 239 GLY B N 1
ATOM 5138 C CA . GLY B 1 239 ? -4.977 21.609 14.523 1 96.38 239 GLY B CA 1
ATOM 5139 C C . GLY B 1 239 ? -5.914 20.5 14.977 1 96.38 239 GLY B C 1
ATOM 5140 O O . GLY B 1 239 ? -6.691 20.672 15.914 1 96.38 239 GLY B O 1
ATOM 5141 N N . GLY B 1 240 ? -5.844 19.328 14.289 1 96.38 240 GLY B N 1
ATOM 5142 C CA . GLY B 1 240 ? -6.625 18.172 14.719 1 96.38 240 GLY B CA 1
ATOM 5143 C C . GLY B 1 240 ? -5.988 17.422 15.867 1 96.38 240 GLY B C 1
ATOM 5144 O O . GLY B 1 240 ? -5.117 17.953 16.562 1 96.38 240 GLY B O 1
ATOM 5145 N N . PHE B 1 241 ? -6.426 16.266 16.062 1 96.94 241 PHE B N 1
ATOM 5146 C CA . PHE B 1 241 ? -5.984 15.375 17.141 1 96.94 241 PHE B CA 1
ATOM 5147 C C . PHE B 1 241 ? -4.473 15.188 17.094 1 96.94 241 PHE B C 1
ATOM 5149 O O . PHE B 1 241 ? -3.896 15.008 16.016 1 96.94 241 PHE B O 1
ATOM 5156 N N . THR B 1 242 ? -3.828 15.328 18.188 1 94.88 242 THR B N 1
ATOM 5157 C CA . THR B 1 242 ? -2.445 14.922 18.391 1 94.88 242 THR B CA 1
ATOM 5158 C C . THR B 1 242 ? -2.312 14.102 19.672 1 94.88 242 THR B C 1
ATOM 5160 O O . THR B 1 242 ? -3.219 14.094 20.516 1 94.88 242 THR B O 1
ATOM 5163 N N . LYS B 1 243 ? -1.261 13.461 19.812 1 92.44 243 LYS B N 1
ATOM 5164 C CA . LYS B 1 243 ? -1.073 12.617 20.984 1 92.44 243 LYS B CA 1
ATOM 5165 C C . LYS B 1 243 ? -0.861 13.461 22.234 1 92.44 243 LYS B C 1
ATOM 5167 O O . LYS B 1 243 ? -0.554 14.656 22.141 1 92.44 243 LYS B O 1
ATOM 5172 N N . ALA B 1 244 ? -0.917 12.875 23.391 1 86.19 244 ALA B N 1
ATOM 5173 C CA . ALA B 1 244 ? -1.022 13.547 24.688 1 86.19 244 ALA B CA 1
ATOM 5174 C C . ALA B 1 244 ? 0.259 14.312 25.016 1 86.19 244 ALA B C 1
ATOM 5176 O O . ALA B 1 244 ? 0.218 15.359 25.672 1 86.19 244 ALA B O 1
ATOM 5177 N N . ASP B 1 245 ? 1.383 13.844 24.578 1 84 245 ASP B N 1
ATOM 5178 C CA . ASP B 1 245 ? 2.641 14.469 24.984 1 84 245 ASP B CA 1
ATOM 5179 C C . ASP B 1 245 ? 3.016 15.609 24.047 1 84 245 ASP B C 1
ATOM 5181 O O . ASP B 1 245 ? 4.039 16.266 24.234 1 84 245 ASP B O 1
ATOM 5185 N N . ASP B 1 246 ? 2.207 15.953 23.125 1 87.62 246 ASP B N 1
ATOM 5186 C CA . ASP B 1 246 ? 2.451 17.094 22.25 1 87.62 246 ASP B CA 1
ATOM 5187 C C . ASP B 1 246 ? 1.967 18.391 22.891 1 87.62 246 ASP B C 1
ATOM 5189 O O . ASP B 1 246 ? 1.011 18.391 23.672 1 87.62 246 ASP B O 1
ATOM 5193 N N . VAL B 1 247 ? 2.619 19.5 22.547 1 90.56 247 VAL B N 1
ATOM 5194 C CA . VAL B 1 247 ? 2.195 20.828 23.016 1 90.56 247 VAL B CA 1
ATOM 5195 C C . VAL B 1 247 ? 0.827 21.172 22.438 1 90.56 247 VAL B C 1
ATOM 5197 O O . VAL B 1 247 ? 0.603 21.016 21.234 1 90.56 247 VAL B O 1
ATOM 5200 N N . PRO B 1 248 ? -0.077 21.594 23.25 1 93.69 248 PRO B N 1
ATOM 5201 C CA . PRO B 1 248 ? -1.431 21.891 22.781 1 93.69 248 PRO B CA 1
ATOM 5202 C C . PRO B 1 248 ? -1.454 22.984 21.719 1 93.69 248 PRO B C 1
ATOM 5204 O O . PRO B 1 248 ? -0.564 23.828 21.688 1 93.69 248 PRO B O 1
ATOM 5207 N N . LEU B 1 249 ? -2.492 22.969 20.938 1 95.69 249 LEU B N 1
ATOM 5208 C CA . LEU B 1 249 ? -2.605 23.844 19.766 1 95.69 249 LEU B CA 1
ATOM 5209 C C . LEU B 1 249 ? -2.566 25.312 20.188 1 95.69 249 LEU B C 1
ATOM 5211 O O . LEU B 1 249 ? -1.889 26.125 19.547 1 95.69 249 LEU B O 1
ATOM 5215 N N . ASP B 1 250 ? -3.303 25.672 21.234 1 95.81 250 ASP B N 1
ATOM 5216 C CA . ASP B 1 250 ? -3.369 27.078 21.641 1 95.81 250 ASP B CA 1
ATOM 5217 C C . ASP B 1 250 ? -1.993 27.594 22.047 1 95.81 250 ASP B C 1
ATOM 5219 O O . ASP B 1 250 ? -1.626 28.719 21.719 1 95.81 250 ASP B O 1
ATOM 5223 N N . VAL B 1 251 ? -1.206 26.75 22.719 1 95.06 251 VAL B N 1
ATOM 5224 C CA . VAL B 1 251 ? 0.144 27.109 23.141 1 95.06 251 VAL B CA 1
ATOM 5225 C C . VAL B 1 251 ? 1.051 27.234 21.922 1 95.06 251 VAL B C 1
ATOM 5227 O O . VAL B 1 251 ? 1.838 28.188 21.828 1 95.06 251 VAL B O 1
ATOM 5230 N N . ARG B 1 252 ? 0.931 26.328 20.984 1 96 252 ARG B N 1
ATOM 5231 C CA . ARG B 1 252 ? 1.733 26.375 19.766 1 96 252 ARG B CA 1
ATOM 5232 C C . ARG B 1 252 ? 1.432 27.641 18.969 1 96 252 ARG B C 1
ATOM 5234 O O . ARG B 1 252 ? 2.35 28.312 18.5 1 96 252 ARG B O 1
ATOM 5241 N N . MET B 1 253 ? 0.142 28 18.891 1 96.75 253 MET B N 1
ATOM 5242 C CA . MET B 1 253 ? -0.258 29.172 18.109 1 96.75 253 MET B CA 1
ATOM 5243 C C . MET B 1 253 ? 0.251 30.453 18.766 1 96.75 253 MET B C 1
ATOM 5245 O O . MET B 1 253 ? 0.67 31.375 18.078 1 96.75 253 MET B O 1
ATOM 5249 N N . GLU B 1 254 ? 0.166 30.484 20.047 1 96.56 254 GLU B N 1
ATOM 5250 C CA . GLU B 1 254 ? 0.732 31.625 20.766 1 96.56 254 GLU B CA 1
ATOM 5251 C C . GLU B 1 254 ? 2.234 31.734 20.516 1 96.56 254 GLU B C 1
ATOM 5253 O O . GLU B 1 254 ? 2.748 32.844 20.266 1 96.56 254 GLU B O 1
ATOM 5258 N N . GLN B 1 255 ? 2.885 30.641 20.641 1 96.19 255 GLN B N 1
ATOM 5259 C CA . GLN B 1 255 ? 4.324 30.609 20.391 1 96.19 255 GLN B CA 1
ATOM 5260 C C . GLN B 1 255 ? 4.648 31.078 18.984 1 96.19 255 GLN B C 1
ATOM 5262 O O . GLN B 1 255 ? 5.594 31.844 18.766 1 96.19 255 GLN B O 1
ATOM 5267 N N . HIS B 1 256 ? 3.904 30.625 17.938 1 95.88 256 HIS B N 1
ATOM 5268 C CA . HIS B 1 256 ? 4.098 31.047 16.562 1 95.88 256 HIS B CA 1
ATOM 5269 C C . HIS B 1 256 ? 3.898 32.562 16.422 1 95.88 256 HIS B C 1
ATOM 5271 O O . HIS B 1 256 ? 4.625 33.219 15.672 1 95.88 256 HIS B O 1
ATOM 5277 N N . SER B 1 257 ? 2.912 33.031 17.109 1 95.38 257 SER B N 1
ATOM 5278 C CA . SER B 1 257 ? 2.672 34.469 17.078 1 95.38 257 SER B CA 1
ATOM 5279 C C . SER B 1 257 ? 3.883 35.25 17.594 1 95.38 257 SER B C 1
ATOM 5281 O O . SER B 1 257 ? 4.242 36.281 17.031 1 95.38 257 SER B O 1
ATOM 5283 N N . LYS B 1 258 ? 4.52 34.75 18.641 1 96 258 LYS B N 1
ATOM 5284 C CA . LYS B 1 258 ? 5.699 35.406 19.203 1 96 258 LYS B CA 1
ATOM 5285 C C . LYS B 1 258 ? 6.879 35.344 18.234 1 96 258 LYS B C 1
ATOM 5287 O O . LYS B 1 258 ? 7.699 36.25 18.188 1 96 258 LYS B O 1
ATOM 5292 N N . VAL B 1 259 ? 6.953 34.281 17.5 1 95.06 259 VAL B N 1
ATOM 5293 C CA . VAL B 1 259 ? 8 34.094 16.5 1 95.06 259 VAL B CA 1
ATOM 5294 C C . VAL B 1 259 ? 7.895 35.219 15.445 1 95.06 259 VAL B C 1
ATOM 5296 O O . VAL B 1 259 ? 8.906 35.75 15.016 1 95.06 259 VAL B O 1
ATOM 5299 N N . LEU B 1 260 ? 6.703 35.562 15.047 1 95.81 260 LEU B N 1
ATOM 5300 C CA . LEU B 1 260 ? 6.469 36.625 14.07 1 95.81 260 LEU B CA 1
ATOM 5301 C C . LEU B 1 260 ? 6.711 38 14.688 1 95.81 260 LEU B C 1
ATOM 5303 O O . LEU B 1 260 ? 7.348 38.844 14.078 1 95.81 260 LEU B O 1
ATOM 5307 N N . GLU B 1 261 ? 6.262 38.188 15.883 1 95.25 261 GLU B N 1
ATOM 5308 C CA . GLU B 1 261 ? 6.414 39.438 16.578 1 95.25 261 GLU B CA 1
ATOM 5309 C C . GLU B 1 261 ? 7.887 39.781 16.797 1 95.25 261 GLU B C 1
ATOM 5311 O O . GLU B 1 261 ? 8.273 40.969 16.688 1 95.25 261 GLU B O 1
ATOM 5316 N N . ASP B 1 262 ? 8.617 38.75 17.047 1 95 262 ASP B N 1
ATOM 5317 C CA . ASP B 1 262 ? 10.039 38.938 17.297 1 95 262 ASP B CA 1
ATOM 5318 C C . ASP B 1 262 ? 10.82 39.094 16 1 95 262 ASP B C 1
ATOM 5320 O O . ASP B 1 262 ? 12.023 39.375 16.031 1 95 262 ASP B O 1
ATOM 5324 N N . GLY B 1 263 ? 10.172 38.938 14.922 1 94.06 263 GLY B N 1
ATOM 5325 C CA . GLY B 1 263 ? 10.797 39.188 13.633 1 94.06 263 GLY B CA 1
ATOM 5326 C C . GLY B 1 263 ? 11.641 38 13.148 1 94.06 263 GLY B C 1
ATOM 5327 O O . GLY B 1 263 ? 12.461 38.156 12.242 1 94.06 263 GLY B O 1
ATOM 5328 N N . VAL B 1 264 ? 11.508 36.875 13.852 1 94.62 264 VAL B N 1
ATOM 5329 C CA . VAL B 1 264 ? 12.219 35.688 13.43 1 94.62 264 VAL B CA 1
ATOM 5330 C C . VAL B 1 264 ? 11.742 35.25 12.047 1 94.62 264 VAL B C 1
ATOM 5332 O O . VAL B 1 264 ? 12.539 34.812 11.219 1 94.62 264 VAL B O 1
ATOM 5335 N N . LEU B 1 265 ? 10.461 35.375 11.797 1 95.88 265 LEU B N 1
ATOM 5336 C CA . LEU B 1 265 ? 9.812 35.25 10.5 1 95.88 265 LEU B CA 1
ATOM 5337 C C . LEU B 1 265 ? 9.109 36.562 10.125 1 95.88 265 LEU B C 1
ATOM 5339 O O . LEU B 1 265 ? 8.602 37.25 11 1 95.88 265 LEU B O 1
ATOM 5343 N N . ASP B 1 266 ? 9.078 36.844 8.867 1 95.69 266 ASP B N 1
ATOM 5344 C CA . ASP B 1 266 ? 8.453 38.094 8.375 1 95.69 266 ASP B CA 1
ATOM 5345 C C . ASP B 1 266 ? 6.949 37.906 8.203 1 95.69 266 ASP B C 1
ATOM 5347 O O . ASP B 1 266 ? 6.504 37.125 7.359 1 95.69 266 ASP B O 1
ATOM 5351 N N . PRO B 1 267 ? 6.152 38.625 8.984 1 95.06 267 PRO B N 1
ATOM 5352 C CA . PRO B 1 267 ? 4.699 38.469 8.867 1 95.06 267 PRO B CA 1
ATOM 5353 C C . PRO B 1 267 ? 4.176 38.875 7.488 1 95.06 267 PRO B C 1
ATOM 5355 O O . PRO B 1 267 ? 3.109 38.406 7.078 1 95.06 267 PRO B O 1
ATOM 5358 N N . GLU B 1 268 ? 4.926 39.656 6.77 1 95.38 268 GLU B N 1
ATOM 5359 C CA . GLU B 1 268 ? 4.492 40.094 5.445 1 95.38 268 GLU B CA 1
ATOM 5360 C C . GLU B 1 268 ? 4.562 38.969 4.434 1 95.38 268 GLU B C 1
ATOM 5362 O O . GLU B 1 268 ? 3.805 38.938 3.461 1 95.38 268 GLU B O 1
ATOM 5367 N N . THR B 1 269 ? 5.422 38.062 4.711 1 96.94 269 THR B N 1
ATOM 5368 C CA . THR B 1 269 ? 5.613 36.969 3.752 1 96.94 269 THR B CA 1
ATOM 5369 C C . THR B 1 269 ? 5.277 35.625 4.387 1 96.94 269 THR B C 1
ATOM 5371 O O . THR B 1 269 ? 5.719 34.594 3.902 1 96.94 269 THR B O 1
ATOM 5374 N N . THR B 1 270 ? 4.605 35.688 5.523 1 97.75 270 THR B N 1
ATOM 5375 C CA . THR B 1 270 ? 4.219 34.438 6.215 1 97.75 270 THR B CA 1
ATOM 5376 C C . THR B 1 270 ? 2.729 34.438 6.531 1 97.75 270 THR B C 1
ATOM 5378 O O . THR B 1 270 ? 2.207 35.438 7.086 1 97.75 270 THR B O 1
ATOM 5381 N N . ILE B 1 271 ? 2.074 33.469 6.125 1 97.12 271 ILE B N 1
ATOM 5382 C CA . ILE B 1 271 ? 0.698 33.219 6.543 1 97.12 271 ILE B CA 1
ATOM 5383 C C . ILE B 1 271 ? 0.661 32.062 7.543 1 97.12 271 ILE B C 1
ATOM 5385 O O . ILE B 1 271 ? 1.157 30.969 7.262 1 97.12 271 ILE B O 1
ATOM 5389 N N . VAL B 1 272 ? 0.131 32.344 8.711 1 97.19 272 VAL B N 1
ATOM 5390 C CA . VAL B 1 272 ? -0.068 31.297 9.719 1 97.19 272 VAL B CA 1
ATOM 5391 C C . VAL B 1 272 ? -1.518 30.812 9.688 1 97.19 272 VAL B C 1
ATOM 5393 O O . VAL B 1 272 ? -2.445 31.609 9.82 1 97.19 272 VAL B O 1
ATOM 5396 N N . ALA B 1 273 ? -1.713 29.578 9.484 1 97.94 273 ALA B N 1
ATOM 5397 C CA . ALA B 1 273 ? -3.045 28.984 9.484 1 97.94 273 ALA B CA 1
ATOM 5398 C C . ALA B 1 273 ? -3.016 27.578 10.086 1 97.94 273 ALA B C 1
ATOM 5400 O O . ALA B 1 273 ? -1.944 26.984 10.242 1 97.94 273 ALA B O 1
ATOM 5401 N N . ILE B 1 274 ? -4.168 27.109 10.461 1 98.19 274 ILE B N 1
ATOM 5402 C CA . ILE B 1 274 ? -4.285 25.812 11.125 1 98.19 274 ILE B CA 1
ATOM 5403 C C . ILE B 1 274 ? -4.781 24.766 10.133 1 98.19 274 ILE B C 1
ATOM 5405 O O . ILE B 1 274 ? -5.766 25 9.422 1 98.19 274 ILE B O 1
ATOM 5409 N N . PHE B 1 275 ? -4.051 23.688 10.023 1 98.44 275 PHE B N 1
ATOM 5410 C CA . PHE B 1 275 ? -4.496 22.516 9.281 1 98.44 275 PHE B CA 1
ATOM 5411 C C . PHE B 1 275 ? -5.41 21.641 10.133 1 98.44 275 PHE B C 1
ATOM 5413 O O . PHE B 1 275 ? -4.984 21.109 11.156 1 98.44 275 PHE B O 1
ATOM 5420 N N . PRO B 1 276 ? -6.582 21.453 9.766 1 98 276 PRO B N 1
ATOM 5421 C CA . PRO B 1 276 ? -7.566 20.859 10.672 1 98 276 PRO B CA 1
ATOM 5422 C C . PRO B 1 276 ? -7.426 19.328 10.773 1 98 276 PRO B C 1
ATOM 5424 O O . PRO B 1 276 ? -8.07 18.703 11.625 1 98 276 PRO B O 1
ATOM 5427 N N . SER B 1 277 ? -6.637 18.719 10.062 1 98.31 277 SER B N 1
ATOM 5428 C CA . SER B 1 277 ? -6.547 17.25 9.969 1 98.31 277 SER B CA 1
ATOM 5429 C C . SER B 1 277 ? -5.988 16.656 11.258 1 98.31 277 SER B C 1
ATOM 5431 O O . SER B 1 277 ? -5.055 17.203 11.852 1 98.31 277 SER B O 1
ATOM 5433 N N . PRO B 1 278 ? -6.543 15.531 11.727 1 98.25 278 PRO B N 1
ATOM 5434 C CA . PRO B 1 278 ? -5.906 14.812 12.836 1 98.25 278 PRO B CA 1
ATOM 5435 C C . PRO B 1 278 ? -4.59 14.148 12.43 1 98.25 278 PRO B C 1
ATOM 5437 O O . PRO B 1 278 ? -4.398 13.82 11.258 1 98.25 278 PRO B O 1
ATOM 5440 N N . MET B 1 279 ? -3.77 13.961 13.391 1 97.88 279 MET B N 1
ATOM 5441 C CA . MET B 1 279 ? -2.469 13.352 13.133 1 97.88 279 MET B CA 1
ATOM 5442 C C . MET B 1 279 ? -2.529 11.836 13.344 1 97.88 279 MET B C 1
ATOM 5444 O O . MET B 1 279 ? -3.035 11.367 14.367 1 97.88 279 MET B O 1
ATOM 5448 N N . HIS B 1 280 ? -1.966 11.086 12.391 1 98.44 280 HIS B N 1
ATOM 5449 C CA . HIS B 1 280 ? -1.938 9.625 12.453 1 98.44 280 HIS B CA 1
ATOM 5450 C C . HIS B 1 280 ? -0.575 9.117 12.906 1 98.44 280 HIS B C 1
ATOM 5452 O O . HIS B 1 280 ? -0.453 7.98 13.359 1 98.44 280 HIS B O 1
ATOM 5458 N N . TYR B 1 281 ? 0.453 9.938 12.75 1 97.81 281 TYR B N 1
ATOM 5459 C CA . TYR B 1 281 ? 1.832 9.508 12.953 1 97.81 281 TYR B CA 1
ATOM 5460 C C . TYR B 1 281 ? 2.164 8.312 12.07 1 97.81 281 TYR B C 1
ATOM 5462 O O . TYR B 1 281 ? 2.746 7.328 12.539 1 97.81 281 TYR B O 1
ATOM 5470 N N . ALA B 1 282 ? 1.821 8.391 10.836 1 98.56 282 ALA B N 1
ATOM 5471 C CA . ALA B 1 282 ? 1.953 7.262 9.914 1 98.56 282 ALA B CA 1
ATOM 5472 C C . ALA B 1 282 ? 3.102 7.488 8.938 1 98.56 282 ALA B C 1
ATOM 5474 O O . ALA B 1 282 ? 3.105 6.93 7.84 1 98.56 282 ALA B O 1
ATOM 5475 N N . GLY B 1 283 ? 4.023 8.32 9.219 1 97.75 283 GLY B N 1
ATOM 5476 C CA . GLY B 1 283 ? 5.285 8.477 8.516 1 97.75 283 GLY B CA 1
ATOM 5477 C C . GLY B 1 283 ? 5.113 8.664 7.02 1 97.75 283 GLY B C 1
ATOM 5478 O O . GLY B 1 283 ? 4.422 9.586 6.578 1 97.75 283 GLY B O 1
ATOM 5479 N N . PRO B 1 284 ? 5.707 7.754 6.23 1 98.38 284 PRO B N 1
ATOM 5480 C CA . PRO B 1 284 ? 5.715 7.891 4.773 1 98.38 284 PRO B CA 1
ATOM 5481 C C . PRO B 1 284 ? 4.309 7.938 4.18 1 98.38 284 PRO B C 1
ATOM 5483 O O . PRO B 1 284 ? 4.086 8.602 3.162 1 98.38 284 PRO B O 1
ATOM 5486 N N . THR B 1 285 ? 3.346 7.285 4.797 1 98.81 285 THR B N 1
ATOM 5487 C CA . THR B 1 285 ? 1.97 7.285 4.316 1 98.81 285 THR B CA 1
ATOM 5488 C C . THR B 1 285 ? 1.318 8.648 4.535 1 98.81 285 THR B C 1
ATOM 5490 O O . THR B 1 285 ? 0.692 9.195 3.629 1 98.81 285 THR B O 1
ATOM 5493 N N . GLU B 1 286 ? 1.559 9.211 5.672 1 98.5 286 GLU B N 1
ATOM 5494 C CA . GLU B 1 286 ? 0.818 10.406 6.066 1 98.5 286 GLU B CA 1
ATOM 5495 C C . GLU B 1 286 ? 1.446 11.664 5.473 1 98.5 286 GLU B C 1
ATOM 5497 O O . GLU B 1 286 ? 0.749 12.641 5.195 1 98.5 286 GLU B O 1
ATOM 5502 N N . VAL B 1 287 ? 2.771 11.68 5.27 1 97.38 287 VAL B N 1
ATOM 5503 C CA . VAL B 1 287 ? 3.395 12.859 4.688 1 97.38 287 VAL B CA 1
ATOM 5504 C C . VAL B 1 287 ? 2.838 13.102 3.285 1 97.38 287 VAL B C 1
ATOM 5506 O O . VAL B 1 287 ? 2.717 14.242 2.848 1 97.38 287 VAL B O 1
ATOM 5509 N N . GLN B 1 288 ? 2.455 12.031 2.619 1 98.5 288 GLN B N 1
ATOM 5510 C CA . GLN B 1 288 ? 1.786 12.188 1.331 1 98.5 288 GLN B CA 1
ATOM 5511 C C . GLN B 1 288 ? 0.478 12.961 1.48 1 98.5 288 GLN B C 1
ATOM 5513 O O . GLN B 1 288 ? 0.203 13.875 0.708 1 98.5 288 GLN B O 1
ATOM 5518 N N . TRP B 1 289 ? -0.274 12.57 2.482 1 98.56 289 TRP B N 1
ATOM 5519 C CA . TRP B 1 289 ? -1.538 13.234 2.781 1 98.56 289 TRP B CA 1
ATOM 5520 C C . TRP B 1 289 ? -1.318 14.719 3.084 1 98.56 289 TRP B C 1
ATOM 5522 O O . TRP B 1 289 ? -2.057 15.57 2.592 1 98.56 289 TRP B O 1
ATOM 5532 N N . HIS B 1 290 ? -0.324 14.961 3.807 1 98 290 HIS B N 1
ATOM 5533 C CA . HIS B 1 290 ? 0.008 16.344 4.145 1 98 290 HIS B CA 1
ATOM 5534 C C . HIS B 1 290 ? 0.35 17.156 2.898 1 98 290 HIS B C 1
ATOM 5536 O O . HIS B 1 290 ? -0.135 18.266 2.727 1 98 290 HIS B O 1
ATOM 5542 N N . ALA B 1 291 ? 1.103 16.594 2.074 1 97 291 ALA B N 1
ATOM 5543 C CA . ALA B 1 291 ? 1.507 17.266 0.842 1 97 291 ALA B CA 1
ATOM 5544 C C . ALA B 1 291 ? 0.308 17.5 -0.073 1 97 291 ALA B C 1
ATOM 5546 O O . ALA B 1 291 ? 0.116 18.609 -0.583 1 97 291 ALA B O 1
ATOM 5547 N N . LYS B 1 292 ? -0.487 16.453 -0.2 1 97.12 292 LYS B N 1
ATOM 5548 C CA . LYS B 1 292 ? -1.65 16.547 -1.076 1 97.12 292 LYS B CA 1
ATOM 5549 C C . LYS B 1 292 ? -2.6 17.656 -0.611 1 97.12 292 LYS B C 1
ATOM 5551 O O . LYS B 1 292 ? -3.133 18.406 -1.428 1 97.12 292 LYS B O 1
ATOM 5556 N N . ALA B 1 293 ? -2.809 17.734 0.63 1 97.88 293 ALA B N 1
ATOM 5557 C CA . ALA B 1 293 ? -3.693 18.75 1.182 1 97.88 293 ALA B CA 1
ATOM 5558 C C . ALA B 1 293 ? -3.174 20.156 0.868 1 97.88 293 ALA B C 1
ATOM 5560 O O . ALA B 1 293 ? -3.957 21.062 0.599 1 97.88 293 ALA B O 1
ATOM 5561 N N . ARG B 1 294 ? -1.89 20.297 0.829 1 97.12 294 ARG B N 1
ATOM 5562 C CA . ARG B 1 294 ? -1.309 21.625 0.591 1 97.12 294 ARG B CA 1
ATOM 5563 C C . ARG B 1 294 ? -1.376 21.984 -0.887 1 97.12 294 ARG B C 1
ATOM 5565 O O . ARG B 1 294 ? -1.388 23.172 -1.236 1 97.12 294 ARG B O 1
ATOM 5572 N N . ILE B 1 295 ? -1.354 20.984 -1.744 1 96.38 295 ILE B N 1
ATOM 5573 C CA . ILE B 1 295 ? -1.643 21.234 -3.15 1 96.38 295 ILE B CA 1
ATOM 5574 C C . ILE B 1 295 ? -3.021 21.891 -3.281 1 96.38 295 ILE B C 1
ATOM 5576 O O . ILE B 1 295 ? -3.172 22.906 -3.949 1 96.38 295 ILE B O 1
ATOM 5580 N N . ASN B 1 296 ? -3.963 21.359 -2.58 1 97.5 296 ASN B N 1
ATOM 5581 C CA . ASN B 1 296 ? -5.324 21.875 -2.646 1 97.5 296 ASN B CA 1
ATOM 5582 C C . ASN B 1 296 ? -5.41 23.281 -2.062 1 97.5 296 ASN B C 1
ATOM 5584 O O . ASN B 1 296 ? -6.223 24.094 -2.508 1 97.5 296 ASN B O 1
ATOM 5588 N N . ALA B 1 297 ? -4.531 23.547 -1.175 1 97.19 297 ALA B N 1
ATOM 5589 C CA . ALA B 1 297 ? -4.496 24.891 -0.579 1 97.19 297 ALA B CA 1
ATOM 5590 C C . ALA B 1 297 ? -3.807 25.875 -1.506 1 97.19 297 ALA B C 1
ATOM 5592 O O . ALA B 1 297 ? -3.896 27.094 -1.3 1 97.19 297 ALA B O 1
ATOM 5593 N N . GLY B 1 298 ? -3.021 25.391 -2.465 1 96.38 298 GLY B N 1
ATOM 5594 C CA . GLY B 1 298 ? -2.406 26.281 -3.439 1 96.38 298 GLY B CA 1
ATOM 5595 C C . GLY B 1 298 ? -0.893 26.312 -3.344 1 96.38 298 GLY B C 1
ATOM 5596 O O . GLY B 1 298 ? -0.239 27.094 -4.039 1 96.38 298 GLY B O 1
ATOM 5597 N N . ALA B 1 299 ? -0.32 25.453 -2.52 1 95.94 299 ALA B N 1
ATOM 5598 C CA . ALA B 1 299 ? 1.133 25.438 -2.371 1 95.94 299 ALA B CA 1
ATOM 5599 C C . ALA B 1 299 ? 1.791 24.719 -3.547 1 95.94 299 ALA B C 1
ATOM 5601 O O . ALA B 1 299 ? 1.308 23.672 -3.996 1 95.94 299 ALA B O 1
ATOM 5602 N N . ASN B 1 300 ? 2.912 25.266 -3.988 1 93.38 300 ASN B N 1
ATOM 5603 C CA . ASN B 1 300 ? 3.713 24.672 -5.051 1 93.38 300 ASN B CA 1
ATOM 5604 C C . ASN B 1 300 ? 4.922 23.922 -4.488 1 93.38 300 ASN B C 1
ATOM 5606 O O . ASN B 1 300 ? 5.5 23.078 -5.164 1 93.38 300 ASN B O 1
ATOM 5610 N N . PHE B 1 301 ? 5.293 24.375 -3.377 1 95.06 301 PHE B N 1
ATOM 5611 C CA . PHE B 1 301 ? 6.469 23.812 -2.727 1 95.06 301 PHE B CA 1
ATOM 5612 C C . PHE B 1 301 ? 6.117 23.266 -1.348 1 95.06 301 PHE B C 1
ATOM 5614 O O . PHE B 1 301 ? 5.262 23.828 -0.654 1 95.06 301 PHE B O 1
ATOM 5621 N N . TYR B 1 302 ? 6.734 22.188 -1.02 1 95.19 302 TYR B N 1
ATOM 5622 C CA . TYR B 1 302 ? 6.523 21.547 0.278 1 95.19 302 TYR B CA 1
ATOM 5623 C C . TYR B 1 302 ? 7.852 21.156 0.917 1 95.19 302 TYR B C 1
ATOM 5625 O O . TYR B 1 302 ? 8.641 20.422 0.319 1 95.19 302 TYR B O 1
ATOM 5633 N N . ILE B 1 303 ? 8.094 21.641 2.09 1 92.69 303 ILE B N 1
ATOM 5634 C CA . ILE B 1 303 ? 9.32 21.328 2.814 1 92.69 303 ILE B CA 1
ATOM 5635 C C . ILE B 1 303 ? 9.125 20.047 3.623 1 92.69 303 ILE B C 1
ATOM 5637 O O . ILE B 1 303 ? 8.211 19.953 4.441 1 92.69 303 ILE B O 1
ATOM 5641 N N . VAL B 1 304 ? 9.938 19.141 3.336 1 90 304 VAL B N 1
ATOM 5642 C CA . VAL B 1 304 ? 9.844 17.875 4.055 1 90 304 VAL B CA 1
ATOM 5643 C C . VAL B 1 304 ? 11.164 17.594 4.777 1 90 304 VAL B C 1
ATOM 5645 O O . VAL B 1 304 ? 12.234 17.641 4.168 1 90 304 VAL B O 1
ATOM 5648 N N . GLY B 1 305 ? 11.031 17.375 6.074 1 84.19 305 GLY B N 1
ATOM 5649 C CA . GLY B 1 305 ? 12.219 17.094 6.871 1 84.19 305 GLY B CA 1
ATOM 5650 C C . GLY B 1 305 ? 12.461 15.609 7.09 1 84.19 305 GLY B C 1
ATOM 5651 O O . GLY B 1 305 ? 11.961 14.781 6.328 1 84.19 305 GLY B O 1
ATOM 5652 N N . ARG B 1 306 ? 13.336 15.383 8.062 1 87.81 306 ARG B N 1
ATOM 5653 C CA . ARG B 1 306 ? 13.641 14.016 8.469 1 87.81 306 ARG B CA 1
ATOM 5654 C C . ARG B 1 306 ? 12.461 13.383 9.195 1 87.81 306 ARG B C 1
ATOM 5656 O O . ARG B 1 306 ? 11.805 14.031 10.008 1 87.81 306 ARG B O 1
ATOM 5663 N N . ASP B 1 307 ? 12.156 12.172 8.844 1 92.56 307 ASP B N 1
ATOM 5664 C CA . ASP B 1 307 ? 11.133 11.352 9.492 1 92.56 307 ASP B CA 1
ATOM 5665 C C . ASP B 1 307 ? 9.812 12.109 9.609 1 92.56 307 ASP B C 1
ATOM 5667 O O . ASP B 1 307 ? 9.25 12.211 10.703 1 92.56 307 ASP B O 1
ATOM 5671 N N . PRO B 1 308 ? 9.352 12.688 8.516 1 94.12 308 PRO B N 1
ATOM 5672 C CA . PRO B 1 308 ? 8.086 13.414 8.57 1 94.12 308 PRO B CA 1
ATOM 5673 C C . PRO B 1 308 ? 6.926 12.547 9.07 1 94.12 308 PRO B C 1
ATOM 5675 O O . PRO B 1 308 ? 6.848 11.367 8.727 1 94.12 308 PRO B O 1
ATOM 5678 N N . ALA B 1 309 ? 6.109 13.117 9.938 1 95.81 309 ALA B N 1
ATOM 5679 C CA . ALA B 1 309 ? 4.91 12.469 10.469 1 95.81 309 ALA B CA 1
ATOM 5680 C C . ALA B 1 309 ? 5.254 11.156 11.172 1 95.81 309 ALA B C 1
ATOM 5682 O O . ALA B 1 309 ? 4.422 10.25 11.25 1 95.81 309 ALA B O 1
ATOM 5683 N N . GLY B 1 310 ? 6.5 11.023 11.625 1 95.5 310 GLY B N 1
ATOM 5684 C CA . GLY B 1 310 ? 6.945 9.805 12.281 1 95.5 310 GLY B CA 1
ATOM 5685 C C . GLY B 1 310 ? 6.75 9.82 13.781 1 95.5 310 GLY B C 1
ATOM 5686 O O . GLY B 1 310 ? 6.117 10.734 14.32 1 95.5 310 GLY B O 1
ATOM 5687 N N . MET B 1 311 ? 7.203 8.82 14.398 1 94.62 311 MET B N 1
ATOM 5688 C CA . MET B 1 311 ? 7.195 8.656 15.852 1 94.62 311 MET B CA 1
ATOM 5689 C C . MET B 1 311 ? 8.141 7.543 16.281 1 94.62 311 MET B C 1
ATOM 5691 O O . MET B 1 311 ? 8.625 6.777 15.445 1 94.62 311 MET B O 1
ATOM 5695 N N . ALA B 1 312 ? 8.414 7.543 17.516 1 94.81 312 ALA B N 1
ATOM 5696 C CA . ALA B 1 312 ? 9.125 6.391 18.078 1 94.81 312 ALA B CA 1
ATOM 5697 C C . ALA B 1 312 ? 8.25 5.141 18.031 1 94.81 312 ALA B C 1
ATOM 5699 O O . ALA B 1 312 ? 7.027 5.223 18.156 1 94.81 312 ALA B O 1
ATOM 5700 N N . HIS B 1 313 ? 8.891 4 17.828 1 97.31 313 HIS B N 1
ATOM 5701 C CA . HIS B 1 313 ? 8.133 2.758 17.891 1 97.31 313 HIS B CA 1
ATOM 5702 C C . HIS B 1 313 ? 7.48 2.59 19.266 1 97.31 313 HIS B C 1
ATOM 5704 O O . HIS B 1 313 ? 8.109 2.83 20.297 1 97.31 313 HIS B O 1
ATOM 5710 N N . PRO B 1 314 ? 6.273 2.176 19.312 1 96.5 314 PRO B N 1
ATOM 5711 C CA . PRO B 1 314 ? 5.562 2.166 20.594 1 96.5 314 PRO B CA 1
ATOM 5712 C C . PRO B 1 314 ? 6.055 1.065 21.531 1 96.5 314 PRO B C 1
ATOM 5714 O O . PRO B 1 314 ? 5.891 1.17 22.75 1 96.5 314 PRO B O 1
ATOM 5717 N N . THR B 1 315 ? 6.637 -0.008 20.938 1 97.38 315 THR B N 1
ATOM 5718 C CA . THR B 1 315 ? 6.977 -1.135 21.797 1 97.38 315 THR B CA 1
ATOM 5719 C C . THR B 1 315 ? 8.469 -1.436 21.734 1 97.38 315 THR B C 1
ATOM 5721 O O . THR B 1 315 ? 8.969 -2.307 22.453 1 97.38 315 THR B O 1
ATOM 5724 N N . GLU B 1 316 ? 9.18 -0.826 20.844 1 96.81 316 GLU B N 1
ATOM 5725 C CA . GLU B 1 316 ? 10.617 -1.046 20.688 1 96.81 316 GLU B CA 1
ATOM 5726 C C . GLU B 1 316 ? 11.391 0.262 20.812 1 96.81 316 GLU B C 1
ATOM 5728 O O . GLU B 1 316 ? 10.828 1.343 20.625 1 96.81 316 GLU B O 1
ATOM 5733 N N . LYS B 1 317 ? 12.695 0.2 21.125 1 94.88 317 LYS B N 1
ATOM 5734 C CA . LYS B 1 317 ? 13.562 1.365 21.281 1 94.88 317 LYS B CA 1
ATOM 5735 C C . LYS B 1 317 ? 14.172 1.769 19.938 1 94.88 317 LYS B C 1
ATOM 5737 O O . LYS B 1 317 ? 15.383 1.665 19.734 1 94.88 317 LYS B O 1
ATOM 5742 N N . ARG B 1 318 ? 13.422 2.186 19.094 1 94.94 318 ARG B N 1
ATOM 5743 C CA . ARG B 1 318 ? 13.797 2.678 17.781 1 94.94 318 ARG B CA 1
ATOM 5744 C C . ARG B 1 318 ? 12.703 3.561 17.188 1 94.94 318 ARG B C 1
ATOM 5746 O O . ARG B 1 318 ? 11.578 3.586 17.703 1 94.94 318 ARG B O 1
ATOM 5753 N N . ASP B 1 319 ? 13.039 4.262 16.156 1 95.88 319 ASP B N 1
ATOM 5754 C CA . ASP B 1 319 ? 12.008 4.965 15.406 1 95.88 319 ASP B CA 1
ATOM 5755 C C . ASP B 1 319 ? 11.133 3.98 14.633 1 95.88 319 ASP B C 1
ATOM 5757 O O . ASP B 1 319 ? 11.578 2.893 14.266 1 95.88 319 ASP B O 1
ATOM 5761 N N . LEU B 1 320 ? 9.969 4.32 14.445 1 97.56 320 LEU B N 1
ATOM 5762 C CA . LEU B 1 320 ? 9.047 3.453 13.711 1 97.56 320 LEU B CA 1
ATOM 5763 C C . LEU B 1 320 ? 9.43 3.381 12.234 1 97.56 320 LEU B C 1
ATOM 5765 O O . LEU B 1 320 ? 9.336 2.316 11.617 1 97.56 320 LEU B O 1
ATOM 5769 N N . TYR B 1 321 ? 9.938 4.453 11.711 1 98 321 TYR B N 1
ATOM 5770 C CA . TYR B 1 321 ? 10.219 4.496 10.281 1 98 321 TYR B CA 1
ATOM 5771 C C . TYR B 1 321 ? 11.68 4.852 10.031 1 98 321 TYR B C 1
ATOM 5773 O O . TYR B 1 321 ? 12.344 5.438 10.891 1 98 321 TYR B O 1
ATOM 5781 N N . ASP B 1 322 ? 12.156 4.457 8.828 1 97.12 322 ASP B N 1
ATOM 5782 C CA . ASP B 1 322 ? 13.422 4.988 8.32 1 97.12 322 ASP B CA 1
ATOM 5783 C C . ASP B 1 322 ? 13.336 6.5 8.109 1 97.12 322 ASP B C 1
ATOM 5785 O O . ASP B 1 322 ? 12.383 6.996 7.516 1 97.12 322 ASP B O 1
ATOM 5789 N N . PRO B 1 323 ? 14.312 7.223 8.594 1 93.56 323 PRO B N 1
ATOM 5790 C CA . PRO B 1 323 ? 14.227 8.688 8.578 1 93.56 323 PRO B CA 1
ATOM 5791 C C . PRO B 1 323 ? 14.141 9.258 7.164 1 93.56 323 PRO B C 1
ATOM 5793 O O . PRO B 1 323 ? 13.609 10.352 6.969 1 93.56 323 PRO B O 1
ATOM 5796 N N . ASP B 1 324 ? 14.594 8.508 6.172 1 94.5 324 ASP B N 1
ATOM 5797 C CA . ASP B 1 324 ? 14.641 9.031 4.809 1 94.5 324 ASP B CA 1
ATOM 5798 C C . ASP B 1 324 ? 13.43 8.578 4.004 1 94.5 324 ASP B C 1
ATOM 5800 O O . ASP B 1 324 ? 13.156 9.109 2.924 1 94.5 324 ASP B O 1
ATOM 5804 N N . HIS B 1 325 ? 12.688 7.637 4.488 1 97.62 325 HIS B N 1
ATOM 5805 C CA . HIS B 1 325 ? 11.648 7.008 3.682 1 97.62 325 HIS B CA 1
ATOM 5806 C C . HIS B 1 325 ? 10.484 7.969 3.432 1 97.62 325 HIS B C 1
ATOM 5808 O O . HIS B 1 325 ? 9.852 7.926 2.373 1 97.62 325 HIS B O 1
ATOM 5814 N N . GLY B 1 326 ? 10.188 8.828 4.426 1 96.31 326 GLY B N 1
ATOM 5815 C CA . GLY B 1 326 ? 9.148 9.82 4.176 1 96.31 326 GLY B CA 1
ATOM 5816 C C . GLY B 1 326 ? 9.398 10.641 2.928 1 96.31 326 GLY B C 1
ATOM 5817 O O . GLY B 1 326 ? 8.523 10.766 2.072 1 96.31 326 GLY B O 1
ATOM 5818 N N . LYS B 1 327 ? 10.562 11.172 2.846 1 94.69 327 LYS B N 1
ATOM 5819 C CA . LYS B 1 327 ? 10.938 11.992 1.697 1 94.69 327 LYS B CA 1
ATOM 5820 C C . LYS B 1 327 ? 10.977 11.164 0.418 1 94.69 327 LYS B C 1
ATOM 5822 O O . LYS B 1 327 ? 10.445 11.578 -0.614 1 94.69 327 LYS B O 1
ATOM 5827 N N . LYS B 1 328 ? 11.609 9.984 0.445 1 95.88 328 LYS B N 1
ATOM 5828 C CA . LYS B 1 328 ? 11.742 9.133 -0.734 1 95.88 328 LYS B CA 1
ATOM 5829 C C . LYS B 1 328 ? 10.375 8.734 -1.287 1 95.88 328 LYS B C 1
ATOM 5831 O O . LYS B 1 328 ? 10.117 8.883 -2.484 1 95.88 328 LYS B O 1
ATOM 5836 N N . VAL B 1 329 ? 9.523 8.281 -0.429 1 97.69 329 VAL B N 1
ATOM 5837 C CA . VAL B 1 329 ? 8.203 7.828 -0.839 1 97.69 329 VAL B CA 1
ATOM 5838 C C . VAL B 1 329 ? 7.398 9 -1.395 1 97.69 329 VAL B C 1
ATOM 5840 O O . VAL B 1 329 ? 6.707 8.867 -2.408 1 97.69 329 VAL B O 1
ATOM 5843 N N . LEU B 1 330 ? 7.531 10.117 -0.754 1 96.69 330 LEU B N 1
ATOM 5844 C CA . LEU B 1 330 ? 6.816 11.312 -1.188 1 96.69 330 LEU B CA 1
ATOM 5845 C C . LEU B 1 330 ? 7.199 11.688 -2.617 1 96.69 330 LEU B C 1
ATOM 5847 O O . LEU B 1 330 ? 6.328 12 -3.434 1 96.69 330 LEU B O 1
ATOM 5851 N N . THR B 1 331 ? 8.414 11.617 -2.992 1 94.75 331 THR B N 1
ATOM 5852 C CA . THR B 1 331 ? 8.898 12.031 -4.305 1 94.75 331 THR B CA 1
ATOM 5853 C C . THR B 1 331 ? 8.438 11.055 -5.383 1 94.75 331 THR B C 1
ATOM 5855 O O . THR B 1 331 ? 8.398 11.406 -6.566 1 94.75 331 THR B O 1
ATOM 5858 N N . MET B 1 332 ? 8.047 9.867 -4.957 1 95.94 332 MET B N 1
ATOM 5859 C CA . MET B 1 332 ? 7.648 8.852 -5.922 1 95.94 332 MET B CA 1
ATOM 5860 C C . MET B 1 332 ? 6.141 8.633 -5.895 1 95.94 332 MET B C 1
ATOM 5862 O O . MET B 1 332 ? 5.613 7.809 -6.645 1 95.94 332 MET B O 1
ATOM 5866 N N . ALA B 1 333 ? 5.453 9.359 -5.078 1 97.19 333 ALA B N 1
ATOM 5867 C CA . ALA B 1 333 ? 4.039 9.102 -4.816 1 97.19 333 ALA B CA 1
ATOM 5868 C C . ALA B 1 333 ? 3.184 9.453 -6.031 1 97.19 333 ALA B C 1
ATOM 5870 O O . ALA B 1 333 ? 3.27 10.57 -6.555 1 97.19 333 ALA B O 1
ATOM 5871 N N . PRO B 1 334 ? 2.301 8.516 -6.438 1 96.38 334 PRO B N 1
ATOM 5872 C CA . PRO B 1 334 ? 1.389 8.836 -7.539 1 96.38 334 PRO B CA 1
ATOM 5873 C C . PRO B 1 334 ? 0.483 10.023 -7.23 1 96.38 334 PRO B C 1
ATOM 5875 O O . PRO B 1 334 ? -0.077 10.109 -6.137 1 96.38 334 PRO B O 1
ATOM 5878 N N . GLY B 1 335 ? 0.401 10.922 -8.203 1 94.62 335 GLY B N 1
ATOM 5879 C CA . GLY B 1 335 ? -0.502 12.055 -8.07 1 94.62 335 GLY B CA 1
ATOM 5880 C C . GLY B 1 335 ? 0.158 13.281 -7.465 1 94.62 335 GLY B C 1
ATOM 5881 O O . GLY B 1 335 ? -0.459 14.344 -7.379 1 94.62 335 GLY B O 1
ATOM 5882 N N . LEU B 1 336 ? 1.444 13.18 -7.082 1 95.38 336 LEU B N 1
ATOM 5883 C CA . LEU B 1 336 ? 2.076 14.305 -6.406 1 95.38 336 LEU B CA 1
ATOM 5884 C C . LEU B 1 336 ? 3.219 14.867 -7.242 1 95.38 336 LEU B C 1
ATOM 5886 O O . LEU B 1 336 ? 4.047 15.633 -6.738 1 95.38 336 LEU B O 1
ATOM 5890 N N . HIS B 1 337 ? 3.229 14.602 -8.461 1 88 337 HIS B N 1
ATOM 5891 C CA . HIS B 1 337 ? 4.363 14.938 -9.312 1 88 337 HIS B CA 1
ATOM 5892 C C . HIS B 1 337 ? 4.453 16.438 -9.547 1 88 337 HIS B C 1
ATOM 5894 O O . HIS B 1 337 ? 5.523 16.969 -9.875 1 88 337 HIS B O 1
ATOM 5900 N N . LYS B 1 338 ? 3.385 17.141 -9.305 1 86.56 338 LYS B N 1
ATOM 5901 C CA . LYS B 1 338 ? 3.377 18.578 -9.555 1 86.56 338 LYS B CA 1
ATOM 5902 C C . LYS B 1 338 ? 3.977 19.344 -8.375 1 86.56 338 LYS B C 1
ATOM 5904 O O . LYS B 1 338 ? 4.297 20.531 -8.5 1 86.56 338 LYS B O 1
ATOM 5909 N N . LEU B 1 339 ? 4.059 18.688 -7.277 1 91.25 339 LEU B N 1
ATOM 5910 C CA . LEU B 1 339 ? 4.559 19.328 -6.07 1 91.25 339 LEU B CA 1
ATOM 5911 C C . LEU B 1 339 ? 6.082 19.312 -6.035 1 91.25 339 LEU B C 1
ATOM 5913 O O . LEU B 1 339 ? 6.699 18.281 -6.293 1 91.25 339 LEU B O 1
ATOM 5917 N N . ASN B 1 340 ? 6.633 20.453 -5.828 1 92.75 340 ASN B N 1
ATOM 5918 C CA . ASN B 1 340 ? 8.078 20.531 -5.652 1 92.75 340 ASN B CA 1
ATOM 5919 C C . ASN B 1 340 ? 8.484 20.25 -4.207 1 92.75 340 ASN B C 1
ATOM 5921 O O . ASN B 1 340 ? 8.156 21.031 -3.312 1 92.75 340 ASN B O 1
ATOM 5925 N N . ILE B 1 341 ? 9.203 19.219 -4.051 1 90.38 341 ILE B N 1
ATOM 5926 C CA . ILE B 1 341 ? 9.648 18.844 -2.709 1 90.38 341 ILE B CA 1
ATOM 5927 C C . ILE B 1 341 ? 11.023 19.469 -2.438 1 90.38 341 ILE B C 1
ATOM 5929 O O . ILE B 1 341 ? 11.969 19.234 -3.193 1 90.38 341 ILE B O 1
ATOM 5933 N N . LEU B 1 342 ? 11.102 20.266 -1.518 1 87.69 342 LEU B N 1
ATOM 5934 C CA . LEU B 1 342 ? 12.359 20.891 -1.123 1 87.69 342 LEU B CA 1
ATOM 5935 C C . LEU B 1 342 ? 13 20.125 0.035 1 87.69 342 LEU B C 1
ATOM 5937 O O . LEU B 1 342 ? 12.359 19.906 1.065 1 87.69 342 LEU B O 1
ATOM 5941 N N . PRO B 1 343 ? 14.188 19.734 -0.201 1 76.88 343 PRO B N 1
ATOM 5942 C CA . PRO B 1 343 ? 14.812 18.938 0.867 1 76.88 343 PRO B CA 1
ATOM 5943 C C . PRO B 1 343 ? 15.172 19.781 2.088 1 76.88 343 PRO B C 1
ATOM 5945 O O . PRO B 1 343 ? 15.57 20.938 1.945 1 76.88 343 PRO B O 1
ATOM 5948 N N . PHE B 1 344 ? 15.023 19.125 3.168 1 76.5 344 PHE B N 1
ATOM 5949 C CA . PHE B 1 344 ? 15.352 19.703 4.465 1 76.5 344 PHE B CA 1
ATOM 5950 C C . PHE B 1 344 ? 16.844 19.625 4.738 1 76.5 344 PHE B C 1
ATOM 5952 O O . PHE B 1 344 ? 17.438 18.547 4.625 1 76.5 344 PHE B O 1
ATOM 5959 N N . LYS B 1 345 ? 17.391 20.719 4.957 1 82.31 345 LYS B N 1
ATOM 5960 C CA . LYS B 1 345 ? 18.766 20.719 5.477 1 82.31 345 LYS B CA 1
ATOM 5961 C C . LYS B 1 345 ? 18.766 20.578 6.996 1 82.31 345 LYS B C 1
ATOM 5963 O O . LYS B 1 345 ? 17.922 21.156 7.68 1 82.31 345 LYS B O 1
ATOM 5968 N N . VAL B 1 346 ? 19.656 19.844 7.445 1 83.38 346 VAL B N 1
ATOM 5969 C CA . VAL B 1 346 ? 19.719 19.625 8.883 1 83.38 346 VAL B CA 1
ATOM 5970 C C . VAL B 1 346 ? 20.297 20.859 9.57 1 83.38 346 VAL B C 1
ATOM 5972 O O . VAL B 1 346 ? 21.375 21.328 9.195 1 83.38 346 VAL B O 1
ATOM 5975 N N . ALA B 1 347 ? 19.547 21.344 10.508 1 89.19 347 ALA B N 1
ATOM 5976 C CA . ALA B 1 347 ? 20 22.469 11.32 1 89.19 347 ALA B CA 1
ATOM 5977 C C . ALA B 1 347 ? 20.344 22.016 12.734 1 89.19 347 ALA B C 1
ATOM 5979 O O . ALA B 1 347 ? 19.672 21.125 13.289 1 89.19 347 ALA B O 1
ATOM 5980 N N . ALA B 1 348 ? 21.422 22.516 13.258 1 91.25 348 ALA B N 1
ATOM 5981 C CA . ALA B 1 348 ? 21.859 22.266 14.625 1 91.25 348 ALA B CA 1
ATOM 5982 C C . ALA B 1 348 ? 22.469 23.516 15.242 1 91.25 348 ALA B C 1
ATOM 5984 O O . ALA B 1 348 ? 22.75 24.484 14.539 1 91.25 348 ALA B O 1
ATOM 5985 N N . TYR B 1 349 ? 22.469 23.453 16.531 1 93.31 349 TYR B N 1
ATOM 5986 C CA . TYR B 1 349 ? 23.047 24.594 17.234 1 93.31 349 TYR B CA 1
ATOM 5987 C C . TYR B 1 349 ? 24.562 24.641 17.062 1 93.31 349 TYR B C 1
ATOM 5989 O O . TYR B 1 349 ? 25.266 23.688 17.422 1 93.31 349 TYR B O 1
ATOM 5997 N N . ASP B 1 350 ? 25.031 25.719 16.531 1 94.81 350 ASP B N 1
ATOM 5998 C CA . ASP B 1 350 ? 26.453 25.953 16.359 1 94.81 350 ASP B CA 1
ATOM 5999 C C . ASP B 1 350 ? 27.062 26.625 17.578 1 94.81 350 ASP B C 1
ATOM 6001 O O . ASP B 1 350 ? 26.891 27.828 17.781 1 94.81 350 ASP B O 1
ATOM 6005 N N . ASN B 1 351 ? 27.797 25.906 18.312 1 93.62 351 ASN B N 1
ATOM 6006 C CA . ASN B 1 351 ? 28.375 26.406 19.547 1 93.62 351 ASN B CA 1
ATOM 6007 C C . ASN B 1 351 ? 29.375 27.531 19.297 1 93.62 351 ASN B C 1
ATOM 6009 O O . ASN B 1 351 ? 29.578 28.406 20.141 1 93.62 351 ASN B O 1
ATOM 6013 N N . ARG B 1 352 ? 30 27.516 18.172 1 93.31 352 ARG B N 1
ATOM 6014 C CA . ARG B 1 352 ? 30.984 28.547 17.828 1 93.31 352 ARG B CA 1
ATOM 6015 C C . ARG B 1 352 ? 30.312 29.875 17.531 1 93.31 352 ARG B C 1
ATOM 6017 O O . ARG B 1 352 ? 30.781 30.922 17.938 1 93.31 352 ARG B O 1
ATOM 6024 N N . GLU B 1 353 ? 29.234 29.828 16.812 1 91.69 353 GLU B N 1
ATOM 6025 C CA . GLU B 1 353 ? 28.547 31.031 16.375 1 91.69 353 GLU B CA 1
ATOM 6026 C C . GLU B 1 353 ? 27.422 31.391 17.328 1 91.69 353 GLU B C 1
ATOM 6028 O O . GLU B 1 353 ? 26.859 32.5 17.25 1 91.69 353 GLU B O 1
ATOM 6033 N N . ASN B 1 354 ? 27.062 30.484 18.234 1 91.88 354 ASN B N 1
ATOM 6034 C CA . ASN B 1 354 ? 26.031 30.672 19.234 1 91.88 354 ASN B CA 1
ATOM 6035 C C . ASN B 1 354 ? 24.656 30.938 18.609 1 91.88 354 ASN B C 1
ATOM 6037 O O . ASN B 1 354 ? 23.969 31.891 18.984 1 91.88 354 ASN B O 1
ATOM 6041 N N . LYS B 1 355 ? 24.422 30.203 17.625 1 91.94 355 LYS B N 1
ATOM 6042 C CA . LYS B 1 355 ? 23.141 30.266 16.938 1 91.94 355 LYS B CA 1
ATOM 6043 C C . LYS B 1 355 ? 22.859 28.984 16.156 1 91.94 355 LYS B C 1
ATOM 6045 O O . LYS B 1 355 ? 23.75 28.141 16 1 91.94 355 LYS B O 1
ATOM 6050 N N . MET B 1 356 ? 21.578 28.797 15.727 1 92.5 356 MET B N 1
ATOM 6051 C CA . MET B 1 356 ? 21.25 27.672 14.859 1 92.5 356 MET B CA 1
ATOM 6052 C C . MET B 1 356 ? 21.875 27.859 13.477 1 92.5 356 MET B C 1
ATOM 6054 O O . MET B 1 356 ? 21.906 28.969 12.945 1 92.5 356 MET B O 1
ATOM 6058 N N . ALA B 1 357 ? 22.516 26.797 12.969 1 92.88 357 ALA B N 1
ATOM 6059 C CA . ALA B 1 357 ? 23.141 26.781 11.648 1 92.88 357 ALA B CA 1
ATOM 6060 C C . ALA B 1 357 ? 22.953 25.438 10.969 1 92.88 357 ALA B C 1
ATOM 6062 O O . ALA B 1 357 ? 22.578 24.453 11.617 1 92.88 357 ALA B O 1
ATOM 6063 N N . PHE B 1 358 ? 23.078 25.438 9.68 1 92.06 358 PHE B N 1
ATOM 6064 C CA . PHE B 1 358 ? 23.047 24.156 8.984 1 92.06 358 PHE B CA 1
ATOM 6065 C C . PHE B 1 358 ? 24.234 23.297 9.383 1 92.06 358 PHE B C 1
ATOM 6067 O O . PHE B 1 358 ? 25.359 23.781 9.469 1 92.06 358 PHE B O 1
ATOM 6074 N N . PHE B 1 359 ? 23.969 22.094 9.664 1 91.25 359 PHE B N 1
ATOM 6075 C CA . PHE B 1 359 ? 24.969 21.156 10.156 1 91.25 359 PHE B CA 1
ATOM 6076 C C . PHE B 1 359 ? 26.078 20.953 9.141 1 91.25 359 PHE B C 1
ATOM 6078 O O . PHE B 1 359 ? 25.812 20.75 7.953 1 91.25 359 PHE B O 1
ATOM 6085 N N . ASP B 1 360 ? 27.281 21.031 9.516 1 91.62 360 ASP B N 1
ATOM 6086 C CA . ASP B 1 360 ? 28.5 20.766 8.742 1 91.62 360 ASP B CA 1
ATOM 6087 C C . ASP B 1 360 ? 29.234 19.547 9.273 1 91.62 360 ASP B C 1
ATOM 6089 O O . ASP B 1 360 ? 29.875 19.594 10.328 1 91.62 360 ASP B O 1
ATOM 6093 N N . PRO B 1 361 ? 29.172 18.5 8.523 1 89.5 361 PRO B N 1
ATOM 6094 C CA . PRO B 1 361 ? 29.781 17.266 9.016 1 89.5 361 PRO B CA 1
ATOM 6095 C C . PRO B 1 361 ? 31.281 17.406 9.258 1 89.5 361 PRO B C 1
ATOM 6097 O O . PRO B 1 361 ? 31.844 16.703 10.094 1 89.5 361 PRO B O 1
ATOM 6100 N N . SER B 1 362 ? 32.031 18.203 8.578 1 92.56 362 SER B N 1
ATOM 6101 C CA . SER B 1 362 ? 33.469 18.406 8.727 1 92.56 362 SER B CA 1
ATOM 6102 C C . SER B 1 362 ? 33.812 19.016 10.086 1 92.56 362 SER B C 1
ATOM 6104 O O . SER B 1 362 ? 34.969 18.922 10.547 1 92.56 362 SER B O 1
ATOM 6106 N N . ARG B 1 363 ? 32.875 19.625 10.727 1 93.31 363 ARG B N 1
ATOM 6107 C CA . ARG B 1 363 ? 33.031 20.203 12.062 1 93.31 363 ARG B CA 1
ATOM 6108 C C . ARG B 1 363 ? 31.938 19.719 13 1 93.31 363 ARG B C 1
ATOM 6110 O O . ARG B 1 363 ? 31.328 20.516 13.711 1 93.31 363 ARG B O 1
ATOM 6117 N N . ALA B 1 364 ? 31.562 18.516 12.969 1 90.56 364 ALA B N 1
ATOM 6118 C CA . ALA B 1 364 ? 30.453 17.906 13.695 1 90.56 364 ALA B CA 1
ATOM 6119 C C . ALA B 1 364 ? 30.562 18.188 15.188 1 90.56 364 ALA B C 1
ATOM 6121 O O . ALA B 1 364 ? 29.531 18.359 15.867 1 90.56 364 ALA B O 1
ATOM 6122 N N . LYS B 1 365 ? 31.703 18.297 15.742 1 92.88 365 LYS B N 1
ATOM 6123 C CA . LYS B 1 365 ? 31.922 18.469 17.172 1 92.88 365 LYS B CA 1
ATOM 6124 C C . LYS B 1 365 ? 31.469 19.859 17.625 1 92.88 365 LYS B C 1
ATOM 6126 O O . LYS B 1 365 ? 31.234 20.078 18.812 1 92.88 365 LYS B O 1
ATOM 6131 N N . ASP B 1 366 ? 31.375 20.719 16.672 1 94.44 366 ASP B N 1
ATOM 6132 C CA . ASP B 1 366 ? 31.016 22.094 16.984 1 94.44 366 ASP B CA 1
ATOM 6133 C C . ASP B 1 366 ? 29.5 22.25 17.078 1 94.44 366 ASP B C 1
ATOM 6135 O O . ASP B 1 366 ? 29 23.312 17.453 1 94.44 366 ASP B O 1
ATOM 6139 N N . PHE B 1 367 ? 28.766 21.219 16.75 1 93.69 367 PHE B N 1
ATOM 6140 C CA . PHE B 1 367 ? 27.312 21.344 16.688 1 93.69 367 PHE B CA 1
ATOM 6141 C C . PHE B 1 367 ? 26.656 20.562 17.828 1 93.69 367 PHE B C 1
ATOM 6143 O O . PHE B 1 367 ? 27.172 19.531 18.266 1 93.69 367 PHE B O 1
ATOM 6150 N N . LEU B 1 368 ? 25.625 21.141 18.297 1 90.56 368 LEU B N 1
ATOM 6151 C CA . LEU B 1 368 ? 24.797 20.516 19.328 1 90.56 368 LEU B CA 1
ATOM 6152 C C . LEU B 1 368 ? 23.391 20.234 18.812 1 90.56 368 LEU B C 1
ATOM 6154 O O . LEU B 1 368 ? 22.719 21.141 18.312 1 90.56 368 LEU B O 1
ATOM 6158 N N . PHE B 1 369 ? 23.047 19 18.875 1 86.56 369 PHE B N 1
ATOM 6159 C CA . PHE B 1 369 ? 21.688 18.609 18.516 1 86.56 369 PHE B CA 1
ATOM 6160 C C . PHE B 1 369 ? 20.781 18.578 19.734 1 86.56 369 PHE B C 1
ATOM 6162 O O . PHE B 1 369 ? 21.047 17.844 20.688 1 86.56 369 PHE B O 1
ATOM 6169 N N . ILE B 1 370 ? 19.844 19.438 19.75 1 82.12 370 ILE B N 1
ATOM 6170 C CA . ILE B 1 370 ? 18.906 19.516 20.859 1 82.12 370 ILE B CA 1
ATOM 6171 C C . ILE B 1 370 ? 17.594 18.812 20.484 1 82.12 370 ILE B C 1
ATOM 6173 O O . ILE B 1 370 ? 16.875 19.281 19.594 1 82.12 370 ILE B O 1
ATOM 6177 N N . SER B 1 371 ? 17.297 17.75 21.125 1 76.12 371 SER B N 1
ATOM 6178 C CA . SER B 1 371 ? 16.094 16.969 20.844 1 76.12 371 SER B CA 1
ATOM 6179 C C . SER B 1 371 ? 14.859 17.625 21.453 1 76.12 371 SER B C 1
ATOM 6181 O O . SER B 1 371 ? 14.977 18.516 22.297 1 76.12 371 SER B O 1
ATOM 6183 N N . GLY B 1 372 ? 13.695 17.297 21 1 75.06 372 GLY B N 1
ATOM 6184 C CA . GLY B 1 372 ? 12.453 17.75 21.594 1 75.06 372 GLY B CA 1
ATOM 6185 C C . GLY B 1 372 ? 12.352 17.438 23.078 1 75.06 372 GLY B C 1
ATOM 6186 O O . GLY B 1 372 ? 11.875 18.25 23.859 1 75.06 372 GLY B O 1
ATOM 6187 N N . THR B 1 373 ? 12.859 16.297 23.406 1 73.81 373 THR B N 1
ATOM 6188 C CA . THR B 1 373 ? 12.867 15.875 24.812 1 73.81 373 THR B CA 1
ATOM 6189 C C . THR B 1 373 ? 13.727 16.812 25.641 1 73.81 373 THR B C 1
ATOM 6191 O O . THR B 1 373 ? 13.32 17.219 26.734 1 73.81 373 THR B O 1
ATOM 6194 N N . LYS B 1 374 ? 14.859 17.062 25.125 1 81.69 374 LYS B N 1
ATOM 6195 C CA . LYS B 1 374 ? 15.766 17.969 25.844 1 81.69 374 LYS B CA 1
ATOM 6196 C C . LYS B 1 374 ? 15.172 19.375 25.953 1 81.69 374 LYS B C 1
ATOM 6198 O O . LYS B 1 374 ? 15.312 20.031 26.984 1 81.69 374 LYS B O 1
ATOM 6203 N N . MET B 1 375 ? 14.562 19.766 24.906 1 84.5 375 MET B N 1
ATOM 6204 C CA . MET B 1 375 ? 13.914 21.062 24.922 1 84.5 375 MET B CA 1
ATOM 6205 C C . MET B 1 375 ? 12.82 21.125 25.984 1 84.5 375 MET B C 1
ATOM 6207 O O . MET B 1 375 ? 12.734 22.094 26.75 1 84.5 375 MET B O 1
ATOM 6211 N N . ARG B 1 376 ? 12.016 20.125 26.078 1 82.69 376 ARG B N 1
ATOM 6212 C CA . ARG B 1 376 ? 10.945 20.047 27.078 1 82.69 376 ARG B CA 1
ATOM 6213 C C . ARG B 1 376 ? 11.516 20.047 28.484 1 82.69 376 ARG B C 1
ATOM 6215 O O . ARG B 1 376 ? 10.945 20.656 29.391 1 82.69 376 ARG B O 1
ATOM 6222 N N . ALA B 1 377 ? 12.602 19.328 28.594 1 84.75 377 ALA B N 1
ATOM 6223 C CA . ALA B 1 377 ? 13.266 19.281 29.891 1 84.75 377 ALA B CA 1
ATOM 6224 C C . ALA B 1 377 ? 13.734 20.672 30.312 1 84.75 377 ALA B C 1
ATOM 6226 O O . ALA B 1 377 ? 13.594 21.062 31.484 1 84.75 377 ALA B O 1
ATOM 6227 N N . TYR B 1 378 ? 14.305 21.391 29.375 1 90.19 378 TYR B N 1
ATOM 6228 C CA . TYR B 1 378 ? 14.703 22.766 29.656 1 90.19 378 TYR B CA 1
ATOM 6229 C C . TYR B 1 378 ? 13.516 23.578 30.156 1 90.19 378 TYR B C 1
ATOM 6231 O O . TYR B 1 378 ? 13.625 24.297 31.156 1 90.19 378 TYR B O 1
ATOM 6239 N N . ALA B 1 379 ? 12.461 23.469 29.484 1 87.75 379 ALA B N 1
ATOM 6240 C CA . ALA B 1 379 ? 11.273 24.25 29.781 1 87.75 379 ALA B CA 1
ATOM 6241 C C . ALA B 1 379 ? 10.68 23.844 31.141 1 87.75 379 ALA B C 1
ATOM 6243 O O . ALA B 1 379 ? 10.305 24.703 31.938 1 87.75 379 ALA B O 1
ATOM 6244 N N . LYS B 1 380 ? 10.641 22.609 31.391 1 86.44 380 LYS B N 1
ATOM 6245 C CA . LYS B 1 380 ? 10.102 22.078 32.625 1 86.44 380 LYS B CA 1
ATOM 6246 C C . LYS B 1 380 ? 10.93 22.547 33.844 1 86.44 380 LYS B C 1
ATOM 6248 O O . LYS B 1 380 ? 10.375 22.828 34.906 1 86.44 380 LYS B O 1
ATOM 6253 N N . ASN B 1 381 ? 12.211 22.578 33.656 1 89.12 381 ASN B N 1
ATOM 6254 C CA . ASN B 1 381 ? 13.125 22.922 34.719 1 89.12 381 ASN B CA 1
ATOM 6255 C C . ASN B 1 381 ? 13.328 24.438 34.812 1 89.12 381 ASN B C 1
ATOM 6257 O O . ASN B 1 381 ? 14.07 24.922 35.656 1 89.12 381 ASN B O 1
ATOM 6261 N N . GLY B 1 382 ? 12.766 25.125 33.938 1 83.69 382 GLY B N 1
ATOM 6262 C CA . GLY B 1 382 ? 12.922 26.578 33.906 1 83.69 382 GLY B CA 1
ATOM 6263 C C . GLY B 1 382 ? 14.297 27.016 33.406 1 83.69 382 GLY B C 1
ATOM 6264 O O . GLY B 1 382 ? 14.773 28.094 33.781 1 83.69 382 GLY B O 1
ATOM 6265 N N . GLU B 1 383 ? 14.891 26.156 32.75 1 89.38 383 GLU B N 1
ATOM 6266 C CA . GLU B 1 383 ? 16.203 26.438 32.188 1 89.38 383 GLU B CA 1
ATOM 6267 C C . GLU B 1 383 ? 16.094 26.984 30.766 1 89.38 383 GLU B C 1
ATOM 6269 O O . GLU B 1 383 ? 15.18 26.625 30.016 1 89.38 383 GLU B O 1
ATOM 6274 N N . ASN B 1 384 ? 17.016 27.828 30.562 1 90.25 384 ASN B N 1
ATOM 6275 C CA . ASN B 1 384 ? 17.062 28.359 29.203 1 90.25 384 ASN B CA 1
ATOM 6276 C C . ASN B 1 384 ? 17.891 27.469 28.281 1 90.25 384 ASN B C 1
ATOM 6278 O O . ASN B 1 384 ? 18.922 26.938 28.672 1 90.25 384 ASN B O 1
ATOM 6282 N N . PRO B 1 385 ? 17.344 27.281 27.078 1 91.69 385 PRO B N 1
ATOM 6283 C CA . PRO B 1 385 ? 18.219 26.688 26.078 1 91.69 385 PRO B CA 1
ATOM 6284 C C . PRO B 1 385 ? 19.359 27.609 25.656 1 91.69 385 PRO B C 1
ATOM 6286 O O . PRO B 1 385 ? 19.375 28.781 26.031 1 91.69 385 PRO B O 1
ATOM 6289 N N . PRO B 1 386 ? 20.312 27.031 25 1 91.19 386 PRO B N 1
ATOM 6290 C CA . PRO B 1 386 ? 21.391 27.922 24.531 1 91.19 386 PRO B CA 1
ATOM 6291 C C . PRO B 1 386 ? 20.875 29.125 23.75 1 91.19 386 PRO B C 1
ATOM 6293 O O . PRO B 1 386 ? 19.875 29.016 23.031 1 91.19 386 PRO B O 1
ATOM 6296 N N . ASN B 1 387 ? 21.641 30.203 23.938 1 90.56 387 ASN B N 1
ATOM 6297 C CA . ASN B 1 387 ? 21.266 31.422 23.219 1 90.56 387 ASN B CA 1
ATOM 6298 C C . ASN B 1 387 ? 21.172 31.188 21.719 1 90.56 387 ASN B C 1
ATOM 6300 O O . ASN B 1 387 ? 22.047 30.562 21.125 1 90.56 387 ASN B O 1
ATOM 6304 N N . GLY B 1 388 ? 19.984 31.672 21.188 1 91.19 388 GLY B N 1
ATOM 6305 C CA . GLY B 1 388 ? 19.859 31.547 19.75 1 91.19 388 GLY B CA 1
ATOM 6306 C C . GLY B 1 388 ? 19.094 30.297 19.328 1 91.19 388 GLY B C 1
ATOM 6307 O O . GLY B 1 388 ? 18.797 30.125 18.141 1 91.19 388 GLY B O 1
ATOM 6308 N N . PHE B 1 389 ? 18.797 29.5 20.281 1 92.81 389 PHE B N 1
ATOM 6309 C CA . PHE B 1 389 ? 18.047 28.281 19.969 1 92.81 389 PHE B CA 1
ATOM 6310 C C . PHE B 1 389 ? 16.609 28.609 19.609 1 92.81 389 PHE B C 1
ATOM 6312 O O . PHE B 1 389 ? 16.047 28.047 18.656 1 92.81 389 PHE B O 1
ATOM 6319 N N . MET B 1 390 ? 16.016 29.453 20.375 1 93.5 390 MET B N 1
ATOM 6320 C CA . MET B 1 390 ? 14.648 29.906 20.172 1 93.5 390 MET B CA 1
ATOM 6321 C C . MET B 1 390 ? 14.5 31.375 20.531 1 93.5 390 MET B C 1
ATOM 6323 O O . MET B 1 390 ? 15.25 31.891 21.359 1 93.5 390 MET B O 1
ATOM 6327 N N . CYS B 1 391 ? 13.625 32.094 19.828 1 93.31 391 CYS B N 1
ATOM 6328 C CA . CYS B 1 391 ? 13.406 33.5 20.188 1 93.31 391 CYS B CA 1
ATOM 6329 C C . CYS B 1 391 ? 12.898 33.625 21.625 1 93.31 391 CYS B C 1
ATOM 6331 O O . CYS B 1 391 ? 12.125 32.781 22.078 1 93.31 391 CYS B O 1
ATOM 6333 N N . PRO B 1 392 ? 13.273 34.625 22.266 1 92.88 392 PRO B N 1
ATOM 6334 C CA . PRO B 1 392 ? 13.016 34.75 23.703 1 92.88 392 PRO B CA 1
ATOM 6335 C C . PRO B 1 392 ? 11.523 34.719 24.031 1 92.88 392 PRO B C 1
ATOM 6337 O O . PRO B 1 392 ? 11.102 34.031 24.953 1 92.88 392 PRO B O 1
ATOM 6340 N N . SER B 1 393 ? 10.742 35.469 23.312 1 95.06 393 SER B N 1
ATOM 6341 C CA . SER B 1 393 ? 9.32 35.531 23.609 1 95.06 393 SER B CA 1
ATOM 6342 C C . SER B 1 393 ? 8.648 34.188 23.359 1 95.06 393 SER B C 1
ATOM 6344 O O . SER B 1 393 ? 7.734 33.781 24.094 1 95.06 393 SER B O 1
ATOM 6346 N N . GLY B 1 394 ? 9.07 33.531 22.328 1 94.56 394 GLY B N 1
ATOM 6347 C CA . GLY B 1 394 ? 8.555 32.188 22.062 1 94.56 394 GLY B CA 1
ATOM 6348 C C . GLY B 1 394 ? 8.898 31.203 23.156 1 94.56 394 GLY B C 1
ATOM 6349 O O . GLY B 1 394 ? 8.062 30.375 23.531 1 94.56 394 GLY B O 1
ATOM 6350 N N . TRP B 1 395 ? 10.141 31.266 23.672 1 94.62 395 TRP B N 1
ATOM 6351 C CA . TRP B 1 395 ? 10.586 30.375 24.734 1 94.62 395 TRP B CA 1
ATOM 6352 C C . TRP B 1 395 ? 9.789 30.625 26.016 1 94.62 395 TRP B C 1
ATOM 6354 O O . TRP B 1 395 ? 9.438 29.672 26.719 1 94.62 395 TRP B O 1
ATOM 6364 N N . LYS B 1 396 ? 9.516 31.812 26.234 1 94.38 396 LYS B N 1
ATOM 6365 C CA . LYS B 1 396 ? 8.742 32.188 27.438 1 94.38 396 LYS B CA 1
ATOM 6366 C C . LYS B 1 396 ? 7.375 31.5 27.422 1 94.38 396 LYS B C 1
ATOM 6368 O O . LYS B 1 396 ? 6.902 31.047 28.469 1 94.38 396 LYS B O 1
ATOM 6373 N N . VAL B 1 397 ? 6.73 31.469 26.297 1 94.88 397 VAL B N 1
ATOM 6374 C CA . VAL B 1 397 ? 5.434 30.828 26.156 1 94.88 397 VAL B CA 1
ATOM 6375 C C . VAL B 1 397 ? 5.543 29.359 26.578 1 94.88 397 VAL B C 1
ATOM 6377 O O . VAL B 1 397 ? 4.684 28.844 27.297 1 94.88 397 VAL B O 1
ATOM 6380 N N . LEU B 1 398 ? 6.613 28.688 26.188 1 93.31 398 LEU B N 1
ATOM 6381 C CA . LEU B 1 398 ? 6.801 27.266 26.469 1 93.31 398 LEU B CA 1
ATOM 6382 C C . LEU B 1 398 ? 7.086 27.047 27.953 1 93.31 398 LEU B C 1
ATOM 6384 O O . LEU B 1 398 ? 6.574 26.094 28.547 1 93.31 398 LEU B O 1
ATOM 6388 N N . VAL B 1 399 ? 7.883 27.875 28.484 1 92.19 399 VAL B N 1
ATOM 6389 C CA . VAL B 1 399 ? 8.211 27.766 29.906 1 92.19 399 VAL B CA 1
ATOM 6390 C C . VAL B 1 399 ? 6.945 27.906 30.75 1 92.19 399 VAL B C 1
ATOM 6392 O O . VAL B 1 399 ? 6.719 27.109 31.672 1 92.19 399 VAL B O 1
ATOM 6395 N N . GLU B 1 400 ? 6.227 28.906 30.375 1 92.44 400 GLU B N 1
ATOM 6396 C CA . GLU B 1 400 ? 4.984 29.125 31.109 1 92.44 400 GLU B CA 1
ATOM 6397 C C . GLU B 1 400 ? 4.062 27.906 31.016 1 92.44 400 GLU B C 1
ATOM 6399 O O . GLU B 1 400 ? 3.447 27.516 32 1 92.44 400 GLU B O 1
ATOM 6404 N N . TYR B 1 401 ? 3.941 27.328 29.922 1 92.38 401 TYR B N 1
ATOM 6405 C CA . TYR B 1 401 ? 3.105 26.156 29.703 1 92.38 401 TYR B CA 1
ATOM 6406 C C . TYR B 1 401 ? 3.596 24.969 30.547 1 92.38 401 TYR B C 1
ATOM 6408 O O . TYR B 1 401 ? 2.814 24.344 31.266 1 92.38 401 TYR B O 1
ATOM 6416 N N . TYR B 1 402 ? 4.867 24.688 30.469 1 89.38 402 TYR B N 1
ATOM 6417 C CA . TYR B 1 402 ? 5.391 23.5 31.141 1 89.38 402 TYR B CA 1
ATOM 6418 C C . TYR B 1 402 ? 5.41 23.688 32.656 1 89.38 402 TYR B C 1
ATOM 6420 O O . TYR B 1 402 ? 5.195 22.734 33.406 1 89.38 402 TYR B O 1
ATOM 6428 N N . GLN B 1 403 ? 5.668 24.828 33.062 1 86.81 403 GLN B N 1
ATOM 6429 C CA . GLN B 1 403 ? 5.641 25.094 34.5 1 86.81 403 GLN B CA 1
ATOM 6430 C C . GLN B 1 403 ? 4.223 25 35.062 1 86.81 403 GLN B C 1
ATOM 6432 O O . GLN B 1 403 ? 4.016 24.5 36.156 1 86.81 403 GLN B O 1
ATOM 6437 N N . SER B 1 404 ? 3.307 25.484 34.312 1 85.69 404 SER B N 1
ATOM 6438 C CA . SER B 1 404 ? 1.912 25.391 34.719 1 85.69 404 SER B CA 1
ATOM 6439 C C . SER B 1 404 ? 1.436 23.938 34.719 1 85.69 404 SER B C 1
ATOM 6441 O O . SER B 1 404 ? 0.663 23.531 35.594 1 85.69 404 SER B O 1
ATOM 6443 N N . SER B 1 405 ? 1.784 23.156 33.75 1 81.56 405 SER B N 1
ATOM 6444 C CA . SER B 1 405 ? 1.396 21.766 33.625 1 81.56 405 SER B CA 1
ATOM 6445 C C . SER B 1 405 ? 1.95 20.938 34.781 1 81.56 405 SER B C 1
ATOM 6447 O O . SER B 1 405 ? 1.284 20.016 35.281 1 81.56 405 SER B O 1
ATOM 6449 N N . GLN B 1 406 ? 3.15 21.234 35.125 1 71.62 406 GLN B N 1
ATOM 6450 C CA . GLN B 1 406 ? 3.754 20.562 36.281 1 71.62 406 GLN B CA 1
ATOM 6451 C C . GLN B 1 406 ? 3.016 20.906 37.562 1 71.62 406 GLN B C 1
ATOM 6453 O O . GLN B 1 406 ? 2.832 20.047 38.438 1 71.62 406 GLN B O 1
ATOM 6458 N N . ALA B 1 407 ? 2.6 22.109 37.719 1 68.94 407 ALA B N 1
ATOM 6459 C CA . ALA B 1 407 ? 1.866 22.547 38.906 1 68.94 407 ALA B CA 1
ATOM 6460 C C . ALA B 1 407 ? 0.505 21.859 39 1 68.94 407 ALA B C 1
ATOM 6462 O O . ALA B 1 407 ? 0.069 21.453 40.062 1 68.94 407 ALA B O 1
ATOM 6463 N N . GLN B 1 408 ? -0.044 21.703 37.906 1 68.5 408 GLN B N 1
ATOM 6464 C CA . GLN B 1 408 ? -1.332 21.016 37.875 1 68.5 408 GLN B CA 1
ATOM 6465 C C . GLN B 1 408 ? -1.174 19.531 38.188 1 68.5 408 GLN B C 1
ATOM 6467 O O . GLN B 1 408 ? -2.016 18.938 38.844 1 68.5 408 GLN B O 1
ATOM 6472 N N . GLU B 1 409 ? -0.073 18.906 37.625 1 63.75 409 GLU B N 1
ATOM 6473 C CA . GLU B 1 409 ? 0.178 17.5 37.906 1 63.75 409 GLU B CA 1
ATOM 6474 C C . GLU B 1 409 ? 0.52 17.281 39.375 1 63.75 409 GLU B C 1
ATOM 6476 O O . GLU B 1 409 ? 0.164 16.25 39.969 1 63.75 409 GLU B O 1
ATOM 6481 N N . ALA B 1 410 ? 1.286 18.172 40.031 1 63.34 410 ALA B N 1
ATOM 6482 C CA . ALA B 1 410 ? 1.675 18.078 41.438 1 63.34 410 ALA B CA 1
ATOM 6483 C C . ALA B 1 410 ? 0.47 18.266 42.344 1 63.34 410 ALA B C 1
ATOM 6485 O O . ALA B 1 410 ? 0.435 17.719 43.438 1 63.34 410 ALA B O 1
ATOM 6486 N N . SER B 1 411 ? -0.528 19.078 41.75 1 56.69 411 SER B N 1
ATOM 6487 C CA . SER B 1 411 ? -1.719 19.375 42.531 1 56.69 411 SER B CA 1
ATOM 6488 C C . SER B 1 411 ? -2.762 18.281 42.375 1 56.69 411 SER B C 1
ATOM 6490 O O . SER B 1 411 ? -3.721 18.219 43.156 1 56.69 411 SER B O 1
ATOM 6492 N N . GLN B 1 412 ? -2.816 17.438 41.375 1 47.31 412 GLN B N 1
ATOM 6493 C CA . GLN B 1 412 ? -3.699 16.281 41.312 1 47.31 412 GLN B CA 1
ATOM 6494 C C . GLN B 1 412 ? -3.09 15.078 42.031 1 47.31 412 GLN B C 1
ATOM 6496 O O . GLN B 1 412 ? -1.877 14.867 41.969 1 47.31 412 GLN B O 1
#

Radius of gyration: 29.79 Å; Cα contacts (8 Å, |Δi|>4): 1661; chains: 2; bounding box: 74×85×79 Å

pLDDT: mean 93.88, std 8.06, range [29.41, 98.94]

Organism: Arachis duranensis (NCBI:txid130453)

Secondary structure (DSSP, 8-state):
------PPPTTSS----BPPHHHHHHHHHHHTTSEEEEPPHHHHHHHHHHHHTTTTT--SS--HHHHHHHHHHSEEE-TTS-EEE--S----EE-HHHHHHHTT-SEEEEE-TTS-EEEEEEEEEEEE--HHHHHHHHHS---TT-HHIIIIITTS-SEEEEEEEEESS-----SS-GGG---HHHHHHHHHHTT-SEEEEEEESSPPPHHHHHHHHHHHHHHHHHT-S-EEEEEEEB-S---TTSPPHHHHHHHHHHHHHTTSS-GGGEEE--B-PPP---HHHHHHHHHHHHHHHT-SEEEE-SSTT--B-SSSSSBSS-TTHHHHHHHH-TT-TTSEEEEPPPEEEETTTTEEEE--GGGGGGEE---HHHHHHHHHTTPPPPTTSS-HHHHHHHHHHHHHHHHHHHH-/------PPPTTSS----BPPHHHHHHHHHHHTTSEEEEPPHHHHHHHHHHHHTTTTT--SS--HHHHHHHHHHSEEE-TTS-EEE--S----EE-HHHHHHHTT-SEEEEE-TTS-EEEEEEEEEEEE--HHHHHHHHHS---TT-HHIIIIITTS-SEEEEEEEEESS-----SS-GGG---HHHHHHHHHHTT-SEEEEEEESS---HHHHHHHHHHHHHHHHHT-S-EEEEEEEB-S---TTSPPHHHHHHHHHHHHHTTSS-GGGEEE--B-PPP---HHHHHHHHHHHHHHHT-SEEEE-SSTT--B-SSSSSBSS-TTHHHHHHHH-TT-TTSEEEEPPPEEEETTTTEEEE--GGGGGGEE---HHHHHHHHHTTPPPPTTSS-HHHHHHHHHHHHHHHHHHHH-